Protein AF-0000000080185725 (afdb_homodimer)

Radius of gyration: 30.32 Å; Cα contacts (8 Å, |Δi|>4): 2350; chains: 2; bounding box: 55×90×79 Å

pLDDT: mean 91.61, std 12.31, range [18.7, 98.94]

Organism: NCBI:txid1233

Sequence (872 aa):
MSMSMVTGNSYLESLLQGQPQLPPSPLAWFNRLRASAVDRAGMLKVPTTRDEEWRFTDISPLAKLSFHPVRTVPSLQKEDIARFYVEGTSATLVFVDGIYMPELSVQSNRTADLIVTNLSAALATHAHAMEPHLGRHAAFQDNLFAALNTAFLHDGALIIAPRNTAIERPVHVLFIATQAESTSHPRCLLIAEPGSAVTVVEDYVTLQEGPYITNAVTEIAIGDNAQVSHTRLQRDSGQAFHMANSAVSLARASRYRSISVAFGARISRYDLNARLAAEGAECSVDGLALINERQLADTHTCIDHASPDGTSRQLHKCIIDGAAHGVFNGKIIVRPGAQRTDSSQSSRNLLLSARAHIDTKPQLEIFADDVKCAHGATVGQLDNEELFYLKSRGLSEVAARNLLTYAFGAEIIDRIPIASLKRRLEQTVLEQTQRNMSMSMVTGNSYLESLLQGQPQLPPSPLAWFNRLRASAVDRAGMLKVPTTRDEEWRFTDISPLAKLSFHPVRTVPSLQKEDIARFYVEGTSATLVFVDGIYMPELSVQSNRTADLIVTNLSAALATHAHAMEPHLGRHAAFQDNLFAALNTAFLHDGALIIAPRNTAIERPVHVLFIATQAESTSHPRCLLIAEPGSAVTVVEDYVTLQEGPYITNAVTEIAIGDNAQVSHTRLQRDSGQAFHMANSAVSLARASRYRSISVAFGARISRYDLNARLAAEGAECSVDGLALINERQLADTHTCIDHASPDGTSRQLHKCIIDGAAHGVFNGKIIVRPGAQRTDSSQSSRNLLLSARAHIDTKPQLEIFADDVKCAHGATVGQLDNEELFYLKSRGLSEVAARNLLTYAFGAEIIDRIPIASLKRRLEQTVLEQTQRN

InterPro domains:
  IPR000825 SUF system FeS cluster assembly, SufBD core domain [PF01458] (175-408)
  IPR011542 SUF system FeS cluster assembly, SufD [TIGR01981] (151-425)
  IPR037284 SUF system FeS cluster assembly, SufBD superfamily [SSF101960] (28-429)
  IPR045595 SUF system FeS cluster assembly, SufBD, N-terminal [PF19295] (21-173)
  IPR055346 SUF system FeS cluster assembly, SufBD [PTHR43575] (28-434)

Structure (mmCIF, N/CA/C/O backbone):
data_AF-0000000080185725-model_v1
#
loop_
_entity.id
_entity.type
_entity.pdbx_description
1 polymer 'Iron-regulated ABC transporter permease protein SufD'
#
loop_
_atom_site.group_PDB
_atom_site.id
_atom_site.type_symbol
_atom_site.label_atom_id
_atom_site.label_alt_id
_atom_site.label_comp_id
_atom_site.label_asym_id
_atom_site.label_entity_id
_atom_site.label_seq_id
_atom_site.pdbx_PDB_ins_code
_atom_site.Cartn_x
_atom_site.Cartn_y
_atom_site.Cartn_z
_atom_site.occupancy
_atom_site.B_iso_or_equiv
_atom_site.auth_seq_id
_atom_site.auth_comp_id
_atom_site.auth_asym_id
_atom_site.auth_atom_id
_atom_site.pdbx_PDB_model_num
ATOM 1 N N . MET A 1 1 ? 1.348 -34.344 36.562 1 19.08 1 MET A N 1
ATOM 2 C CA . MET A 1 1 ? 0.576 -33.219 36.062 1 19.08 1 MET A CA 1
ATOM 3 C C . MET A 1 1 ? 0.6 -33.188 34.531 1 19.08 1 MET A C 1
ATOM 5 O O . MET A 1 1 ? 1.665 -33.031 33.938 1 19.08 1 MET A O 1
ATOM 9 N N . SER A 1 2 ? -0.268 -33.875 33.75 1 23.16 2 SER A N 1
ATOM 10 C CA . SER A 1 2 ? -0.469 -34.219 32.344 1 23.16 2 SER A CA 1
ATOM 11 C C . SER A 1 2 ? -0.699 -32.969 31.5 1 23.16 2 SER A C 1
ATOM 13 O O . SER A 1 2 ? -1.48 -32.094 31.891 1 23.16 2 SER A O 1
ATOM 15 N N . MET A 1 3 ? 0.369 -32.438 30.844 1 24.7 3 MET A N 1
ATOM 16 C CA . MET A 1 3 ? 0.417 -31.172 30.109 1 24.7 3 MET A CA 1
ATOM 17 C C . MET A 1 3 ? -0.771 -31.062 29.156 1 24.7 3 MET A C 1
ATOM 19 O O . MET A 1 3 ? -0.98 -31.922 28.312 1 24.7 3 MET A O 1
ATOM 23 N N . SER A 1 4 ? -1.86 -30.531 29.594 1 27.56 4 SER A N 1
ATOM 24 C CA . SER A 1 4 ? -3.074 -30.188 28.875 1 27.56 4 SER A CA 1
ATOM 25 C C . SER A 1 4 ? -2.748 -29.406 27.594 1 27.56 4 SER A C 1
ATOM 27 O O . SER A 1 4 ? -2.229 -28.281 27.672 1 27.56 4 SER A O 1
ATOM 29 N N . MET A 1 5 ? -2.297 -30.047 26.609 1 28.59 5 MET A N 1
ATOM 30 C CA . MET A 1 5 ? -2.102 -29.438 25.297 1 28.59 5 MET A CA 1
ATOM 31 C C . MET A 1 5 ? -3.262 -28.5 24.953 1 28.59 5 MET A C 1
ATOM 33 O O . MET A 1 5 ? -4.426 -28.891 25.062 1 28.59 5 MET A O 1
ATOM 37 N N . VAL A 1 6 ? -3.115 -27.234 25.125 1 32.19 6 VAL A N 1
ATOM 38 C CA . VAL A 1 6 ? -4.008 -26.172 24.656 1 32.19 6 VAL A CA 1
ATOM 39 C C . VAL A 1 6 ? -4.707 -26.609 23.375 1 32.19 6 VAL A C 1
ATOM 41 O O . VAL A 1 6 ? -4.051 -26.984 22.391 1 32.19 6 VAL A O 1
ATOM 44 N N . THR A 1 7 ? -5.945 -27.109 23.266 1 34.59 7 THR A N 1
ATOM 45 C CA . THR A 1 7 ? -6.977 -27.578 22.344 1 34.59 7 THR A CA 1
ATOM 46 C C . THR A 1 7 ? -7.062 -26.656 21.141 1 34.59 7 THR A C 1
ATOM 48 O O . THR A 1 7 ? -7.969 -26.797 20.312 1 34.59 7 THR A O 1
ATOM 51 N N . GLY A 1 8 ? -6.539 -25.453 21.062 1 37.75 8 GLY A N 1
ATOM 52 C CA . GLY A 1 8 ? -7.043 -24.516 20.078 1 37.75 8 GLY A CA 1
ATOM 53 C C . GLY A 1 8 ? -6.824 -24.969 18.641 1 37.75 8 GLY A C 1
ATOM 54 O O . GLY A 1 8 ? -7.715 -24.844 17.797 1 37.75 8 GLY A O 1
ATOM 55 N N . ASN A 1 9 ? -5.543 -24.875 17.938 1 49.72 9 ASN A N 1
ATOM 56 C CA . ASN A 1 9 ? -5.469 -24.781 16.484 1 49.72 9 ASN A CA 1
ATOM 57 C C . ASN A 1 9 ? -5.754 -26.125 15.812 1 49.72 9 ASN A C 1
ATOM 59 O O . ASN A 1 9 ? -4.855 -26.953 15.664 1 49.72 9 ASN A O 1
ATOM 63 N N . SER A 1 10 ? -7.109 -26.391 15.703 1 60.66 10 SER A N 1
ATOM 64 C CA . SER A 1 10 ? -7.719 -27.625 15.234 1 60.66 10 SER A CA 1
ATOM 65 C C . SER A 1 10 ? -7.184 -28.031 13.867 1 60.66 10 SER A C 1
ATOM 67 O O . SER A 1 10 ? -6.805 -29.188 13.648 1 60.66 10 SER A O 1
ATOM 69 N N . TYR A 1 11 ? -7.039 -27.078 12.977 1 63.12 11 TYR A N 1
ATOM 70 C CA . TYR A 1 11 ? -6.645 -27.453 11.625 1 63.12 11 TYR A CA 1
ATOM 71 C C . TYR A 1 11 ? -5.219 -28 11.602 1 63.12 11 TYR A C 1
ATOM 73 O O . TYR A 1 11 ? -4.973 -29.094 11.094 1 63.12 11 TYR A O 1
ATOM 81 N N . LEU A 1 12 ? -4.359 -27.25 12.125 1 67.25 12 LEU A N 1
ATOM 82 C CA . LEU A 1 12 ? -2.961 -27.672 12.133 1 67.25 12 LEU A CA 1
ATOM 83 C C . LEU A 1 12 ? -2.791 -28.969 12.906 1 67.25 12 LEU A C 1
ATOM 85 O O . LEU A 1 12 ? -2.02 -29.844 12.5 1 67.25 12 LEU A O 1
ATOM 89 N N . GLU A 1 13 ? -3.525 -29.016 13.922 1 65.88 13 GLU A N 1
ATOM 90 C CA . GLU A 1 13 ? -3.449 -30.234 14.719 1 65.88 13 GLU A CA 1
ATOM 91 C C . GLU A 1 13 ? -3.957 -31.438 13.93 1 65.88 13 GLU A C 1
ATOM 93 O O . GLU A 1 13 ? -3.348 -32.5 13.961 1 65.88 13 GLU A O 1
ATOM 98 N N . SER A 1 14 ? -5.027 -31.156 13.336 1 66.12 14 SER A N 1
ATOM 99 C CA . SER A 1 14 ? -5.594 -32.25 12.531 1 66.12 14 SER A CA 1
ATOM 100 C C . SER A 1 14 ? -4.652 -32.625 11.398 1 66.12 14 SER A C 1
ATOM 102 O O . SER A 1 14 ? -4.508 -33.812 11.086 1 66.12 14 SER A O 1
ATOM 104 N N . LEU A 1 15 ? -4.074 -31.609 10.867 1 67.44 15 LEU A N 1
ATOM 105 C CA . LEU A 1 15 ? -3.172 -31.875 9.75 1 67.44 15 LEU A CA 1
ATOM 106 C C . LEU A 1 15 ? -1.913 -32.594 10.227 1 67.44 15 LEU A C 1
ATOM 108 O O . LEU A 1 15 ? -1.456 -33.531 9.594 1 67.44 15 LEU A O 1
ATOM 112 N N . LEU A 1 16 ? -1.464 -32.125 11.273 1 63.78 16 LEU A N 1
ATOM 113 C CA . LEU A 1 16 ? -0.219 -32.688 11.781 1 63.78 16 LEU A CA 1
ATOM 114 C C . LEU A 1 16 ? -0.452 -34.062 12.352 1 63.78 16 LEU A C 1
ATOM 116 O O . LEU A 1 16 ? 0.415 -34.938 12.258 1 63.78 16 LEU A O 1
ATOM 120 N N . GLN A 1 17 ? -1.595 -34.219 12.961 1 59.62 17 GLN A N 1
ATOM 121 C CA . GLN A 1 17 ? -1.909 -35.531 13.539 1 59.62 17 GLN A CA 1
ATOM 122 C C . GLN A 1 17 ? -2.266 -36.531 12.453 1 59.62 17 GLN A C 1
ATOM 124 O O . GLN A 1 17 ? -2.008 -37.75 12.602 1 59.62 17 GLN A O 1
ATOM 129 N N . GLY A 1 18 ? -2.934 -36.094 11.469 1 55.78 18 GLY A N 1
ATOM 130 C CA . GLY A 1 18 ? -3.434 -37 10.461 1 55.78 18 GLY A CA 1
ATOM 131 C C . GLY A 1 18 ? -2.408 -37.344 9.391 1 55.78 18 GLY A C 1
ATOM 132 O O . GLY A 1 18 ? -2.627 -38.219 8.57 1 55.78 18 GLY A O 1
ATOM 133 N N . GLN A 1 19 ? -1.421 -36.562 9.281 1 57.28 19 GLN A N 1
ATOM 134 C CA . GLN A 1 19 ? -0.544 -36.844 8.148 1 57.28 19 GLN A CA 1
ATOM 135 C C . GLN A 1 19 ? 0.426 -37.969 8.477 1 57.28 19 GLN A C 1
ATOM 137 O O . GLN A 1 19 ? 1.055 -37.969 9.539 1 57.28 19 GLN A O 1
ATOM 142 N N . PRO A 1 20 ? 0.173 -39.062 7.734 1 54.41 20 PRO A N 1
ATOM 143 C CA . PRO A 1 20 ? 1.05 -40.219 7.938 1 54.41 20 PRO A CA 1
ATOM 144 C C . PRO A 1 20 ? 2.531 -39.844 7.914 1 54.41 20 PRO A C 1
ATOM 146 O O . PRO A 1 20 ? 2.924 -38.906 7.223 1 54.41 20 PRO A O 1
ATOM 149 N N . GLN A 1 21 ? 3.229 -40.281 8.914 1 61.06 21 GLN A N 1
ATOM 150 C CA . GLN A 1 21 ? 4.684 -40.25 8.828 1 61.06 21 GLN A CA 1
ATOM 151 C C . GLN A 1 21 ? 5.172 -40.75 7.48 1 61.06 21 GLN A C 1
ATOM 153 O O . GLN A 1 21 ? 4.895 -41.906 7.105 1 61.06 21 GLN A O 1
ATOM 158 N N . LEU A 1 22 ? 5.496 -39.844 6.508 1 72.44 22 LEU A N 1
ATOM 159 C CA . LEU A 1 22 ? 6.035 -40.25 5.215 1 72.44 22 LEU A CA 1
ATOM 160 C C . LEU A 1 22 ? 7.316 -41.062 5.387 1 72.44 22 LEU A C 1
ATOM 162 O O . LEU A 1 22 ? 8.125 -40.75 6.273 1 72.44 22 LEU A O 1
ATOM 166 N N . PRO A 1 23 ? 7.332 -42.125 4.672 1 78.5 23 PRO A N 1
ATOM 167 C CA . PRO A 1 23 ? 8.57 -42.906 4.75 1 78.5 23 PRO A CA 1
ATOM 168 C C . PRO A 1 23 ? 9.812 -42.062 4.398 1 78.5 23 PRO A C 1
ATOM 170 O O . PRO A 1 23 ? 9.734 -41.188 3.562 1 78.5 23 PRO A O 1
ATOM 173 N N . PRO A 1 24 ? 10.812 -42.406 5.145 1 84.06 24 PRO A N 1
ATOM 174 C CA . PRO A 1 24 ? 12.047 -41.688 4.809 1 84.06 24 PRO A CA 1
ATOM 175 C C . PRO A 1 24 ? 12.539 -42 3.395 1 84.06 24 PRO A C 1
ATOM 177 O O . PRO A 1 24 ? 12.352 -43.094 2.895 1 84.06 24 PRO A O 1
ATOM 180 N N . SER A 1 25 ? 13.039 -40.969 2.801 1 87.19 25 SER A N 1
ATOM 181 C CA . SER A 1 25 ? 13.695 -41.125 1.504 1 87.19 25 SER A CA 1
ATOM 182 C C . SER A 1 25 ? 15.133 -41.594 1.66 1 87.19 25 SER A C 1
ATOM 184 O O . SER A 1 25 ? 15.75 -41.375 2.703 1 87.19 25 SER A O 1
ATOM 186 N N . PRO A 1 26 ? 15.633 -42.344 0.685 1 89.62 26 PRO A N 1
ATOM 187 C CA . PRO A 1 26 ? 17.047 -42.688 0.736 1 89.62 26 PRO A CA 1
ATOM 188 C C . PRO A 1 26 ? 17.969 -41.469 0.635 1 89.62 26 PRO A C 1
ATOM 190 O O . PRO A 1 26 ? 19.172 -41.562 0.905 1 89.62 26 PRO A O 1
ATOM 193 N N . LEU A 1 27 ? 17.516 -40.406 0.256 1 94.06 27 LEU A N 1
ATOM 194 C CA . LEU A 1 27 ? 18.297 -39.188 0.102 1 94.06 27 LEU A CA 1
ATOM 195 C C . LEU A 1 27 ? 18.266 -38.375 1.377 1 94.06 27 LEU A C 1
ATOM 197 O O . LEU A 1 27 ? 17.219 -37.812 1.739 1 94.06 27 LEU A O 1
ATOM 201 N N . ALA A 1 28 ? 19.406 -38.094 1.963 1 94.81 28 ALA A N 1
ATOM 202 C CA . ALA A 1 28 ? 19.516 -37.438 3.254 1 94.81 28 ALA A CA 1
ATOM 203 C C . ALA A 1 28 ? 19.047 -35.969 3.16 1 94.81 28 ALA A C 1
ATOM 205 O O . ALA A 1 28 ? 18.391 -35.469 4.07 1 94.81 28 ALA A O 1
ATOM 206 N N . TRP A 1 29 ? 19.438 -35.312 2.094 1 95.56 29 TRP A N 1
ATOM 207 C CA . TRP A 1 29 ? 19.078 -33.906 1.963 1 95.56 29 TRP A CA 1
ATOM 208 C C . TRP A 1 29 ? 17.562 -33.75 1.889 1 95.56 29 TRP A C 1
ATOM 210 O O . TRP A 1 29 ? 17.031 -32.75 2.369 1 95.56 29 TRP A O 1
ATOM 220 N N . PHE A 1 30 ? 16.891 -34.625 1.323 1 95.38 30 PHE A N 1
ATOM 221 C CA . PHE A 1 30 ? 15.438 -34.594 1.201 1 95.38 30 PHE A CA 1
ATOM 222 C C . PHE A 1 30 ? 14.766 -34.781 2.559 1 95.38 30 PHE A C 1
ATOM 224 O O . PHE A 1 30 ? 13.82 -34.094 2.896 1 95.38 30 PHE A O 1
ATOM 231 N N . ASN A 1 31 ? 15.32 -35.719 3.314 1 94.38 31 ASN A N 1
ATOM 232 C CA . ASN A 1 31 ? 14.828 -35.938 4.672 1 94.38 31 ASN A CA 1
ATOM 233 C C . ASN A 1 31 ? 15.031 -34.719 5.547 1 94.38 31 ASN A C 1
ATOM 235 O O . ASN A 1 31 ? 14.156 -34.344 6.336 1 94.38 31 ASN A O 1
ATOM 239 N N . ARG A 1 32 ? 16.156 -34.125 5.367 1 95.56 32 ARG A N 1
ATOM 240 C CA . ARG A 1 32 ? 16.453 -32.906 6.133 1 95.56 32 ARG A CA 1
ATOM 241 C C . ARG A 1 32 ? 15.492 -31.781 5.758 1 95.56 32 ARG A C 1
ATOM 243 O O . ARG A 1 32 ? 15.047 -31.031 6.625 1 95.56 32 ARG A O 1
ATOM 250 N N . LEU A 1 33 ? 15.242 -31.625 4.492 1 96 33 LEU A N 1
ATOM 251 C CA . LEU A 1 33 ? 14.312 -30.609 4.02 1 96 33 LEU A CA 1
ATOM 252 C C . LEU A 1 33 ? 12.945 -30.781 4.664 1 96 33 LEU A C 1
ATOM 254 O O . LEU A 1 33 ? 12.383 -29.828 5.211 1 96 33 LEU A O 1
ATOM 258 N N . ARG A 1 34 ? 12.422 -32.031 4.664 1 93.81 34 ARG A N 1
ATOM 259 C CA . ARG A 1 34 ? 11.117 -32.312 5.258 1 93.81 34 ARG A CA 1
ATOM 260 C C . ARG A 1 34 ? 11.133 -32.062 6.762 1 93.81 34 ARG A C 1
ATOM 262 O O . ARG A 1 34 ? 10.203 -31.469 7.305 1 93.81 34 ARG A O 1
ATOM 269 N N . ALA A 1 35 ? 12.188 -32.438 7.336 1 93.56 35 ALA A N 1
ATOM 270 C CA . ALA A 1 35 ? 12.305 -32.281 8.781 1 93.56 35 ALA A CA 1
ATOM 271 C C . ALA A 1 35 ? 12.336 -30.828 9.188 1 93.56 35 ALA A C 1
ATOM 273 O O . ALA A 1 35 ? 11.688 -30.422 10.156 1 93.56 35 ALA A O 1
ATOM 274 N N . SER A 1 36 ? 13.125 -30.109 8.43 1 95.31 36 SER A N 1
ATOM 275 C CA . SER A 1 36 ? 13.195 -28.688 8.695 1 95.31 36 SER A CA 1
ATOM 276 C C . SER A 1 36 ? 11.828 -28.031 8.539 1 95.31 36 SER A C 1
ATOM 278 O O . SER A 1 36 ? 11.461 -27.141 9.32 1 95.31 36 SER A O 1
ATOM 280 N N . ALA A 1 37 ? 11.109 -28.391 7.559 1 95.12 37 ALA A N 1
ATOM 281 C CA . ALA A 1 37 ? 9.781 -27.828 7.297 1 95.12 37 ALA A CA 1
ATOM 282 C C . ALA A 1 37 ? 8.789 -28.234 8.383 1 95.12 37 ALA A C 1
ATOM 284 O O . ALA A 1 37 ? 7.914 -27.438 8.75 1 95.12 37 ALA A O 1
ATOM 285 N N . VAL A 1 38 ? 8.922 -29.453 8.883 1 91 38 VAL A N 1
ATOM 286 C CA . VAL A 1 38 ? 8.086 -29.906 9.992 1 91 38 VAL A CA 1
ATOM 287 C C . VAL A 1 38 ? 8.336 -29.031 11.219 1 91 38 VAL A C 1
ATOM 289 O O . VAL A 1 38 ? 7.395 -28.594 11.883 1 91 38 VAL A O 1
ATOM 292 N N . ASP A 1 39 ? 9.578 -28.828 11.445 1 91.69 39 ASP A N 1
ATOM 293 C CA . ASP A 1 39 ? 9.953 -28 12.578 1 91.69 39 ASP A CA 1
ATOM 294 C C . ASP A 1 39 ? 9.359 -26.594 12.445 1 91.69 39 ASP A C 1
ATOM 296 O O . ASP A 1 39 ? 8.781 -26.062 13.398 1 91.69 39 ASP A O 1
ATOM 300 N N . ARG A 1 40 ? 9.492 -26.016 11.273 1 93.12 40 ARG A N 1
ATOM 301 C CA . ARG A 1 40 ? 9 -24.656 11.062 1 93.12 40 ARG A CA 1
ATOM 302 C C . ARG A 1 40 ? 7.48 -24.609 11.164 1 93.12 40 ARG A C 1
ATOM 304 O O . ARG A 1 40 ? 6.926 -23.688 11.766 1 93.12 40 ARG A O 1
ATOM 311 N N . ALA A 1 41 ? 6.824 -25.562 10.57 1 90.81 41 ALA A N 1
ATOM 312 C CA . ALA A 1 41 ? 5.363 -25.609 10.625 1 90.81 41 ALA A CA 1
ATOM 313 C C . ALA A 1 41 ? 4.863 -25.656 12.062 1 90.81 41 ALA A C 1
ATOM 315 O O . ALA A 1 41 ? 3.824 -25.062 12.383 1 90.81 41 ALA A O 1
ATOM 316 N N . GLY A 1 42 ? 5.605 -26.266 12.859 1 87.5 42 GLY A N 1
ATOM 317 C CA . GLY A 1 42 ? 5.234 -26.391 14.258 1 87.5 42 GLY A CA 1
ATOM 318 C C . GLY A 1 42 ? 5.406 -25.094 15.031 1 87.5 42 GLY A C 1
ATOM 319 O O . GLY A 1 42 ? 4.75 -24.891 16.062 1 87.5 42 GLY A O 1
ATOM 320 N N . MET A 1 43 ? 6.25 -24.25 14.523 1 90.75 43 MET A N 1
ATOM 321 C CA . MET A 1 43 ? 6.562 -23.016 15.219 1 90.75 43 MET A CA 1
ATOM 322 C C . MET A 1 43 ? 5.68 -21.875 14.711 1 90.75 43 MET A C 1
ATOM 324 O O . MET A 1 43 ? 5.52 -20.859 15.391 1 90.75 43 MET A O 1
ATOM 328 N N . LEU A 1 44 ? 5.121 -22.031 13.555 1 91.44 44 LEU A N 1
ATOM 329 C CA . LEU A 1 44 ? 4.332 -20.969 12.938 1 91.44 44 LEU A CA 1
ATOM 330 C C . LEU A 1 44 ? 2.875 -21.047 13.375 1 91.44 44 LEU A C 1
ATOM 332 O O . LEU A 1 44 ? 2.393 -22.125 13.75 1 91.44 44 LEU A O 1
ATOM 336 N N . LYS A 1 45 ? 2.221 -19.922 13.461 1 89.19 45 LYS A N 1
ATOM 337 C CA . LYS A 1 45 ? 0.797 -19.828 13.773 1 89.19 45 LYS A CA 1
ATOM 338 C C . LYS A 1 45 ? -0.035 -19.641 12.508 1 89.19 45 LYS A C 1
ATOM 340 O O . LYS A 1 45 ? 0.461 -19.125 11.508 1 89.19 45 LYS A O 1
ATOM 345 N N . VAL A 1 46 ? -1.278 -20.125 12.57 1 90.06 46 VAL A N 1
ATOM 346 C CA . VAL A 1 46 ? -2.211 -19.828 11.484 1 90.06 46 VAL A CA 1
ATOM 347 C C . VAL A 1 46 ? -2.451 -18.328 11.406 1 90.06 46 VAL A C 1
ATOM 349 O O . VAL A 1 46 ? -2.775 -17.688 12.414 1 90.06 46 VAL A O 1
ATOM 352 N N . PRO A 1 47 ? -2.258 -17.781 10.242 1 93.31 47 PRO A N 1
ATOM 353 C CA . PRO A 1 47 ? -2.424 -16.328 10.148 1 93.31 47 PRO A CA 1
ATOM 354 C C . PRO A 1 47 ? -3.857 -15.883 10.43 1 93.31 47 PRO A C 1
ATOM 356 O O . PRO A 1 47 ? -4.801 -16.641 10.211 1 93.31 47 PRO A O 1
ATOM 359 N N . THR A 1 48 ? -4.031 -14.719 10.945 1 94.06 48 THR A N 1
ATOM 360 C CA . THR A 1 48 ? -5.309 -14.047 11.164 1 94.06 48 THR A CA 1
ATOM 361 C C . THR A 1 48 ? -5.309 -12.664 10.516 1 94.06 48 THR A C 1
ATOM 363 O O . THR A 1 48 ? -4.285 -12.211 10 1 94.06 48 THR A O 1
ATOM 366 N N . THR A 1 49 ? -6.434 -11.961 10.586 1 95 49 THR A N 1
ATOM 367 C CA . THR A 1 49 ? -6.562 -10.633 10 1 95 49 THR A CA 1
ATOM 368 C C . THR A 1 49 ? -5.785 -9.602 10.812 1 95 49 THR A C 1
ATOM 370 O O . THR A 1 49 ? -5.648 -8.453 10.391 1 95 49 THR A O 1
ATOM 373 N N . ARG A 1 50 ? -5.18 -10.008 11.875 1 91.12 50 ARG A N 1
ATOM 374 C CA . ARG A 1 50 ? -4.312 -9.125 12.648 1 91.12 50 ARG A CA 1
ATOM 375 C C . ARG A 1 50 ? -2.912 -9.07 12.047 1 91.12 50 ARG A C 1
ATOM 377 O O . ARG A 1 50 ? -2.135 -8.164 12.352 1 91.12 50 ARG A O 1
ATOM 384 N N . ASP A 1 51 ? -2.621 -10.102 11.312 1 93.25 51 ASP A N 1
ATOM 385 C CA . ASP A 1 51 ? -1.355 -10.109 10.586 1 93.25 51 ASP A CA 1
ATOM 386 C C . ASP A 1 51 ? -1.444 -9.258 9.32 1 93.25 51 ASP A C 1
ATOM 388 O O . ASP A 1 51 ? -2.334 -9.453 8.492 1 93.25 51 ASP A O 1
ATOM 392 N N . GLU A 1 52 ? -0.504 -8.383 9.133 1 91.69 52 GLU A N 1
ATOM 393 C CA . GLU A 1 52 ? -0.587 -7.398 8.055 1 91.69 52 GLU A CA 1
ATOM 394 C C . GLU A 1 52 ? -0.732 -8.086 6.695 1 91.69 52 GLU A C 1
ATOM 396 O O . GLU A 1 52 ? -1.563 -7.684 5.879 1 91.69 52 GLU A O 1
ATOM 401 N N . GLU A 1 53 ? -0.031 -9.133 6.484 1 94 53 GLU A N 1
ATOM 402 C CA . GLU A 1 53 ? -0.036 -9.797 5.184 1 94 53 GLU A CA 1
ATOM 403 C C . GLU A 1 53 ? -1.357 -10.523 4.938 1 94 53 GLU A C 1
ATOM 405 O O . GLU A 1 53 ? -1.638 -10.953 3.814 1 94 53 GLU A O 1
ATOM 410 N N . TRP A 1 54 ? -2.219 -10.664 5.969 1 96.62 54 TRP A N 1
ATOM 411 C CA . TRP A 1 54 ? -3.479 -11.391 5.867 1 96.62 54 TRP A CA 1
ATOM 412 C C . TRP A 1 54 ? -4.652 -10.516 6.289 1 96.62 54 TRP A C 1
ATOM 414 O O . TRP A 1 54 ? -5.758 -11.016 6.52 1 96.62 54 TRP A O 1
ATOM 424 N N . ARG A 1 55 ? -4.43 -9.242 6.352 1 94.06 55 ARG A N 1
ATOM 425 C CA . ARG A 1 55 ? -5.375 -8.297 6.93 1 94.06 55 ARG A CA 1
ATOM 426 C C . ARG A 1 55 ? -6.734 -8.391 6.246 1 94.06 55 ARG A C 1
ATOM 428 O O . ARG A 1 55 ? -7.773 -8.242 6.891 1 94.06 55 ARG A O 1
ATOM 435 N N . PHE A 1 56 ? -6.715 -8.758 4.973 1 95.75 56 PHE A N 1
ATOM 436 C CA . PHE A 1 56 ? -7.965 -8.703 4.223 1 95.75 56 PHE A CA 1
ATOM 437 C C . PHE A 1 56 ? -8.461 -10.109 3.896 1 95.75 56 PHE A C 1
ATOM 439 O O . PHE A 1 56 ? -9.438 -10.266 3.16 1 95.75 56 PHE A O 1
ATOM 446 N N . THR A 1 57 ? -7.805 -11.055 4.418 1 97.31 57 THR A N 1
ATOM 447 C CA . THR A 1 57 ? -8.148 -12.438 4.098 1 97.31 57 THR A CA 1
ATOM 448 C C . THR A 1 57 ? -8.336 -13.258 5.371 1 97.31 57 THR A C 1
ATOM 450 O O . THR A 1 57 ? -7.375 -13.789 5.918 1 97.31 57 THR A O 1
ATOM 453 N N . ASP A 1 58 ? -9.562 -13.398 5.766 1 95.75 58 ASP A N 1
ATOM 454 C CA . ASP A 1 58 ? -9.922 -14.203 6.93 1 95.75 58 ASP A CA 1
ATOM 455 C C . ASP A 1 58 ? -10.016 -15.68 6.57 1 95.75 58 ASP A C 1
ATOM 457 O O . ASP A 1 58 ? -10.938 -16.094 5.867 1 95.75 58 ASP A O 1
ATOM 461 N N . ILE A 1 59 ? -9.109 -16.422 7.078 1 94.19 59 ILE A N 1
ATOM 462 C CA . ILE A 1 59 ? -9.125 -17.828 6.73 1 94.19 59 ILE A CA 1
ATOM 463 C C . ILE A 1 59 ? -9.641 -18.656 7.91 1 94.19 59 ILE A C 1
ATOM 465 O O . ILE A 1 59 ? -9.422 -19.859 7.98 1 94.19 59 ILE A O 1
ATOM 469 N N . SER A 1 60 ? -10.383 -18.109 8.852 1 90.88 60 SER A N 1
ATOM 470 C CA . SER A 1 60 ? -10.93 -18.797 10.023 1 90.88 60 SER A CA 1
ATOM 471 C C . SER A 1 60 ? -11.875 -19.922 9.609 1 90.88 60 SER A C 1
ATOM 473 O O . SER A 1 60 ? -12.016 -20.922 10.328 1 90.88 60 SER A O 1
ATOM 475 N N . PRO A 1 61 ? -12.562 -19.781 8.453 1 88.75 61 PRO A N 1
ATOM 476 C CA . PRO A 1 61 ? -13.422 -20.891 8.023 1 88.75 61 PRO A CA 1
ATOM 477 C C . PRO A 1 61 ? -12.641 -22.188 7.812 1 88.75 61 PRO A C 1
ATOM 479 O O . PRO A 1 61 ? -13.219 -23.281 7.902 1 88.75 61 PRO A O 1
ATOM 482 N N . LEU A 1 62 ? -11.383 -22.062 7.496 1 85.75 62 LEU A N 1
ATOM 483 C CA . LEU A 1 62 ? -10.539 -23.234 7.324 1 85.75 62 LEU A CA 1
ATOM 484 C C . LEU A 1 62 ? -10.453 -24.031 8.617 1 85.75 62 LEU A C 1
ATOM 486 O O . LEU A 1 62 ? -10.406 -25.266 8.594 1 85.75 62 LEU A O 1
ATOM 490 N N . ALA A 1 63 ? -10.398 -23.359 9.719 1 76.12 63 ALA A N 1
ATOM 491 C CA . ALA A 1 63 ? -10.211 -23.984 11.023 1 76.12 63 ALA A CA 1
ATOM 492 C C . ALA A 1 63 ? -11.477 -24.719 11.469 1 76.12 63 ALA A C 1
ATOM 494 O O . ALA A 1 63 ? -11.43 -25.578 12.344 1 76.12 63 ALA A O 1
ATOM 495 N N . LYS A 1 64 ? -12.492 -24.391 10.844 1 74.62 64 LYS A N 1
ATOM 496 C CA . LYS A 1 64 ? -13.766 -24.953 11.258 1 74.62 64 LYS A CA 1
ATOM 497 C C . LYS A 1 64 ? -14.023 -26.297 10.578 1 74.62 64 LYS A C 1
ATOM 499 O O . LYS A 1 64 ? -14.93 -27.047 10.977 1 74.62 64 LYS A O 1
ATOM 504 N N . LEU A 1 65 ? -13.172 -26.531 9.633 1 75 65 LEU A N 1
ATOM 505 C CA . LEU A 1 65 ? -13.367 -27.766 8.891 1 75 65 LEU A CA 1
ATOM 506 C C . LEU A 1 65 ? -12.352 -28.828 9.328 1 75 65 LEU A C 1
ATOM 508 O O . LEU A 1 65 ? -11.281 -28.484 9.836 1 75 65 LEU A O 1
ATOM 512 N N . SER A 1 66 ? -12.852 -30.016 9.289 1 75.06 66 SER A N 1
ATOM 513 C CA . SER A 1 66 ? -11.977 -31.156 9.578 1 75.06 66 SER A CA 1
ATOM 514 C C . SER A 1 66 ? -11.43 -31.766 8.289 1 75.06 66 SER A C 1
ATOM 516 O O . SER A 1 66 ? -12.156 -32.469 7.57 1 75.06 66 SER A O 1
ATOM 518 N N . PHE A 1 67 ? -10.242 -31.406 8.031 1 74.44 67 PHE A N 1
ATOM 519 C CA . PHE A 1 67 ? -9.641 -31.922 6.809 1 74.44 67 PHE A CA 1
ATOM 520 C C . PHE A 1 67 ? -8.758 -33.125 7.113 1 74.44 67 PHE A C 1
ATOM 522 O O . PHE A 1 67 ? -8.07 -33.156 8.133 1 74.44 67 PHE A O 1
ATOM 529 N N . HIS A 1 68 ? -9.016 -34.125 6.277 1 74.5 68 HIS A N 1
ATOM 530 C CA . HIS A 1 68 ? -8.25 -35.375 6.391 1 74.5 68 HIS A CA 1
ATOM 531 C C . HIS A 1 68 ? -7.293 -35.531 5.219 1 74.5 68 HIS A C 1
ATOM 533 O O . HIS A 1 68 ? -7.535 -35 4.133 1 74.5 68 HIS A O 1
ATOM 539 N N . PRO A 1 69 ? -6.191 -36.25 5.625 1 73.12 69 PRO A N 1
ATOM 540 C CA . PRO A 1 69 ? -5.359 -36.594 4.473 1 73.12 69 PRO A CA 1
ATOM 541 C C . PRO A 1 69 ? -6.098 -37.469 3.449 1 73.12 69 PRO A C 1
ATOM 543 O O . PRO A 1 69 ? -7.055 -38.156 3.797 1 73.12 69 PRO A O 1
ATOM 546 N N . VAL A 1 70 ? -5.645 -37.344 2.229 1 71.12 70 VAL A N 1
ATOM 547 C CA . VAL A 1 70 ? -6.219 -38.125 1.153 1 71.12 70 VAL A CA 1
ATOM 548 C C . VAL A 1 70 ? -6.102 -39.625 1.498 1 71.12 70 VAL A C 1
ATOM 550 O O . VAL A 1 70 ? -5.039 -40.094 1.913 1 71.12 70 VAL A O 1
ATOM 553 N N . ARG A 1 71 ? -7.227 -40.375 1.523 1 65.31 71 ARG A N 1
ATOM 554 C CA . ARG A 1 71 ? -7.309 -41.75 1.966 1 65.31 71 ARG A CA 1
ATOM 555 C C . ARG A 1 71 ? -7.082 -42.719 0.802 1 65.31 71 ARG A C 1
ATOM 557 O O . ARG A 1 71 ? -6.324 -43.688 0.924 1 65.31 71 ARG A O 1
ATOM 564 N N . THR A 1 72 ? -7.949 -42.562 -0.167 1 68.31 72 THR A N 1
ATOM 565 C CA . THR A 1 72 ? -7.891 -43.469 -1.318 1 68.31 72 THR A CA 1
ATOM 566 C C . THR A 1 72 ? -7.969 -42.656 -2.621 1 68.31 72 THR A C 1
ATOM 568 O O . THR A 1 72 ? -8.727 -41.688 -2.723 1 68.31 72 THR A O 1
ATOM 571 N N . VAL A 1 73 ? -6.973 -43.094 -3.477 1 71.94 73 VAL A N 1
ATOM 572 C CA . VAL A 1 73 ? -7.059 -42.438 -4.785 1 71.94 73 VAL A CA 1
ATOM 573 C C . VAL A 1 73 ? -8.172 -43.094 -5.605 1 71.94 73 VAL A C 1
ATOM 575 O O . VAL A 1 73 ? -8.172 -44.312 -5.812 1 71.94 73 VAL A O 1
ATOM 578 N N . PRO A 1 74 ? -9.062 -42.188 -5.879 1 76.06 74 PRO A N 1
ATOM 579 C CA . PRO A 1 74 ? -10.164 -42.75 -6.676 1 76.06 74 PRO A CA 1
ATOM 580 C C . PRO A 1 74 ? -9.695 -43.312 -8.016 1 76.06 74 PRO A C 1
ATOM 582 O O . PRO A 1 74 ? -8.672 -42.875 -8.547 1 76.06 74 PRO A O 1
ATOM 585 N N . SER A 1 75 ? -10.422 -44.25 -8.508 1 85.69 75 SER A N 1
ATOM 586 C CA . SER A 1 75 ? -10.148 -44.812 -9.836 1 85.69 75 SER A CA 1
ATOM 587 C C . SER A 1 75 ? -10.75 -43.938 -10.93 1 85.69 75 SER A C 1
ATOM 589 O O . SER A 1 75 ? -11.977 -43.844 -11.039 1 85.69 75 SER A O 1
ATOM 591 N N . LEU A 1 76 ? -9.875 -43.125 -11.508 1 93.25 76 LEU A N 1
ATOM 592 C CA . LEU A 1 76 ? -10.281 -42.281 -12.625 1 93.25 76 LEU A CA 1
ATOM 593 C C . LEU A 1 76 ? -9.773 -42.844 -13.945 1 93.25 76 LEU A C 1
ATOM 595 O O . LEU A 1 76 ? -8.703 -43.469 -14 1 93.25 76 LEU A O 1
ATOM 599 N N . GLN A 1 77 ? -10.68 -42.719 -14.984 1 94.31 77 GLN A N 1
ATOM 600 C CA . GLN A 1 77 ? -10.281 -43.031 -16.359 1 94.31 77 GLN A CA 1
ATOM 601 C C . GLN A 1 77 ? -10.039 -41.75 -17.156 1 94.31 77 GLN A C 1
ATOM 603 O O . GLN A 1 77 ? -10.484 -40.688 -16.766 1 94.31 77 GLN A O 1
ATOM 608 N N . LYS A 1 78 ? -9.359 -41.906 -18.234 1 95 78 LYS A N 1
ATOM 609 C CA . LYS A 1 78 ? -9.023 -40.781 -19.078 1 95 78 LYS A CA 1
ATOM 610 C C . LYS A 1 78 ? -10.273 -40.031 -19.531 1 95 78 LYS A C 1
ATOM 612 O O . LYS A 1 78 ? -10.273 -38.812 -19.656 1 95 78 LYS A O 1
ATOM 617 N N . GLU A 1 79 ? -11.289 -40.781 -19.734 1 95.06 79 GLU A N 1
ATOM 618 C CA . GLU A 1 79 ? -12.547 -40.188 -20.203 1 95.06 79 GLU A CA 1
ATOM 619 C C . GLU A 1 79 ? -13.133 -39.25 -19.141 1 95.06 79 GLU A C 1
ATOM 621 O O . GLU A 1 79 ? -13.781 -38.25 -19.484 1 95.06 79 GLU A O 1
ATOM 626 N N . ASP A 1 80 ? -12.859 -39.531 -17.906 1 95.44 80 ASP A N 1
ATOM 627 C CA . ASP A 1 80 ? -13.414 -38.75 -16.797 1 95.44 80 ASP A CA 1
ATOM 628 C C . ASP A 1 80 ? -12.82 -37.344 -16.766 1 95.44 80 ASP A C 1
ATOM 630 O O . ASP A 1 80 ? -13.43 -36.438 -16.219 1 95.44 80 ASP A O 1
ATOM 634 N N . ILE A 1 81 ? -11.672 -37.25 -17.344 1 96.5 81 ILE A N 1
ATOM 635 C CA . ILE A 1 81 ? -10.984 -35.969 -17.219 1 96.5 81 ILE A CA 1
ATOM 636 C C . ILE A 1 81 ? -10.617 -35.438 -18.609 1 96.5 81 ILE A C 1
ATOM 638 O O . ILE A 1 81 ? -9.742 -34.594 -18.75 1 96.5 81 ILE A O 1
ATOM 642 N N . ALA A 1 82 ? -11.203 -35.875 -19.703 1 95.75 82 ALA A N 1
ATOM 643 C CA . ALA A 1 82 ? -10.883 -35.531 -21.094 1 95.75 82 ALA A CA 1
ATOM 644 C C . ALA A 1 82 ? -10.984 -34.031 -21.344 1 95.75 82 ALA A C 1
ATOM 646 O O . ALA A 1 82 ? -10.188 -33.469 -22.094 1 95.75 82 ALA A O 1
ATOM 647 N N . ARG A 1 83 ? -11.875 -33.406 -20.688 1 93.25 83 ARG A N 1
ATOM 648 C CA . ARG A 1 83 ? -12.156 -32 -20.922 1 93.25 83 ARG A CA 1
ATOM 649 C C . ARG A 1 83 ? -11.047 -31.125 -20.359 1 93.25 83 ARG A C 1
ATOM 651 O O . ARG A 1 83 ? -10.961 -29.938 -20.688 1 93.25 83 ARG A O 1
ATOM 658 N N . PHE A 1 84 ? -10.258 -31.688 -19.531 1 95.06 84 PHE A N 1
ATOM 659 C CA . PHE A 1 84 ? -9.25 -30.859 -18.859 1 95.06 84 PHE A CA 1
ATOM 660 C C . PHE A 1 84 ? -7.926 -30.922 -19.609 1 95.06 84 PHE A C 1
ATOM 662 O O . PHE A 1 84 ? -7.031 -30.094 -19.375 1 95.06 84 PHE A O 1
ATOM 669 N N . TYR A 1 85 ? -7.758 -31.859 -20.531 1 94.69 85 TYR A N 1
ATOM 670 C CA . TYR A 1 85 ? -6.508 -31.984 -21.266 1 94.69 85 TYR A CA 1
ATOM 671 C C . TYR A 1 85 ? -6.301 -30.781 -22.188 1 94.69 85 TYR A C 1
ATOM 673 O O . TYR A 1 85 ? -7.254 -30.281 -22.781 1 94.69 85 TYR A O 1
ATOM 681 N N . VAL A 1 86 ? -5.117 -30.344 -22.203 1 92.81 86 VAL A N 1
ATOM 682 C CA . VAL A 1 86 ? -4.715 -29.344 -23.172 1 92.81 86 VAL A CA 1
ATOM 683 C C . VAL A 1 86 ? -4.156 -30.016 -24.422 1 92.81 86 VAL A C 1
ATOM 685 O O . VAL A 1 86 ? -3.348 -30.953 -24.312 1 92.81 86 VAL A O 1
ATOM 688 N N . GLU A 1 87 ? -4.52 -29.547 -25.547 1 88.81 87 GLU A N 1
ATOM 689 C CA . GLU A 1 87 ? -4.082 -30.172 -26.781 1 88.81 87 GLU A CA 1
ATOM 690 C C . GLU A 1 87 ? -2.674 -29.719 -27.172 1 88.81 87 GLU A C 1
ATOM 692 O O . GLU A 1 87 ? -2.273 -28.594 -26.859 1 88.81 87 GLU A O 1
ATOM 697 N N . GLY A 1 88 ? -1.939 -30.625 -27.812 1 88.19 88 GLY A N 1
ATOM 698 C CA . GLY A 1 88 ? -0.657 -30.281 -28.406 1 88.19 88 GLY A CA 1
ATOM 699 C C . GLY A 1 88 ? 0.45 -30.125 -27.375 1 88.19 88 GLY A C 1
ATOM 700 O O . GLY A 1 88 ? 1.342 -29.281 -27.547 1 88.19 88 GLY A O 1
ATOM 701 N N . THR A 1 89 ? 0.365 -30.859 -26.266 1 91.81 89 THR A N 1
A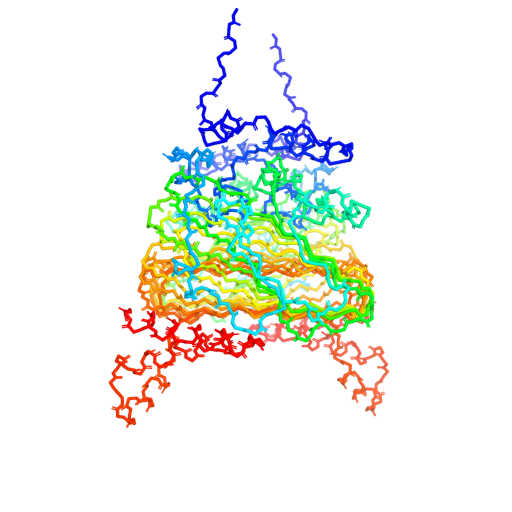TOM 702 C CA . THR A 1 89 ? 1.382 -30.75 -25.219 1 91.81 89 THR A CA 1
ATOM 703 C C . THR A 1 89 ? 2.512 -31.75 -25.469 1 91.81 89 THR A C 1
ATOM 705 O O . THR A 1 89 ? 2.316 -32.781 -26.141 1 91.81 89 THR A O 1
ATOM 708 N N . SER A 1 90 ? 3.691 -31.391 -25.016 1 92.38 90 SER A N 1
ATOM 709 C CA . SER A 1 90 ? 4.805 -32.312 -25 1 92.38 90 SER A CA 1
ATOM 710 C C . SER A 1 90 ? 4.598 -33.406 -23.969 1 92.38 90 SER A C 1
ATOM 712 O O . SER A 1 90 ? 4.996 -34.562 -24.172 1 92.38 90 SER A O 1
ATOM 714 N N . ALA A 1 91 ? 4.047 -33.094 -22.922 1 94.88 91 ALA A N 1
ATOM 715 C CA . ALA A 1 91 ? 3.746 -34 -21.828 1 94.88 91 ALA A CA 1
ATOM 716 C C . ALA A 1 91 ? 2.633 -33.469 -20.938 1 94.88 91 ALA A C 1
ATOM 718 O O . ALA A 1 91 ? 2.477 -32.25 -20.812 1 94.88 91 ALA A O 1
ATOM 719 N N . THR A 1 92 ? 1.863 -34.406 -20.453 1 96.88 92 THR A N 1
ATOM 720 C CA . THR A 1 92 ? 0.89 -34.062 -19.406 1 96.88 92 THR A CA 1
ATOM 721 C C . THR A 1 92 ? 1.085 -34.938 -18.188 1 96.88 92 THR A C 1
ATOM 723 O O . THR A 1 92 ? 1.028 -36.188 -18.281 1 96.88 92 THR A O 1
ATOM 726 N N . LEU A 1 93 ? 1.376 -34.281 -17.078 1 97.88 93 LEU A N 1
ATOM 727 C CA . LEU A 1 93 ? 1.371 -35 -15.805 1 97.88 93 LEU A CA 1
ATOM 728 C C . LEU A 1 93 ? 0.056 -34.781 -15.07 1 97.88 93 LEU A C 1
ATOM 730 O O . LEU A 1 93 ? -0.375 -33.625 -14.891 1 97.88 93 LEU A O 1
ATOM 734 N N . VAL A 1 94 ? -0.568 -35.875 -14.641 1 97.88 94 VAL A N 1
ATOM 735 C CA . VAL A 1 94 ? -1.834 -35.781 -13.922 1 97.88 94 VAL A CA 1
ATOM 736 C C . VAL A 1 94 ? -1.644 -36.219 -12.477 1 97.88 94 VAL A C 1
ATOM 738 O O . VAL A 1 94 ? -1.09 -37.281 -12.219 1 97.88 94 VAL A O 1
ATOM 741 N N . PHE A 1 95 ? -2.021 -35.406 -11.578 1 96.88 95 PHE A N 1
ATOM 742 C CA . PHE A 1 95 ? -2.051 -35.719 -10.156 1 96.88 95 PHE A CA 1
ATOM 743 C C . PHE A 1 95 ? -3.48 -35.688 -9.625 1 96.88 95 PHE A C 1
ATOM 745 O O . PHE A 1 95 ? -4.211 -34.719 -9.844 1 96.88 95 PHE A O 1
ATOM 752 N N . VAL A 1 96 ? -3.857 -36.719 -8.992 1 96 96 VAL A N 1
ATOM 753 C CA . VAL A 1 96 ? -5.18 -36.812 -8.375 1 96 96 VAL A CA 1
ATOM 754 C C . VAL A 1 96 ? -5.043 -36.781 -6.855 1 96 96 VAL A C 1
ATOM 756 O O . VAL A 1 96 ? -4.426 -37.656 -6.262 1 96 96 VAL A O 1
ATOM 759 N N . ASP A 1 97 ? -5.574 -35.719 -6.227 1 92.94 97 ASP A N 1
ATOM 760 C CA . ASP A 1 97 ? -5.5 -35.5 -4.789 1 92.94 97 ASP A CA 1
ATOM 761 C C . ASP A 1 97 ? -4.059 -35.562 -4.297 1 92.94 97 ASP A C 1
ATOM 763 O O . ASP A 1 97 ? -3.775 -36.156 -3.254 1 92.94 97 ASP A O 1
ATOM 767 N N . GLY A 1 98 ? -3.166 -35.031 -5.16 1 90.75 98 GLY A N 1
ATOM 768 C CA . GLY A 1 98 ? -1.773 -34.906 -4.766 1 90.75 98 GLY A CA 1
ATOM 769 C C . GLY A 1 98 ? -0.915 -36.094 -5.172 1 90.75 98 GLY A C 1
ATOM 770 O O . GLY A 1 98 ? 0.302 -36.062 -4.973 1 90.75 98 GLY A O 1
ATOM 771 N N . ILE A 1 99 ? -1.517 -37.062 -5.832 1 91.62 99 ILE A N 1
ATOM 772 C CA . ILE A 1 99 ? -0.786 -38.281 -6.172 1 91.62 99 ILE A CA 1
ATOM 773 C C . ILE A 1 99 ? -0.655 -38.375 -7.691 1 91.62 99 ILE A C 1
ATOM 775 O O . ILE A 1 99 ? -1.64 -38.219 -8.422 1 91.62 99 ILE A O 1
ATOM 779 N N . TYR A 1 100 ? 0.48 -38.812 -8.109 1 95.56 100 TYR A N 1
ATOM 780 C CA . TYR A 1 100 ? 0.743 -38.969 -9.531 1 95.56 100 TYR A CA 1
ATOM 781 C C . TYR A 1 100 ? -0.013 -40.156 -10.102 1 95.56 100 TYR A C 1
ATOM 783 O O . TYR A 1 100 ? -0.003 -41.25 -9.508 1 95.56 100 TYR A O 1
ATOM 791 N N . MET A 1 101 ? -0.635 -39.938 -11.305 1 95.81 101 MET A N 1
ATOM 792 C CA . MET A 1 101 ? -1.37 -40.969 -12 1 95.81 101 MET A CA 1
ATOM 793 C C . MET A 1 101 ? -0.771 -41.25 -13.375 1 95.81 101 MET A C 1
ATOM 795 O O . MET A 1 101 ? -1.202 -40.656 -14.367 1 95.81 101 MET A O 1
ATOM 799 N N . PRO A 1 102 ? 0.067 -42.25 -13.422 1 94.62 102 PRO A N 1
ATOM 800 C CA . PRO A 1 102 ? 0.716 -42.5 -14.703 1 94.62 102 PRO A CA 1
ATOM 801 C C . PRO A 1 102 ? -0.279 -42.875 -15.805 1 94.62 102 PRO A C 1
ATOM 803 O O . PRO A 1 102 ? -0.081 -42.531 -16.969 1 94.62 102 PRO A O 1
ATOM 806 N N . GLU A 1 103 ? -1.354 -43.562 -15.484 1 94.38 103 GLU A N 1
ATOM 807 C CA . GLU A 1 103 ? -2.32 -44.031 -16.469 1 94.38 103 GLU A CA 1
ATOM 808 C C . GLU A 1 103 ? -3.098 -42.875 -17.094 1 94.38 103 GLU A C 1
ATOM 810 O O . GLU A 1 103 ? -3.645 -43 -18.188 1 94.38 103 GLU A O 1
ATOM 815 N N . LEU A 1 104 ? -3.15 -41.812 -16.328 1 96.56 104 LEU A N 1
ATOM 816 C CA . LEU A 1 104 ? -3.865 -40.625 -16.812 1 96.56 104 LEU A CA 1
ATOM 817 C C . LEU A 1 104 ? -2.904 -39.625 -17.453 1 96.56 104 LEU A C 1
ATOM 819 O O . LEU A 1 104 ? -3.336 -38.688 -18.109 1 96.56 104 LEU A O 1
ATOM 823 N N . SER A 1 105 ? -1.667 -39.812 -17.281 1 96.5 105 SER A N 1
ATOM 824 C CA . SER A 1 105 ? -0.642 -38.906 -17.812 1 96.5 105 SER A CA 1
ATOM 825 C C . SER A 1 105 ? -0.229 -39.312 -19.219 1 96.5 105 SER A C 1
ATOM 827 O O . SER A 1 105 ? -0.467 -40.469 -19.656 1 96.5 105 SER A O 1
ATOM 829 N N . VAL A 1 106 ? 0.226 -38.281 -19.922 1 92.19 106 VAL A N 1
ATOM 830 C CA . VAL A 1 106 ? 0.618 -38.5 -21.312 1 92.19 106 VAL A CA 1
ATOM 831 C C . VAL A 1 106 ? 2.012 -37.938 -21.547 1 92.19 106 VAL A C 1
ATOM 833 O O . VAL A 1 106 ? 2.326 -36.844 -21.078 1 92.19 106 VAL A O 1
ATOM 836 N N . GLN A 1 107 ? 2.885 -38.688 -22.109 1 86.75 107 GLN A N 1
ATOM 837 C CA . GLN A 1 107 ? 4.195 -38.156 -22.5 1 86.75 107 GLN A CA 1
ATOM 838 C C . GLN A 1 107 ? 4.473 -38.438 -23.969 1 86.75 107 GLN A C 1
ATOM 840 O O . GLN A 1 107 ? 4.332 -39.562 -24.438 1 86.75 107 GLN A O 1
ATOM 845 N N . SER A 1 108 ? 4.648 -37.344 -24.672 1 75.31 108 SER A N 1
ATOM 846 C CA . SER A 1 108 ? 5 -37.469 -26.078 1 75.31 108 SER A CA 1
ATOM 847 C C . SER A 1 108 ? 6.484 -37.781 -26.25 1 75.31 108 SER A C 1
ATOM 849 O O . SER A 1 108 ? 7.309 -37.344 -25.453 1 75.31 108 SER A O 1
ATOM 851 N N . ASN A 1 109 ? 6.941 -38.812 -27 1 61.19 109 ASN A N 1
ATOM 852 C CA . ASN A 1 109 ? 8.305 -39.281 -27.266 1 61.19 109 ASN A CA 1
ATOM 853 C C . ASN A 1 109 ? 9.094 -38.25 -28.062 1 61.19 109 ASN A C 1
ATOM 855 O O . ASN A 1 109 ? 10.234 -38.5 -28.453 1 61.19 109 ASN A O 1
ATOM 859 N N . ARG A 1 110 ? 8.664 -37.062 -28.391 1 60.72 110 ARG A N 1
ATOM 860 C CA . ARG A 1 110 ? 9.25 -36.25 -29.469 1 60.72 110 ARG A CA 1
ATOM 861 C C . ARG A 1 110 ? 10.328 -35.344 -28.922 1 60.72 110 ARG A C 1
ATOM 863 O O . ARG A 1 110 ? 11.109 -34.75 -29.703 1 60.72 110 ARG A O 1
ATOM 870 N N . THR A 1 111 ? 10.289 -34.844 -27.734 1 61.53 111 THR A N 1
ATOM 871 C CA . THR A 1 111 ? 11.234 -33.781 -27.391 1 61.53 111 THR A CA 1
ATOM 872 C C . THR A 1 111 ? 12.406 -34.344 -26.594 1 61.53 111 THR A C 1
ATOM 874 O O . THR A 1 111 ? 12.297 -34.562 -25.375 1 61.53 111 THR A O 1
ATOM 877 N N . ALA A 1 112 ? 13.562 -34.719 -27.344 1 63.97 112 ALA A N 1
ATOM 878 C CA . ALA A 1 112 ? 14.758 -35.312 -26.75 1 63.97 112 ALA A CA 1
ATOM 879 C C . ALA A 1 112 ? 15.32 -34.406 -25.641 1 63.97 112 ALA A C 1
ATOM 881 O O . ALA A 1 112 ? 15.195 -33.188 -25.703 1 63.97 112 ALA A O 1
ATOM 882 N N . ASP A 1 113 ? 15.32 -34.844 -24.359 1 85.56 113 ASP A N 1
ATOM 883 C CA . ASP A 1 113 ? 16.125 -34.375 -23.234 1 85.56 113 ASP A CA 1
ATOM 884 C C . ASP A 1 113 ? 15.273 -33.594 -22.234 1 85.56 113 ASP A C 1
ATOM 886 O O . ASP A 1 113 ? 15.727 -33.281 -21.141 1 85.56 113 ASP A O 1
ATOM 890 N N . LEU A 1 114 ? 13.977 -33.25 -22.797 1 94 114 LEU A N 1
ATOM 891 C CA . LEU A 1 114 ? 13.078 -32.688 -21.812 1 94 114 LEU A CA 1
ATOM 892 C C . LEU A 1 114 ? 12.703 -33.688 -20.75 1 94 114 LEU A C 1
ATOM 894 O O . LEU A 1 114 ? 12.297 -34.812 -21.062 1 94 114 LEU A O 1
ATOM 898 N N . ILE A 1 115 ? 12.961 -33.312 -19.578 1 95.19 115 ILE A N 1
ATOM 899 C CA . ILE A 1 115 ? 12.594 -34.188 -18.469 1 95.19 115 ILE A CA 1
ATOM 900 C C . ILE A 1 115 ? 11.266 -33.75 -17.875 1 95.19 115 ILE A C 1
ATOM 902 O O . ILE A 1 115 ? 11.125 -32.594 -17.453 1 95.19 115 ILE A O 1
ATOM 906 N N . VAL A 1 116 ? 10.281 -34.531 -17.922 1 96.69 116 VAL A N 1
ATOM 907 C CA . VAL A 1 116 ? 8.992 -34.344 -17.266 1 96.69 116 VAL A CA 1
ATOM 908 C C . VAL A 1 116 ? 8.586 -35.594 -16.5 1 96.69 116 VAL A C 1
ATOM 910 O O . VAL A 1 116 ? 8.289 -36.625 -17.109 1 96.69 116 VAL A O 1
ATOM 913 N N . THR A 1 117 ? 8.641 -35.5 -15.203 1 95.88 117 THR A N 1
ATOM 914 C CA . THR A 1 117 ? 8.367 -36.688 -14.406 1 95.88 117 THR A CA 1
ATOM 915 C C . THR A 1 117 ? 7.844 -36.281 -13.023 1 95.88 117 THR A C 1
ATOM 917 O O . THR A 1 117 ? 7.672 -35.125 -12.727 1 95.88 117 THR A O 1
ATOM 920 N N . ASN A 1 118 ? 7.461 -37.281 -12.258 1 96.62 118 ASN A N 1
ATOM 921 C CA . ASN A 1 118 ? 7.016 -37.031 -10.891 1 96.62 118 ASN A CA 1
ATOM 922 C C . ASN A 1 118 ? 8.18 -37.094 -9.898 1 96.62 118 ASN A C 1
ATOM 924 O O . ASN A 1 118 ? 9.266 -37.562 -10.25 1 96.62 118 ASN A O 1
ATOM 928 N N . LEU A 1 119 ? 7.949 -36.562 -8.75 1 94.12 119 LEU A N 1
ATOM 929 C CA . LEU A 1 119 ? 8.984 -36.375 -7.742 1 94.12 119 LEU A CA 1
ATOM 930 C C . LEU A 1 119 ? 9.609 -37.719 -7.363 1 94.12 119 LEU A C 1
ATOM 932 O O . LEU A 1 119 ? 10.836 -37.844 -7.258 1 94.12 119 LEU A O 1
ATOM 936 N N . SER A 1 120 ? 8.789 -38.719 -7.129 1 88.94 120 SER A N 1
ATOM 937 C CA . SER A 1 120 ? 9.305 -40.031 -6.715 1 88.94 120 SER A CA 1
ATOM 938 C C . SER A 1 120 ? 10.305 -40.562 -7.734 1 88.94 120 SER A C 1
ATOM 940 O O . SER A 1 120 ? 11.383 -41.031 -7.367 1 88.94 120 SER A O 1
ATOM 942 N N . ALA A 1 121 ? 9.898 -40.531 -8.953 1 93.25 121 ALA A N 1
ATOM 943 C CA . ALA A 1 121 ? 10.797 -40.969 -10.016 1 93.25 121 ALA A CA 1
ATOM 944 C C . ALA A 1 121 ? 12.023 -40.062 -10.117 1 93.25 121 ALA A C 1
ATOM 946 O O . ALA A 1 121 ? 13.141 -40.562 -10.336 1 93.25 121 ALA A O 1
ATOM 947 N N . ALA A 1 122 ? 11.82 -38.875 -9.938 1 94.62 122 ALA A N 1
ATOM 948 C CA . ALA A 1 122 ? 12.891 -37.875 -10.062 1 94.62 122 ALA A CA 1
ATOM 949 C C . ALA A 1 122 ? 13.93 -38.062 -8.961 1 94.62 122 ALA A C 1
ATOM 951 O O . ALA A 1 122 ? 15.133 -37.906 -9.195 1 94.62 122 ALA A O 1
ATOM 952 N N . LEU A 1 123 ? 13.508 -38.344 -7.781 1 93.62 123 LEU A N 1
ATOM 953 C CA . LEU A 1 123 ? 14.414 -38.531 -6.652 1 93.62 123 LEU A CA 1
ATOM 954 C C . LEU A 1 123 ? 15.375 -39.688 -6.926 1 93.62 123 LEU A C 1
ATOM 956 O O . LEU A 1 123 ? 16.516 -39.656 -6.461 1 93.62 123 LEU A O 1
ATOM 960 N N . ALA A 1 124 ? 14.906 -40.562 -7.723 1 92.31 124 ALA A N 1
ATOM 961 C CA . ALA A 1 124 ? 15.734 -41.719 -8.055 1 92.31 124 ALA A CA 1
ATOM 962 C C . ALA A 1 124 ? 16.703 -41.406 -9.195 1 92.31 124 ALA A C 1
ATOM 964 O O . ALA A 1 124 ? 17.812 -41.938 -9.242 1 92.31 124 ALA A O 1
ATOM 965 N N . THR A 1 125 ? 16.344 -40.5 -10.008 1 94.31 125 THR A N 1
ATOM 966 C CA . THR A 1 125 ? 17.094 -40.406 -11.258 1 94.31 125 THR A CA 1
ATOM 967 C C . THR A 1 125 ? 17.703 -39 -11.391 1 94.31 125 THR A C 1
ATOM 969 O O . THR A 1 125 ? 18.703 -38.812 -12.102 1 94.31 125 THR A O 1
ATOM 972 N N . HIS A 1 126 ? 17.172 -38 -10.711 1 95.5 126 HIS A N 1
ATOM 973 C CA . HIS A 1 126 ? 17.594 -36.594 -10.969 1 95.5 126 HIS A CA 1
ATOM 974 C C . HIS A 1 126 ? 17.812 -35.844 -9.664 1 95.5 126 HIS A C 1
ATOM 976 O O . HIS A 1 126 ? 17.609 -34.625 -9.609 1 95.5 126 HIS A O 1
ATOM 982 N N . ALA A 1 127 ? 18.156 -36.5 -8.68 1 95.69 127 ALA A N 1
ATOM 983 C CA . ALA A 1 127 ? 18.312 -35.906 -7.355 1 95.69 127 ALA A CA 1
ATOM 984 C C . ALA A 1 127 ? 19.328 -34.781 -7.379 1 95.69 127 ALA A C 1
ATOM 986 O O . ALA A 1 127 ? 19.141 -33.75 -6.723 1 95.69 127 ALA A O 1
ATOM 987 N N . HIS A 1 128 ? 20.375 -34.906 -8.109 1 95.5 128 HIS A N 1
ATOM 988 C CA . HIS A 1 128 ? 21.453 -33.938 -8.148 1 95.5 128 HIS A CA 1
ATOM 989 C C . HIS A 1 128 ? 20.984 -32.625 -8.75 1 95.5 128 HIS A C 1
ATOM 991 O O . HIS A 1 128 ? 21.391 -31.547 -8.305 1 95.5 128 HIS A O 1
ATOM 997 N N . ALA A 1 129 ? 20.156 -32.719 -9.719 1 95.81 129 ALA A N 1
ATOM 998 C CA . ALA A 1 129 ? 19.641 -31.531 -10.367 1 95.81 129 ALA A CA 1
ATOM 999 C C . ALA A 1 129 ? 18.625 -30.828 -9.477 1 95.81 129 ALA A C 1
ATOM 1001 O O . ALA A 1 129 ? 18.469 -29.594 -9.531 1 95.81 129 ALA A O 1
ATOM 1002 N N . MET A 1 130 ? 17.984 -31.531 -8.617 1 96.94 130 MET A N 1
ATOM 1003 C CA . MET A 1 130 ? 16.875 -31.016 -7.816 1 96.94 130 MET A CA 1
ATOM 1004 C C . MET A 1 130 ? 17.391 -30.375 -6.527 1 96.94 130 MET A C 1
ATOM 1006 O O . MET A 1 130 ? 16.844 -29.375 -6.062 1 96.94 130 MET A O 1
ATOM 1010 N N . GLU A 1 131 ? 18.406 -30.891 -5.988 1 97.12 131 GLU A N 1
ATOM 1011 C CA . GLU A 1 131 ? 18.859 -30.562 -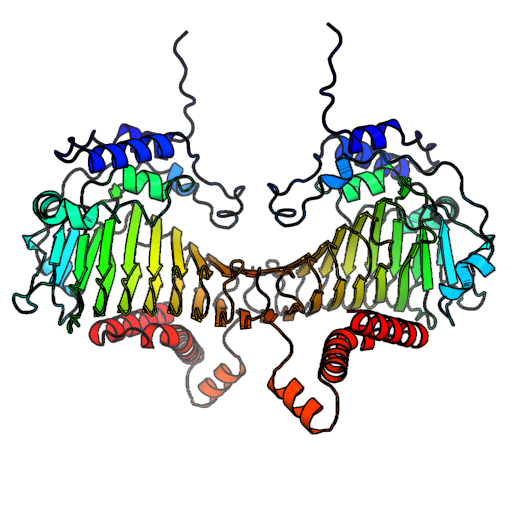4.641 1 97.12 131 GLU A CA 1
ATOM 1012 C C . GLU A 1 131 ? 19.125 -29.062 -4.496 1 97.12 131 GLU A C 1
ATOM 1014 O O . GLU A 1 131 ? 18.734 -28.438 -3.506 1 97.12 131 GLU A O 1
ATOM 1019 N N . PRO A 1 132 ? 19.734 -28.406 -5.449 1 97.31 132 PRO A N 1
ATOM 1020 C CA . PRO A 1 132 ? 20.016 -26.969 -5.266 1 97.31 132 PRO A CA 1
ATOM 1021 C C . PRO A 1 132 ? 18.766 -26.109 -5.363 1 97.31 132 PRO A C 1
ATOM 1023 O O . PRO A 1 132 ? 18.828 -24.906 -5.082 1 97.31 132 PRO A O 1
ATOM 1026 N N . HIS A 1 133 ? 17.703 -26.688 -5.723 1 98.06 133 HIS A N 1
ATOM 1027 C CA . HIS A 1 133 ? 16.562 -25.844 -6.051 1 98.06 133 HIS A CA 1
ATOM 1028 C C . HIS A 1 133 ? 15.359 -26.172 -5.176 1 98.06 133 HIS A C 1
ATOM 1030 O O . HIS A 1 133 ? 14.648 -25.266 -4.727 1 98.06 133 HIS A O 1
ATOM 1036 N N . LEU A 1 134 ? 15.094 -27.469 -4.93 1 97.69 134 LEU A N 1
ATOM 1037 C CA . LEU A 1 134 ? 13.875 -27.875 -4.242 1 97.69 134 LEU A CA 1
ATOM 1038 C C . LEU A 1 134 ? 13.844 -27.344 -2.816 1 97.69 134 LEU A C 1
ATOM 1040 O O . LEU A 1 134 ? 14.719 -27.656 -2.01 1 97.69 134 LEU A O 1
ATOM 1044 N N . GLY A 1 135 ? 12.898 -26.578 -2.537 1 96.81 135 GLY A N 1
ATOM 1045 C CA . GLY A 1 135 ? 12.734 -26 -1.211 1 96.81 135 GLY A CA 1
ATOM 1046 C C . GLY A 1 135 ? 13.664 -24.828 -0.951 1 96.81 135 GLY A C 1
ATOM 1047 O O . GLY A 1 135 ? 13.828 -24.406 0.194 1 96.81 135 GLY A O 1
ATOM 1048 N N . ARG A 1 136 ? 14.234 -24.281 -1.972 1 95.69 136 ARG A N 1
ATOM 1049 C CA . ARG A 1 136 ? 15.258 -23.25 -1.763 1 95.69 136 ARG A CA 1
ATOM 1050 C C . ARG A 1 136 ? 14.781 -21.891 -2.25 1 95.69 136 ARG A C 1
ATOM 1052 O O . ARG A 1 136 ? 15.32 -20.859 -1.852 1 95.69 136 ARG A O 1
ATOM 1059 N N . HIS A 1 137 ? 13.844 -21.875 -3.092 1 96.25 137 HIS A N 1
ATOM 1060 C CA . HIS A 1 137 ? 13.359 -20.625 -3.641 1 96.25 137 HIS A CA 1
ATOM 1061 C C . HIS A 1 137 ? 12.133 -20.125 -2.887 1 96.25 137 HIS A C 1
ATOM 1063 O O . HIS A 1 137 ? 12.047 -18.953 -2.531 1 96.25 137 HIS A O 1
ATOM 1069 N N . ALA A 1 138 ? 11.188 -20.969 -2.643 1 94.62 138 ALA A N 1
ATOM 1070 C CA . ALA A 1 138 ? 10.023 -20.625 -1.832 1 94.62 138 ALA A CA 1
ATOM 1071 C C . ALA A 1 138 ? 10.352 -20.688 -0.343 1 94.62 138 ALA A C 1
ATOM 1073 O O . ALA A 1 138 ? 10.32 -21.766 0.256 1 94.62 138 ALA A O 1
ATOM 1074 N N . ALA A 1 139 ? 10.602 -19.609 0.222 1 90.5 139 ALA A N 1
ATOM 1075 C CA . ALA A 1 139 ? 10.953 -19.562 1.639 1 90.5 139 ALA A CA 1
ATOM 1076 C C . ALA A 1 139 ? 9.781 -20.016 2.51 1 90.5 139 ALA A C 1
ATOM 1078 O O . ALA A 1 139 ? 8.641 -19.578 2.305 1 90.5 139 ALA A O 1
ATOM 1079 N N . PHE A 1 140 ? 10.07 -20.953 3.387 1 94.5 140 PHE A N 1
ATOM 1080 C CA . PHE A 1 140 ? 8.977 -21.438 4.219 1 94.5 140 PHE A CA 1
ATOM 1081 C C . PHE A 1 140 ? 9.234 -21.125 5.688 1 94.5 140 PHE A C 1
ATOM 1083 O O . PHE A 1 140 ? 8.477 -21.547 6.562 1 94.5 140 PHE A O 1
ATOM 1090 N N . GLN A 1 141 ? 10.18 -20.281 5.957 1 93.06 141 GLN A N 1
ATOM 1091 C CA . GLN A 1 141 ? 10.539 -19.984 7.34 1 93.06 141 GLN A CA 1
ATOM 1092 C C . GLN A 1 141 ? 9.461 -19.156 8.023 1 93.06 141 GLN A C 1
ATOM 1094 O O . GLN A 1 141 ? 9.227 -19.297 9.227 1 93.06 141 GLN A O 1
ATOM 1099 N N . ASP A 1 142 ? 8.828 -18.328 7.227 1 93.69 142 ASP A N 1
ATOM 1100 C CA . ASP A 1 142 ? 7.812 -17.453 7.812 1 93.69 142 ASP A CA 1
ATOM 1101 C C . ASP A 1 142 ? 6.473 -17.625 7.102 1 93.69 142 ASP A C 1
ATOM 1103 O O . ASP A 1 142 ? 5.645 -16.703 7.105 1 93.69 142 ASP A O 1
ATOM 1107 N N . ASN A 1 143 ? 6.301 -18.688 6.453 1 96.56 143 ASN A N 1
ATOM 1108 C CA . ASN A 1 143 ? 5.09 -18.984 5.695 1 96.56 143 ASN A CA 1
ATOM 1109 C C . ASN A 1 143 ? 4.531 -20.359 6.039 1 96.56 143 ASN A C 1
ATOM 1111 O O . ASN A 1 143 ? 5.066 -21.375 5.594 1 96.56 143 ASN A O 1
ATOM 1115 N N . LEU A 1 144 ? 3.502 -20.375 6.73 1 94.5 144 LEU A N 1
ATOM 1116 C CA . LEU A 1 144 ? 2.941 -21.625 7.258 1 94.5 144 LEU A CA 1
ATOM 1117 C C . LEU A 1 144 ? 2.586 -22.578 6.129 1 94.5 144 LEU A C 1
ATOM 1119 O O . LEU A 1 144 ? 2.926 -23.766 6.184 1 94.5 144 LEU A O 1
ATOM 1123 N N . PHE A 1 145 ? 1.948 -22.141 5.098 1 95.69 145 PHE A N 1
ATOM 1124 C CA . PHE A 1 145 ? 1.437 -23 4.043 1 95.69 145 PHE A CA 1
ATOM 1125 C C . PHE A 1 145 ? 2.578 -23.562 3.199 1 95.69 145 PHE A C 1
ATOM 1127 O O . PHE A 1 145 ? 2.547 -24.719 2.795 1 95.69 145 PHE A O 1
ATOM 1134 N N . ALA A 1 146 ? 3.582 -22.703 2.977 1 97.62 146 ALA A N 1
ATOM 1135 C CA . ALA A 1 146 ? 4.773 -23.234 2.316 1 97.62 146 ALA A CA 1
ATOM 1136 C C . ALA A 1 146 ? 5.461 -24.281 3.189 1 97.62 146 ALA A C 1
ATOM 1138 O O . ALA A 1 146 ? 5.926 -25.297 2.688 1 97.62 146 ALA A O 1
ATOM 1139 N N . ALA A 1 147 ? 5.508 -24.016 4.469 1 96.31 147 ALA A N 1
ATOM 1140 C CA . ALA A 1 147 ? 6.113 -24.969 5.398 1 96.31 147 ALA A CA 1
ATOM 1141 C C . ALA A 1 147 ? 5.348 -26.281 5.41 1 96.31 147 ALA A C 1
ATOM 1143 O O . ALA A 1 147 ? 5.953 -27.359 5.34 1 96.31 147 ALA A O 1
ATOM 1144 N N . LEU A 1 148 ? 4.051 -26.234 5.453 1 92.75 148 LEU A N 1
ATOM 1145 C CA . LEU A 1 148 ? 3.215 -27.422 5.461 1 92.75 148 LEU A CA 1
ATOM 1146 C C . LEU A 1 148 ? 3.373 -28.219 4.164 1 92.75 148 LEU A C 1
ATOM 1148 O O . LEU A 1 148 ? 3.523 -29.438 4.191 1 92.75 148 LEU A O 1
ATOM 1152 N N . ASN A 1 149 ? 3.338 -27.5 3.074 1 95.62 149 ASN A N 1
ATOM 1153 C CA . ASN A 1 149 ? 3.543 -28.172 1.798 1 95.62 149 ASN A CA 1
ATOM 1154 C C . ASN A 1 149 ? 4.875 -28.922 1.763 1 95.62 149 ASN A C 1
ATOM 1156 O O . ASN A 1 149 ? 4.941 -30.062 1.321 1 95.62 149 ASN A O 1
ATOM 1160 N N . THR A 1 150 ? 5.906 -28.25 2.248 1 95.69 150 THR A N 1
ATOM 1161 C CA . THR A 1 150 ? 7.246 -28.828 2.221 1 95.69 150 THR A CA 1
ATOM 1162 C C . THR A 1 150 ? 7.359 -29.984 3.213 1 95.69 150 THR A C 1
ATOM 1164 O O . THR A 1 150 ? 8 -31 2.924 1 95.69 150 THR A O 1
ATOM 1167 N N . ALA A 1 151 ? 6.723 -29.859 4.324 1 92.06 151 ALA A N 1
ATOM 1168 C CA . ALA A 1 151 ? 6.738 -30.906 5.348 1 92.06 151 ALA A CA 1
ATOM 1169 C C . ALA A 1 151 ? 6.086 -32.188 4.828 1 92.06 151 ALA A C 1
ATOM 1171 O O . ALA A 1 151 ? 6.555 -33.281 5.125 1 92.06 151 ALA A O 1
ATOM 1172 N N . PHE A 1 152 ? 5.062 -32.062 3.998 1 88.5 152 PHE A N 1
ATOM 1173 C CA . PHE A 1 152 ? 4.285 -33.219 3.561 1 88.5 152 PHE A CA 1
ATOM 1174 C C . PHE A 1 152 ? 4.555 -33.531 2.094 1 88.5 152 PHE A C 1
ATOM 1176 O O . PHE A 1 152 ? 3.713 -34.125 1.414 1 88.5 152 PHE A O 1
ATOM 1183 N N . LEU A 1 153 ? 5.668 -33.031 1.712 1 91 153 LEU A N 1
ATOM 1184 C CA . LEU A 1 153 ? 6.086 -33.25 0.334 1 91 153 LEU A CA 1
ATOM 1185 C C . LEU A 1 153 ? 6.234 -34.75 0.059 1 91 153 LEU A C 1
ATOM 1187 O O . LEU A 1 153 ? 7.121 -35.406 0.611 1 91 153 LEU A O 1
ATOM 1191 N N . HIS A 1 154 ? 5.324 -35.281 -0.708 1 85.06 154 HIS A N 1
ATOM 1192 C CA . HIS A 1 154 ? 5.344 -36.688 -1.024 1 85.06 154 HIS A CA 1
ATOM 1193 C C . HIS A 1 154 ? 5.469 -36.938 -2.527 1 85.06 154 HIS A C 1
ATOM 1195 O O . HIS A 1 154 ? 6.148 -37.844 -2.965 1 85.06 154 HIS A O 1
ATOM 1201 N N . ASP A 1 155 ? 4.762 -36.156 -3.281 1 92.06 155 ASP A N 1
ATOM 1202 C CA . ASP A 1 155 ? 4.852 -36.219 -4.738 1 92.06 155 ASP A CA 1
ATOM 1203 C C . ASP A 1 155 ? 4.758 -34.844 -5.352 1 92.06 155 ASP A C 1
ATOM 1205 O O . ASP A 1 155 ? 4.504 -33.844 -4.645 1 92.06 155 ASP A O 1
ATOM 1209 N N . GLY A 1 156 ? 5.113 -34.75 -6.621 1 96.12 156 GLY A N 1
ATOM 1210 C CA . GLY A 1 156 ? 5.129 -33.5 -7.34 1 96.12 156 GLY A CA 1
ATOM 1211 C C . GLY A 1 156 ? 5.699 -33.625 -8.742 1 96.12 156 GLY A C 1
ATOM 1212 O O . GLY A 1 156 ? 6.172 -34.688 -9.141 1 96.12 156 GLY A O 1
ATOM 1213 N N . ALA A 1 157 ? 5.574 -32.531 -9.406 1 98.31 157 ALA A N 1
ATOM 1214 C CA . ALA A 1 157 ? 6.062 -32.5 -10.781 1 98.31 157 ALA A CA 1
ATOM 1215 C C . ALA A 1 157 ? 7.477 -31.922 -10.852 1 98.31 157 ALA A C 1
ATOM 1217 O O . ALA A 1 157 ? 7.785 -30.938 -10.18 1 98.31 157 ALA A O 1
ATOM 1218 N N . LEU A 1 158 ? 8.289 -32.594 -11.578 1 98.12 158 LEU A N 1
ATOM 1219 C CA . LEU A 1 158 ? 9.586 -32.062 -11.953 1 98.12 158 LEU A CA 1
ATOM 1220 C C . LEU A 1 158 ? 9.656 -31.828 -13.461 1 98.12 158 LEU A C 1
ATOM 1222 O O . LEU A 1 158 ? 9.352 -32.719 -14.25 1 98.12 158 LEU A O 1
ATOM 1226 N N . ILE A 1 159 ? 10.07 -30.641 -13.867 1 98.19 159 ILE A N 1
ATOM 1227 C CA . ILE A 1 159 ? 10.32 -30.297 -15.266 1 98.19 159 ILE A CA 1
ATOM 1228 C C . ILE A 1 159 ? 11.727 -29.719 -15.406 1 98.19 159 ILE A C 1
ATOM 1230 O O . ILE A 1 159 ? 12.07 -28.75 -14.727 1 98.19 159 ILE A O 1
ATOM 1234 N N . ILE A 1 160 ? 12.531 -30.297 -16.219 1 98.06 160 ILE A N 1
ATOM 1235 C CA . ILE A 1 160 ? 13.844 -29.75 -16.531 1 98.06 160 ILE A CA 1
ATOM 1236 C C . ILE A 1 160 ? 13.953 -29.5 -18.031 1 98.06 160 ILE A C 1
ATOM 1238 O O . ILE A 1 160 ? 13.922 -30.438 -18.828 1 98.06 160 ILE A O 1
ATOM 1242 N N . ALA A 1 161 ? 14.016 -28.266 -18.422 1 97.81 161 ALA A N 1
ATOM 1243 C CA . ALA A 1 161 ? 14.328 -27.906 -19.797 1 97.81 161 ALA A CA 1
ATOM 1244 C C . ALA A 1 161 ? 15.836 -27.859 -20.031 1 97.81 161 ALA A C 1
ATOM 1246 O O . ALA A 1 161 ? 16.547 -27.062 -19.422 1 97.81 161 ALA A O 1
ATOM 1247 N N . PRO A 1 162 ? 16.328 -28.641 -20.891 1 96.38 162 PRO A N 1
ATOM 1248 C CA . PRO A 1 162 ? 17.781 -28.766 -21.016 1 96.38 162 PRO A CA 1
ATOM 1249 C C . PRO A 1 162 ? 18.422 -27.547 -21.688 1 96.38 162 PRO A C 1
ATOM 1251 O O . PRO A 1 162 ? 17.75 -26.797 -22.406 1 96.38 162 PRO A O 1
ATOM 1254 N N . ARG A 1 163 ? 19.719 -27.422 -21.484 1 97.06 163 ARG A N 1
ATOM 1255 C CA . ARG A 1 163 ? 20.516 -26.281 -21.938 1 97.06 163 ARG A CA 1
ATOM 1256 C C . ARG A 1 163 ? 20.328 -26.062 -23.438 1 97.06 163 ARG A C 1
ATOM 1258 O O . ARG A 1 163 ? 20.344 -27.016 -24.219 1 97.06 163 ARG A O 1
ATOM 1265 N N . ASN A 1 164 ? 20.109 -24.828 -23.781 1 96.94 164 ASN A N 1
ATOM 1266 C CA . ASN A 1 164 ? 20.094 -24.359 -25.156 1 96.94 164 ASN A CA 1
ATOM 1267 C C . ASN A 1 164 ? 19.047 -25.109 -25.984 1 96.94 164 ASN A C 1
ATOM 1269 O O . ASN A 1 164 ? 19.281 -25.453 -27.141 1 96.94 164 ASN A O 1
ATOM 1273 N N . THR A 1 165 ? 17.922 -25.5 -25.359 1 95.31 165 THR A N 1
ATOM 1274 C CA . THR A 1 165 ? 16.859 -26.203 -26.047 1 95.31 165 THR A CA 1
ATOM 1275 C C . THR A 1 165 ? 15.539 -25.438 -25.938 1 95.31 165 THR A C 1
ATOM 1277 O O . THR A 1 165 ? 15.133 -25.062 -24.844 1 95.31 165 THR A O 1
ATOM 1280 N N . ALA A 1 166 ? 14.938 -25.156 -27.047 1 95 166 ALA A N 1
ATOM 1281 C CA . ALA A 1 166 ? 13.602 -24.562 -27.078 1 95 166 ALA A CA 1
ATOM 1282 C C . ALA A 1 166 ? 12.523 -25.625 -27.188 1 95 166 ALA A C 1
ATOM 1284 O O . ALA A 1 166 ? 12.422 -26.312 -28.219 1 95 166 ALA A O 1
ATOM 1285 N N . ILE A 1 167 ? 11.766 -25.797 -26.188 1 93.81 167 ILE A N 1
ATOM 1286 C CA . ILE A 1 167 ? 10.672 -26.75 -26.203 1 93.81 167 ILE A CA 1
ATOM 1287 C C . ILE A 1 167 ? 9.469 -26.156 -26.922 1 93.81 167 ILE A C 1
ATOM 1289 O O . ILE A 1 167 ? 8.875 -25.188 -26.453 1 93.81 167 ILE A O 1
ATOM 1293 N N . GLU A 1 168 ? 9.078 -26.734 -28.016 1 89.06 168 GLU A N 1
ATOM 1294 C CA . GLU A 1 168 ? 8.07 -26.141 -28.891 1 89.06 168 GLU A CA 1
ATOM 1295 C C . GLU A 1 168 ? 6.672 -26.266 -28.281 1 89.06 168 GLU A C 1
ATOM 1297 O O . GLU A 1 168 ? 5.895 -25.312 -28.312 1 89.06 168 GLU A O 1
ATOM 1302 N N . ARG A 1 169 ? 6.418 -27.484 -27.766 1 93.06 169 ARG A N 1
ATOM 1303 C CA . ARG A 1 169 ? 5.09 -27.734 -27.219 1 93.06 169 ARG A CA 1
ATOM 1304 C C . ARG A 1 169 ? 5.078 -27.562 -25.703 1 93.06 169 ARG A C 1
ATOM 1306 O O . ARG A 1 169 ? 6.039 -27.938 -25.031 1 93.06 169 ARG A O 1
ATOM 1313 N N . PRO A 1 170 ? 3.947 -27.125 -25.172 1 95.62 170 PRO A N 1
ATOM 1314 C CA . PRO A 1 170 ? 3.898 -26.859 -23.734 1 95.62 170 PRO A CA 1
ATOM 1315 C C . PRO A 1 170 ? 3.852 -28.141 -22.906 1 95.62 170 PRO A C 1
ATOM 1317 O O . PRO A 1 170 ? 3.564 -29.219 -23.438 1 95.62 170 PRO A O 1
ATOM 1320 N N . VAL A 1 171 ? 4.27 -28 -21.688 1 96.94 171 VAL A N 1
ATOM 1321 C CA . VAL A 1 171 ? 4.062 -29.031 -20.688 1 96.94 171 VAL A CA 1
ATOM 1322 C C . VAL A 1 171 ? 2.822 -28.719 -19.844 1 96.94 171 VAL A C 1
ATOM 1324 O O . VAL A 1 171 ? 2.615 -27.578 -19.453 1 96.94 171 VAL A O 1
ATOM 1327 N N . HIS A 1 172 ? 1.96 -29.703 -19.703 1 97.69 172 HIS A N 1
ATOM 1328 C CA . HIS A 1 172 ? 0.738 -29.547 -18.922 1 97.69 172 HIS A CA 1
ATOM 1329 C C . HIS A 1 172 ? 0.816 -30.312 -17.609 1 97.69 172 HIS A C 1
ATOM 1331 O O . HIS A 1 172 ? 1.002 -31.531 -17.609 1 97.69 172 HIS A O 1
ATOM 1337 N N . VAL A 1 173 ? 0.759 -29.625 -16.5 1 98.62 173 VAL A N 1
ATOM 1338 C CA . VAL A 1 173 ? 0.66 -30.25 -15.18 1 98.62 173 VAL A CA 1
ATOM 1339 C C . VAL A 1 173 ? -0.75 -30.062 -14.625 1 98.62 173 VAL A C 1
ATOM 1341 O O . VAL A 1 173 ? -1.14 -28.938 -14.273 1 98.62 173 VAL A O 1
ATOM 1344 N N . LEU A 1 174 ? -1.462 -31.125 -14.5 1 98.44 174 LEU A N 1
ATOM 1345 C CA . LEU A 1 174 ? -2.875 -31.094 -14.141 1 98.44 174 LEU A CA 1
ATOM 1346 C C . LEU A 1 174 ? -3.09 -31.672 -12.742 1 98.44 174 LEU A C 1
ATOM 1348 O O . LEU A 1 174 ? -2.766 -32.844 -12.492 1 98.44 174 LEU A O 1
ATOM 1352 N N . PHE A 1 175 ? -3.621 -30.859 -11.812 1 98.19 175 PHE A N 1
ATOM 1353 C CA . PHE A 1 175 ? -3.977 -31.281 -10.461 1 98.19 175 PHE A CA 1
ATOM 1354 C C . PHE A 1 175 ? -5.488 -31.375 -10.305 1 98.19 175 PHE A C 1
ATOM 1356 O O . PHE A 1 175 ? -6.207 -30.406 -10.531 1 98.19 175 PHE A O 1
ATOM 1363 N N . ILE A 1 176 ? -5.969 -32.562 -9.852 1 97.75 176 ILE A N 1
ATOM 1364 C CA . ILE A 1 176 ? -7.41 -32.781 -9.773 1 97.75 176 ILE A CA 1
ATOM 1365 C C . ILE A 1 176 ? -7.801 -33.094 -8.328 1 97.75 176 ILE A C 1
ATOM 1367 O O . ILE A 1 176 ? -7.219 -33.969 -7.695 1 97.75 176 ILE A O 1
ATOM 1371 N N . ALA A 1 177 ? -8.703 -32.375 -7.77 1 96.25 177 ALA A N 1
ATOM 1372 C CA . ALA A 1 177 ? -9.305 -32.688 -6.48 1 96.25 177 ALA A CA 1
ATOM 1373 C C . ALA A 1 177 ? -10.555 -33.531 -6.66 1 96.25 177 ALA A C 1
ATOM 1375 O O . ALA A 1 177 ? -11.445 -33.188 -7.441 1 96.25 177 ALA A O 1
ATOM 1376 N N . THR A 1 178 ? -10.648 -34.656 -5.945 1 95.25 178 THR A N 1
ATOM 1377 C CA . THR A 1 178 ? -11.781 -35.562 -6.137 1 95.25 178 THR A CA 1
ATOM 1378 C C . THR A 1 178 ? -12.477 -35.844 -4.805 1 95.25 178 THR A C 1
ATOM 1380 O O . THR A 1 178 ? -13.586 -36.406 -4.781 1 95.25 178 THR A O 1
ATOM 1383 N N . GLN A 1 179 ? -11.828 -35.5 -3.711 1 92.12 179 GLN A N 1
ATOM 1384 C CA . GLN A 1 179 ? -12.367 -35.875 -2.408 1 92.12 179 GLN A CA 1
ATOM 1385 C C . GLN A 1 179 ? -12.727 -34.656 -1.582 1 92.12 179 GLN A C 1
ATOM 1387 O O . GLN A 1 179 ? -11.938 -33.719 -1.497 1 92.12 179 GLN A O 1
ATOM 1392 N N . ALA A 1 180 ? -13.875 -34.719 -0.95 1 89.81 180 ALA A N 1
ATOM 1393 C CA . ALA A 1 180 ? -14.273 -33.656 -0.035 1 89.81 180 ALA A CA 1
ATOM 1394 C C . ALA A 1 180 ? -13.516 -33.75 1.286 1 89.81 180 ALA A C 1
ATOM 1396 O O . ALA A 1 180 ? -13.117 -34.844 1.697 1 89.81 180 ALA A O 1
ATOM 1397 N N . GLU A 1 181 ? -13.289 -32.625 1.883 1 88.38 181 GLU A N 1
ATOM 1398 C CA . GLU A 1 181 ? -12.68 -32.5 3.203 1 88.38 181 GLU A CA 1
ATOM 1399 C C . GLU A 1 181 ? -11.281 -33.125 3.227 1 88.38 181 GLU A C 1
ATOM 1401 O O . GLU A 1 181 ? -10.906 -33.781 4.199 1 88.38 181 GLU A O 1
ATOM 1406 N N . SER A 1 182 ? -10.711 -32.969 2.109 1 89.19 182 SER A N 1
ATOM 1407 C CA . SER A 1 182 ? -9.336 -33.469 1.993 1 89.19 182 SER A CA 1
ATOM 1408 C C . SER A 1 182 ? -8.359 -32.312 1.789 1 89.19 182 SER A C 1
ATOM 1410 O O . SER A 1 182 ? -8.766 -31.188 1.433 1 89.19 182 SER A O 1
ATOM 1412 N N . THR A 1 183 ? -7.141 -32.594 2.125 1 90.69 183 THR A N 1
ATOM 1413 C CA . THR A 1 183 ? -6.062 -31.656 1.858 1 90.69 183 THR A CA 1
ATOM 1414 C C . THR A 1 183 ? -5.02 -32.281 0.931 1 90.69 183 THR A C 1
ATOM 1416 O O . THR A 1 183 ? -4.543 -33.375 1.174 1 90.69 183 THR A O 1
ATOM 1419 N N . SER A 1 184 ? -4.758 -31.609 -0.133 1 92.06 184 SER A N 1
ATOM 1420 C CA . SER A 1 184 ? -3.658 -32 -1.003 1 92.06 184 SER A CA 1
ATOM 1421 C C . SER A 1 184 ? -2.549 -30.969 -1.015 1 92.06 184 SER A C 1
ATOM 1423 O O . SER A 1 184 ? -2.807 -29.781 -0.801 1 92.06 184 SER A O 1
ATOM 1425 N N . HIS A 1 185 ? -1.308 -31.406 -1.232 1 93.19 185 HIS A N 1
ATOM 1426 C CA . HIS A 1 185 ? -0.137 -30.531 -1.241 1 93.19 185 HIS A CA 1
ATOM 1427 C C . HIS A 1 185 ? 0.609 -30.625 -2.568 1 93.19 185 HIS A C 1
ATOM 1429 O O . HIS A 1 185 ? 1.766 -31.047 -2.605 1 93.19 185 HIS A O 1
ATOM 1435 N N . PRO A 1 186 ? 0.003 -30.062 -3.65 1 96.25 186 PRO A N 1
ATOM 1436 C CA . PRO A 1 186 ? 0.693 -30.078 -4.941 1 96.25 186 PRO A CA 1
ATOM 1437 C C . PRO A 1 186 ? 2.047 -29.375 -4.898 1 96.25 186 PRO A C 1
ATOM 1439 O O . PRO A 1 186 ? 2.186 -28.344 -4.242 1 96.25 186 PRO A O 1
ATOM 1442 N N . ARG A 1 187 ? 2.996 -30 -5.543 1 97.62 187 ARG A N 1
ATOM 1443 C CA . ARG A 1 187 ? 4.344 -29.453 -5.648 1 97.62 187 ARG A CA 1
ATOM 1444 C C . ARG A 1 187 ? 4.832 -29.484 -7.094 1 97.62 187 ARG A C 1
ATOM 1446 O O . ARG A 1 187 ? 4.598 -30.453 -7.812 1 97.62 187 ARG A O 1
ATOM 1453 N N . CYS A 1 188 ? 5.449 -28.391 -7.539 1 98.56 188 CYS A N 1
ATOM 1454 C CA . CYS A 1 188 ? 6.051 -28.328 -8.867 1 98.56 188 CYS A CA 1
ATOM 1455 C C . CYS A 1 188 ? 7.41 -27.641 -8.82 1 98.56 188 CYS A C 1
ATOM 1457 O O . CYS A 1 188 ? 7.555 -26.578 -8.203 1 98.56 188 CYS A O 1
ATOM 1459 N N . LEU A 1 189 ? 8.414 -28.266 -9.352 1 98.75 189 LEU A N 1
ATOM 1460 C CA . LEU A 1 189 ? 9.734 -27.672 -9.547 1 98.75 189 LEU A CA 1
ATOM 1461 C C . LEU A 1 189 ? 10.086 -27.625 -11.031 1 98.75 189 LEU A C 1
ATOM 1463 O O . LEU A 1 189 ? 10.086 -28.641 -11.711 1 98.75 189 LEU A O 1
ATOM 1467 N N . LEU A 1 190 ? 10.305 -26.469 -11.531 1 98.88 190 LEU A N 1
ATOM 1468 C CA . LEU A 1 190 ? 10.734 -26.25 -12.906 1 98.88 190 LEU A CA 1
ATOM 1469 C C . LEU A 1 190 ? 12.148 -25.672 -12.953 1 98.88 190 LEU A C 1
ATOM 1471 O O . LEU A 1 190 ? 12.422 -24.641 -12.336 1 98.88 190 LEU A O 1
ATOM 1475 N N . ILE A 1 191 ? 12.992 -26.344 -13.602 1 98.81 191 ILE A N 1
ATOM 1476 C CA . ILE A 1 191 ? 14.359 -25.891 -13.82 1 98.81 191 ILE A CA 1
ATOM 1477 C C . ILE A 1 191 ? 14.586 -25.641 -15.312 1 98.81 191 ILE A C 1
ATOM 1479 O O . ILE A 1 191 ? 14.602 -26.578 -16.109 1 98.81 191 ILE A O 1
ATOM 1483 N N . ALA A 1 192 ? 14.719 -24.422 -15.648 1 98.81 192 ALA A N 1
ATOM 1484 C CA . ALA A 1 192 ? 15.109 -24.078 -17 1 98.81 192 ALA A CA 1
ATOM 1485 C C . ALA A 1 192 ? 16.609 -23.828 -17.094 1 98.81 192 ALA A C 1
ATOM 1487 O O . ALA A 1 192 ? 17.109 -22.781 -16.688 1 98.81 192 ALA A O 1
ATOM 1488 N N . GLU A 1 193 ? 17.312 -24.703 -17.672 1 98.44 193 GLU A N 1
ATOM 1489 C CA . GLU A 1 193 ? 18.766 -24.547 -17.812 1 98.44 193 GLU A CA 1
ATOM 1490 C C . GLU A 1 193 ? 19.109 -23.406 -18.766 1 98.44 193 GLU A C 1
ATOM 1492 O O . GLU A 1 193 ? 18.266 -22.938 -19.516 1 98.44 193 GLU A O 1
ATOM 1497 N N . PRO A 1 194 ? 20.375 -22.984 -18.672 1 98.62 194 PRO A N 1
ATOM 1498 C CA . PRO A 1 194 ? 20.75 -21.797 -19.438 1 98.62 194 PRO A CA 1
ATOM 1499 C C . PRO A 1 194 ? 20.422 -21.938 -20.922 1 98.62 194 PRO A C 1
ATOM 1501 O O . PRO A 1 194 ? 20.641 -23 -21.516 1 98.62 194 PRO A O 1
ATOM 1504 N N . GLY A 1 195 ? 19.859 -20.938 -21.453 1 98.5 195 GLY A N 1
ATOM 1505 C CA . GLY A 1 195 ? 19.578 -20.859 -22.875 1 98.5 195 GLY A CA 1
ATOM 1506 C C . GLY A 1 195 ? 18.328 -21.625 -23.281 1 98.5 195 GLY A C 1
ATOM 1507 O O . GLY A 1 195 ? 17.969 -21.672 -24.469 1 98.5 195 GLY A O 1
ATOM 1508 N N . SER A 1 196 ? 17.609 -22.219 -22.344 1 98.19 196 SER A N 1
ATOM 1509 C CA . SER A 1 196 ? 16.422 -23.016 -22.672 1 98.19 196 SER A CA 1
ATOM 1510 C C . SER A 1 196 ? 15.18 -22.156 -22.766 1 98.19 196 SER A C 1
ATOM 1512 O O . SER A 1 196 ? 15.188 -20.984 -22.344 1 98.19 196 SER A O 1
ATOM 1514 N N . ALA A 1 197 ? 14.156 -22.656 -23.422 1 98.12 197 ALA A N 1
ATOM 1515 C CA . ALA A 1 197 ? 12.828 -22.031 -23.453 1 98.12 197 ALA A CA 1
ATOM 1516 C C . ALA A 1 197 ? 11.734 -23.078 -23.266 1 98.12 197 ALA A C 1
ATOM 1518 O O . ALA A 1 197 ? 11.758 -24.141 -23.891 1 98.12 197 ALA A O 1
ATOM 1519 N N . VAL A 1 198 ? 10.82 -22.812 -22.359 1 97.69 198 VAL A N 1
ATOM 1520 C CA . VAL A 1 198 ? 9.773 -23.797 -22.094 1 97.69 198 VAL A CA 1
ATOM 1521 C C . VAL A 1 198 ? 8.477 -23.078 -21.719 1 97.69 198 VAL A C 1
ATOM 1523 O O . VAL A 1 198 ? 8.508 -22 -21.109 1 97.69 198 VAL A O 1
ATOM 1526 N N . THR A 1 199 ? 7.316 -23.578 -22.125 1 97.81 199 THR A N 1
ATOM 1527 C CA . THR A 1 199 ? 5.98 -23.156 -21.719 1 97.81 199 THR A CA 1
ATOM 1528 C C . THR A 1 199 ? 5.32 -24.203 -20.828 1 97.81 199 THR A C 1
ATOM 1530 O O . THR A 1 199 ? 5.289 -25.391 -21.188 1 97.81 199 THR A O 1
ATOM 1533 N N . VAL A 1 200 ? 4.82 -23.781 -19.719 1 98.38 200 VAL A N 1
ATOM 1534 C CA . VAL A 1 200 ? 4.203 -24.703 -18.766 1 98.38 200 VAL A CA 1
ATOM 1535 C C . VAL A 1 200 ? 2.811 -24.203 -18.391 1 98.38 200 VAL A C 1
ATOM 1537 O O . VAL A 1 200 ? 2.611 -23 -18.172 1 98.38 200 VAL A O 1
ATOM 1540 N N . VAL A 1 201 ? 1.857 -25.109 -18.359 1 98.38 201 VAL A N 1
ATOM 1541 C CA . VAL A 1 201 ? 0.513 -24.859 -17.859 1 98.38 201 VAL A CA 1
ATOM 1542 C C . VAL A 1 201 ? 0.308 -25.594 -16.531 1 98.38 201 VAL A C 1
ATOM 1544 O O . VAL A 1 201 ? 0.421 -26.828 -16.484 1 98.38 201 VAL A O 1
ATOM 1547 N N . GLU A 1 202 ? 0.105 -24.875 -15.523 1 98.75 202 GLU A N 1
ATOM 1548 C CA . GLU A 1 202 ? -0.261 -25.375 -14.203 1 98.75 202 GLU A CA 1
ATOM 1549 C C . GLU A 1 202 ? -1.759 -25.234 -13.953 1 98.75 202 GLU A C 1
ATOM 1551 O O . GLU A 1 202 ? -2.268 -24.109 -13.859 1 98.75 202 GLU A O 1
ATOM 1556 N N . ASP A 1 203 ? -2.402 -26.359 -13.812 1 98.31 203 ASP A N 1
ATOM 1557 C CA . ASP A 1 203 ? -3.857 -26.359 -13.922 1 98.31 203 ASP A CA 1
ATOM 1558 C C . ASP A 1 203 ? -4.496 -27.078 -12.742 1 98.31 203 ASP A C 1
ATOM 1560 O O . ASP A 1 203 ? -4.207 -28.25 -12.492 1 98.31 203 ASP A O 1
ATOM 1564 N N . TYR A 1 204 ? -5.34 -26.359 -11.953 1 98.69 204 TYR A N 1
ATOM 1565 C CA . TYR A 1 204 ? -6.07 -26.922 -10.82 1 98.69 204 TYR A CA 1
ATOM 1566 C C . TYR A 1 204 ? -7.555 -27.047 -11.133 1 98.69 204 TYR A C 1
ATOM 1568 O O . TYR A 1 204 ? -8.227 -26.047 -11.398 1 98.69 204 TYR A O 1
ATOM 1576 N N . VAL A 1 205 ? -8.062 -28.25 -11.055 1 97.81 205 VAL A N 1
ATOM 1577 C CA . VAL A 1 205 ? -9.461 -28.5 -11.375 1 97.81 205 VAL A CA 1
ATOM 1578 C C . VAL A 1 205 ? -10.078 -29.406 -10.32 1 97.81 205 VAL A C 1
ATOM 1580 O O . VAL A 1 205 ? -9.391 -29.844 -9.391 1 97.81 205 VAL A O 1
ATOM 1583 N N . THR A 1 206 ? -11.367 -29.609 -10.438 1 97.44 206 THR A N 1
ATOM 1584 C CA . THR A 1 206 ? -12.062 -30.438 -9.461 1 97.44 206 THR A CA 1
ATOM 1585 C C . THR A 1 206 ? -13.109 -31.312 -10.141 1 97.44 206 THR A C 1
ATOM 1587 O O . THR A 1 206 ? -13.594 -30.984 -11.219 1 97.44 206 THR A O 1
ATOM 1590 N N . LEU A 1 207 ? -13.43 -32.469 -9.555 1 95.88 207 LEU A N 1
ATOM 1591 C CA . LEU A 1 207 ? -14.523 -33.344 -9.969 1 95.88 207 LEU A CA 1
ATOM 1592 C C . LEU A 1 207 ? -15.562 -33.469 -8.867 1 95.88 207 LEU A C 1
ATOM 1594 O O . LEU A 1 207 ? -16.406 -34.375 -8.898 1 95.88 207 LEU A O 1
ATOM 1598 N N . GLN A 1 208 ? -15.469 -32.594 -7.902 1 92.19 208 GLN A N 1
ATOM 1599 C CA . GLN A 1 208 ? -16.422 -32.562 -6.805 1 92.19 208 GLN A CA 1
ATOM 1600 C C . GLN A 1 208 ? -16.75 -31.141 -6.371 1 92.19 208 GLN A C 1
ATOM 1602 O O . GLN A 1 208 ? -16.078 -30.188 -6.777 1 92.19 208 GLN A O 1
ATOM 1607 N N . GLU A 1 209 ? -17.781 -31.031 -5.562 1 92.12 209 GLU A N 1
ATOM 1608 C CA . GLU A 1 209 ? -18.266 -29.688 -5.281 1 92.12 209 GLU A CA 1
ATOM 1609 C C . GLU A 1 209 ? -18.047 -29.312 -3.82 1 92.12 209 GLU A C 1
ATOM 1611 O O . GLU A 1 209 ? -18.141 -28.141 -3.453 1 92.12 209 GLU A O 1
ATOM 1616 N N . GLY A 1 210 ? -17.688 -30.266 -2.975 1 90.94 210 GLY A N 1
ATOM 1617 C CA . GLY A 1 210 ? -17.547 -30.016 -1.551 1 90.94 210 GLY A CA 1
ATOM 1618 C C . GLY A 1 210 ? -16.266 -29.281 -1.208 1 90.94 210 GLY A C 1
ATOM 1619 O O . GLY A 1 210 ? -15.469 -28.953 -2.094 1 90.94 210 GLY A O 1
ATOM 1620 N N . PRO A 1 211 ? -16.094 -28.984 0.065 1 93.88 211 PRO A N 1
ATOM 1621 C CA . PRO A 1 211 ? -14.898 -28.266 0.508 1 93.88 211 PRO A CA 1
ATOM 1622 C C . PRO A 1 211 ? -13.648 -29.141 0.529 1 93.88 211 PRO A C 1
ATOM 1624 O O . PRO A 1 211 ? -13.734 -30.328 0.867 1 93.88 211 PRO A O 1
ATOM 1627 N N . TYR A 1 212 ? -12.609 -28.609 0.133 1 93.94 212 TYR A N 1
ATOM 1628 C CA . TYR A 1 212 ? -11.281 -29.203 0.23 1 93.94 212 TYR A CA 1
ATOM 1629 C C . TYR A 1 212 ? -10.195 -28.125 0.234 1 93.94 212 TYR A C 1
ATOM 1631 O O . TYR A 1 212 ? -10.484 -26.953 0.04 1 93.94 212 TYR A O 1
ATOM 1639 N N . ILE A 1 213 ? -8.922 -28.531 0.537 1 94 213 ILE A N 1
ATOM 1640 C CA . ILE A 1 213 ? -7.816 -27.578 0.544 1 94 213 ILE A CA 1
ATOM 1641 C C . ILE A 1 213 ? -6.766 -28.016 -0.479 1 94 213 ILE A C 1
ATOM 1643 O O . ILE A 1 213 ? -6.34 -29.172 -0.499 1 94 213 ILE A O 1
ATOM 1647 N N . THR A 1 214 ? -6.457 -27.156 -1.331 1 96.12 214 THR A N 1
ATOM 1648 C CA . THR A 1 214 ? -5.258 -27.281 -2.154 1 96.12 214 THR A CA 1
ATOM 1649 C C . THR A 1 214 ? -4.164 -26.344 -1.656 1 96.12 214 THR A C 1
ATOM 1651 O O . THR A 1 214 ? -4.332 -25.125 -1.673 1 96.12 214 THR A O 1
ATOM 1654 N N . ASN A 1 215 ? -3.141 -26.875 -1.116 1 95.88 215 ASN A N 1
ATOM 1655 C CA . ASN A 1 215 ? -1.973 -26.125 -0.671 1 95.88 215 ASN A CA 1
ATOM 1656 C C . ASN A 1 215 ? -0.773 -26.359 -1.585 1 95.88 215 ASN A C 1
ATOM 1658 O O . ASN A 1 215 ? 0.022 -27.266 -1.354 1 95.88 215 ASN A O 1
ATOM 1662 N N . ALA A 1 216 ? -0.593 -25.453 -2.514 1 98.25 216 ALA A N 1
ATOM 1663 C CA . ALA A 1 216 ? 0.351 -25.688 -3.604 1 98.25 216 ALA A CA 1
ATOM 1664 C C . ALA A 1 216 ? 1.617 -24.844 -3.42 1 98.25 216 ALA A C 1
ATOM 1666 O O . ALA A 1 216 ? 1.567 -23.734 -2.881 1 98.25 216 ALA A O 1
ATOM 1667 N N . VAL A 1 217 ? 2.74 -25.359 -3.816 1 98.69 217 VAL A N 1
ATOM 1668 C CA . VAL A 1 217 ? 4.004 -24.641 -3.91 1 98.69 217 VAL A CA 1
ATOM 1669 C C . VAL A 1 217 ? 4.66 -24.922 -5.262 1 98.69 217 VAL A C 1
ATOM 1671 O O . VAL A 1 217 ? 4.793 -26.078 -5.664 1 98.69 217 VAL A O 1
ATOM 1674 N N . THR A 1 218 ? 5.012 -23.922 -5.977 1 98.81 218 THR A N 1
ATOM 1675 C CA . THR A 1 218 ? 5.742 -24.016 -7.234 1 98.81 218 THR A CA 1
ATOM 1676 C C . THR A 1 218 ? 7.055 -23.234 -7.164 1 98.81 218 THR A C 1
ATOM 1678 O O . THR A 1 218 ? 7.066 -22.078 -6.754 1 98.81 218 THR A O 1
ATOM 1681 N N . GLU A 1 219 ? 8.156 -23.875 -7.473 1 98.88 219 GLU A N 1
ATOM 1682 C CA . GLU A 1 219 ? 9.461 -23.234 -7.555 1 98.88 219 GLU A CA 1
ATOM 1683 C C . GLU A 1 219 ? 10.016 -23.297 -8.977 1 98.88 219 GLU A C 1
ATOM 1685 O O . GLU A 1 219 ? 10.008 -24.344 -9.609 1 98.88 219 GLU A O 1
ATOM 1690 N N . ILE A 1 220 ? 10.484 -22.172 -9.477 1 98.94 220 ILE A N 1
ATOM 1691 C CA . ILE A 1 220 ? 11.016 -22.062 -10.836 1 98.94 220 ILE A CA 1
ATOM 1692 C C . ILE A 1 220 ? 12.398 -21.422 -10.797 1 98.94 220 ILE A C 1
ATOM 1694 O O . ILE A 1 220 ? 12.562 -20.312 -10.312 1 98.94 220 ILE A O 1
ATOM 1698 N N . ALA A 1 221 ? 13.336 -22.125 -11.281 1 98.88 221 ALA A N 1
ATOM 1699 C CA . ALA A 1 221 ? 14.688 -21.594 -11.469 1 98.88 221 ALA A CA 1
ATOM 1700 C C . ALA A 1 221 ? 15 -21.391 -12.945 1 98.88 221 ALA A C 1
ATOM 1702 O O . ALA A 1 221 ? 15 -22.344 -13.727 1 98.88 221 ALA A O 1
ATOM 1703 N N . ILE A 1 222 ? 15.297 -20.172 -13.305 1 98.94 222 ILE A N 1
ATOM 1704 C CA . ILE A 1 222 ? 15.539 -19.859 -14.711 1 98.94 222 ILE A CA 1
ATOM 1705 C C . ILE A 1 222 ? 17 -19.469 -14.906 1 98.94 222 ILE A C 1
ATOM 1707 O O . ILE A 1 222 ? 17.453 -18.422 -14.43 1 98.94 222 ILE A O 1
ATOM 1711 N N . GLY A 1 223 ? 17.734 -20.266 -15.664 1 98.81 223 GLY A N 1
ATOM 1712 C CA . GLY A 1 223 ? 19.141 -20.031 -15.898 1 98.81 223 GLY A CA 1
ATOM 1713 C C . GLY A 1 223 ? 19.406 -18.906 -16.875 1 98.81 223 GLY A C 1
ATOM 1714 O O . GLY A 1 223 ? 18.484 -18.328 -17.438 1 98.81 223 GLY A O 1
ATOM 1715 N N . ASP A 1 224 ? 20.719 -18.656 -17.062 1 98.88 224 ASP A N 1
ATOM 1716 C CA . ASP A 1 224 ? 21.141 -17.547 -17.906 1 98.88 224 ASP A CA 1
ATOM 1717 C C . ASP A 1 224 ? 20.547 -17.656 -19.312 1 98.88 224 ASP A C 1
ATOM 1719 O O . ASP A 1 224 ? 20.562 -18.734 -19.922 1 98.88 224 ASP A O 1
ATOM 1723 N N . ASN A 1 225 ? 19.922 -16.594 -19.766 1 98.81 225 ASN A N 1
ATOM 1724 C CA . ASN A 1 225 ? 19.406 -16.469 -21.125 1 98.81 225 ASN A CA 1
ATOM 1725 C C . ASN A 1 225 ? 18.25 -17.453 -21.375 1 98.81 225 ASN A C 1
ATOM 1727 O O . ASN A 1 225 ? 17.922 -17.734 -22.531 1 98.81 225 ASN A O 1
ATOM 1731 N N . ALA A 1 226 ? 17.703 -18.031 -20.312 1 98.88 226 ALA A N 1
ATOM 1732 C CA . ALA A 1 226 ? 16.578 -18.938 -20.469 1 98.88 226 ALA A CA 1
ATOM 1733 C C . ALA A 1 226 ? 15.25 -18.188 -20.422 1 98.88 226 ALA A C 1
ATOM 1735 O O . ALA A 1 226 ? 15.203 -17.031 -19.984 1 98.88 226 ALA A O 1
ATOM 1736 N N . GLN A 1 227 ? 14.211 -18.812 -20.922 1 98.75 227 GLN A N 1
ATOM 1737 C CA . GLN A 1 227 ? 12.883 -18.219 -20.953 1 98.75 227 GLN A CA 1
ATOM 1738 C C . GLN A 1 227 ? 11.82 -19.203 -20.484 1 98.75 227 GLN A C 1
ATOM 1740 O O . GLN A 1 227 ? 11.82 -20.359 -20.906 1 98.75 227 GLN A O 1
ATOM 1745 N N . VAL A 1 228 ? 10.93 -18.766 -19.609 1 98.81 228 VAL A N 1
ATOM 1746 C CA . VAL A 1 228 ? 9.82 -19.594 -19.141 1 98.81 228 VAL A CA 1
ATOM 1747 C C . VAL A 1 228 ? 8.5 -18.844 -19.312 1 98.81 228 VAL A C 1
ATOM 1749 O O . VAL A 1 228 ? 8.367 -17.703 -18.875 1 98.81 228 VAL A O 1
ATOM 1752 N N . SER A 1 229 ? 7.598 -19.406 -20.031 1 98.62 229 SER A N 1
ATOM 1753 C CA . SER A 1 229 ? 6.199 -18.984 -20.047 1 98.62 229 SER A CA 1
ATOM 1754 C C . SER A 1 229 ? 5.348 -19.875 -19.141 1 98.62 229 SER A C 1
ATOM 1756 O O . SER A 1 229 ? 5.281 -21.094 -19.344 1 98.62 229 SER A O 1
ATOM 1758 N N . HIS A 1 230 ? 4.734 -19.297 -18.188 1 98.75 230 HIS A N 1
ATOM 1759 C CA . HIS A 1 230 ? 4.023 -20.031 -17.141 1 98.75 230 HIS A CA 1
ATOM 1760 C C . HIS A 1 230 ? 2.572 -19.562 -17.031 1 98.75 230 HIS A C 1
ATOM 1762 O O . HIS A 1 230 ? 2.305 -18.422 -16.672 1 98.75 230 HIS A O 1
ATOM 1768 N N . THR A 1 231 ? 1.628 -20.406 -17.406 1 98.38 231 THR A N 1
ATOM 1769 C CA . THR A 1 231 ? 0.208 -20.125 -17.219 1 98.38 231 THR A CA 1
ATOM 1770 C C . THR A 1 231 ? -0.352 -20.953 -16.062 1 98.38 231 THR A C 1
ATOM 1772 O O . THR A 1 231 ? -0.281 -22.172 -16.062 1 98.38 231 THR A O 1
ATOM 1775 N N . ARG A 1 232 ? -0.898 -20.266 -15.102 1 98.56 232 ARG A N 1
ATOM 1776 C CA . ARG A 1 232 ? -1.513 -20.906 -13.938 1 98.56 232 ARG A CA 1
ATOM 1777 C C . ARG A 1 232 ? -3.023 -20.703 -13.938 1 98.56 232 ARG A C 1
ATOM 1779 O O . ARG A 1 232 ? -3.502 -19.562 -13.992 1 98.56 232 ARG A O 1
ATOM 1786 N N . LEU A 1 233 ? -3.742 -21.828 -13.867 1 98.06 233 LEU A N 1
ATOM 1787 C CA . LEU A 1 233 ? -5.199 -21.797 -13.883 1 98.06 233 LEU A CA 1
ATOM 1788 C C . LEU A 1 233 ? -5.773 -22.406 -12.609 1 98.06 233 LEU A C 1
ATOM 1790 O O . LEU A 1 233 ? -5.484 -23.562 -12.289 1 98.06 233 LEU A O 1
ATOM 1794 N N . GLN A 1 234 ? -6.496 -21.641 -11.891 1 98.38 234 GLN A N 1
ATOM 1795 C CA . GLN A 1 234 ? -7.207 -22.109 -10.703 1 98.38 234 GLN A CA 1
ATOM 1796 C C . GLN A 1 234 ? -8.711 -22.188 -10.953 1 98.38 234 GLN A C 1
ATOM 1798 O O . GLN A 1 234 ? -9.398 -21.172 -10.961 1 98.38 234 GLN A O 1
ATOM 1803 N N . ARG A 1 235 ? -9.203 -23.344 -11.102 1 96.31 235 ARG A N 1
ATOM 1804 C CA . ARG A 1 235 ? -10.609 -23.609 -11.383 1 96.31 235 ARG A CA 1
ATOM 1805 C C . ARG A 1 235 ? -11.203 -24.547 -10.336 1 96.31 235 ARG A C 1
ATOM 1807 O O . ARG A 1 235 ? -11.867 -25.531 -10.68 1 96.31 235 ARG A O 1
ATOM 1814 N N . ASP A 1 236 ? -10.953 -24.266 -9.141 1 97.56 236 ASP A N 1
ATOM 1815 C CA . ASP A 1 236 ? -11.422 -25.047 -7.996 1 97.56 236 ASP A CA 1
ATOM 1816 C C . ASP A 1 236 ? -12.93 -24.906 -7.816 1 97.56 236 ASP A C 1
ATOM 1818 O O . ASP A 1 236 ? -13.555 -24.047 -8.43 1 97.56 236 ASP A O 1
ATOM 1822 N N . SER A 1 237 ? -13.43 -25.812 -6.941 1 95.94 237 SER A N 1
ATOM 1823 C CA . SER A 1 237 ? -14.82 -25.688 -6.512 1 95.94 237 SER A CA 1
ATOM 1824 C C . SER A 1 237 ? -15.039 -24.375 -5.754 1 95.94 237 SER A C 1
ATOM 1826 O O . SER A 1 237 ? -14.117 -23.844 -5.125 1 95.94 237 SER A O 1
ATOM 1828 N N . GLY A 1 238 ? -16.297 -23.938 -5.793 1 96 238 GLY A N 1
ATOM 1829 C CA . GLY A 1 238 ? -16.641 -22.719 -5.086 1 96 238 GLY A CA 1
ATOM 1830 C C . GLY A 1 238 ? -16.562 -22.859 -3.576 1 96 238 GLY A C 1
ATOM 1831 O O . GLY A 1 238 ? -16.656 -21.859 -2.85 1 96 238 GLY A O 1
ATOM 1832 N N . GLN A 1 239 ? -16.297 -24.094 -3.105 1 95.88 239 GLN A N 1
ATOM 1833 C CA . GLN A 1 239 ? -16.234 -24.328 -1.666 1 95.88 239 GLN A CA 1
ATOM 1834 C C . GLN A 1 239 ? -14.812 -24.641 -1.222 1 95.88 239 GLN A C 1
ATOM 1836 O O . GLN A 1 239 ? -14.555 -24.844 -0.033 1 95.88 239 GLN A O 1
ATOM 1841 N N . ALA A 1 240 ? -13.938 -24.641 -2.145 1 96.88 240 ALA A N 1
ATOM 1842 C CA . ALA A 1 240 ? -12.57 -25.047 -1.869 1 96.88 240 ALA A CA 1
ATOM 1843 C C . ALA A 1 240 ? -11.758 -23.891 -1.267 1 96.88 240 ALA A C 1
ATOM 1845 O O . ALA A 1 240 ? -12.172 -22.734 -1.344 1 96.88 240 ALA A O 1
ATOM 1846 N N . PHE A 1 241 ? -10.727 -24.234 -0.605 1 96.5 241 PHE A N 1
ATOM 1847 C CA . PHE A 1 241 ? -9.664 -23.312 -0.192 1 96.5 241 PHE A CA 1
ATOM 1848 C C . PHE A 1 241 ? -8.391 -23.562 -0.98 1 96.5 241 PHE A C 1
ATOM 1850 O O . PHE A 1 241 ? -7.91 -24.703 -1.048 1 96.5 241 PHE A O 1
ATOM 1857 N N . HIS A 1 242 ? -7.902 -22.578 -1.589 1 98.25 242 HIS A N 1
ATOM 1858 C CA . HIS A 1 242 ? -6.707 -22.719 -2.418 1 98.25 242 HIS A CA 1
ATOM 1859 C C . HIS A 1 242 ? -5.594 -21.797 -1.938 1 98.25 242 HIS A C 1
ATOM 1861 O O . HIS A 1 242 ? -5.676 -20.578 -2.1 1 98.25 242 HIS A O 1
ATOM 1867 N N . MET A 1 243 ? -4.59 -22.344 -1.331 1 97.44 243 MET A N 1
ATOM 1868 C CA . MET A 1 243 ? -3.377 -21.625 -0.938 1 97.44 243 MET A CA 1
ATOM 1869 C C . MET A 1 243 ? -2.217 -21.969 -1.865 1 97.44 243 MET A C 1
ATOM 1871 O O . MET A 1 243 ? -1.883 -23.141 -2.037 1 97.44 243 MET A O 1
ATOM 1875 N N . ALA A 1 244 ? -1.652 -20.969 -2.459 1 98.62 244 ALA A N 1
ATOM 1876 C CA . ALA A 1 244 ? -0.585 -21.266 -3.412 1 98.62 244 ALA A CA 1
ATOM 1877 C C . ALA A 1 244 ? 0.582 -20.297 -3.246 1 98.62 244 ALA A C 1
ATOM 1879 O O . ALA A 1 244 ? 0.379 -19.094 -3.115 1 98.62 244 ALA A O 1
ATOM 1880 N N . ASN A 1 245 ? 1.783 -20.812 -3.17 1 98.62 245 ASN A N 1
ATOM 1881 C CA . ASN A 1 245 ? 3.033 -20.062 -3.15 1 98.62 245 ASN A CA 1
ATOM 1882 C C . ASN A 1 245 ? 3.916 -20.406 -4.348 1 98.62 245 ASN A C 1
ATOM 1884 O O . ASN A 1 245 ? 4.285 -21.578 -4.535 1 98.62 245 ASN A O 1
ATOM 1888 N N . SER A 1 246 ? 4.191 -19.453 -5.137 1 98.75 246 SER A N 1
ATOM 1889 C CA . SER A 1 246 ? 5.137 -19.625 -6.234 1 98.75 246 SER A CA 1
ATOM 1890 C C . SER A 1 246 ? 6.367 -18.75 -6.043 1 98.75 246 SER A C 1
ATOM 1892 O O . SER A 1 246 ? 6.258 -17.609 -5.594 1 98.75 246 SER A O 1
ATOM 1894 N N . ALA A 1 247 ? 7.516 -19.281 -6.305 1 98.81 247 ALA A N 1
ATOM 1895 C CA . ALA A 1 247 ? 8.773 -18.547 -6.23 1 98.81 247 ALA A CA 1
ATOM 1896 C C . ALA A 1 247 ? 9.617 -18.766 -7.484 1 98.81 247 ALA A C 1
ATOM 1898 O O . ALA A 1 247 ? 9.797 -19.906 -7.926 1 98.81 247 ALA A O 1
ATOM 1899 N N . VAL A 1 248 ? 10.102 -17.703 -8.055 1 98.88 248 VAL A N 1
ATOM 1900 C CA . VAL A 1 248 ? 10.867 -17.75 -9.289 1 98.88 248 VAL A CA 1
ATOM 1901 C C . VAL A 1 248 ? 12.203 -17.031 -9.094 1 98.88 248 VAL A C 1
ATOM 1903 O O . VAL A 1 248 ? 12.258 -15.953 -8.492 1 98.88 248 VAL A O 1
ATOM 1906 N N . SER A 1 249 ? 13.234 -17.578 -9.5 1 98.88 249 SER A N 1
ATOM 1907 C CA . SER A 1 249 ? 14.555 -16.953 -9.523 1 98.88 249 SER A CA 1
ATOM 1908 C C . SER A 1 249 ? 15.062 -16.781 -10.953 1 98.88 249 SER A C 1
ATOM 1910 O O . SER A 1 249 ? 15.148 -17.75 -11.703 1 98.88 249 SER A O 1
ATOM 1912 N N . LEU A 1 250 ? 15.383 -15.602 -11.297 1 98.94 250 LEU A N 1
ATOM 1913 C CA . LEU A 1 250 ? 15.82 -15.281 -12.656 1 98.94 250 LEU A CA 1
ATOM 1914 C C . LEU A 1 250 ? 17.312 -14.961 -12.688 1 98.94 250 LEU A C 1
ATOM 1916 O O . LEU A 1 250 ? 17.766 -14.039 -12.008 1 98.94 250 LEU A O 1
ATOM 1920 N N . ALA A 1 251 ? 18.031 -15.688 -13.484 1 98.81 251 ALA A N 1
ATOM 1921 C CA . ALA A 1 251 ? 19.469 -15.422 -13.672 1 98.81 251 ALA A CA 1
ATOM 1922 C C . ALA A 1 251 ? 19.688 -14.391 -14.766 1 98.81 251 ALA A C 1
ATOM 1924 O O . ALA A 1 251 ? 18.797 -13.602 -15.086 1 98.81 251 ALA A O 1
ATOM 1925 N N . ARG A 1 252 ? 20.953 -14.312 -15.219 1 98.81 252 ARG A N 1
ATOM 1926 C CA . ARG A 1 252 ? 21.375 -13.25 -16.125 1 98.81 252 ARG A CA 1
ATOM 1927 C C . ARG A 1 252 ? 20.609 -13.305 -17.438 1 98.81 252 ARG A C 1
ATOM 1929 O O . ARG A 1 252 ? 20.5 -14.367 -18.047 1 98.81 252 ARG A O 1
ATOM 1936 N N . ALA A 1 253 ? 20.016 -12.219 -17.859 1 98.75 253 ALA A N 1
ATOM 1937 C CA . ALA A 1 253 ? 19.359 -12.031 -19.141 1 98.75 253 ALA A CA 1
ATOM 1938 C C . ALA A 1 253 ? 18.266 -13.07 -19.359 1 98.75 253 ALA A C 1
ATOM 1940 O O . ALA A 1 253 ? 18.031 -13.508 -20.484 1 98.75 253 ALA A O 1
ATOM 1941 N N . SER A 1 254 ? 17.703 -13.562 -18.281 1 98.81 254 SER A N 1
ATOM 1942 C CA . SER A 1 254 ? 16.609 -14.523 -18.375 1 98.81 254 SER A CA 1
ATOM 1943 C C . SER A 1 254 ? 15.25 -13.82 -18.422 1 98.81 254 SER A C 1
ATOM 1945 O O . SER A 1 254 ? 15.156 -12.625 -18.141 1 98.81 254 SER A O 1
ATOM 1947 N N . ARG A 1 255 ? 14.195 -14.578 -18.828 1 98.88 255 ARG A N 1
ATOM 1948 C CA . ARG A 1 255 ? 12.867 -14 -19 1 98.88 255 ARG A CA 1
ATOM 1949 C C . ARG A 1 255 ? 11.789 -14.914 -18.406 1 98.88 255 ARG A C 1
ATOM 1951 O O . ARG A 1 255 ? 11.773 -16.109 -18.688 1 98.88 255 ARG A O 1
ATOM 1958 N N . TYR A 1 256 ? 10.914 -14.32 -17.641 1 98.88 256 TYR A N 1
ATOM 1959 C CA . TYR A 1 256 ? 9.758 -15.008 -17.078 1 98.88 256 TYR A CA 1
ATOM 1960 C C . TYR A 1 256 ? 8.461 -14.312 -17.469 1 98.88 256 TYR A C 1
ATOM 1962 O O . TYR A 1 256 ? 8.273 -13.125 -17.203 1 98.88 256 TYR A O 1
ATOM 1970 N N . ARG A 1 257 ? 7.59 -15.008 -18.125 1 98.69 257 ARG A N 1
ATOM 1971 C CA . ARG A 1 257 ? 6.25 -14.523 -18.453 1 98.69 257 ARG A CA 1
ATOM 1972 C C . ARG A 1 257 ? 5.18 -15.391 -17.797 1 98.69 257 ARG A C 1
ATOM 1974 O O . ARG A 1 257 ? 5.082 -16.578 -18.094 1 98.69 257 ARG A O 1
ATOM 1981 N N . SER A 1 258 ? 4.445 -14.773 -16.984 1 98.5 258 SER A N 1
ATOM 1982 C CA . SER A 1 258 ? 3.449 -15.531 -16.234 1 98.5 258 SER A CA 1
ATOM 1983 C C . SER A 1 258 ? 2.057 -14.938 -16.406 1 98.5 258 SER A C 1
ATOM 1985 O O . SER A 1 258 ? 1.898 -13.711 -16.422 1 98.5 258 SER A O 1
ATOM 1987 N N . ILE A 1 259 ? 1.068 -15.766 -16.609 1 98.38 259 ILE A N 1
ATOM 1988 C CA . ILE A 1 259 ? -0.348 -15.422 -16.562 1 98.38 259 ILE A CA 1
ATOM 1989 C C . ILE A 1 259 ? -1.061 -16.297 -15.539 1 98.38 259 ILE A C 1
ATOM 1991 O O . ILE A 1 259 ? -1.041 -17.531 -15.641 1 98.38 259 ILE A O 1
ATOM 1995 N N . SER A 1 260 ? -1.64 -15.695 -14.539 1 98.5 260 SER A N 1
ATOM 1996 C CA . SER A 1 260 ? -2.408 -16.422 -13.539 1 98.5 260 SER A CA 1
ATOM 1997 C C . SER A 1 260 ? -3.891 -16.062 -13.609 1 98.5 260 SER A C 1
ATOM 1999 O O . SER A 1 260 ? -4.258 -14.891 -13.562 1 98.5 260 SER A O 1
ATOM 2001 N N . VAL A 1 261 ? -4.711 -17.062 -13.727 1 97.94 261 VAL A N 1
ATOM 2002 C CA . VAL A 1 261 ? -6.152 -16.859 -13.789 1 97.94 261 VAL A CA 1
ATOM 2003 C C . VAL A 1 261 ? -6.832 -17.609 -12.648 1 97.94 261 VAL A C 1
ATOM 2005 O O . VAL A 1 261 ? -6.562 -18.781 -12.422 1 97.94 261 VAL A O 1
ATOM 2008 N N . ALA A 1 262 ? -7.719 -16.938 -11.922 1 98.12 262 ALA A N 1
ATOM 2009 C CA . ALA A 1 262 ? -8.461 -17.531 -10.82 1 98.12 262 ALA A CA 1
ATOM 2010 C C . ALA A 1 262 ? -9.969 -17.406 -11.047 1 98.12 262 ALA A C 1
ATOM 2012 O O . ALA A 1 262 ? -10.5 -16.312 -11.133 1 98.12 262 ALA A O 1
ATOM 2013 N N . PHE A 1 263 ? -10.648 -18.562 -11.023 1 95.5 263 PHE A N 1
ATOM 2014 C CA . PHE A 1 263 ? -12.094 -18.594 -11.234 1 95.5 263 PHE A CA 1
ATOM 2015 C C . PHE A 1 263 ? -12.797 -19.188 -10.023 1 95.5 263 PHE A C 1
ATOM 2017 O O . PHE A 1 263 ? -13.969 -18.891 -9.773 1 95.5 263 PHE A O 1
ATOM 2024 N N . GLY A 1 264 ? -12.062 -19.969 -9.328 1 96.5 264 GLY A N 1
ATOM 2025 C CA . GLY A 1 264 ? -12.75 -20.781 -8.336 1 96.5 264 GLY A CA 1
ATOM 2026 C C . GLY A 1 264 ? -12.32 -20.469 -6.918 1 96.5 264 GLY A C 1
ATOM 2027 O O . GLY A 1 264 ? -11.922 -19.344 -6.613 1 96.5 264 GLY A O 1
ATOM 2028 N N . ALA A 1 265 ? -12.688 -21.438 -6.051 1 98.12 265 ALA A N 1
ATOM 2029 C CA . ALA A 1 265 ? -12.359 -21.438 -4.625 1 98.12 265 ALA A CA 1
ATOM 2030 C C . ALA A 1 265 ? -13.25 -20.469 -3.855 1 98.12 265 ALA A C 1
ATOM 2032 O O . ALA A 1 265 ? -13.617 -19.422 -4.371 1 98.12 265 ALA A O 1
ATOM 2033 N N . ARG A 1 266 ? -13.609 -20.859 -2.701 1 97.56 266 ARG A N 1
ATOM 2034 C CA . ARG A 1 266 ? -14.273 -19.953 -1.764 1 97.56 266 ARG A CA 1
ATOM 2035 C C . ARG A 1 266 ? -13.32 -18.859 -1.299 1 97.56 266 ARG A C 1
ATOM 2037 O O . ARG A 1 266 ? -13.656 -17.672 -1.341 1 97.56 266 ARG A O 1
ATOM 2044 N N . ILE A 1 267 ? -12.172 -19.328 -0.907 1 98.12 267 ILE A N 1
ATOM 2045 C CA . ILE A 1 267 ? -11.062 -18.453 -0.551 1 98.12 267 ILE A CA 1
ATOM 2046 C C . ILE A 1 267 ? -9.789 -18.906 -1.261 1 98.12 267 ILE A C 1
ATOM 2048 O O . ILE A 1 267 ? -9.391 -20.078 -1.141 1 98.12 267 ILE A O 1
ATOM 2052 N N . SER A 1 268 ? -9.203 -18.094 -2.021 1 98.5 268 SER A N 1
ATOM 2053 C CA . SER A 1 268 ? -7.922 -18.391 -2.662 1 98.5 268 SER A CA 1
ATOM 2054 C C . SER A 1 268 ? -6.875 -17.328 -2.322 1 98.5 268 SER A C 1
ATOM 2056 O O . SER A 1 268 ? -7.188 -16.141 -2.266 1 98.5 268 SER A O 1
ATOM 2058 N N . ARG A 1 269 ? -5.734 -17.719 -1.978 1 98.5 269 ARG A N 1
ATOM 2059 C CA . ARG A 1 269 ? -4.547 -16.906 -1.768 1 98.5 269 ARG A CA 1
ATOM 2060 C C . ARG A 1 269 ? -3.408 -17.344 -2.68 1 98.5 269 ARG A C 1
ATOM 2062 O O . ARG A 1 269 ? -3.01 -18.516 -2.66 1 98.5 269 ARG A O 1
ATOM 2069 N N . TYR A 1 270 ? -2.98 -16.5 -3.504 1 98.62 270 TYR A N 1
ATOM 2070 C CA . TYR A 1 270 ? -1.854 -16.781 -4.387 1 98.62 270 TYR A CA 1
ATOM 2071 C C . TYR A 1 270 ? -0.703 -15.82 -4.125 1 98.62 270 TYR A C 1
ATOM 2073 O O . TYR A 1 270 ? -0.853 -14.609 -4.281 1 98.62 270 TYR A O 1
ATOM 2081 N N . ASP A 1 271 ? 0.435 -16.281 -3.713 1 98.56 271 ASP A N 1
ATOM 2082 C CA . ASP A 1 271 ? 1.668 -15.523 -3.52 1 98.56 271 ASP A CA 1
ATOM 2083 C C . ASP A 1 271 ? 2.686 -15.844 -4.609 1 98.56 271 ASP A C 1
ATOM 2085 O O . ASP A 1 271 ? 3.109 -17 -4.754 1 98.56 271 ASP A O 1
ATOM 2089 N N . LEU A 1 272 ? 3.072 -14.883 -5.367 1 98.75 272 LEU A N 1
ATOM 2090 C CA . LEU A 1 272 ? 4.145 -15.031 -6.344 1 98.75 272 LEU A CA 1
ATOM 2091 C C . LEU A 1 272 ? 5.332 -14.148 -5.988 1 98.75 272 LEU A C 1
ATOM 2093 O O . LEU A 1 272 ? 5.199 -12.93 -5.906 1 98.75 272 LEU A O 1
ATOM 2097 N N . ASN A 1 273 ? 6.426 -14.703 -5.723 1 98.69 273 ASN A N 1
ATOM 2098 C CA . ASN A 1 273 ? 7.688 -14 -5.516 1 98.69 273 ASN A CA 1
ATOM 2099 C C . ASN A 1 273 ? 8.641 -14.203 -6.688 1 98.69 273 ASN A C 1
ATOM 2101 O O . ASN A 1 273 ? 9.055 -15.328 -6.973 1 98.69 273 ASN A O 1
ATOM 2105 N N . ALA A 1 274 ? 8.961 -13.18 -7.395 1 98.81 274 ALA A N 1
ATOM 2106 C CA . ALA A 1 274 ? 9.922 -13.219 -8.492 1 98.81 274 ALA A CA 1
ATOM 2107 C C . ALA A 1 274 ? 11.18 -12.422 -8.156 1 98.81 274 ALA A C 1
ATOM 2109 O O . ALA A 1 274 ? 11.102 -11.219 -7.887 1 98.81 274 ALA A O 1
ATOM 2110 N N . ARG A 1 275 ? 12.273 -13.047 -8.156 1 98.81 275 ARG A N 1
ATOM 2111 C CA . ARG A 1 275 ? 13.539 -12.391 -7.848 1 98.81 275 ARG A CA 1
ATOM 2112 C C . ARG A 1 275 ? 14.398 -12.242 -9.102 1 98.81 275 ARG A C 1
ATOM 2114 O O . ARG A 1 275 ? 14.789 -13.242 -9.711 1 98.81 275 ARG A O 1
ATOM 2121 N N . LEU A 1 276 ? 14.57 -11.055 -9.523 1 98.81 276 LEU A N 1
ATOM 2122 C CA . LEU A 1 276 ? 15.555 -10.773 -10.562 1 98.81 276 LEU A CA 1
ATOM 2123 C C . LEU A 1 276 ? 16.969 -10.75 -9.992 1 98.81 276 LEU A C 1
ATOM 2125 O O . LEU A 1 276 ? 17.484 -9.68 -9.672 1 98.81 276 LEU A O 1
ATOM 2129 N N . ALA A 1 277 ? 17.578 -11.898 -10.031 1 98.5 277 ALA A N 1
ATOM 2130 C CA . ALA A 1 277 ? 18.766 -12.156 -9.219 1 98.5 277 ALA A CA 1
ATOM 2131 C C . ALA A 1 277 ? 20.031 -11.758 -9.953 1 98.5 277 ALA A C 1
ATOM 2133 O O . ALA A 1 277 ? 21.094 -11.625 -9.352 1 98.5 277 ALA A O 1
ATOM 2134 N N . ALA A 1 278 ? 19.938 -11.586 -11.203 1 98.56 278 ALA A N 1
ATOM 2135 C CA . ALA A 1 278 ? 21.125 -11.227 -11.992 1 98.56 278 ALA A CA 1
ATOM 2136 C C . ALA A 1 278 ? 20.781 -10.172 -13.039 1 98.56 278 ALA A C 1
ATOM 2138 O O . ALA A 1 278 ? 19.609 -9.898 -13.289 1 98.56 278 ALA A O 1
ATOM 2139 N N . GLU A 1 279 ? 21.844 -9.672 -13.609 1 98.5 279 GLU A N 1
ATOM 2140 C CA . GLU A 1 279 ? 21.75 -8.508 -14.484 1 98.5 279 GLU A CA 1
ATOM 2141 C C . GLU A 1 279 ? 20.906 -8.805 -15.719 1 98.5 279 GLU A C 1
ATOM 2143 O O . GLU A 1 279 ? 21.016 -9.883 -16.312 1 98.5 279 GLU A O 1
ATOM 2148 N N . GLY A 1 280 ? 20 -7.926 -16.031 1 98.62 280 GLY A N 1
ATOM 2149 C CA . GLY A 1 280 ? 19.297 -7.98 -17.297 1 98.62 280 GLY A CA 1
ATOM 2150 C C . GLY A 1 280 ? 18.109 -8.93 -17.281 1 98.62 280 GLY A C 1
ATOM 2151 O O . GLY A 1 280 ? 17.547 -9.242 -18.328 1 98.62 280 GLY A O 1
ATOM 2152 N N . ALA A 1 281 ? 17.734 -9.422 -16.109 1 98.81 281 ALA A N 1
ATOM 2153 C CA . ALA A 1 281 ? 16.562 -10.289 -16.016 1 98.81 281 ALA A CA 1
ATOM 2154 C C . ALA A 1 281 ? 15.273 -9.516 -16.266 1 98.81 281 ALA A C 1
ATOM 2156 O O . ALA A 1 281 ? 15.18 -8.328 -15.945 1 98.81 281 ALA A O 1
ATOM 2157 N N . GLU A 1 282 ? 14.266 -10.172 -16.859 1 98.81 282 GLU A N 1
ATOM 2158 C CA . GLU A 1 282 ? 12.992 -9.547 -17.188 1 98.81 282 GLU A CA 1
ATOM 2159 C C . GLU A 1 282 ? 11.82 -10.422 -16.75 1 98.81 282 GLU A C 1
ATOM 2161 O O . GLU A 1 282 ? 11.867 -11.648 -16.875 1 98.81 282 GLU A O 1
ATOM 2166 N N . CYS A 1 283 ? 10.789 -9.758 -16.219 1 98.12 283 CYS A N 1
ATOM 2167 C CA . CYS A 1 283 ? 9.602 -10.562 -15.938 1 98.12 283 CYS A CA 1
ATOM 2168 C C . CYS A 1 283 ? 8.328 -9.781 -16.25 1 98.12 283 CYS A C 1
ATOM 2170 O O . CYS A 1 283 ? 8.297 -8.555 -16.125 1 98.12 283 CYS A O 1
ATOM 2172 N N . SER A 1 284 ? 7.359 -10.461 -16.781 1 98.62 284 SER A N 1
ATOM 2173 C CA . SER A 1 284 ? 5.973 -10.039 -16.938 1 98.62 284 SER A CA 1
ATOM 2174 C C . SER A 1 284 ? 5.016 -10.945 -16.172 1 98.62 284 SER A C 1
ATOM 2176 O O . SER A 1 284 ? 4.973 -12.156 -16.422 1 98.62 284 SER A O 1
ATOM 2178 N N . VAL A 1 285 ? 4.32 -10.344 -15.25 1 98.31 285 VAL A N 1
ATOM 2179 C CA . VAL A 1 285 ? 3.459 -11.102 -14.344 1 98.31 285 VAL A CA 1
ATOM 2180 C C . VAL A 1 285 ? 2.029 -10.57 -14.43 1 98.31 285 VAL A C 1
ATOM 2182 O O . VAL A 1 285 ? 1.668 -9.633 -13.719 1 98.31 285 VAL A O 1
ATOM 2185 N N . ASP A 1 286 ? 1.186 -11.203 -15.203 1 98.19 286 ASP A N 1
ATOM 2186 C CA . ASP A 1 286 ? -0.185 -10.734 -15.391 1 98.19 286 ASP A CA 1
ATOM 2187 C C . ASP A 1 286 ? -1.181 -11.664 -14.703 1 98.19 286 ASP A C 1
ATOM 2189 O O . ASP A 1 286 ? -0.9 -12.852 -14.508 1 98.19 286 ASP A O 1
ATOM 2193 N N . GLY A 1 287 ? -2.27 -11.125 -14.266 1 98.38 287 GLY A N 1
ATOM 2194 C CA . GLY A 1 287 ? -3.252 -11.938 -13.562 1 98.38 287 GLY A CA 1
ATOM 2195 C C . GLY A 1 287 ? -4.676 -11.453 -13.766 1 98.38 287 GLY A C 1
ATOM 2196 O O . GLY A 1 287 ? -4.91 -10.273 -14.031 1 98.38 287 GLY A O 1
ATOM 2197 N N . LEU A 1 288 ? -5.594 -12.383 -13.68 1 98.25 288 LEU A N 1
ATOM 2198 C CA . LEU A 1 288 ? -7.027 -12.117 -13.719 1 98.25 288 LEU A CA 1
ATOM 2199 C C . LEU A 1 288 ? -7.762 -12.922 -12.656 1 98.25 288 LEU A C 1
ATOM 2201 O O . LEU A 1 288 ? -7.578 -14.141 -12.555 1 98.25 288 LEU A O 1
ATOM 2205 N N . ALA A 1 289 ? -8.508 -12.273 -11.852 1 98.31 289 ALA A N 1
ATOM 2206 C CA . ALA A 1 289 ? -9.484 -12.93 -10.977 1 98.31 289 ALA A CA 1
ATOM 2207 C C . ALA A 1 289 ? -10.906 -12.562 -11.383 1 98.31 289 ALA A C 1
ATOM 2209 O O . ALA A 1 289 ? -11.242 -11.383 -11.492 1 98.31 289 ALA A O 1
ATOM 2210 N N . LEU A 1 290 ? -11.656 -13.5 -11.703 1 97.38 290 LEU A N 1
ATOM 2211 C CA . LEU A 1 290 ? -13.086 -13.367 -11.961 1 97.38 290 LEU A CA 1
ATOM 2212 C C . LEU A 1 290 ? -13.898 -14.109 -10.898 1 97.38 290 LEU A C 1
ATOM 2214 O O . LEU A 1 290 ? -13.984 -15.336 -10.93 1 97.38 290 LEU A O 1
ATOM 2218 N N . ILE A 1 291 ? -14.531 -13.312 -9.961 1 97 291 ILE A N 1
ATOM 2219 C CA . ILE A 1 291 ? -15.141 -13.961 -8.805 1 97 291 ILE A CA 1
ATOM 2220 C C . ILE A 1 291 ? -16.547 -13.43 -8.594 1 97 291 ILE A C 1
ATOM 2222 O O . ILE A 1 291 ? -16.891 -12.336 -9.055 1 97 291 ILE A O 1
ATOM 2226 N N . ASN A 1 292 ? -17.328 -14.188 -7.922 1 95.62 292 ASN A N 1
ATOM 2227 C CA . ASN A 1 292 ? -18.734 -13.852 -7.66 1 95.62 292 ASN A CA 1
ATOM 2228 C C . ASN A 1 292 ? -19.203 -14.43 -6.332 1 95.62 292 ASN A C 1
ATOM 2230 O O . ASN A 1 292 ? -18.422 -15 -5.582 1 95.62 292 ASN A O 1
ATOM 2234 N N . GLU A 1 293 ? -20.469 -14.148 -6.051 1 95.44 293 GLU A N 1
ATOM 2235 C CA . GLU A 1 293 ? -21.094 -14.617 -4.816 1 95.44 293 GLU A CA 1
ATOM 2236 C C . GLU A 1 293 ? -20.297 -14.172 -3.592 1 95.44 293 GLU A C 1
ATOM 2238 O O . GLU A 1 293 ? -20.062 -12.984 -3.396 1 95.44 293 GLU A O 1
ATOM 2243 N N . ARG A 1 294 ? -19.75 -15.188 -2.877 1 96.38 294 ARG A N 1
ATOM 2244 C CA . ARG A 1 294 ? -19.047 -14.828 -1.652 1 96.38 294 ARG A CA 1
ATOM 2245 C C . ARG A 1 294 ? -17.578 -15.258 -1.715 1 96.38 294 ARG A C 1
ATOM 2247 O O . ARG A 1 294 ? -16.938 -15.445 -0.679 1 96.38 294 ARG A O 1
ATOM 2254 N N . GLN A 1 295 ? -17.094 -15.359 -2.932 1 97.88 295 GLN A N 1
ATOM 2255 C CA . GLN A 1 295 ? -15.711 -15.773 -3.109 1 97.88 295 GLN A CA 1
ATOM 2256 C C . GLN A 1 295 ? -14.75 -14.664 -2.678 1 97.88 295 GLN A C 1
ATOM 2258 O O . GLN A 1 295 ? -15.07 -13.477 -2.785 1 97.88 295 GLN A O 1
ATOM 2263 N N . LEU A 1 296 ? -13.625 -15.047 -2.188 1 98.56 296 LEU A N 1
ATOM 2264 C CA . LEU A 1 296 ? -12.516 -14.141 -1.91 1 98.56 296 LEU A CA 1
ATOM 2265 C C . LEU A 1 296 ? -11.258 -14.57 -2.658 1 98.56 296 LEU A C 1
ATOM 2267 O O . LEU A 1 296 ? -10.789 -15.695 -2.49 1 98.56 296 LEU A O 1
ATOM 2271 N N . ALA A 1 297 ? -10.773 -13.789 -3.521 1 98.75 297 ALA A N 1
ATOM 2272 C CA . ALA A 1 297 ? -9.516 -14.031 -4.23 1 98.75 297 ALA A CA 1
ATOM 2273 C C . ALA A 1 297 ? -8.453 -13.016 -3.818 1 98.75 297 ALA A C 1
ATOM 2275 O O . ALA A 1 297 ? -8.617 -11.812 -4.027 1 98.75 297 ALA A O 1
ATOM 2276 N N . ASP A 1 298 ? -7.398 -13.469 -3.219 1 98.75 298 ASP A N 1
ATOM 2277 C CA . ASP A 1 298 ? -6.301 -12.648 -2.711 1 98.75 298 ASP A CA 1
ATOM 2278 C C . ASP A 1 298 ? -5.004 -12.945 -3.453 1 98.75 298 ASP A C 1
ATOM 2280 O O . ASP A 1 298 ? -4.465 -14.055 -3.354 1 98.75 298 ASP A O 1
ATOM 2284 N N . THR A 1 299 ? -4.5 -11.977 -4.203 1 98.75 299 THR A N 1
ATOM 2285 C CA . THR A 1 299 ? -3.254 -12.141 -4.945 1 98.75 299 THR A CA 1
ATOM 2286 C C . THR A 1 299 ? -2.17 -11.227 -4.371 1 98.75 299 THR A C 1
ATOM 2288 O O . THR A 1 299 ? -2.352 -10.016 -4.289 1 98.75 299 THR A O 1
ATOM 2291 N N . HIS A 1 300 ? -1.098 -11.797 -3.98 1 98.44 300 HIS A N 1
ATOM 2292 C CA . HIS A 1 300 ? 0.105 -11.086 -3.559 1 98.44 300 HIS A CA 1
ATOM 2293 C C . HIS A 1 300 ? 1.265 -11.352 -4.512 1 98.44 300 HIS A C 1
ATOM 2295 O O . HIS A 1 300 ? 1.542 -12.5 -4.855 1 98.44 300 HIS A O 1
ATOM 2301 N N . THR A 1 301 ? 1.869 -10.305 -4.953 1 98.38 301 THR A N 1
ATOM 2302 C CA . THR A 1 301 ? 3.084 -10.453 -5.746 1 98.38 301 THR A CA 1
ATOM 2303 C C . THR A 1 301 ? 4.223 -9.641 -5.148 1 98.38 301 THR A C 1
ATOM 2305 O O . THR A 1 301 ? 3.994 -8.57 -4.57 1 98.38 301 THR A O 1
ATOM 2308 N N . CYS A 1 302 ? 5.367 -10.109 -5.188 1 98.5 302 CYS A N 1
ATOM 2309 C CA . CYS A 1 302 ? 6.594 -9.398 -4.844 1 98.5 302 CYS A CA 1
ATOM 2310 C C . CYS A 1 302 ? 7.633 -9.555 -5.945 1 98.5 302 CYS A C 1
ATOM 2312 O O . CYS A 1 302 ? 8.094 -10.656 -6.227 1 98.5 302 CYS A O 1
ATOM 2314 N N . ILE A 1 303 ? 7.934 -8.547 -6.617 1 98.75 303 ILE A N 1
ATOM 2315 C CA . ILE A 1 303 ? 8.992 -8.516 -7.625 1 98.75 303 ILE A CA 1
ATOM 2316 C C . ILE A 1 303 ? 10.227 -7.828 -7.055 1 98.75 303 ILE A C 1
ATOM 2318 O O . ILE A 1 303 ? 10.203 -6.621 -6.785 1 98.75 303 ILE A O 1
ATOM 2322 N N . ASP A 1 304 ? 11.258 -8.562 -6.848 1 98.69 304 ASP A N 1
ATOM 2323 C CA . ASP A 1 304 ? 12.484 -8.133 -6.172 1 98.69 304 ASP A CA 1
ATOM 2324 C C . ASP A 1 304 ? 13.609 -7.895 -7.18 1 98.69 304 ASP A C 1
ATOM 2326 O O . ASP A 1 304 ? 14.273 -8.836 -7.609 1 98.69 304 ASP A O 1
ATOM 2330 N N . HIS A 1 305 ? 13.758 -6.645 -7.566 1 98.75 305 HIS A N 1
ATOM 2331 C CA . HIS A 1 305 ? 14.898 -6.277 -8.391 1 98.75 305 HIS A CA 1
ATOM 2332 C C . HIS A 1 305 ? 16.188 -6.266 -7.574 1 98.75 305 HIS A C 1
ATOM 2334 O O . HIS A 1 305 ? 16.578 -5.227 -7.031 1 98.75 305 HIS A O 1
ATOM 2340 N N . ALA A 1 306 ? 16.922 -7.383 -7.684 1 98.56 306 ALA A N 1
ATOM 2341 C CA . ALA A 1 306 ? 18.109 -7.559 -6.84 1 98.56 306 ALA A CA 1
ATOM 2342 C C . ALA A 1 306 ? 19.375 -7.203 -7.598 1 98.56 306 ALA A C 1
ATOM 2344 O O . ALA A 1 306 ? 20.469 -7.129 -7.008 1 98.56 306 ALA A O 1
ATOM 2345 N N . SER A 1 307 ? 19.297 -7.004 -8.852 1 98.31 307 SER A N 1
ATOM 2346 C CA . SER A 1 307 ? 20.438 -6.715 -9.703 1 98.31 307 SER A CA 1
ATOM 2347 C C . SER A 1 307 ? 20.109 -5.637 -10.734 1 98.31 307 SER A C 1
ATOM 2349 O O . SER A 1 307 ? 18.938 -5.348 -10.984 1 98.31 307 SER A O 1
ATOM 2351 N N . PRO A 1 308 ? 21.141 -5.027 -11.305 1 98 308 PRO A N 1
ATOM 2352 C CA . PRO A 1 308 ? 20.906 -3.908 -12.227 1 98 308 PRO A CA 1
ATOM 2353 C C . PRO A 1 308 ? 20.25 -4.344 -13.531 1 98 308 PRO A C 1
ATOM 2355 O O . PRO A 1 308 ? 20.25 -5.531 -13.859 1 98 308 PRO A O 1
ATOM 2358 N N . ASP A 1 309 ? 19.703 -3.467 -14.266 1 98.5 309 ASP A N 1
ATOM 2359 C CA . ASP A 1 309 ? 19.172 -3.574 -15.625 1 98.5 309 ASP A CA 1
ATOM 2360 C C . ASP A 1 309 ? 17.984 -4.535 -15.68 1 98.5 309 ASP A C 1
ATOM 2362 O O . ASP A 1 309 ? 17.797 -5.223 -16.688 1 98.5 309 ASP A O 1
ATOM 2366 N N . GLY A 1 310 ? 17.328 -4.668 -14.531 1 98.62 310 GLY A N 1
ATOM 2367 C CA . GLY A 1 310 ? 16.125 -5.484 -14.508 1 98.62 310 GLY A CA 1
ATOM 2368 C C . GLY A 1 310 ? 14.898 -4.77 -15.039 1 98.62 310 GLY A C 1
ATOM 2369 O O . GLY A 1 310 ? 14.766 -3.555 -14.875 1 98.62 310 GLY A O 1
ATOM 2370 N N . THR A 1 311 ? 13.961 -5.508 -15.648 1 98.81 311 THR A N 1
ATOM 2371 C CA . THR A 1 311 ? 12.695 -4.969 -16.141 1 98.81 311 THR A CA 1
ATOM 2372 C C . THR A 1 311 ? 11.523 -5.812 -15.656 1 98.81 311 THR A C 1
ATOM 2374 O O . THR A 1 311 ? 11.578 -7.043 -15.68 1 98.81 311 THR A O 1
ATOM 2377 N N . SER A 1 312 ? 10.477 -5.133 -15.195 1 98.75 312 SER A N 1
ATOM 2378 C CA . SER A 1 312 ? 9.273 -5.875 -14.82 1 98.75 312 SER A CA 1
ATOM 2379 C C . SER A 1 312 ? 8.008 -5.129 -15.242 1 98.75 312 SER A C 1
ATOM 2381 O O . SER A 1 312 ? 7.969 -3.898 -15.203 1 98.75 312 SER A O 1
ATOM 2383 N N . ARG A 1 313 ? 7.059 -5.855 -15.734 1 98.75 313 ARG A N 1
ATOM 2384 C CA . ARG A 1 313 ? 5.715 -5.395 -16.062 1 98.75 313 ARG A CA 1
ATOM 2385 C C . ARG A 1 313 ? 4.656 -6.27 -15.398 1 98.75 313 ARG A C 1
ATOM 2387 O O . ARG A 1 313 ? 4.762 -7.496 -15.414 1 98.75 313 ARG A O 1
ATOM 2394 N N . GLN A 1 314 ? 3.676 -5.629 -14.734 1 98.56 314 GLN A N 1
ATOM 2395 C CA . GLN A 1 314 ? 2.588 -6.387 -14.125 1 98.56 314 GLN A CA 1
ATOM 2396 C C . GLN A 1 314 ? 1.243 -5.703 -14.352 1 98.56 314 GLN A C 1
ATOM 2398 O O . GLN A 1 314 ? 1.101 -4.504 -14.109 1 98.56 314 GLN A O 1
ATOM 2403 N N . LEU A 1 315 ? 0.351 -6.438 -14.883 1 98.62 315 LEU A N 1
ATOM 2404 C CA . LEU A 1 315 ? -1.053 -6.047 -14.969 1 98.62 315 LEU A CA 1
ATOM 2405 C C . LEU A 1 315 ? -1.941 -7.059 -14.258 1 98.62 315 LEU A C 1
ATOM 2407 O O . LEU A 1 315 ? -1.977 -8.234 -14.625 1 98.62 315 LEU A O 1
ATOM 2411 N N . HIS A 1 316 ? -2.58 -6.648 -13.203 1 98.5 316 HIS A N 1
ATOM 2412 C CA . HIS A 1 316 ? -3.533 -7.492 -12.484 1 98.5 316 HIS A CA 1
ATOM 2413 C C . HIS A 1 316 ? -4.945 -6.922 -12.578 1 98.5 316 HIS A C 1
ATOM 2415 O O . HIS A 1 316 ? -5.18 -5.766 -12.211 1 98.5 316 HIS A O 1
ATOM 2421 N N . LYS A 1 317 ? -5.855 -7.734 -13.055 1 98 317 LYS A N 1
ATOM 2422 C CA . LYS A 1 317 ? -7.246 -7.316 -13.188 1 98 317 LYS A CA 1
ATOM 2423 C C . LYS A 1 317 ? -8.164 -8.172 -12.32 1 98 317 LYS A C 1
ATOM 2425 O O . LYS A 1 317 ? -7.961 -9.375 -12.195 1 98 317 LYS A O 1
ATOM 2430 N N . CYS A 1 318 ? -9.164 -7.5 -11.727 1 97.88 318 CYS A N 1
ATOM 2431 C CA . CYS A 1 318 ? -10.211 -8.195 -10.977 1 97.88 318 CYS A CA 1
ATOM 2432 C C . CYS A 1 318 ? -11.594 -7.785 -11.461 1 97.88 318 CYS A C 1
ATOM 2434 O O . CYS A 1 318 ? -11.867 -6.598 -11.656 1 97.88 318 CYS A O 1
ATOM 2436 N N . ILE A 1 319 ? -12.375 -8.75 -11.734 1 96.75 319 ILE A N 1
ATOM 2437 C CA . ILE A 1 319 ? -13.805 -8.578 -11.977 1 96.75 319 ILE A CA 1
ATOM 2438 C C . ILE A 1 319 ? -14.602 -9.203 -10.836 1 96.75 319 ILE A C 1
ATOM 2440 O O . ILE A 1 319 ? -14.547 -10.414 -10.617 1 96.75 319 ILE A O 1
ATOM 2444 N N . ILE A 1 320 ? -15.375 -8.383 -10.133 1 96.94 320 ILE A N 1
ATOM 2445 C CA . ILE A 1 320 ? -15.992 -8.836 -8.898 1 96.94 320 ILE A CA 1
ATOM 2446 C C . ILE A 1 320 ? -17.5 -8.594 -8.945 1 96.94 320 ILE A C 1
ATOM 2448 O O . ILE A 1 320 ? -17.938 -7.473 -9.188 1 96.94 320 ILE A O 1
ATOM 2452 N N . ASP A 1 321 ? -18.219 -9.648 -8.695 1 94.81 321 ASP A N 1
ATOM 2453 C CA . ASP A 1 321 ? -19.672 -9.578 -8.695 1 94.81 321 ASP A CA 1
ATOM 2454 C C . ASP A 1 321 ? -20.266 -10.164 -7.406 1 94.81 321 ASP A C 1
ATOM 2456 O O . ASP A 1 321 ? -19.516 -10.688 -6.574 1 94.81 321 ASP A O 1
ATOM 2460 N N . GLY A 1 322 ? -21.562 -9.977 -7.254 1 95.06 322 GLY A N 1
ATOM 2461 C CA . GLY A 1 322 ? -22.172 -10.461 -6.031 1 95.06 322 GLY A CA 1
ATOM 2462 C C . GLY A 1 322 ? -21.625 -9.805 -4.777 1 95.06 322 GLY A C 1
ATOM 2463 O O . GLY A 1 322 ? -21.5 -8.586 -4.715 1 95.06 322 GLY A O 1
ATOM 2464 N N . ALA A 1 323 ? -21.391 -10.633 -3.764 1 96.88 323 ALA A N 1
ATOM 2465 C CA . ALA A 1 323 ? -20.797 -10.156 -2.521 1 96.88 323 ALA A CA 1
ATOM 2466 C C . ALA A 1 323 ? -19.344 -10.625 -2.398 1 96.88 323 ALA A C 1
ATOM 2468 O O . ALA A 1 323 ? -18.859 -10.867 -1.291 1 96.88 323 ALA A O 1
ATOM 2469 N N . ALA A 1 324 ? -18.688 -10.828 -3.582 1 97.81 324 ALA A N 1
ATOM 2470 C CA . ALA A 1 324 ? -17.328 -11.344 -3.596 1 97.81 324 ALA A CA 1
ATOM 2471 C C . ALA A 1 324 ? -16.328 -10.258 -3.203 1 97.81 324 ALA A C 1
ATOM 2473 O O . ALA A 1 324 ? -16.672 -9.07 -3.176 1 97.81 324 ALA A O 1
ATOM 2474 N N . HIS A 1 325 ? -15.148 -10.672 -2.855 1 98.19 325 HIS A N 1
ATOM 2475 C CA . HIS A 1 325 ? -14.109 -9.797 -2.344 1 98.19 325 HIS A CA 1
ATOM 2476 C C . HIS A 1 325 ? -12.781 -10.047 -3.045 1 98.19 325 HIS A C 1
ATOM 2478 O O . HIS A 1 325 ? -12.203 -11.133 -2.926 1 98.19 325 HIS A O 1
ATOM 2484 N N . GLY A 1 326 ? -12.305 -9.047 -3.787 1 98.5 326 GLY A N 1
ATOM 2485 C CA . GLY A 1 326 ? -10.984 -9.109 -4.391 1 98.5 326 GLY A CA 1
ATOM 2486 C C . GLY A 1 326 ? -9.922 -8.406 -3.566 1 98.5 326 GLY A C 1
ATOM 2487 O O . GLY A 1 326 ? -10.18 -7.355 -2.973 1 98.5 326 GLY A O 1
ATOM 2488 N N . VAL A 1 327 ? -8.734 -8.977 -3.451 1 98.69 327 VAL A N 1
ATOM 2489 C CA . VAL A 1 327 ? -7.582 -8.383 -2.783 1 98.69 327 VAL A CA 1
ATOM 2490 C C . VAL A 1 327 ? -6.363 -8.453 -3.701 1 98.69 327 VAL A C 1
ATOM 2492 O O . VAL A 1 327 ? -6.082 -9.5 -4.293 1 98.69 327 VAL A O 1
ATOM 2495 N N . PHE A 1 328 ? -5.723 -7.328 -3.873 1 98.38 328 PHE A N 1
ATOM 2496 C CA . PHE A 1 328 ? -4.465 -7.301 -4.605 1 98.38 328 PHE A CA 1
ATOM 2497 C C . PHE A 1 328 ? -3.398 -6.543 -3.824 1 98.38 328 PHE A C 1
ATOM 2499 O O . PHE A 1 328 ? -3.596 -5.379 -3.465 1 98.38 328 PHE A O 1
ATOM 2506 N N . ASN A 1 329 ? -2.322 -7.172 -3.541 1 97.75 329 ASN A N 1
ATOM 2507 C CA . ASN A 1 329 ? -1.118 -6.57 -2.975 1 97.75 329 ASN A CA 1
ATOM 2508 C C . ASN A 1 329 ? 0.101 -6.816 -3.859 1 97.75 329 ASN A C 1
ATOM 2510 O O . ASN A 1 329 ? 0.603 -7.941 -3.934 1 97.75 329 ASN A O 1
ATOM 2514 N N . GLY A 1 330 ? 0.572 -5.801 -4.516 1 97.62 330 GLY A N 1
ATOM 2515 C CA . GLY A 1 330 ? 1.742 -5.902 -5.375 1 97.62 330 GLY A CA 1
ATOM 2516 C C . GLY A 1 330 ? 2.922 -5.09 -4.875 1 97.62 330 GLY A C 1
ATOM 2517 O O . GLY A 1 330 ? 2.854 -3.861 -4.816 1 97.62 330 GLY A O 1
ATOM 2518 N N . LYS A 1 331 ? 3.998 -5.762 -4.598 1 97.62 331 LYS A N 1
ATOM 2519 C CA . LYS A 1 331 ? 5.184 -5.094 -4.074 1 97.62 331 LYS A CA 1
ATOM 2520 C C . LYS A 1 331 ? 6.332 -5.145 -5.078 1 97.62 331 LYS A C 1
ATOM 2522 O O . LYS A 1 331 ? 6.594 -6.191 -5.676 1 97.62 331 LYS A O 1
ATOM 2527 N N . ILE A 1 332 ? 6.918 -4.004 -5.328 1 98.38 332 ILE A N 1
ATOM 2528 C CA . ILE A 1 332 ? 8.156 -3.924 -6.086 1 98.38 332 ILE A CA 1
ATOM 2529 C C . ILE A 1 332 ? 9.281 -3.422 -5.184 1 98.38 332 ILE A C 1
ATOM 2531 O O . ILE A 1 332 ? 9.141 -2.395 -4.516 1 98.38 332 ILE A O 1
ATOM 2535 N N . ILE A 1 333 ? 10.352 -4.148 -5.152 1 98.31 333 ILE A N 1
ATOM 2536 C CA . ILE A 1 333 ? 11.539 -3.758 -4.402 1 98.31 333 ILE A CA 1
ATOM 2537 C C . ILE A 1 333 ? 12.703 -3.525 -5.363 1 98.31 333 ILE A C 1
ATOM 2539 O O . ILE A 1 333 ? 12.984 -4.367 -6.219 1 98.31 333 ILE A O 1
ATOM 2543 N N . VAL A 1 334 ? 13.305 -2.422 -5.262 1 97.94 334 VAL A N 1
ATOM 2544 C CA . VAL A 1 334 ? 14.547 -2.154 -5.969 1 97.94 334 VAL A CA 1
ATOM 2545 C C . VAL A 1 334 ? 15.695 -2.035 -4.969 1 97.94 334 VAL A C 1
ATOM 2547 O O . VAL A 1 334 ? 15.797 -1.045 -4.242 1 97.94 334 VAL A O 1
ATOM 2550 N N . ARG A 1 335 ? 16.547 -3.078 -4.957 1 97.06 335 ARG A N 1
ATOM 2551 C CA . ARG A 1 335 ? 17.609 -3.164 -3.969 1 97.06 335 ARG A CA 1
ATOM 2552 C C . ARG A 1 335 ? 18.719 -2.164 -4.277 1 97.06 335 ARG A C 1
ATOM 2554 O O . ARG A 1 335 ? 18.812 -1.658 -5.395 1 97.06 335 ARG A O 1
ATOM 2561 N N . PRO A 1 336 ? 19.562 -1.862 -3.197 1 94.31 336 PRO A N 1
ATOM 2562 C CA . PRO A 1 336 ? 20.734 -1.025 -3.488 1 94.31 336 PRO A CA 1
ATOM 2563 C C . PRO A 1 336 ? 21.594 -1.58 -4.625 1 94.31 336 PRO A C 1
ATOM 2565 O O . PRO A 1 336 ? 21.859 -2.783 -4.664 1 94.31 336 PRO A O 1
ATOM 2568 N N . GLY A 1 337 ? 21.906 -0.796 -5.547 1 93.81 337 GLY A N 1
ATOM 2569 C CA . GLY A 1 337 ? 22.766 -1.21 -6.648 1 93.81 337 GLY A CA 1
ATOM 2570 C C . GLY A 1 337 ? 21.984 -1.659 -7.871 1 93.81 337 GLY A C 1
ATOM 2571 O O . GLY A 1 337 ? 22.547 -1.812 -8.953 1 93.81 337 GLY A O 1
ATOM 2572 N N . ALA A 1 338 ? 20.688 -1.944 -7.715 1 96.75 338 ALA A N 1
ATOM 2573 C CA . ALA A 1 338 ? 19.875 -2.369 -8.852 1 96.75 338 ALA A CA 1
ATOM 2574 C C . ALA A 1 338 ? 19.578 -1.193 -9.781 1 96.75 338 ALA A C 1
ATOM 2576 O O . ALA A 1 338 ? 18.406 -0.917 -10.078 1 96.75 338 ALA A O 1
ATOM 2577 N N . GLN A 1 339 ? 20.578 -0.617 -10.289 1 95.25 339 GLN A N 1
ATOM 2578 C CA . GLN A 1 339 ? 20.484 0.565 -11.133 1 95.25 339 GLN A CA 1
ATOM 2579 C C . GLN A 1 339 ? 19.828 0.226 -12.477 1 95.25 339 GLN A C 1
ATOM 2581 O O . GLN A 1 339 ? 19.891 -0.922 -12.922 1 95.25 339 GLN A O 1
ATOM 2586 N N . ARG A 1 340 ? 19.188 1.193 -13.047 1 96.31 340 ARG A N 1
ATOM 2587 C CA . ARG A 1 340 ? 18.562 1.124 -14.367 1 96.31 340 ARG A CA 1
ATOM 2588 C C . ARG A 1 340 ? 17.422 0.117 -14.367 1 96.31 340 ARG A C 1
ATOM 2590 O O . ARG A 1 340 ? 17.172 -0.544 -15.383 1 96.31 340 ARG A O 1
ATOM 2597 N N . THR A 1 341 ? 16.891 -0.083 -13.164 1 97.44 341 THR A N 1
ATOM 2598 C CA . THR A 1 341 ? 15.648 -0.84 -13.07 1 97.44 341 THR A CA 1
ATOM 2599 C C . THR A 1 341 ? 14.516 -0.109 -13.789 1 97.44 341 THR A C 1
ATOM 2601 O O . THR A 1 341 ? 14.383 1.11 -13.664 1 97.44 341 THR A O 1
ATOM 2604 N N . ASP A 1 342 ? 13.727 -0.795 -14.578 1 98.19 342 ASP A N 1
ATOM 2605 C CA . ASP A 1 342 ? 12.516 -0.306 -15.227 1 98.19 342 ASP A CA 1
ATOM 2606 C C . ASP A 1 342 ? 11.312 -1.18 -14.883 1 98.19 342 ASP A C 1
ATOM 2608 O O . ASP A 1 342 ? 11.172 -2.287 -15.398 1 98.19 342 ASP A O 1
ATOM 2612 N N . SER A 1 343 ? 10.453 -0.68 -14 1 98.31 343 SER A N 1
ATOM 2613 C CA . SER A 1 343 ? 9.359 -1.499 -13.492 1 98.31 343 SER A CA 1
ATOM 2614 C C . SER A 1 343 ? 8.031 -0.744 -13.539 1 98.31 343 SER A C 1
ATOM 2616 O O . SER A 1 343 ? 7.984 0.455 -13.258 1 98.31 343 SER A O 1
ATOM 2618 N N . SER A 1 344 ? 6.992 -1.378 -13.961 1 98.06 344 SER A N 1
ATOM 2619 C CA . SER A 1 344 ? 5.637 -0.828 -13.977 1 98.06 344 SER A CA 1
ATOM 2620 C C . SER A 1 344 ? 4.617 -1.855 -13.5 1 98.06 344 SER A C 1
ATOM 2622 O O . SER A 1 344 ? 4.676 -3.023 -13.891 1 98.06 344 SER A O 1
ATOM 2624 N N . GLN A 1 345 ? 3.715 -1.44 -12.609 1 97.94 345 GLN A N 1
ATOM 2625 C CA . GLN A 1 345 ? 2.656 -2.281 -12.062 1 97.94 345 GLN A CA 1
ATOM 2626 C C . GLN A 1 345 ? 1.303 -1.583 -12.141 1 97.94 345 GLN A C 1
ATOM 2628 O O . GLN A 1 345 ? 1.188 -0.402 -11.805 1 97.94 345 GLN A O 1
ATOM 2633 N N . SER A 1 346 ? 0.307 -2.299 -12.656 1 97.69 346 SER A N 1
ATOM 2634 C CA . SER A 1 346 ? -1.042 -1.754 -12.766 1 97.69 346 SER A CA 1
ATOM 2635 C C . SER A 1 346 ? -2.08 -2.732 -12.227 1 97.69 346 SER A C 1
ATOM 2637 O O . SER A 1 346 ? -2.092 -3.904 -12.602 1 97.69 346 SER A O 1
ATOM 2639 N N . SER A 1 347 ? -2.912 -2.285 -11.297 1 97.75 347 SER A N 1
ATOM 2640 C CA . SER A 1 347 ? -4.078 -3.018 -10.812 1 97.75 347 SER A CA 1
ATOM 2641 C C . SER A 1 347 ? -5.375 -2.363 -11.281 1 97.75 347 SER A C 1
ATOM 2643 O O . SER A 1 347 ? -5.645 -1.206 -10.953 1 97.75 347 SER A O 1
ATOM 2645 N N . ARG A 1 348 ? -6.168 -3.043 -12.062 1 97.75 348 ARG A N 1
ATOM 2646 C CA . ARG A 1 348 ? -7.449 -2.541 -12.555 1 97.75 348 ARG A CA 1
ATOM 2647 C C . ARG A 1 348 ? -8.602 -3.406 -12.055 1 97.75 348 ARG A C 1
ATOM 2649 O O . ARG A 1 348 ? -8.602 -4.625 -12.242 1 97.75 348 ARG A O 1
ATOM 2656 N N . ASN A 1 349 ? -9.633 -2.777 -11.461 1 97.88 349 ASN A N 1
ATOM 2657 C CA . ASN A 1 349 ? -10.672 -3.525 -10.766 1 97.88 349 ASN A CA 1
ATOM 2658 C C . ASN A 1 349 ? -12.07 -3.053 -11.172 1 97.88 349 ASN A C 1
ATOM 2660 O O . ASN A 1 349 ? -12.367 -1.86 -11.102 1 97.88 349 ASN A O 1
ATOM 2664 N N . LEU A 1 350 ? -12.828 -3.99 -11.578 1 96.19 350 LEU A N 1
ATOM 2665 C CA . LEU A 1 350 ? -14.203 -3.74 -11.992 1 96.19 350 LEU A CA 1
ATOM 2666 C C . LEU A 1 350 ? -15.188 -4.309 -10.969 1 96.19 350 LEU A C 1
ATOM 2668 O O . LEU A 1 350 ? -15.18 -5.508 -10.695 1 96.19 350 LEU A O 1
ATOM 2672 N N . LEU A 1 351 ? -16 -3.479 -10.367 1 95.5 351 LEU A N 1
ATOM 2673 C CA . LEU A 1 351 ? -17.078 -3.898 -9.461 1 95.5 351 LEU A CA 1
ATOM 2674 C C . LEU A 1 351 ? -18.422 -3.916 -10.18 1 95.5 351 LEU A C 1
ATOM 2676 O O . LEU A 1 351 ? -18.844 -2.895 -10.719 1 95.5 351 LEU A O 1
ATOM 2680 N N . LEU A 1 352 ? -19.094 -5.051 -10.125 1 92.56 352 LEU A N 1
ATOM 2681 C CA . LEU A 1 352 ? -20.297 -5.219 -10.938 1 92.56 352 LEU A CA 1
ATOM 2682 C C . LEU A 1 352 ? -21.547 -5.117 -10.07 1 92.56 352 LEU A C 1
ATOM 2684 O O . LEU A 1 352 ? -22.672 -5.09 -10.594 1 92.56 352 LEU A O 1
ATOM 2688 N N . SER A 1 353 ? -21.375 -5.164 -8.766 1 92.19 353 SER A N 1
ATOM 2689 C CA . SER A 1 353 ? -22.516 -5.105 -7.859 1 92.19 353 SER A CA 1
ATOM 2690 C C . SER A 1 353 ? -22.219 -4.23 -6.645 1 92.19 353 SER A C 1
ATOM 2692 O O . SER A 1 353 ? -21.047 -3.973 -6.336 1 92.19 353 SER A O 1
ATOM 2694 N N . ALA A 1 354 ? -23.219 -3.826 -5.895 1 89.44 354 ALA A N 1
ATOM 2695 C CA . ALA A 1 354 ? -23.094 -2.875 -4.793 1 89.44 354 ALA A CA 1
ATOM 2696 C C . ALA A 1 354 ? -22.375 -3.504 -3.607 1 89.44 354 ALA A C 1
ATOM 2698 O O . ALA A 1 354 ? -21.766 -2.797 -2.795 1 89.44 354 ALA A O 1
ATOM 2699 N N . ARG A 1 355 ? -22.469 -4.883 -3.535 1 93.19 355 ARG A N 1
ATOM 2700 C CA . ARG A 1 355 ? -21.875 -5.547 -2.383 1 93.19 355 ARG A CA 1
ATOM 2701 C C . ARG A 1 355 ? -20.469 -6.059 -2.715 1 93.19 355 ARG A C 1
ATOM 2703 O O . ARG A 1 355 ? -19.781 -6.59 -1.846 1 93.19 355 ARG A O 1
ATOM 2710 N N . ALA A 1 356 ? -20.031 -5.879 -3.955 1 94.31 356 ALA A N 1
ATOM 2711 C CA . ALA A 1 356 ? -18.672 -6.258 -4.336 1 94.31 356 ALA A CA 1
ATOM 2712 C C . ALA A 1 356 ? -17.641 -5.34 -3.686 1 94.31 356 ALA A C 1
ATOM 2714 O O . ALA A 1 356 ? -17.875 -4.141 -3.523 1 94.31 356 ALA A O 1
ATOM 2715 N N . HIS A 1 357 ? -16.484 -5.965 -3.365 1 94.31 357 HIS A N 1
ATOM 2716 C CA . HIS A 1 357 ? -15.453 -5.246 -2.635 1 94.31 357 HIS A CA 1
ATOM 2717 C C . HIS A 1 357 ? -14.07 -5.535 -3.207 1 94.31 357 HIS A C 1
ATOM 2719 O O . HIS A 1 357 ? -13.797 -6.664 -3.623 1 94.31 357 HIS A O 1
ATOM 2725 N N . ILE A 1 358 ? -13.219 -4.434 -3.139 1 97.56 358 ILE A N 1
ATOM 2726 C CA . ILE A 1 358 ? -11.836 -4.645 -3.559 1 97.56 358 ILE A CA 1
ATOM 2727 C C . ILE A 1 358 ? -10.898 -3.885 -2.629 1 97.56 358 ILE A C 1
ATOM 2729 O O . ILE A 1 358 ? -11.203 -2.77 -2.201 1 97.56 358 ILE A O 1
ATOM 2733 N N . ASP A 1 359 ? -9.867 -4.504 -2.16 1 97.44 359 ASP A N 1
ATOM 2734 C CA . ASP A 1 359 ? -8.727 -3.885 -1.481 1 97.44 359 ASP A CA 1
ATOM 2735 C C . ASP A 1 359 ? -7.457 -4 -2.32 1 97.44 359 ASP A C 1
ATOM 2737 O O . ASP A 1 359 ? -7.027 -5.105 -2.654 1 97.44 359 ASP A O 1
ATOM 2741 N N . THR A 1 360 ? -6.879 -2.865 -2.721 1 95.88 360 THR A N 1
ATOM 2742 C CA . THR A 1 360 ? -5.637 -2.857 -3.48 1 95.88 360 THR A CA 1
ATOM 2743 C C . THR A 1 360 ? -4.543 -2.102 -2.727 1 95.88 360 THR A C 1
ATOM 2745 O O . THR A 1 360 ? -4.805 -1.053 -2.133 1 95.88 360 THR A O 1
ATOM 2748 N N . LYS A 1 361 ? -3.355 -2.676 -2.691 1 93.5 361 LYS A N 1
ATOM 2749 C CA . LYS A 1 361 ? -2.221 -2.109 -1.971 1 93.5 361 LYS A CA 1
ATOM 2750 C C . LYS A 1 361 ? -0.925 -2.287 -2.76 1 93.5 361 LYS A C 1
ATOM 2752 O O . LYS A 1 361 ? -0.042 -3.043 -2.35 1 93.5 361 LYS A O 1
ATOM 2757 N N . PRO A 1 362 ? -0.738 -1.515 -3.82 1 92.94 362 PRO A N 1
ATOM 2758 C CA . PRO A 1 362 ? 0.578 -1.527 -4.461 1 92.94 362 PRO A CA 1
ATOM 2759 C C . PRO A 1 362 ? 1.648 -0.825 -3.629 1 92.94 362 PRO A C 1
ATOM 2761 O O . PRO A 1 362 ? 1.362 0.178 -2.971 1 92.94 362 PRO A O 1
ATOM 2764 N N . GLN A 1 363 ? 2.836 -1.394 -3.631 1 93.88 363 GLN A N 1
ATOM 2765 C CA . GLN A 1 363 ? 3.918 -0.857 -2.814 1 93.88 363 GLN A CA 1
ATOM 2766 C C . GLN A 1 363 ? 5.215 -0.761 -3.613 1 93.88 363 GLN A C 1
ATOM 2768 O O . GLN A 1 363 ? 5.543 -1.664 -4.387 1 93.88 363 GLN A O 1
ATOM 2773 N N . LEU A 1 364 ? 5.891 0.373 -3.459 1 95.31 364 LEU A N 1
ATOM 2774 C CA . LEU A 1 364 ? 7.234 0.544 -3.998 1 95.31 364 LEU A CA 1
ATOM 2775 C C . LEU A 1 364 ? 8.242 0.772 -2.877 1 95.31 364 LEU A C 1
ATOM 2777 O O . LEU A 1 364 ? 8.055 1.656 -2.037 1 95.31 364 LEU A O 1
ATOM 2781 N N . GLU A 1 365 ? 9.219 -0.012 -2.76 1 95.62 365 GLU A N 1
ATOM 2782 C CA . GLU A 1 365 ? 10.398 0.182 -1.914 1 95.62 365 GLU A CA 1
ATOM 2783 C C . GLU A 1 365 ? 11.656 0.353 -2.754 1 95.62 365 GLU A C 1
ATOM 2785 O O . GLU A 1 365 ? 12.219 -0.627 -3.25 1 95.62 365 GLU A O 1
ATOM 2790 N N . ILE A 1 366 ? 12.133 1.572 -2.891 1 94.75 366 ILE A N 1
ATOM 2791 C CA . ILE A 1 366 ? 13.172 1.893 -3.867 1 94.75 366 ILE A CA 1
ATOM 2792 C C . ILE A 1 366 ? 14.422 2.393 -3.146 1 94.75 366 ILE A C 1
ATOM 2794 O O . ILE A 1 366 ? 14.398 3.453 -2.518 1 94.75 366 ILE A O 1
ATOM 2798 N N . PHE A 1 367 ? 15.555 1.675 -3.316 1 91.12 367 PHE A N 1
ATOM 2799 C CA . PHE A 1 367 ? 16.812 2 -2.654 1 91.12 367 PHE A CA 1
ATOM 2800 C C . PHE A 1 367 ? 17.875 2.398 -3.674 1 91.12 367 PHE A C 1
ATOM 2802 O O . PHE A 1 367 ? 19.062 2.289 -3.404 1 91.12 367 PHE A O 1
ATOM 2809 N N . ALA A 1 368 ? 17.453 2.707 -4.863 1 87.06 368 ALA A N 1
ATOM 2810 C CA . ALA A 1 368 ? 18.328 3.137 -5.945 1 87.06 368 ALA A CA 1
ATOM 2811 C C . ALA A 1 368 ? 17.766 4.367 -6.652 1 87.06 368 ALA A C 1
ATOM 2813 O O . ALA A 1 368 ? 16.547 4.547 -6.73 1 87.06 368 ALA A O 1
ATOM 2814 N N . ASP A 1 369 ? 18.625 5.113 -7.285 1 86.88 369 ASP A N 1
ATOM 2815 C CA . ASP A 1 369 ? 18.156 6.398 -7.793 1 86.88 369 ASP A CA 1
ATOM 2816 C C . ASP A 1 369 ? 17.938 6.348 -9.305 1 86.88 369 ASP A C 1
ATOM 2818 O O . ASP A 1 369 ? 17.062 7.031 -9.836 1 86.88 369 ASP A O 1
ATOM 2822 N N . ASP A 1 370 ? 18.859 5.594 -9.977 1 91.94 370 ASP A N 1
ATOM 2823 C CA . ASP A 1 370 ? 18.719 5.512 -11.422 1 91.94 370 ASP A CA 1
ATOM 2824 C C . ASP A 1 370 ? 17.703 4.441 -11.812 1 91.94 370 ASP A C 1
ATOM 2826 O O . ASP A 1 370 ? 18.062 3.381 -12.32 1 91.94 370 ASP A O 1
ATOM 2830 N N . VAL A 1 371 ? 16.469 4.73 -11.508 1 93.88 371 VAL A N 1
ATOM 2831 C CA . VAL A 1 371 ? 15.391 3.773 -11.75 1 93.88 371 VAL A CA 1
ATOM 2832 C C . VAL A 1 371 ? 14.203 4.484 -12.398 1 93.88 371 VAL A C 1
ATOM 2834 O O . VAL A 1 371 ? 14.117 5.715 -12.367 1 93.88 371 VAL A O 1
ATOM 2837 N N . LYS A 1 372 ? 13.359 3.822 -13.062 1 95.19 372 LYS A N 1
ATOM 2838 C CA . LYS A 1 372 ? 12.023 4.207 -13.516 1 95.19 372 LYS A CA 1
ATOM 2839 C C . LYS A 1 372 ? 10.969 3.23 -13.008 1 95.19 372 LYS A C 1
ATOM 2841 O O . LYS A 1 372 ? 10.734 2.188 -13.625 1 95.19 372 LYS A O 1
ATOM 2846 N N . CYS A 1 373 ? 10.328 3.615 -11.938 1 96.44 373 CYS A N 1
ATOM 2847 C CA . CYS A 1 373 ? 9.32 2.748 -11.344 1 96.44 373 CYS A CA 1
ATOM 2848 C C . CYS A 1 373 ? 7.977 3.455 -11.25 1 96.44 373 CYS A C 1
ATOM 2850 O O . CYS A 1 373 ? 7.914 4.652 -10.961 1 96.44 373 CYS A O 1
ATOM 2852 N N . ALA A 1 374 ? 6.961 2.781 -11.586 1 95.88 374 ALA A N 1
ATOM 2853 C CA . ALA A 1 374 ? 5.602 3.305 -11.492 1 95.88 374 ALA A CA 1
ATOM 2854 C C . ALA A 1 374 ? 4.621 2.213 -11.07 1 95.88 374 ALA A C 1
ATOM 2856 O O . ALA A 1 374 ? 4.809 1.04 -11.398 1 95.88 374 ALA A O 1
ATOM 2857 N N . HIS A 1 375 ? 3.641 2.557 -10.359 1 94.56 375 HIS A N 1
ATOM 2858 C CA . HIS A 1 375 ? 2.486 1.69 -10.148 1 94.56 375 HIS A CA 1
ATOM 2859 C C . HIS A 1 375 ? 1.184 2.479 -10.234 1 94.56 375 HIS A C 1
ATOM 2861 O O . HIS A 1 375 ? 1.188 3.707 -10.133 1 94.56 375 HIS A O 1
ATOM 2867 N N . GLY A 1 376 ? 0.11 1.784 -10.383 1 95 376 GLY A N 1
ATOM 2868 C CA . GLY A 1 376 ? -1.218 2.377 -10.43 1 95 376 GLY A CA 1
ATOM 2869 C C . GLY A 1 376 ? -2.322 1.396 -10.078 1 95 376 GLY A C 1
ATOM 2870 O O . GLY A 1 376 ? -2.146 0.184 -10.219 1 95 376 GLY A O 1
ATOM 2871 N N . ALA A 1 377 ? -3.375 1.958 -9.602 1 96.25 377 ALA A N 1
ATOM 2872 C CA . ALA A 1 377 ? -4.578 1.176 -9.336 1 96.25 377 ALA A CA 1
ATOM 2873 C C . ALA A 1 377 ? -5.836 1.971 -9.688 1 96.25 377 ALA A C 1
ATOM 2875 O O . ALA A 1 377 ? -5.898 3.18 -9.445 1 96.25 377 ALA A O 1
ATOM 2876 N N . THR A 1 378 ? -6.797 1.346 -10.289 1 95.62 378 THR A N 1
ATOM 2877 C CA . THR A 1 378 ? -8.102 1.931 -10.57 1 95.62 378 THR A CA 1
ATOM 2878 C C . THR A 1 378 ? -9.227 1.016 -10.078 1 95.62 378 THR A C 1
ATOM 2880 O O . THR A 1 378 ? -9.094 -0.21 -10.133 1 95.62 378 THR A O 1
ATOM 2883 N N . VAL A 1 379 ? -10.242 1.572 -9.555 1 95.88 379 VAL A N 1
ATOM 2884 C CA . VAL A 1 379 ? -11.461 0.878 -9.148 1 95.88 379 VAL A CA 1
ATOM 2885 C C . VAL A 1 379 ? -12.688 1.611 -9.695 1 95.88 379 VAL A C 1
ATOM 2887 O O . VAL A 1 379 ? -12.812 2.826 -9.523 1 95.88 379 VAL A O 1
ATOM 2890 N N . GLY A 1 380 ? -13.602 0.832 -10.312 1 93.25 380 GLY A N 1
ATOM 2891 C CA . GLY A 1 380 ? -14.82 1.469 -10.797 1 93.25 380 GLY A CA 1
ATOM 2892 C C . GLY A 1 380 ? -15.773 0.498 -11.461 1 93.25 380 GLY A C 1
ATOM 2893 O O . GLY A 1 380 ? -15.688 -0.713 -11.25 1 93.25 380 GLY A O 1
ATOM 2894 N N . GLN A 1 381 ? -16.719 1.146 -12.109 1 90.44 381 GLN A N 1
ATOM 2895 C CA . GLN A 1 381 ? -17.703 0.39 -12.883 1 90.44 381 GLN A CA 1
ATOM 2896 C C . GLN A 1 381 ? -17.422 0.509 -14.383 1 90.44 381 GLN A C 1
ATOM 2898 O O . GLN A 1 381 ? -16.391 1.055 -14.789 1 90.44 381 GLN A O 1
ATOM 2903 N N . LEU A 1 382 ? -18.266 -0.184 -15.141 1 89.38 382 LEU A N 1
ATOM 2904 C CA . LEU A 1 382 ? -18.188 -0.092 -16.594 1 89.38 382 LEU A CA 1
ATOM 2905 C C . LEU A 1 382 ? -18.375 1.347 -17.062 1 89.38 382 LEU A C 1
ATOM 2907 O O . LEU A 1 382 ? -19.141 2.105 -16.453 1 89.38 382 LEU A O 1
ATOM 2911 N N . ASP A 1 383 ? -17.641 1.691 -18.016 1 85.31 383 ASP A N 1
ATOM 2912 C CA . ASP A 1 383 ? -17.703 3.045 -18.562 1 85.31 383 ASP A CA 1
ATOM 2913 C C . ASP A 1 383 ? -19.094 3.352 -19.109 1 85.31 383 ASP A C 1
ATOM 2915 O O . ASP A 1 383 ? -19.547 2.711 -20.062 1 85.31 383 ASP A O 1
ATOM 2919 N N . ASN A 1 384 ? -19.641 4.359 -18.625 1 86.44 384 ASN A N 1
ATOM 2920 C CA . ASN A 1 384 ? -21 4.711 -19.016 1 86.44 384 ASN A CA 1
ATOM 2921 C C . ASN A 1 384 ? -21.078 5.176 -20.469 1 86.44 384 ASN A C 1
ATOM 2923 O O . ASN A 1 384 ? -22.078 4.938 -21.141 1 86.44 384 ASN A O 1
ATOM 2927 N N . GLU A 1 385 ? -20.062 5.82 -20.859 1 89.69 385 GLU A N 1
ATOM 2928 C CA . GLU A 1 385 ? -20.047 6.285 -22.234 1 89.69 385 GLU A CA 1
ATOM 2929 C C . GLU A 1 385 ? -20 5.113 -23.219 1 89.69 385 GLU A C 1
ATOM 2931 O O . GLU A 1 385 ? -20.672 5.117 -24.25 1 89.69 385 GLU A O 1
ATOM 2936 N N . GLU A 1 386 ? -19.188 4.195 -22.812 1 90.44 386 GLU A N 1
ATOM 2937 C CA . GLU A 1 386 ? -19.109 3.004 -23.641 1 90.44 386 GLU A CA 1
ATOM 2938 C C . GLU A 1 386 ? -20.406 2.221 -23.625 1 90.44 386 GLU A C 1
ATOM 2940 O O . GLU A 1 386 ? -20.844 1.708 -24.656 1 90.44 386 GLU A O 1
ATOM 2945 N N . LEU A 1 387 ? -20.984 2.143 -22.516 1 91.62 387 LEU A N 1
ATOM 2946 C CA . LEU A 1 387 ? -22.266 1.461 -22.375 1 91.62 387 LEU A CA 1
ATOM 2947 C C . LEU A 1 387 ? -23.328 2.133 -23.234 1 91.62 387 LEU A C 1
ATOM 2949 O O . LEU A 1 387 ? -24.062 1.458 -23.969 1 91.62 387 LEU A O 1
ATOM 2953 N N . PHE A 1 388 ? -23.328 3.404 -23.172 1 93.06 388 PHE A N 1
ATOM 2954 C CA . PHE A 1 388 ? -24.297 4.168 -23.953 1 93.06 388 PHE A CA 1
ATOM 2955 C C . PHE A 1 388 ? -24.062 3.967 -25.438 1 93.06 388 PHE A C 1
ATOM 2957 O O . PHE A 1 388 ? -25.031 3.799 -26.203 1 93.06 388 PHE A O 1
ATOM 2964 N N . TYR A 1 389 ? -22.844 4.004 -25.781 1 94.69 389 TYR A N 1
ATOM 2965 C CA . TYR A 1 389 ? -22.484 3.82 -27.188 1 94.69 389 TYR A CA 1
ATOM 2966 C C . TYR A 1 389 ? -23 2.48 -27.703 1 94.69 389 TYR A C 1
ATOM 2968 O O . TYR A 1 389 ? -23.641 2.418 -28.766 1 94.69 389 TYR A O 1
ATOM 2976 N N . LEU A 1 390 ? -22.75 1.406 -26.953 1 93.75 390 LEU A N 1
ATOM 2977 C CA . LEU A 1 390 ? -23.141 0.065 -27.375 1 93.75 390 LEU A CA 1
ATOM 2978 C C . LEU A 1 390 ? -24.656 -0.066 -27.406 1 93.75 390 LEU A C 1
ATOM 2980 O O . LEU A 1 390 ? -25.219 -0.707 -28.312 1 93.75 390 LEU A O 1
ATOM 2984 N N . LYS A 1 391 ? -25.281 0.564 -26.531 1 94.12 391 LYS A N 1
ATOM 2985 C CA . LYS A 1 391 ? -26.734 0.559 -26.5 1 94.12 391 LYS A CA 1
ATOM 2986 C C . LYS A 1 391 ? -27.312 1.309 -27.703 1 94.12 391 LYS A C 1
ATOM 2988 O O . LYS A 1 391 ? -28.297 0.871 -28.312 1 94.12 391 LYS A O 1
ATOM 2993 N N . SER A 1 392 ? -26.672 2.35 -28.047 1 95.44 392 SER A N 1
ATOM 2994 C CA . SER A 1 392 ? -27.109 3.133 -29.188 1 95.44 392 SER A CA 1
ATOM 2995 C C . SER A 1 392 ? -26.953 2.346 -30.484 1 95.44 392 SER A C 1
ATOM 2997 O O . SER A 1 392 ? -27.609 2.635 -31.484 1 95.44 392 SER A O 1
ATOM 2999 N N . ARG A 1 393 ? -26.109 1.379 -30.469 1 94 393 ARG A N 1
ATOM 3000 C CA . ARG A 1 393 ? -25.891 0.539 -31.641 1 94 393 ARG A CA 1
ATOM 3001 C C . ARG A 1 393 ? -26.797 -0.685 -31.625 1 94 393 ARG A C 1
ATOM 3003 O O . ARG A 1 393 ? -26.594 -1.625 -32.406 1 94 393 ARG A O 1
ATOM 3010 N N . GLY A 1 394 ? -27.719 -0.753 -30.641 1 94.06 394 GLY A N 1
ATOM 3011 C CA . GLY A 1 394 ? -28.781 -1.746 -30.703 1 94.06 394 GLY A CA 1
ATOM 3012 C C . GLY A 1 394 ? -28.609 -2.861 -29.688 1 94.06 394 GLY A C 1
ATOM 3013 O O . GLY A 1 394 ? -29.438 -3.783 -29.641 1 94.06 394 GLY A O 1
ATOM 3014 N N . LEU A 1 395 ? -27.625 -2.818 -28.844 1 93.44 395 LEU A N 1
ATOM 3015 C CA . LEU A 1 395 ? -27.469 -3.85 -27.828 1 93.44 395 LEU A CA 1
ATOM 3016 C C . LEU A 1 395 ? -28.328 -3.549 -26.609 1 93.44 395 LEU A C 1
ATOM 3018 O O . LEU A 1 395 ? -28.531 -2.385 -26.25 1 93.44 395 LEU A O 1
ATOM 3022 N N . SER A 1 396 ? -28.906 -4.586 -26.047 1 94 396 SER A N 1
ATOM 3023 C CA . SER A 1 396 ? -29.547 -4.406 -24.75 1 94 396 SER A CA 1
ATOM 3024 C C . SER A 1 396 ? -28.531 -4.027 -23.672 1 94 396 SER A C 1
ATOM 3026 O O . SER A 1 396 ? -27.328 -4.195 -23.859 1 94 396 SER A O 1
ATOM 3028 N N . GLU A 1 397 ? -29.062 -3.541 -22.562 1 90.44 397 GLU A N 1
ATOM 3029 C CA . GLU A 1 397 ? -28.188 -3.174 -21.453 1 90.44 397 GLU A CA 1
ATOM 3030 C C . GLU A 1 397 ? -27.391 -4.379 -20.969 1 90.44 397 GLU A C 1
ATOM 3032 O O . GLU A 1 397 ? -26.188 -4.277 -20.719 1 90.44 397 GLU A O 1
ATOM 3037 N N . VAL A 1 398 ? -28.078 -5.441 -20.922 1 88.69 398 VAL A N 1
ATOM 3038 C CA . VAL A 1 398 ? -27.469 -6.664 -20.406 1 88.69 398 VAL A CA 1
ATOM 3039 C C . VAL A 1 398 ? -26.375 -7.129 -21.375 1 88.69 398 VAL A C 1
ATOM 3041 O O . VAL A 1 398 ? -25.266 -7.465 -20.938 1 88.69 398 VAL A O 1
ATOM 3044 N N . ALA A 1 399 ? -26.672 -7.129 -22.562 1 89.94 399 ALA A N 1
ATOM 3045 C CA . ALA A 1 399 ? -25.703 -7.562 -23.562 1 89.94 399 ALA A CA 1
ATOM 3046 C C . ALA A 1 399 ? -24.5 -6.629 -23.609 1 89.94 399 ALA A C 1
ATOM 3048 O O . ALA A 1 399 ? -23.359 -7.082 -23.75 1 89.94 399 ALA A O 1
ATOM 3049 N N . ALA A 1 400 ? -24.766 -5.367 -23.562 1 91.38 400 ALA A N 1
ATOM 3050 C CA . ALA A 1 400 ? -23.703 -4.371 -23.578 1 91.38 400 ALA A CA 1
ATOM 3051 C C . ALA A 1 400 ? -22.781 -4.547 -22.375 1 91.38 400 ALA A C 1
ATOM 3053 O O . ALA A 1 400 ? -21.547 -4.535 -22.516 1 91.38 400 ALA A O 1
ATOM 3054 N N . ARG A 1 401 ? -23.328 -4.723 -21.266 1 89.75 401 ARG A N 1
ATOM 3055 C CA . ARG A 1 401 ? -22.562 -4.914 -20.031 1 89.75 401 ARG A CA 1
ATOM 3056 C C . ARG A 1 401 ? -21.719 -6.176 -20.109 1 89.75 401 ARG A C 1
ATOM 3058 O O . ARG A 1 401 ? -20.547 -6.168 -19.719 1 89.75 401 ARG A O 1
ATOM 3065 N N . ASN A 1 402 ? -22.281 -7.168 -20.625 1 88.62 402 ASN A N 1
ATOM 3066 C CA . ASN A 1 402 ? -21.562 -8.43 -20.766 1 88.62 402 ASN A CA 1
ATOM 3067 C C . ASN A 1 402 ? -20.375 -8.297 -21.703 1 88.62 402 ASN A C 1
ATOM 3069 O O . ASN A 1 402 ? -19.297 -8.82 -21.422 1 88.62 402 ASN A O 1
ATOM 3073 N N . LEU A 1 403 ? -20.594 -7.605 -22.766 1 90.31 403 LEU A N 1
ATOM 3074 C CA . LEU A 1 403 ? -19.547 -7.414 -23.75 1 90.31 403 LEU A CA 1
ATOM 3075 C C . LEU A 1 403 ? -18.391 -6.617 -23.156 1 90.31 403 LEU A C 1
ATOM 3077 O O . LEU A 1 403 ? -17.219 -6.953 -23.359 1 90.31 403 LEU A O 1
ATOM 3081 N N . LEU A 1 404 ? -18.719 -5.566 -22.453 1 91.94 404 LEU A N 1
ATOM 3082 C CA . LEU A 1 404 ? -17.688 -4.73 -21.859 1 91.94 404 LEU A CA 1
ATOM 3083 C C . LEU A 1 404 ? -16.938 -5.484 -20.75 1 91.94 404 LEU A C 1
ATOM 3085 O O . LEU A 1 404 ? -15.727 -5.363 -20.625 1 91.94 404 LEU A O 1
ATOM 3089 N N . THR A 1 405 ? -17.641 -6.215 -19.984 1 91.62 405 THR A N 1
ATOM 3090 C CA . THR A 1 405 ? -17.031 -7.027 -18.938 1 91.62 405 THR A CA 1
ATOM 3091 C C . THR A 1 405 ? -16.078 -8.062 -19.547 1 91.62 405 THR A C 1
ATOM 3093 O O . THR A 1 405 ? -14.969 -8.25 -19.062 1 91.62 405 THR A O 1
ATOM 3096 N N . TYR A 1 406 ? -16.547 -8.688 -20.562 1 90.81 406 TYR A N 1
ATOM 3097 C CA . TYR A 1 406 ? -15.734 -9.656 -21.281 1 90.81 406 TYR A CA 1
ATOM 3098 C C . TYR A 1 406 ? -14.453 -9.016 -21.812 1 90.81 406 TYR A C 1
ATOM 3100 O O . TYR A 1 406 ? -13.367 -9.57 -21.656 1 90.81 406 TYR A O 1
ATOM 3108 N N . ALA A 1 407 ? -14.594 -7.891 -22.453 1 91.44 407 ALA A N 1
ATOM 3109 C CA . ALA A 1 407 ? -13.445 -7.191 -23.016 1 91.44 407 ALA A CA 1
ATOM 3110 C C . ALA A 1 407 ? -12.414 -6.855 -21.938 1 91.44 407 ALA A C 1
ATOM 3112 O O . ALA A 1 407 ? -11.211 -6.922 -22.188 1 91.44 407 ALA A O 1
ATOM 3113 N N . PHE A 1 408 ? -12.938 -6.508 -20.797 1 94.25 408 PHE A N 1
ATOM 3114 C CA . PHE A 1 408 ? -12.078 -6.18 -19.672 1 94.25 408 PHE A CA 1
ATOM 3115 C C . PHE A 1 408 ? -11.211 -7.367 -19.281 1 94.25 408 PHE A C 1
ATOM 3117 O O . PHE A 1 408 ? -9.992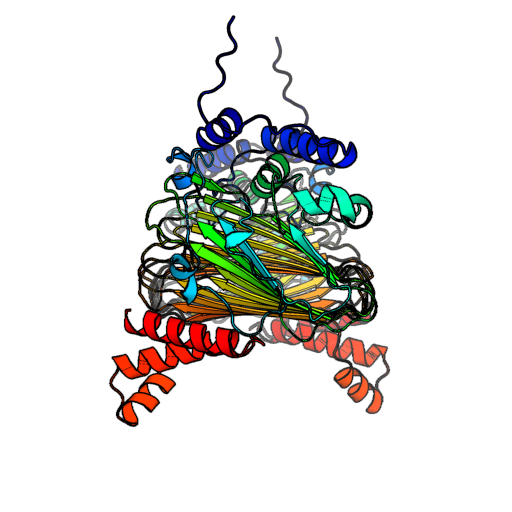 -7.23 -19.109 1 94.25 408 PHE A O 1
ATOM 3124 N N . GLY A 1 409 ? -11.75 -8.555 -19.203 1 93.31 409 GLY A N 1
ATOM 3125 C CA . GLY A 1 409 ? -11.023 -9.758 -18.828 1 93.31 409 GLY A CA 1
ATOM 3126 C C . GLY A 1 409 ? -10.203 -10.336 -19.969 1 93.31 409 GLY A C 1
ATOM 3127 O O . GLY A 1 409 ? -9.125 -10.898 -19.734 1 93.31 409 GLY A O 1
ATOM 3128 N N . ALA A 1 410 ? -10.656 -10.156 -21.172 1 92.19 410 ALA A N 1
ATOM 3129 C CA . ALA A 1 410 ? -10.039 -10.75 -22.359 1 92.19 410 ALA A CA 1
ATOM 3130 C C . ALA A 1 410 ? -8.633 -10.195 -22.578 1 92.19 410 ALA A C 1
ATOM 3132 O O . ALA A 1 410 ? -7.773 -10.867 -23.141 1 92.19 410 ALA A O 1
ATOM 3133 N N . GLU A 1 411 ? -8.406 -9.047 -22.078 1 93.75 411 GLU A N 1
ATOM 3134 C CA . GLU A 1 411 ? -7.09 -8.438 -22.219 1 93.75 411 GLU A CA 1
ATOM 3135 C C . GLU A 1 411 ? -6.004 -9.328 -21.625 1 93.75 411 GLU A C 1
ATOM 3137 O O . GLU A 1 411 ? -4.91 -9.445 -22.188 1 93.75 411 GLU A O 1
ATOM 3142 N N . ILE A 1 412 ? -6.277 -9.984 -20.516 1 97.06 412 ILE A N 1
ATOM 3143 C CA . ILE A 1 412 ? -5.32 -10.859 -19.859 1 97.06 412 ILE A CA 1
ATOM 3144 C C . ILE A 1 412 ? -5.301 -12.219 -20.547 1 97.06 412 ILE A C 1
ATOM 3146 O O . ILE A 1 412 ? -4.23 -12.766 -20.844 1 97.06 412 ILE A O 1
ATOM 3150 N N . ILE A 1 413 ? -6.434 -12.719 -20.875 1 95.81 413 ILE A N 1
ATOM 3151 C CA . ILE A 1 413 ? -6.57 -14.039 -21.469 1 95.81 413 ILE A CA 1
ATOM 3152 C C . ILE A 1 413 ? -5.867 -14.078 -22.828 1 95.81 413 ILE A C 1
ATOM 3154 O O . ILE A 1 413 ? -5.27 -15.094 -23.188 1 95.81 413 ILE A O 1
ATOM 3158 N N . ASP A 1 414 ? -5.883 -12.961 -23.516 1 93.88 414 ASP A N 1
ATOM 3159 C CA . ASP A 1 414 ? -5.297 -12.867 -24.859 1 93.88 414 ASP A CA 1
ATOM 3160 C C . ASP A 1 414 ? -3.777 -13.023 -24.797 1 93.88 414 ASP A C 1
ATOM 3162 O O . ASP A 1 414 ? -3.137 -13.281 -25.812 1 93.88 414 ASP A O 1
ATOM 3166 N N . ARG A 1 415 ? -3.205 -12.961 -23.656 1 95.06 415 ARG A N 1
ATOM 3167 C CA . ARG A 1 415 ? -1.755 -13.047 -23.5 1 95.06 415 ARG A CA 1
ATOM 3168 C C . ARG A 1 415 ? -1.302 -14.492 -23.312 1 95.06 415 ARG A C 1
ATOM 3170 O O . ARG A 1 415 ? -0.103 -14.773 -23.312 1 95.06 415 ARG A O 1
ATOM 3177 N N . ILE A 1 416 ? -2.246 -15.398 -23.141 1 95 416 ILE A N 1
ATOM 3178 C CA . ILE A 1 416 ? -1.914 -16.812 -23.016 1 95 416 ILE A CA 1
ATOM 3179 C C . ILE A 1 416 ? -1.413 -17.344 -24.359 1 95 416 ILE A C 1
ATOM 3181 O O . ILE A 1 416 ? -2.109 -17.25 -25.375 1 95 416 ILE A O 1
ATOM 3185 N N . PRO A 1 417 ? -0.251 -17.969 -24.422 1 93.5 417 PRO A N 1
ATOM 3186 C CA . PRO A 1 417 ? 0.368 -18.344 -25.703 1 93.5 417 PRO A CA 1
ATOM 3187 C C . PRO A 1 417 ? -0.194 -19.641 -26.266 1 93.5 417 PRO A C 1
ATOM 3189 O O . PRO A 1 417 ? 0.174 -20.047 -27.375 1 93.5 417 PRO A O 1
ATOM 3192 N N . ILE A 1 418 ? -1.092 -20.297 -25.609 1 94.25 418 ILE A N 1
ATOM 3193 C CA . ILE A 1 418 ? -1.673 -21.562 -26.062 1 94.25 418 ILE A CA 1
ATOM 3194 C C . ILE A 1 418 ? -3.076 -21.312 -26.609 1 94.25 418 ILE A C 1
ATOM 3196 O O . ILE A 1 418 ? -4.023 -21.109 -25.844 1 94.25 418 ILE A O 1
ATOM 3200 N N . ALA A 1 419 ? -3.207 -21.5 -27.859 1 90.38 419 ALA A N 1
ATOM 3201 C CA . ALA A 1 419 ? -4.426 -21.109 -28.562 1 90.38 419 ALA A CA 1
ATOM 3202 C C . ALA A 1 419 ? -5.641 -21.859 -28.016 1 90.38 419 ALA A C 1
ATOM 3204 O O . ALA A 1 419 ? -6.699 -21.266 -27.797 1 90.38 419 ALA A O 1
ATOM 3205 N N . SER A 1 420 ? -5.461 -23.125 -27.891 1 89.31 420 SER A N 1
ATOM 3206 C CA . SER A 1 420 ? -6.59 -23.938 -27.438 1 89.31 420 SER A CA 1
ATOM 3207 C C . SER A 1 420 ? -7.027 -23.531 -26.031 1 89.31 420 SER A C 1
ATOM 3209 O O . SER A 1 420 ? -8.227 -23.438 -25.75 1 89.31 420 SER A O 1
ATOM 3211 N N . LEU A 1 421 ? -6.102 -23.281 -25.234 1 92.88 421 LEU A N 1
ATOM 3212 C CA . LEU A 1 421 ? -6.395 -22.859 -23.875 1 92.88 421 LEU A CA 1
ATOM 3213 C C . LEU A 1 421 ? -7.031 -21.484 -23.859 1 92.88 421 LEU A C 1
ATOM 3215 O O . LEU A 1 421 ? -7.988 -21.234 -23.109 1 92.88 421 LEU A O 1
ATOM 3219 N N . LYS A 1 422 ? -6.535 -20.578 -24.625 1 92.62 422 LYS A N 1
ATOM 3220 C CA . LYS A 1 422 ? -7.078 -19.219 -24.75 1 92.62 422 LYS A CA 1
ATOM 3221 C C . LYS A 1 422 ? -8.555 -19.25 -25.125 1 92.62 422 LYS A C 1
ATOM 3223 O O . LYS A 1 422 ? -9.375 -18.594 -24.484 1 92.62 422 LYS A O 1
ATOM 3228 N N . ARG A 1 423 ? -8.891 -20.031 -26.062 1 90.25 423 ARG A N 1
ATOM 3229 C CA . ARG A 1 423 ? -10.266 -20.141 -26.531 1 90.25 423 ARG A CA 1
ATOM 3230 C C . ARG A 1 423 ? -11.188 -20.672 -25.438 1 90.25 423 ARG A C 1
ATOM 3232 O O . ARG A 1 423 ? -12.297 -20.172 -25.266 1 90.25 423 ARG A O 1
ATOM 3239 N N . ARG A 1 424 ? -10.695 -21.609 -24.812 1 91.06 424 ARG A N 1
ATOM 3240 C CA . ARG A 1 424 ? -11.492 -22.219 -23.75 1 91.06 424 ARG A CA 1
ATOM 3241 C C . ARG A 1 424 ? -11.75 -21.219 -22.625 1 91.06 424 ARG A C 1
ATOM 3243 O O . ARG A 1 424 ? -12.867 -21.141 -22.109 1 91.06 424 ARG A O 1
ATOM 3250 N N . LEU A 1 425 ? -10.75 -20.516 -22.312 1 91.94 425 LEU A N 1
ATOM 3251 C CA . LEU A 1 425 ? -10.883 -19.562 -21.219 1 91.94 425 LEU A CA 1
ATOM 3252 C C . LEU A 1 425 ? -11.734 -18.359 -21.625 1 91.94 425 LEU A C 1
ATOM 3254 O O . LEU A 1 425 ? -12.484 -17.812 -20.812 1 91.94 425 LEU A O 1
ATOM 3258 N N . GLU A 1 426 ? -11.578 -17.984 -22.828 1 88.5 426 GLU A N 1
ATOM 3259 C CA . GLU A 1 426 ? -12.445 -16.938 -23.344 1 88.5 426 GLU A CA 1
ATOM 3260 C C . GLU A 1 426 ? -13.922 -17.312 -23.219 1 88.5 426 GLU A C 1
ATOM 3262 O O . GLU A 1 426 ? -14.75 -16.5 -22.828 1 88.5 426 GLU A O 1
ATOM 3267 N N . GLN A 1 427 ? -14.164 -18.516 -23.562 1 86.5 427 GLN A N 1
ATOM 3268 C CA . GLN A 1 427 ? -15.531 -19.016 -23.438 1 86.5 427 GLN A CA 1
ATOM 3269 C C . GLN A 1 427 ? -15.984 -19.047 -21.984 1 86.5 427 GLN A C 1
ATOM 3271 O O . GLN A 1 427 ? -17.141 -18.719 -21.688 1 86.5 427 GLN A O 1
ATOM 3276 N N . THR A 1 428 ? -15.125 -19.375 -21.172 1 86.06 428 THR A N 1
ATOM 3277 C CA . THR A 1 428 ? -15.438 -19.422 -19.75 1 86.06 428 THR A CA 1
ATOM 3278 C C . THR A 1 428 ? -15.758 -18.016 -19.234 1 86.06 428 THR A C 1
ATOM 3280 O O . THR A 1 428 ? -16.719 -17.844 -18.484 1 86.06 428 THR A O 1
ATOM 3283 N N . VAL A 1 429 ? -14.984 -17.094 -19.609 1 86.5 429 VAL A N 1
ATOM 3284 C CA . VAL A 1 429 ? -15.203 -15.719 -19.172 1 86.5 429 VAL A CA 1
ATOM 3285 C C . VAL A 1 429 ? -16.531 -15.211 -19.703 1 86.5 429 VAL A C 1
ATOM 3287 O O . VAL A 1 429 ? -17.297 -14.57 -18.984 1 86.5 429 VAL A O 1
ATOM 3290 N N . LEU A 1 430 ? -16.859 -15.555 -20.922 1 82.88 430 LEU A N 1
ATOM 3291 C CA . LEU A 1 430 ? -18.125 -15.148 -21.531 1 82.88 430 LEU A CA 1
ATOM 3292 C C . LEU A 1 430 ? -19.312 -15.75 -20.766 1 82.88 430 LEU A C 1
ATOM 3294 O O . LEU A 1 430 ? -20.281 -15.055 -20.5 1 82.88 430 LEU A O 1
ATOM 3298 N N . GLU A 1 431 ? -19.156 -16.922 -20.438 1 83.25 431 GLU A N 1
ATOM 3299 C CA . GLU A 1 431 ? -20.219 -17.625 -19.734 1 83.25 431 GLU A CA 1
ATOM 3300 C C . GLU A 1 431 ? -20.406 -17.062 -18.328 1 83.25 431 GLU A C 1
ATOM 3302 O O . GLU A 1 431 ? -21.547 -16.906 -17.859 1 83.25 431 GLU A O 1
ATOM 3307 N N . GLN A 1 432 ? -19.391 -16.797 -17.703 1 81.88 432 GLN A N 1
ATOM 3308 C CA . GLN A 1 432 ? -19.453 -16.281 -16.344 1 81.88 432 GLN A CA 1
ATOM 3309 C C . GLN A 1 432 ? -20.031 -14.875 -16.312 1 81.88 432 GLN A C 1
ATOM 3311 O O . GLN A 1 432 ? -20.719 -14.5 -15.352 1 81.88 432 GLN A O 1
ATOM 3316 N N . THR A 1 433 ? -19.719 -14.141 -17.328 1 78.88 433 THR A N 1
ATOM 3317 C CA . THR A 1 433 ? -20.203 -12.766 -17.359 1 78.88 433 THR A CA 1
ATOM 3318 C C . THR A 1 433 ? -21.688 -12.711 -17.734 1 78.88 433 THR A C 1
ATOM 3320 O O . THR A 1 433 ? -22.391 -11.766 -17.391 1 78.88 433 THR A O 1
ATOM 3323 N N . GLN A 1 434 ? -22.156 -13.781 -18.438 1 74 434 GLN A N 1
ATOM 3324 C CA . GLN A 1 434 ? -23.547 -13.852 -18.844 1 74 434 GLN A CA 1
ATOM 3325 C C . GLN A 1 434 ? -24.422 -14.383 -17.703 1 74 434 GLN A C 1
ATOM 3327 O O . GLN A 1 434 ? -25.625 -14.117 -17.656 1 74 434 GLN A O 1
ATOM 3332 N N . ARG A 1 435 ? -23.875 -15.203 -16.906 1 63.53 435 ARG A N 1
ATOM 3333 C CA . ARG A 1 435 ? -24.625 -15.75 -15.781 1 63.53 435 ARG A CA 1
ATOM 3334 C C . ARG A 1 435 ? -24.938 -14.672 -14.75 1 63.53 435 ARG A C 1
ATOM 3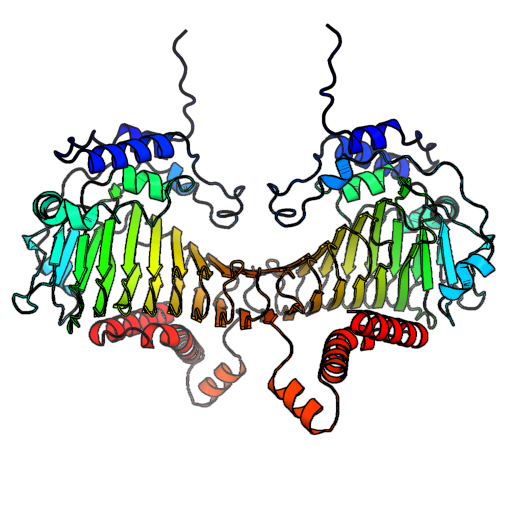336 O O . ARG A 1 435 ? -25.953 -14.75 -14.047 1 63.53 435 ARG A O 1
ATOM 3343 N N . ASN A 1 436 ? -24.016 -13.68 -14.664 1 55.97 436 ASN A N 1
ATOM 3344 C CA . ASN A 1 436 ? -24.203 -12.633 -13.656 1 55.97 436 ASN A CA 1
ATOM 3345 C C . ASN A 1 436 ? -25.234 -11.602 -14.102 1 55.97 436 ASN A C 1
ATOM 3347 O O . ASN A 1 436 ? -25.094 -10.992 -15.164 1 55.97 436 ASN A O 1
ATOM 3351 N N . MET B 1 1 ? 8.188 -6.996 48.594 1 18.7 1 MET B N 1
ATOM 3352 C CA . MET B 1 1 ? 8.758 -7.242 47.281 1 18.7 1 MET B CA 1
ATOM 3353 C C . MET B 1 1 ? 8.484 -6.074 46.344 1 18.7 1 MET B C 1
ATOM 3355 O O . MET B 1 1 ? 7.324 -5.758 46.062 1 18.7 1 MET B O 1
ATOM 3359 N N . SER B 1 2 ? 9.289 -4.973 46.281 1 22.69 2 SER B N 1
ATOM 3360 C CA . SER B 1 2 ? 9.328 -3.666 45.625 1 22.69 2 SER B CA 1
ATOM 3361 C C . SER B 1 2 ? 9.297 -3.799 44.125 1 22.69 2 SER B C 1
ATOM 3363 O O . SER B 1 2 ? 10.023 -4.617 43.531 1 22.69 2 SER B O 1
ATOM 3365 N N . MET B 1 3 ? 8.102 -3.637 43.5 1 24.33 3 MET B N 1
ATOM 3366 C CA . MET B 1 3 ? 7.801 -3.812 42.094 1 24.33 3 MET B CA 1
ATOM 3367 C C . MET B 1 3 ? 8.82 -3.088 41.219 1 24.33 3 MET B C 1
ATOM 3369 O O . MET B 1 3 ? 9 -1.874 41.344 1 24.33 3 MET B O 1
ATOM 3373 N N . SER B 1 4 ? 9.906 -3.703 40.906 1 27.2 4 SER B N 1
ATOM 3374 C CA . SER B 1 4 ? 10.953 -3.289 40 1 27.2 4 SER B CA 1
ATOM 3375 C C . SER B 1 4 ? 10.367 -2.814 38.656 1 27.2 4 SER B C 1
ATOM 3377 O O . SER B 1 4 ? 9.766 -3.6 37.938 1 27.2 4 SER B O 1
ATOM 3379 N N . MET B 1 5 ? 9.836 -1.66 38.656 1 28.61 5 MET B N 1
ATOM 3380 C CA . MET B 1 5 ? 9.375 -1.039 37.406 1 28.61 5 MET B CA 1
ATOM 3381 C C . MET B 1 5 ? 10.375 -1.284 36.281 1 28.61 5 MET B C 1
ATOM 3383 O O . MET B 1 5 ? 11.57 -1.045 36.469 1 28.61 5 MET B O 1
ATOM 3387 N N . VAL B 1 6 ? 10.141 -2.236 35.438 1 32.16 6 VAL B N 1
ATOM 3388 C CA . VAL B 1 6 ? 10.836 -2.486 34.188 1 32.16 6 VAL B CA 1
ATOM 3389 C C . VAL B 1 6 ? 11.367 -1.17 33.625 1 32.16 6 VAL B C 1
ATOM 3391 O O . VAL B 1 6 ? 10.602 -0.218 33.438 1 32.16 6 VAL B O 1
ATOM 3394 N N . THR B 1 7 ? 12.617 -0.729 33.719 1 34.38 7 THR B N 1
ATOM 3395 C CA . THR B 1 7 ? 13.516 0.341 33.312 1 34.38 7 THR B CA 1
ATOM 3396 C C . THR B 1 7 ? 13.281 0.723 31.859 1 34.38 7 THR B C 1
ATOM 3398 O O . THR B 1 7 ? 14.047 1.502 31.281 1 34.38 7 THR B O 1
ATOM 3401 N N . GLY B 1 8 ? 12.641 0.006 31 1 37.94 8 GLY B N 1
ATOM 3402 C CA . GLY B 1 8 ? 12.828 0.219 29.562 1 37.94 8 GLY B CA 1
ATOM 3403 C C . GLY B 1 8 ? 12.43 1.611 29.109 1 37.94 8 GLY B C 1
ATOM 3404 O O . GLY B 1 8 ? 13.156 2.254 28.359 1 37.94 8 GLY B O 1
ATOM 3405 N N . ASN B 1 9 ? 11.039 2.02 28.797 1 49.72 9 ASN B N 1
ATOM 3406 C CA . ASN B 1 9 ? 10.734 3.076 27.844 1 49.72 9 ASN B CA 1
ATOM 3407 C C . ASN B 1 9 ? 11.016 4.457 28.422 1 49.72 9 ASN B C 1
ATOM 3409 O O . ASN B 1 9 ? 10.172 5.031 29.109 1 49.72 9 ASN B O 1
ATOM 3413 N N . SER B 1 10 ? 12.352 4.82 28.328 1 60.66 10 SER B N 1
ATOM 3414 C CA . SER B 1 10 ? 12.969 6.016 28.906 1 60.66 10 SER B CA 1
ATOM 3415 C C . SER B 1 10 ? 12.234 7.277 28.469 1 60.66 10 SER B C 1
ATOM 3417 O O . SER B 1 10 ? 11.922 8.141 29.297 1 60.66 10 SER B O 1
ATOM 3419 N N . TYR B 1 11 ? 11.852 7.352 27.219 1 63.03 11 TYR B N 1
ATOM 3420 C CA . TYR B 1 11 ? 11.25 8.594 26.75 1 63.03 11 TYR B CA 1
ATOM 3421 C C . TYR B 1 11 ? 9.898 8.828 27.406 1 63.03 11 TYR B C 1
ATOM 3423 O O . TYR B 1 11 ? 9.656 9.891 28 1 63.03 11 TYR B O 1
ATOM 3431 N N . LEU B 1 12 ? 9.086 7.855 27.328 1 67.25 12 LEU B N 1
ATOM 3432 C CA . LEU B 1 12 ? 7.754 7.992 27.906 1 67.25 12 LEU B CA 1
ATOM 3433 C C . LEU B 1 12 ? 7.844 8.211 29.422 1 67.25 12 LEU B C 1
ATOM 3435 O O . LEU B 1 12 ? 7.09 9.008 29.984 1 67.25 12 LEU B O 1
ATOM 3439 N N . GLU B 1 13 ? 8.766 7.523 29.922 1 65.62 13 GLU B N 1
ATOM 3440 C CA . GLU B 1 13 ? 8.945 7.68 31.375 1 65.62 13 GLU B CA 1
ATOM 3441 C C . GLU B 1 13 ? 9.398 9.094 31.719 1 65.62 13 GLU B C 1
ATOM 3443 O O . GLU B 1 13 ? 8.898 9.695 32.688 1 65.62 13 GLU B O 1
ATOM 3448 N N . SER B 1 14 ? 10.312 9.477 30.953 1 66.06 14 SER B N 1
ATOM 3449 C CA . SER B 1 14 ? 10.805 10.828 31.188 1 66.06 14 SER B CA 1
ATOM 3450 C C . SER B 1 14 ? 9.711 11.859 30.969 1 66.06 14 SER B C 1
ATOM 3452 O O . SER B 1 14 ? 9.617 12.844 31.719 1 66.06 14 SER B O 1
ATOM 3454 N N . LEU B 1 15 ? 8.961 11.562 29.953 1 67.44 15 LEU B N 1
ATOM 3455 C CA . LEU B 1 15 ? 7.887 12.508 29.641 1 67.44 15 LEU B CA 1
ATOM 3456 C C . LEU B 1 15 ? 6.809 12.477 30.719 1 67.44 15 LEU B C 1
ATOM 3458 O O . LEU B 1 15 ? 6.324 13.531 31.156 1 67.44 15 LEU B O 1
ATOM 3462 N N . LEU B 1 16 ? 6.535 11.328 31.094 1 63.47 16 LEU B N 1
ATOM 3463 C CA . LEU B 1 16 ? 5.465 11.195 32.062 1 63.47 16 LEU B CA 1
ATOM 3464 C C . LEU B 1 16 ? 5.926 11.664 33.438 1 63.47 16 LEU B C 1
ATOM 3466 O O . LEU B 1 16 ? 5.141 12.227 34.219 1 63.47 16 LEU B O 1
ATOM 3470 N N . GLN B 1 17 ? 7.164 11.398 33.719 1 59.47 17 GLN B N 1
ATOM 3471 C CA . GLN B 1 17 ? 7.699 11.812 35.031 1 59.47 17 GLN B CA 1
ATOM 3472 C C . GLN B 1 17 ? 7.93 13.32 35.062 1 59.47 17 GLN B C 1
ATOM 3474 O O . GLN B 1 17 ? 7.797 13.945 36.125 1 59.47 17 GLN B O 1
ATOM 3479 N N . GLY B 1 18 ? 8.367 13.836 33.969 1 55.34 18 GLY B N 1
ATOM 3480 C CA . GLY B 1 18 ? 8.742 15.242 33.969 1 55.34 18 GLY B CA 1
ATOM 3481 C C . GLY B 1 18 ? 7.566 16.172 33.75 1 55.34 18 GLY B C 1
ATOM 3482 O O . GLY B 1 18 ? 7.703 17.391 33.875 1 55.34 18 GLY B O 1
ATOM 3483 N N . GLN B 1 19 ? 6.508 15.672 33.312 1 57.03 19 GLN B N 1
ATOM 3484 C CA . GLN B 1 19 ? 5.461 16.641 33 1 57.03 19 GLN B CA 1
ATOM 3485 C C . GLN B 1 19 ? 4.676 17.031 34.25 1 57.03 19 GLN B C 1
ATOM 3487 O O . GLN B 1 19 ? 4.262 16.172 35 1 57.03 19 GLN B O 1
ATOM 3492 N N . PRO B 1 20 ? 4.867 18.312 34.562 1 54.19 20 PRO B N 1
ATOM 3493 C CA . PRO B 1 20 ? 4.148 18.828 35.719 1 54.19 20 PRO B CA 1
ATOM 3494 C C . PRO B 1 20 ? 2.662 18.469 35.719 1 54.19 20 PRO B C 1
ATOM 3496 O O . PRO B 1 20 ? 2.068 18.359 34.625 1 54.19 20 PRO B O 1
ATOM 3499 N N . GLN B 1 21 ? 2.207 17.922 36.781 1 60.75 21 GLN B N 1
ATOM 3500 C CA . GLN B 1 21 ? 0.762 17.844 36.969 1 60.75 21 GLN B CA 1
ATOM 3501 C C . GLN B 1 21 ? 0.087 19.156 36.594 1 60.75 21 GLN B C 1
ATOM 3503 O O . GLN B 1 21 ? 0.396 20.203 37.188 1 60.75 21 GLN B O 1
ATOM 3508 N N . LEU B 1 22 ? -0.498 19.281 35.375 1 72.12 22 LEU B N 1
ATOM 3509 C CA . LEU B 1 22 ? -1.221 20.484 34.969 1 72.12 22 LEU B CA 1
ATOM 3510 C C . LEU B 1 22 ? -2.377 20.766 35.938 1 72.12 22 LEU B C 1
ATOM 3512 O O . LEU B 1 22 ? -3.037 19.828 36.406 1 72.12 22 LEU B O 1
ATOM 3516 N N . PRO B 1 23 ? -2.424 21.984 36.312 1 78.31 23 PRO B N 1
ATOM 3517 C CA . PRO B 1 23 ? -3.557 22.328 37.188 1 78.31 23 PRO B CA 1
ATOM 3518 C C . PRO B 1 23 ? -4.902 21.969 36.562 1 78.31 23 PRO B C 1
ATOM 3520 O O . PRO B 1 23 ? -5.059 22.031 35.344 1 78.31 23 PRO B O 1
ATOM 3523 N N . PRO B 1 24 ? -5.73 21.5 37.438 1 83.88 24 PRO B N 1
ATOM 3524 C CA . PRO B 1 24 ? -7.066 21.203 36.906 1 83.88 24 PRO B CA 1
ATOM 3525 C C . PRO B 1 24 ? -7.773 22.438 36.375 1 83.88 24 PRO B C 1
ATOM 3527 O O . PRO B 1 24 ? -7.586 23.547 36.875 1 83.88 24 PRO B O 1
ATOM 3530 N N . SER B 1 25 ? -8.438 22.219 35.312 1 87.06 25 SER B N 1
ATOM 3531 C CA . SER B 1 25 ? -9.305 23.234 34.75 1 87.06 25 SER B CA 1
ATOM 3532 C C . SER B 1 25 ? -10.648 23.312 35.469 1 87.06 25 SER B C 1
ATOM 3534 O O . SER B 1 25 ? -11.086 22.312 36.062 1 87.06 25 SER B O 1
ATOM 3536 N N . PRO B 1 26 ? -11.25 24.5 35.5 1 89.5 26 PRO B N 1
ATOM 3537 C CA . PRO B 1 26 ? -12.609 24.547 36.062 1 89.5 26 PRO B CA 1
ATOM 3538 C C . PRO B 1 26 ? -13.625 23.781 35.219 1 89.5 26 PRO B C 1
ATOM 3540 O O . PRO B 1 26 ? -14.742 23.531 35.688 1 89.5 26 PRO B O 1
ATOM 3543 N N . LEU B 1 27 ? -13.328 23.438 34.125 1 94 27 LEU B N 1
ATOM 3544 C CA . LEU B 1 27 ? -14.234 22.719 33.219 1 94 27 LEU B CA 1
ATOM 3545 C C . LEU B 1 27 ? -14.039 21.203 33.375 1 94 27 LEU B C 1
ATOM 3547 O O . LEU B 1 27 ? -12.992 20.672 32.969 1 94 27 LEU B O 1
ATOM 3551 N N . ALA B 1 28 ? -15.078 20.5 33.719 1 94.75 28 ALA B N 1
ATOM 3552 C CA . ALA B 1 28 ? -15.016 19.062 34.031 1 94.75 28 ALA B CA 1
ATOM 3553 C C . ALA B 1 28 ? -14.688 18.266 32.75 1 94.75 28 ALA B C 1
ATOM 3555 O O . ALA B 1 28 ? -13.922 17.297 32.812 1 94.75 28 ALA B O 1
ATOM 3556 N N . TRP B 1 29 ? -15.328 18.625 31.672 1 95.56 29 TRP B N 1
ATOM 3557 C CA . TRP B 1 29 ? -15.125 17.875 30.453 1 95.56 29 TRP B CA 1
ATOM 3558 C C . TRP B 1 29 ? -13.672 17.938 30 1 95.56 29 TRP B C 1
ATOM 3560 O O . TRP B 1 29 ? -13.141 16.984 29.422 1 95.56 29 TRP B O 1
ATOM 3570 N N . PHE B 1 30 ? -13.023 19.016 30.219 1 95.38 30 PHE B N 1
ATOM 3571 C CA . PHE B 1 30 ? -11.625 19.188 29.844 1 95.38 30 PHE B CA 1
ATOM 3572 C C . PHE B 1 30 ? -10.711 18.328 30.703 1 95.38 30 PHE B C 1
ATOM 3574 O O . PHE B 1 30 ? -9.781 17.703 30.203 1 95.38 30 PHE B O 1
ATOM 3581 N N . ASN B 1 31 ? -11.039 18.297 32 1 94.38 31 ASN B N 1
ATOM 3582 C CA . ASN B 1 31 ? -10.289 17.438 32.906 1 94.38 31 ASN B CA 1
ATOM 3583 C C . ASN B 1 31 ? -10.438 15.961 32.531 1 94.38 31 ASN B C 1
ATOM 3585 O O . ASN B 1 31 ? -9.469 15.195 32.594 1 94.38 31 ASN B O 1
ATOM 3589 N N . ARG B 1 32 ? -11.609 15.633 32.156 1 95.5 32 ARG B N 1
ATOM 3590 C CA . ARG B 1 32 ? -11.867 14.25 31.75 1 95.5 32 ARG B CA 1
ATOM 3591 C C . ARG B 1 32 ? -11.094 13.906 30.484 1 95.5 32 ARG B C 1
ATOM 3593 O O . ARG B 1 32 ? -10.57 12.797 30.359 1 95.5 32 ARG B O 1
ATOM 3600 N N . LEU B 1 33 ? -11.109 14.805 29.547 1 96 33 LEU B N 1
ATOM 3601 C CA . LEU B 1 33 ? -10.367 14.602 28.312 1 96 33 LEU B CA 1
ATOM 3602 C C . LEU B 1 33 ? -8.891 14.336 28.594 1 96 33 LEU B C 1
ATOM 3604 O O . LEU B 1 33 ? -8.328 13.359 28.094 1 96 33 LEU B O 1
ATOM 3608 N N . ARG B 1 34 ? -8.266 15.164 29.469 1 93.75 34 ARG B N 1
ATOM 3609 C CA . ARG B 1 34 ? -6.859 15.008 29.812 1 93.75 34 ARG B CA 1
ATOM 3610 C C . ARG B 1 34 ? -6.625 13.688 30.547 1 93.75 34 ARG B C 1
ATOM 3612 O O . ARG B 1 34 ? -5.668 12.969 30.25 1 93.75 34 ARG B O 1
ATOM 3619 N N . ALA B 1 35 ? -7.531 13.383 31.375 1 93.5 35 ALA B N 1
ATOM 3620 C CA . ALA B 1 35 ? -7.395 12.172 32.156 1 93.5 35 ALA B CA 1
ATOM 3621 C C . ALA B 1 35 ? -7.477 10.93 31.281 1 93.5 35 ALA B C 1
ATOM 3623 O O . ALA B 1 35 ? -6.707 9.977 31.469 1 93.5 35 ALA B O 1
ATOM 3624 N N . SER B 1 36 ? -8.445 10.984 30.438 1 95.25 36 SER B N 1
ATOM 3625 C CA . SER B 1 36 ? -8.586 9.867 29.5 1 95.25 36 SER B CA 1
ATOM 3626 C C . SER B 1 36 ? -7.328 9.688 28.656 1 95.25 36 SER B C 1
ATOM 3628 O O . SER B 1 36 ? -6.906 8.562 28.391 1 95.25 36 SER B O 1
ATOM 3630 N N . ALA B 1 37 ? -6.773 10.742 28.203 1 95.06 37 ALA B N 1
ATOM 3631 C CA . ALA B 1 37 ? -5.57 10.703 27.375 1 95.06 37 ALA B CA 1
ATOM 3632 C C . ALA B 1 37 ? -4.367 10.203 28.172 1 95.06 37 ALA B C 1
ATOM 3634 O O . ALA B 1 37 ? -3.51 9.5 27.625 1 95.06 37 ALA B O 1
ATOM 3635 N N . VAL B 1 38 ? -4.301 10.578 29.453 1 90.94 38 VAL B N 1
ATOM 3636 C CA . VAL B 1 38 ? -3.242 10.086 30.328 1 90.94 38 VAL B CA 1
ATOM 3637 C C . VAL B 1 38 ? -3.344 8.57 30.453 1 90.94 38 VAL B C 1
ATOM 3639 O O . VAL B 1 38 ? -2.338 7.859 30.344 1 90.94 38 VAL B O 1
ATOM 3642 N N . ASP B 1 39 ? -4.531 8.172 30.656 1 91.62 39 ASP B N 1
ATOM 3643 C CA . ASP B 1 39 ? -4.773 6.734 30.766 1 91.62 39 ASP B CA 1
ATOM 3644 C C . ASP B 1 39 ? -4.336 6 29.5 1 91.62 39 ASP B C 1
ATOM 3646 O O . ASP B 1 39 ? -3.648 4.98 29.578 1 91.62 39 ASP B O 1
ATOM 3650 N N . ARG B 1 40 ? -4.727 6.52 28.375 1 93.06 40 ARG B N 1
ATOM 3651 C CA . ARG B 1 40 ? -4.402 5.871 27.109 1 93.06 40 ARG B CA 1
ATOM 3652 C C . ARG B 1 40 ? -2.898 5.887 26.859 1 93.06 40 ARG B C 1
ATOM 3654 O O . ARG B 1 40 ? -2.326 4.891 26.406 1 93.06 40 ARG B O 1
ATOM 3661 N N . ALA B 1 41 ? -2.268 6.996 27.094 1 90.75 41 ALA B N 1
ATOM 3662 C CA . ALA B 1 41 ? -0.826 7.113 26.906 1 90.75 41 ALA B CA 1
ATOM 3663 C C . ALA B 1 41 ? -0.073 6.074 27.734 1 90.75 41 ALA B C 1
ATOM 3665 O O . ALA B 1 41 ? 0.951 5.547 27.281 1 90.75 41 ALA B O 1
ATOM 3666 N N . GLY B 1 42 ? -0.602 5.789 28.828 1 87.5 42 GLY B N 1
ATOM 3667 C CA . GLY B 1 42 ? 0.026 4.816 29.703 1 87.5 42 GLY B CA 1
ATOM 3668 C C . GLY B 1 42 ? -0.116 3.387 29.219 1 87.5 42 GLY B C 1
ATOM 3669 O O . GLY B 1 42 ? 0.696 2.523 29.562 1 87.5 42 GLY B O 1
ATOM 3670 N N . MET B 1 43 ? -1.124 3.186 28.422 1 90.75 43 MET B N 1
ATOM 3671 C CA . MET B 1 43 ? -1.411 1.836 27.938 1 90.75 43 MET B CA 1
ATOM 3672 C C . MET B 1 43 ? -0.737 1.58 26.594 1 90.75 43 MET B C 1
ATOM 3674 O O . MET B 1 43 ? -0.54 0.428 26.203 1 90.75 43 MET B O 1
ATOM 3678 N N . LEU B 1 44 ? -0.381 2.617 25.906 1 91.5 44 LEU B N 1
ATOM 3679 C CA . LEU B 1 44 ? 0.189 2.486 24.578 1 91.5 44 LEU B CA 1
ATOM 3680 C C . LEU B 1 44 ? 1.704 2.322 24.641 1 91.5 44 LEU B C 1
ATOM 3682 O O . LEU B 1 44 ? 2.336 2.752 25.609 1 91.5 44 LEU B O 1
ATOM 3686 N N . LYS B 1 45 ? 2.256 1.604 23.703 1 89.19 45 LYS B N 1
ATOM 3687 C CA . LYS B 1 45 ? 3.699 1.427 23.578 1 89.19 45 LYS B CA 1
ATOM 3688 C C . LYS B 1 45 ? 4.277 2.352 22.5 1 89.19 45 LYS B C 1
ATOM 3690 O O . LYS B 1 45 ? 3.57 2.754 21.578 1 89.19 45 LYS B O 1
ATOM 3695 N N . VAL B 1 46 ? 5.551 2.709 22.688 1 89.88 46 VAL B N 1
ATOM 3696 C CA . VAL B 1 46 ? 6.25 3.434 21.625 1 89.88 46 VAL B CA 1
ATOM 3697 C C . VAL B 1 46 ? 6.344 2.561 20.375 1 89.88 46 VAL B C 1
ATOM 3699 O O . VAL B 1 46 ? 6.785 1.411 20.453 1 89.88 46 VAL B O 1
ATOM 3702 N N . PRO B 1 47 ? 5.898 3.096 19.297 1 93.31 47 PRO B N 1
ATOM 3703 C CA . PRO B 1 47 ? 5.922 2.264 18.078 1 93.31 47 PRO B CA 1
ATOM 3704 C C . PRO B 1 47 ? 7.336 1.894 17.641 1 93.31 47 PRO B C 1
ATOM 3706 O O . PRO B 1 47 ? 8.289 2.627 17.938 1 93.31 47 PRO B O 1
ATOM 3709 N N . THR B 1 48 ? 7.504 0.763 17.047 1 94 48 THR B N 1
ATOM 3710 C CA . THR B 1 48 ? 8.734 0.285 16.422 1 94 48 THR B CA 1
ATOM 3711 C C . THR B 1 48 ? 8.5 -0.096 14.969 1 94 48 THR B C 1
ATOM 3713 O O . THR B 1 48 ? 7.363 -0.077 14.492 1 94 48 THR B O 1
ATOM 3716 N N . THR B 1 49 ? 9.555 -0.497 14.266 1 94.94 49 THR B N 1
ATOM 3717 C CA . THR B 1 49 ? 9.453 -0.872 12.859 1 94.94 49 THR B CA 1
ATOM 3718 C C . THR B 1 49 ? 8.75 -2.217 12.711 1 94.94 49 THR B C 1
ATOM 3720 O O . THR B 1 49 ? 8.445 -2.639 11.594 1 94.94 49 THR B O 1
ATOM 3723 N N . ARG B 1 50 ? 8.391 -2.822 13.789 1 91.19 50 ARG B N 1
ATOM 3724 C CA . ARG B 1 50 ? 7.602 -4.051 13.742 1 91.19 50 ARG B CA 1
ATOM 3725 C C . ARG B 1 50 ? 6.113 -3.74 13.586 1 91.19 50 ARG B C 1
ATOM 3727 O O . ARG B 1 50 ? 5.328 -4.613 13.211 1 91.19 50 ARG B O 1
ATOM 3734 N N . ASP B 1 51 ? 5.793 -2.543 13.992 1 93.25 51 ASP B N 1
ATOM 3735 C CA . ASP B 1 51 ? 4.422 -2.086 13.773 1 93.25 51 ASP B CA 1
ATOM 3736 C C . ASP B 1 51 ? 4.211 -1.651 12.328 1 93.25 51 ASP B C 1
ATOM 3738 O O . ASP B 1 51 ? 4.953 -0.812 11.805 1 93.25 51 ASP B O 1
ATOM 3742 N N . GLU B 1 52 ? 3.176 -2.145 11.711 1 91.62 52 GLU B N 1
ATOM 3743 C CA . GLU B 1 52 ? 2.98 -1.931 10.273 1 91.62 52 GLU B CA 1
ATOM 3744 C C . GLU B 1 52 ? 2.93 -0.442 9.945 1 91.62 52 GLU B C 1
ATOM 3746 O O . GLU B 1 52 ? 3.557 0.005 8.984 1 91.62 52 GLU B O 1
ATOM 3751 N N . GLU B 1 53 ? 2.293 0.328 10.75 1 93.94 53 GLU B N 1
ATOM 3752 C CA . GLU B 1 53 ? 2.117 1.749 10.461 1 93.94 53 GLU B CA 1
ATOM 3753 C C . GLU B 1 53 ? 3.428 2.512 10.633 1 93.94 53 GLU B C 1
ATOM 3755 O O . GLU B 1 53 ? 3.535 3.67 10.219 1 93.94 53 GLU B O 1
ATOM 3760 N N . TRP B 1 54 ? 4.48 1.877 11.211 1 96.56 54 TRP B N 1
ATOM 3761 C CA . TRP B 1 54 ? 5.758 2.527 11.484 1 96.56 54 TRP B CA 1
ATOM 3762 C C . TRP B 1 54 ? 6.91 1.748 10.852 1 96.56 54 TRP B C 1
ATOM 3764 O O . TRP B 1 54 ? 8.078 1.982 11.18 1 96.56 54 TRP B O 1
ATOM 3774 N N . ARG B 1 55 ? 6.59 0.875 9.945 1 94.12 55 ARG B N 1
ATOM 3775 C CA . ARG B 1 55 ? 7.539 -0.09 9.398 1 94.12 55 ARG B CA 1
ATOM 3776 C C . ARG B 1 55 ? 8.758 0.612 8.805 1 94.12 55 ARG B C 1
ATOM 3778 O O . ARG B 1 55 ? 9.883 0.107 8.906 1 94.12 55 ARG B O 1
ATOM 3785 N N . PHE B 1 56 ? 8.539 1.828 8.312 1 95.62 56 PHE B N 1
ATOM 3786 C CA . PHE B 1 56 ? 9.625 2.479 7.582 1 95.62 56 PHE B CA 1
ATOM 3787 C C . PHE B 1 56 ? 10.172 3.658 8.375 1 95.62 56 PHE B C 1
ATOM 3789 O O . PHE B 1 56 ? 11.008 4.418 7.863 1 95.62 56 PHE B O 1
ATOM 3796 N N . THR B 1 57 ? 9.703 3.801 9.547 1 97.31 57 THR B N 1
ATOM 3797 C CA . THR B 1 57 ? 10.102 4.953 10.352 1 97.31 57 THR B CA 1
ATOM 3798 C C . THR B 1 57 ? 10.586 4.508 11.727 1 97.31 57 THR B C 1
ATOM 3800 O O . THR B 1 57 ? 9.789 4.352 12.656 1 97.31 57 THR B O 1
ATOM 3803 N N . ASP B 1 58 ? 11.875 4.395 11.852 1 95.81 58 ASP B N 1
ATOM 3804 C CA . ASP B 1 58 ? 12.508 4.039 13.117 1 95.81 58 ASP B CA 1
ATOM 3805 C C . ASP B 1 58 ? 12.656 5.262 14.016 1 95.81 58 ASP B C 1
ATOM 3807 O O . ASP B 1 58 ? 13.469 6.148 13.742 1 95.81 58 ASP B O 1
ATOM 3811 N N . ILE B 1 59 ? 11.922 5.258 15.062 1 94.12 59 ILE B N 1
ATOM 3812 C CA . ILE B 1 59 ? 11.992 6.426 15.93 1 94.12 59 ILE B CA 1
ATOM 3813 C C . ILE B 1 59 ? 12.781 6.086 17.188 1 94.12 59 ILE B C 1
ATOM 3815 O O . ILE B 1 59 ? 12.68 6.777 18.203 1 94.12 59 ILE B O 1
ATOM 3819 N N . SER B 1 60 ? 13.641 5.082 17.234 1 90.81 60 SER B N 1
ATOM 3820 C CA . SER B 1 60 ? 14.445 4.664 18.375 1 90.81 60 SER B CA 1
ATOM 3821 C C . SER B 1 60 ? 15.391 5.773 18.812 1 90.81 60 SER B C 1
ATOM 3823 O O . SER B 1 60 ? 15.742 5.871 19.984 1 90.81 60 SER B O 1
ATOM 3825 N N . PRO B 1 61 ? 15.844 6.645 17.875 1 88.56 61 PRO B N 1
ATOM 3826 C CA . PRO B 1 61 ? 16.703 7.75 18.312 1 88.56 61 PRO B CA 1
ATOM 3827 C C . PRO B 1 61 ? 16 8.672 19.312 1 88.56 61 PRO B C 1
ATOM 3829 O O . PRO B 1 61 ? 16.672 9.344 20.109 1 88.56 61 PRO B O 1
ATOM 3832 N N . LEU B 1 62 ? 14.703 8.711 19.234 1 85.5 62 LEU B N 1
ATOM 3833 C CA . LEU B 1 62 ? 13.938 9.523 20.188 1 85.5 62 LEU B CA 1
ATOM 3834 C C . LEU B 1 62 ? 14.148 9.023 21.609 1 85.5 62 LEU B C 1
ATOM 3836 O O . LEU B 1 62 ? 14.195 9.82 22.547 1 85.5 62 LEU B O 1
ATOM 3840 N N . ALA B 1 63 ? 14.227 7.738 21.766 1 76 63 ALA B N 1
ATOM 3841 C CA . ALA B 1 63 ? 14.32 7.117 23.094 1 76 63 ALA B CA 1
ATOM 3842 C C . ALA B 1 63 ? 15.703 7.336 23.703 1 76 63 ALA B C 1
ATOM 3844 O O . ALA B 1 63 ? 15.883 7.207 24.922 1 76 63 ALA B O 1
ATOM 3845 N N . LYS B 1 64 ? 16.578 7.699 22.891 1 74.38 64 LYS B N 1
ATOM 3846 C CA . LYS B 1 64 ? 17.953 7.836 23.375 1 74.38 64 LYS B CA 1
ATOM 3847 C C . LYS B 1 64 ? 18.203 9.227 23.938 1 74.38 64 LYS B C 1
ATOM 3849 O O . LYS B 1 64 ? 19.219 9.469 24.594 1 74.38 64 LYS B O 1
ATOM 3854 N N . LEU B 1 65 ? 17.203 10.031 23.688 1 74.88 65 LEU B N 1
ATOM 3855 C CA . LEU B 1 65 ? 17.375 11.406 24.141 1 74.88 65 LEU B CA 1
ATOM 3856 C C . LEU B 1 65 ? 16.562 11.656 25.406 1 74.88 65 LEU B C 1
ATOM 3858 O O . LEU B 1 65 ? 15.562 10.969 25.656 1 74.88 65 LEU B O 1
ATOM 3862 N N . SER B 1 66 ? 17.141 12.492 26.219 1 74.81 66 SER B N 1
ATOM 3863 C CA . SER B 1 66 ? 16.438 12.922 27.422 1 74.81 66 SER B CA 1
ATOM 3864 C C . SER B 1 66 ? 15.734 14.258 27.203 1 74.81 66 SER B C 1
ATOM 3866 O O . SER B 1 66 ? 16.375 15.305 27.141 1 74.81 66 SER B O 1
ATOM 3868 N N . PHE B 1 67 ? 14.477 14.125 26.984 1 74.62 67 PHE B N 1
ATOM 3869 C CA . PHE B 1 67 ? 13.719 15.344 26.734 1 74.62 67 PHE B CA 1
ATOM 3870 C C . PHE B 1 67 ? 13.016 15.805 28.016 1 74.62 67 PHE B C 1
ATOM 3872 O O . PHE B 1 67 ? 12.523 14.977 28.781 1 74.62 67 PHE B O 1
ATOM 3879 N N . HIS B 1 68 ? 13.211 17.094 28.219 1 74.62 68 HIS B N 1
ATOM 3880 C CA . HIS B 1 68 ? 12.578 17.719 29.375 1 74.62 68 HIS B CA 1
ATOM 3881 C C . HIS B 1 68 ? 11.445 18.641 28.953 1 74.62 68 HIS B C 1
ATOM 3883 O O . HIS B 1 68 ? 11.438 19.156 27.828 1 74.62 68 HIS B O 1
ATOM 3889 N N . PRO B 1 69 ? 10.492 18.688 29.953 1 73.12 69 PRO B N 1
ATOM 3890 C CA . PRO B 1 69 ? 9.5 19.719 29.656 1 73.12 69 PRO B CA 1
ATOM 3891 C C . PRO B 1 69 ? 10.102 21.125 29.562 1 73.12 69 PRO B C 1
ATOM 3893 O O . PRO B 1 69 ? 11.156 21.375 30.156 1 73.12 69 PRO B O 1
ATOM 3896 N N . VAL B 1 70 ? 9.438 21.938 28.812 1 71 70 VAL B N 1
ATOM 3897 C CA . VAL B 1 70 ? 9.867 23.328 28.672 1 71 70 VAL B CA 1
ATOM 3898 C C . VAL B 1 70 ? 9.93 23.984 30.047 1 71 70 VAL B C 1
ATOM 3900 O O . VAL B 1 70 ? 9 23.844 30.844 1 71 70 VAL B O 1
ATOM 3903 N N . ARG B 1 71 ? 11.086 24.531 30.438 1 65 71 ARG B N 1
ATOM 3904 C CA . ARG B 1 71 ? 11.352 25.078 31.766 1 65 71 ARG B CA 1
ATOM 3905 C C . ARG B 1 71 ? 11 26.562 31.828 1 65 71 ARG B C 1
ATOM 3907 O O . ARG B 1 71 ? 10.336 27.016 32.75 1 65 71 ARG B O 1
ATOM 3914 N N . THR B 1 72 ? 11.688 27.297 30.984 1 68.56 72 THR B N 1
ATOM 3915 C CA . THR B 1 72 ? 11.492 28.734 30.984 1 68.56 72 THR B CA 1
ATOM 3916 C C . THR B 1 72 ? 11.289 29.25 29.562 1 68.56 72 THR B C 1
ATOM 3918 O O . THR B 1 72 ? 11.961 28.797 28.625 1 68.56 72 THR B O 1
ATOM 3921 N N . VAL B 1 73 ? 10.203 30.078 29.531 1 71.88 73 VAL B N 1
ATOM 3922 C CA . VAL B 1 73 ? 10 30.688 28.219 1 71.88 73 VAL B CA 1
ATOM 3923 C C . VAL B 1 73 ? 11 31.828 28.016 1 71.88 73 VAL B C 1
ATOM 3925 O O . VAL B 1 73 ? 11.07 32.75 28.828 1 71.88 73 VAL B O 1
ATOM 3928 N N . PRO B 1 74 ? 11.742 31.547 26.984 1 76.25 74 PRO B N 1
ATOM 3929 C CA . PRO B 1 74 ? 12.719 32.625 26.734 1 76.25 74 PRO B CA 1
ATOM 3930 C C . PRO B 1 74 ? 12.062 33.969 26.422 1 76.25 74 PRO B C 1
ATOM 3932 O O . PRO B 1 74 ? 10.922 34 25.938 1 76.25 74 PRO B O 1
ATOM 3935 N N . SER B 1 75 ? 12.789 35.031 26.719 1 85.5 75 SER B N 1
ATOM 3936 C CA . SER B 1 75 ? 12.312 36.344 26.375 1 85.5 75 SER B CA 1
ATOM 3937 C C . SER B 1 75 ? 12.641 36.688 24.922 1 85.5 75 SER B C 1
ATOM 3939 O O . SER B 1 75 ? 13.812 36.812 24.547 1 85.5 75 SER B O 1
ATOM 3941 N N . LEU B 1 76 ? 11.609 36.531 24.094 1 93.19 76 LEU B N 1
ATOM 3942 C CA . LEU B 1 76 ? 11.742 36.906 22.688 1 93.19 76 LEU B CA 1
ATOM 3943 C C . LEU B 1 76 ? 11.055 38.219 22.391 1 93.19 76 LEU B C 1
ATOM 3945 O O . LEU B 1 76 ? 10.047 38.562 23.016 1 93.19 76 LEU B O 1
ATOM 3949 N N . GLN B 1 77 ? 11.75 39.031 21.5 1 94.25 77 GLN B N 1
ATOM 3950 C CA . GLN B 1 77 ? 11.141 40.25 20.969 1 94.25 77 GLN B CA 1
ATOM 3951 C C . GLN B 1 77 ? 10.648 40.031 19.547 1 94.25 77 GLN B C 1
ATOM 3953 O O . GLN B 1 77 ? 11.062 39.094 18.875 1 94.25 77 GLN B O 1
ATOM 3958 N N . LYS B 1 78 ? 9.797 40.906 19.125 1 95 78 LYS B N 1
ATOM 3959 C CA . LYS B 1 78 ? 9.211 40.812 17.781 1 95 78 LYS B CA 1
ATOM 3960 C C . LYS B 1 78 ? 10.297 40.812 16.703 1 95 78 LYS B C 1
ATOM 3962 O O . LYS B 1 78 ? 10.172 40.125 15.695 1 95 78 LYS B O 1
ATOM 3967 N N . GLU B 1 79 ? 11.328 41.5 16.969 1 95 79 GLU B N 1
ATOM 3968 C CA . GLU B 1 79 ? 12.422 41.594 16.016 1 95 79 GLU B CA 1
ATOM 3969 C C . GLU B 1 79 ? 13.109 40.25 15.836 1 95 79 GLU B C 1
ATOM 3971 O O . GLU B 1 79 ? 13.594 39.938 14.742 1 95 79 GLU B O 1
ATOM 3976 N N . ASP B 1 80 ? 13.086 39.438 16.859 1 95.44 80 ASP B N 1
ATOM 3977 C CA . ASP B 1 80 ? 13.758 38.156 16.844 1 95.44 80 ASP B CA 1
ATOM 3978 C C . ASP B 1 80 ? 13.062 37.188 15.898 1 95.44 80 ASP B C 1
ATOM 3980 O O . ASP B 1 80 ? 13.68 36.219 15.414 1 95.44 80 ASP B O 1
ATOM 3984 N N . ILE B 1 81 ? 11.82 37.469 15.656 1 96.44 81 ILE B N 1
ATOM 3985 C CA . ILE B 1 81 ? 11.062 36.5 14.875 1 96.44 81 ILE B CA 1
ATOM 3986 C C . ILE B 1 81 ? 10.406 37.219 13.68 1 96.44 81 ILE B C 1
ATOM 3988 O O . ILE B 1 81 ? 9.445 36.688 13.102 1 96.44 81 ILE B O 1
ATOM 3992 N N . ALA B 1 82 ? 10.828 38.375 13.242 1 95.69 82 ALA B N 1
ATOM 3993 C CA . ALA B 1 82 ? 10.242 39.219 12.195 1 95.69 82 ALA B CA 1
ATOM 3994 C C . ALA B 1 82 ? 10.164 38.469 10.867 1 95.69 82 ALA B C 1
ATOM 3996 O O . ALA B 1 82 ? 9.195 38.625 10.117 1 95.69 82 ALA B O 1
ATOM 3997 N N . ARG B 1 83 ? 11.086 37.625 10.633 1 93.19 83 ARG B N 1
ATOM 3998 C CA . ARG B 1 83 ? 11.195 36.938 9.352 1 93.19 83 ARG B CA 1
ATOM 3999 C C . ARG B 1 83 ? 10.141 35.844 9.219 1 93.19 83 ARG B C 1
ATOM 4001 O O . ARG B 1 83 ? 9.883 35.344 8.117 1 93.19 83 ARG B O 1
ATOM 4008 N N . PHE B 1 84 ? 9.562 35.5 10.297 1 95.06 84 PHE B N 1
ATOM 4009 C CA . PHE B 1 84 ? 8.625 34.375 10.258 1 95.06 84 PHE B CA 1
ATOM 4010 C C . PHE B 1 84 ? 7.199 34.875 10.07 1 95.06 84 PHE B C 1
ATOM 4012 O O . PHE B 1 84 ? 6.301 34.094 9.75 1 95.06 84 PHE B O 1
ATOM 4019 N N . TYR B 1 85 ? 6.957 36.188 10.266 1 94.69 85 TYR B N 1
ATOM 4020 C CA . TYR B 1 85 ? 5.605 36.719 10.133 1 94.69 85 TYR B CA 1
ATOM 4021 C C . TYR B 1 85 ? 5.133 36.656 8.688 1 94.69 85 TYR B C 1
ATOM 4023 O O . TYR B 1 85 ? 5.914 36.875 7.758 1 94.69 85 TYR B O 1
ATOM 4031 N N . VAL B 1 86 ? 3.926 36.25 8.555 1 92.81 86 VAL B N 1
ATOM 4032 C CA . VAL B 1 86 ? 3.268 36.344 7.258 1 92.81 86 VAL B CA 1
ATOM 4033 C C . VAL B 1 86 ? 2.557 37.688 7.117 1 92.81 86 VAL B C 1
ATOM 4035 O O . VAL B 1 86 ? 1.866 38.125 8.039 1 92.81 86 VAL B O 1
ATOM 4038 N N . GLU B 1 87 ? 2.686 38.281 6 1 88.69 87 GLU B N 1
ATOM 4039 C CA . GLU B 1 87 ? 2.09 39.594 5.793 1 88.69 87 GLU B CA 1
ATOM 4040 C C . GLU B 1 87 ? 0.601 39.5 5.477 1 88.69 87 GLU B C 1
ATOM 4042 O O . GLU B 1 87 ? 0.164 38.5 4.867 1 88.69 87 GLU B O 1
ATOM 4047 N N . GLY B 1 88 ? -0.152 40.5 5.918 1 88.19 88 GLY B N 1
ATOM 4048 C CA . GLY B 1 88 ? -1.545 40.625 5.523 1 88.19 88 GLY B CA 1
ATOM 4049 C C . GLY B 1 88 ? -2.461 39.656 6.227 1 88.19 88 GLY B C 1
ATOM 4050 O O . GLY B 1 88 ? -3.443 39.188 5.645 1 88.19 88 GLY B O 1
ATOM 4051 N N . THR B 1 89 ? -2.111 39.25 7.457 1 91.88 89 THR B N 1
ATOM 4052 C CA . THR B 1 89 ? -2.93 38.281 8.195 1 91.88 89 THR B CA 1
ATOM 4053 C C . THR B 1 89 ? -4 39 9.008 1 91.88 89 THR B C 1
ATOM 4055 O O . THR B 1 89 ? -3.842 40.188 9.352 1 91.88 89 THR B O 1
ATOM 4058 N N . SER B 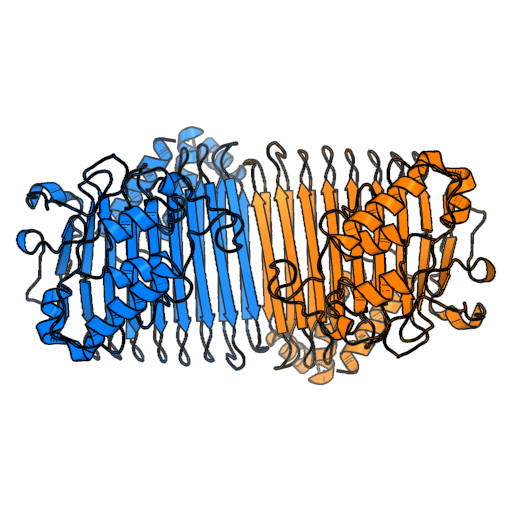1 90 ? -5.105 38.344 9.219 1 92.38 90 SER B N 1
ATOM 4059 C CA . SER B 1 90 ? -6.117 38.844 10.148 1 92.38 90 SER B CA 1
ATOM 4060 C C . SER B 1 90 ? -5.633 38.75 11.594 1 92.38 90 SER B C 1
ATOM 4062 O O . SER B 1 90 ? -5.969 39.594 12.414 1 92.38 90 SER B O 1
ATOM 4064 N N . ALA B 1 91 ? -4.934 37.781 11.875 1 94.88 91 ALA B N 1
ATOM 4065 C CA . ALA B 1 91 ? -4.359 37.531 13.195 1 94.88 91 ALA B CA 1
ATOM 4066 C C . ALA B 1 91 ? -3.158 36.594 13.117 1 94.88 91 ALA B C 1
ATOM 4068 O O . ALA B 1 91 ? -3.088 35.75 12.242 1 94.88 91 ALA B O 1
ATOM 4069 N N . THR B 1 92 ? -2.234 36.875 14 1 96.88 92 THR B N 1
ATOM 4070 C CA . THR B 1 92 ? -1.122 35.969 14.203 1 96.88 92 THR B CA 1
ATOM 4071 C C . THR B 1 92 ? -1.017 35.562 15.672 1 96.88 92 THR B C 1
ATOM 4073 O O . THR B 1 92 ? -0.869 36.406 16.547 1 96.88 92 THR B O 1
ATOM 4076 N N . LEU B 1 93 ? -1.166 34.281 15.891 1 97.88 93 LEU B N 1
ATOM 4077 C CA . LEU B 1 93 ? -0.874 33.75 17.219 1 97.88 93 LEU B CA 1
ATOM 4078 C C . LEU B 1 93 ? 0.527 33.125 17.266 1 97.88 93 LEU B C 1
ATOM 4080 O O . LEU B 1 93 ? 0.881 32.312 16.406 1 97.88 93 LEU B O 1
ATOM 4084 N N . VAL B 1 94 ? 1.311 33.562 18.25 1 97.88 94 VAL B N 1
ATOM 4085 C CA . VAL B 1 94 ? 2.672 33.062 18.391 1 97.88 94 VAL B CA 1
ATOM 4086 C C . VAL B 1 94 ? 2.783 32.219 19.656 1 97.88 94 VAL B C 1
ATOM 4088 O O . VAL B 1 94 ? 2.381 32.656 20.734 1 97.88 94 VAL B O 1
ATOM 4091 N N . PHE B 1 95 ? 3.246 31.031 19.516 1 96.88 95 PHE B N 1
ATOM 4092 C CA . PHE B 1 95 ? 3.559 30.141 20.625 1 96.88 95 PHE B CA 1
ATOM 4093 C C . PHE B 1 95 ? 5.051 29.844 20.672 1 96.88 95 PHE B C 1
ATOM 4095 O O . PHE B 1 95 ? 5.645 29.453 19.672 1 96.88 95 PHE B O 1
ATOM 4102 N N . VAL B 1 96 ? 5.629 30.031 21.797 1 96 96 VAL B N 1
ATOM 4103 C CA . VAL B 1 96 ? 7.039 29.734 22 1 96 96 VAL B CA 1
ATOM 4104 C C . VAL B 1 96 ? 7.176 28.531 22.922 1 96 96 VAL B C 1
ATOM 4106 O O . VAL B 1 96 ? 6.754 28.578 24.078 1 96 96 VAL B O 1
ATOM 4109 N N . ASP B 1 97 ? 7.719 27.406 22.391 1 92.94 97 ASP B N 1
ATOM 4110 C CA . ASP B 1 97 ? 7.883 26.156 23.125 1 92.94 97 ASP B CA 1
ATOM 4111 C C . ASP B 1 97 ? 6.562 25.688 23.734 1 92.94 97 ASP B C 1
ATOM 4113 O O . ASP B 1 97 ? 6.523 25.234 24.875 1 92.94 97 ASP B O 1
ATOM 4117 N N . GLY B 1 98 ? 5.488 25.969 22.969 1 90.75 98 GLY B N 1
ATOM 4118 C CA . GLY B 1 98 ? 4.184 25.453 23.344 1 90.75 98 GLY B CA 1
ATOM 4119 C C . GLY B 1 98 ? 3.367 26.438 24.156 1 90.75 98 GLY B C 1
ATOM 4120 O O . GLY B 1 98 ? 2.211 26.172 24.484 1 90.75 98 GLY B O 1
ATOM 4121 N N . ILE B 1 99 ? 3.924 27.609 24.391 1 91.56 99 ILE B N 1
ATOM 4122 C CA . ILE B 1 99 ? 3.248 28.578 25.25 1 91.56 99 ILE B CA 1
ATOM 4123 C C . ILE B 1 99 ? 2.861 29.812 24.438 1 91.56 99 ILE B C 1
ATOM 4125 O O . ILE B 1 99 ? 3.686 30.359 23.703 1 91.56 99 ILE B O 1
ATOM 4129 N N . TYR B 1 100 ? 1.703 30.297 24.703 1 95.56 100 TYR B N 1
ATOM 4130 C CA . TYR B 1 100 ? 1.205 31.469 24 1 95.56 100 TYR B CA 1
ATOM 4131 C C . TYR B 1 100 ? 1.947 32.719 24.438 1 95.56 100 TYR B C 1
ATOM 4133 O O . TYR B 1 100 ? 2.137 32.969 25.625 1 95.56 100 TYR B O 1
ATOM 4141 N N . MET B 1 101 ? 2.328 33.562 23.422 1 95.88 101 MET B N 1
ATOM 4142 C CA . MET B 1 101 ? 3.014 34.844 23.672 1 95.88 101 MET B CA 1
ATOM 4143 C C . MET B 1 101 ? 2.205 36 23.141 1 95.88 101 MET B C 1
ATOM 4145 O O . MET B 1 101 ? 2.404 36.438 22 1 95.88 101 MET B O 1
ATOM 4149 N N . PRO B 1 102 ? 1.45 36.594 24.016 1 94.62 102 PRO B N 1
ATOM 4150 C CA . PRO B 1 102 ? 0.607 37.688 23.547 1 94.62 102 PRO B CA 1
ATOM 4151 C C . PRO B 1 102 ? 1.417 38.875 22.984 1 94.62 102 PRO B C 1
ATOM 4153 O O . PRO B 1 102 ? 0.985 39.531 22.031 1 94.62 102 PRO B O 1
ATOM 4156 N N . GLU B 1 103 ? 2.594 39.156 23.5 1 94.44 103 GLU B N 1
ATOM 4157 C CA . GLU B 1 103 ? 3.404 40.281 23.094 1 94.44 103 GLU B CA 1
ATOM 4158 C C . GLU B 1 103 ? 3.959 40.094 21.688 1 94.44 103 GLU B C 1
ATOM 4160 O O . GLU B 1 103 ? 4.309 41.062 21.016 1 94.44 103 GLU B O 1
ATOM 4165 N N . LEU B 1 104 ? 4.043 38.844 21.312 1 96.56 104 LEU B N 1
ATOM 4166 C CA . LEU B 1 104 ? 4.555 38.531 19.984 1 96.56 104 LEU B CA 1
ATOM 4167 C C . LEU B 1 104 ? 3.414 38.312 19 1 96.56 104 LEU B C 1
ATOM 4169 O O . LEU B 1 104 ? 3.639 38.25 17.781 1 96.56 104 LEU B O 1
ATOM 4173 N N . SER B 1 105 ? 2.254 38.188 19.469 1 96.5 105 SER B N 1
ATOM 4174 C CA . SER B 1 105 ? 1.078 37.938 18.641 1 96.5 105 SER B CA 1
ATOM 4175 C C . SER B 1 105 ? 0.458 39.25 18.156 1 96.5 105 SER B C 1
ATOM 4177 O O . SER B 1 105 ? 0.719 40.312 18.719 1 96.5 105 SER B O 1
ATOM 4179 N N . VAL B 1 106 ? -0.209 39.094 17.031 1 92.12 106 VAL B N 1
ATOM 4180 C CA . VAL B 1 106 ? -0.826 40.281 16.406 1 92.12 106 VAL B CA 1
ATOM 4181 C C . VAL B 1 106 ? -2.285 39.969 16.078 1 92.12 106 VAL B C 1
ATOM 4183 O O . VAL B 1 106 ? -2.602 38.875 15.57 1 92.12 106 VAL B O 1
ATOM 4186 N N . GLN B 1 107 ? -3.174 40.781 16.453 1 86.69 107 GLN B N 1
ATOM 4187 C CA . GLN B 1 107 ? -4.574 40.656 16.062 1 86.69 107 GLN B CA 1
ATOM 4188 C C . GLN B 1 107 ? -5.086 41.938 15.414 1 86.69 107 GLN B C 1
ATOM 4190 O O . GLN B 1 107 ? -4.93 43.031 15.969 1 86.69 107 GLN B O 1
ATOM 4195 N N . SER B 1 108 ? -5.477 41.75 14.156 1 75.25 108 SER B N 1
ATOM 4196 C CA . SER B 1 108 ? -6.055 42.906 13.477 1 75.25 108 SER B CA 1
ATOM 4197 C C . SER B 1 108 ? -7.523 43.094 13.852 1 75.25 108 SER B C 1
ATOM 4199 O O . SER B 1 108 ? -8.227 42.125 14.141 1 75.25 108 SER B O 1
ATOM 4201 N N . ASN B 1 109 ? -8.016 44.281 14.273 1 60.91 109 ASN B N 1
ATOM 4202 C CA . ASN B 1 109 ? -9.359 44.656 14.703 1 60.91 109 ASN B CA 1
ATOM 4203 C C . ASN B 1 109 ? -10.367 44.562 13.562 1 60.91 109 ASN B C 1
ATOM 4205 O O . ASN B 1 109 ? -11.531 44.906 13.719 1 60.91 109 ASN B O 1
ATOM 4209 N N . ARG B 1 110 ? -10.094 44.094 12.375 1 60.38 110 ARG B N 1
ATOM 4210 C CA . ARG B 1 110 ? -10.93 44.375 11.211 1 60.38 110 ARG B CA 1
ATOM 4211 C C . ARG B 1 110 ? -11.977 43.281 11.023 1 60.38 110 ARG B C 1
ATOM 4213 O O . ARG B 1 110 ? -12.93 43.438 10.258 1 60.38 110 ARG B O 1
ATOM 4220 N N . THR B 1 111 ? -11.773 42.062 11.367 1 61.28 111 THR B N 1
ATOM 4221 C CA . THR B 1 111 ? -12.734 41.062 10.938 1 61.28 111 THR B CA 1
ATOM 4222 C C . THR B 1 111 ? -13.688 40.688 12.078 1 61.28 111 THR B C 1
ATOM 4224 O O . THR B 1 111 ? -13.336 39.875 12.953 1 61.28 111 THR B O 1
ATOM 4227 N N . ALA B 1 112 ? -14.914 41.406 12.133 1 63.84 112 ALA B N 1
ATOM 4228 C CA . ALA B 1 112 ? -15.93 41.219 13.172 1 63.84 112 ALA B CA 1
ATOM 4229 C C . ALA B 1 112 ? -16.359 39.781 13.258 1 63.84 112 ALA B C 1
ATOM 4231 O O . ALA B 1 112 ? -16.375 39.062 12.25 1 63.84 112 ALA B O 1
ATOM 4232 N N . ASP B 1 113 ? -16.062 39.031 14.359 1 85.25 113 ASP B N 1
ATOM 4233 C CA . ASP B 1 113 ? -16.703 37.812 14.844 1 85.25 113 ASP B CA 1
ATOM 4234 C C . ASP B 1 113 ? -15.75 36.625 14.695 1 85.25 113 ASP B C 1
ATOM 4236 O O . ASP B 1 113 ? -16.031 35.531 15.203 1 85.25 113 ASP B O 1
ATOM 4240 N N . LEU B 1 114 ? -14.617 36.938 13.867 1 93.94 114 LEU B N 1
ATOM 4241 C CA . LEU B 1 114 ? -13.609 35.906 13.859 1 93.94 114 LEU B CA 1
ATOM 4242 C C . LEU B 1 114 ? -12.969 35.75 15.234 1 93.94 114 LEU B C 1
ATOM 4244 O O . LEU B 1 114 ? -12.531 36.719 15.828 1 93.94 114 LEU B O 1
ATOM 4248 N N . ILE B 1 115 ? -13.039 34.562 15.695 1 95.12 115 ILE B N 1
ATOM 4249 C CA . ILE B 1 115 ? -12.414 34.312 16.984 1 95.12 115 ILE B CA 1
ATOM 4250 C C . ILE B 1 115 ? -11.039 33.688 16.766 1 95.12 115 ILE B C 1
ATOM 4252 O O . ILE B 1 115 ? -10.93 32.625 16.125 1 95.12 115 ILE B O 1
ATOM 4256 N N . VAL B 1 116 ? -10.016 34.312 17.172 1 96.69 116 VAL B N 1
ATOM 4257 C CA . VAL B 1 116 ? -8.656 33.781 17.188 1 96.69 116 VAL B CA 1
ATOM 4258 C C . VAL B 1 116 ? -8.016 34.031 18.547 1 96.69 116 VAL B C 1
ATOM 4260 O O . VAL B 1 116 ? -7.746 35.188 18.922 1 96.69 116 VAL B O 1
ATOM 4263 N N . THR B 1 117 ? -7.84 32.969 19.266 1 95.88 117 THR B N 1
ATOM 4264 C CA . THR B 1 117 ? -7.324 33.125 20.625 1 95.88 117 THR B CA 1
ATOM 4265 C C . THR B 1 117 ? -6.598 31.875 21.078 1 95.88 117 THR B C 1
ATOM 4267 O O . THR B 1 117 ? -6.48 30.906 20.328 1 95.88 117 THR B O 1
ATOM 4270 N N . ASN B 1 118 ? -6 31.938 22.234 1 96.62 118 ASN B N 1
ATOM 4271 C CA . ASN B 1 118 ? -5.34 30.766 22.812 1 96.62 118 ASN B CA 1
ATOM 4272 C C . ASN B 1 118 ? -6.301 29.953 23.672 1 96.62 118 ASN B C 1
ATOM 4274 O O . ASN B 1 118 ? -7.387 30.406 24.016 1 96.62 118 ASN B O 1
ATOM 4278 N N . LEU B 1 119 ? -5.91 28.75 23.922 1 94.12 119 LEU B N 1
ATOM 4279 C CA . LEU B 1 119 ? -6.762 27.766 24.594 1 94.12 119 LEU B CA 1
ATOM 4280 C C . LEU B 1 119 ? -7.188 28.266 25.969 1 94.12 119 LEU B C 1
ATOM 4282 O O . LEU B 1 119 ? -8.359 28.156 26.344 1 94.12 119 LEU B O 1
ATOM 4286 N N . SER B 1 120 ? -6.254 28.797 26.734 1 88.75 120 SER B N 1
ATOM 4287 C CA . SER B 1 120 ? -6.574 29.266 28.078 1 88.75 120 SER B CA 1
ATOM 4288 C C . SER B 1 120 ? -7.688 30.312 28.062 1 88.75 120 SER B C 1
ATOM 4290 O O . SER B 1 120 ? -8.633 30.234 28.844 1 88.75 120 SER B O 1
ATOM 4292 N N . ALA B 1 121 ? -7.52 31.25 27.203 1 93.12 121 ALA B N 1
ATOM 4293 C CA . ALA B 1 121 ? -8.547 32.281 27.047 1 93.12 121 ALA B CA 1
ATOM 4294 C C . ALA B 1 121 ? -9.844 31.672 26.531 1 93.12 121 ALA B C 1
ATOM 4296 O O . ALA B 1 121 ? -10.938 32.062 26.969 1 93.12 121 ALA B O 1
ATOM 4297 N N . ALA B 1 122 ? -9.711 30.781 25.672 1 94.5 122 ALA B N 1
ATOM 4298 C CA . ALA B 1 122 ? -10.867 30.172 25.031 1 94.5 122 ALA B CA 1
ATOM 4299 C C . ALA B 1 122 ? -11.672 29.359 26.047 1 94.5 122 ALA B C 1
ATOM 4301 O O . ALA B 1 122 ? -12.906 29.328 25.984 1 94.5 122 ALA B O 1
ATOM 4302 N N . LEU B 1 123 ? -11.023 28.641 26.891 1 93.5 123 LEU B N 1
ATOM 4303 C CA . LEU B 1 123 ? -11.695 27.828 27.891 1 93.5 123 LEU B CA 1
ATOM 4304 C C . LEU B 1 123 ? -12.594 28.688 28.781 1 93.5 123 LEU B C 1
ATOM 4306 O O . LEU B 1 123 ? -13.633 28.219 29.25 1 93.5 123 LEU B O 1
ATOM 4310 N N . ALA B 1 124 ? -12.195 29.906 28.906 1 92.12 124 ALA B N 1
ATOM 4311 C CA . ALA B 1 124 ? -12.977 30.812 29.734 1 92.12 124 ALA B CA 1
ATOM 4312 C C . ALA B 1 124 ? -14.148 31.406 28.953 1 92.12 124 ALA B C 1
ATOM 4314 O O . ALA B 1 124 ? -15.203 31.688 29.531 1 92.12 124 ALA B O 1
ATOM 4315 N N . THR B 1 125 ? -14.031 31.5 27.703 1 94.12 125 THR B N 1
ATOM 4316 C CA . THR B 1 125 ? -14.992 32.312 26.984 1 94.12 125 THR B CA 1
ATOM 4317 C C . THR B 1 125 ? -15.734 31.5 25.938 1 94.12 125 THR B C 1
ATOM 4319 O O . THR B 1 125 ? -16.844 31.844 25.531 1 94.12 125 THR B O 1
ATOM 4322 N N . HIS B 1 126 ? -15.18 30.375 25.469 1 95.38 126 HIS B N 1
ATOM 4323 C CA . HIS B 1 126 ? -15.75 29.656 24.328 1 95.38 126 HIS B CA 1
ATOM 4324 C C . HIS B 1 126 ? -15.797 28.156 24.578 1 95.38 126 HIS B C 1
ATOM 4326 O O . HIS B 1 126 ? -15.703 27.359 23.641 1 95.38 126 HIS B O 1
ATOM 4332 N N . ALA B 1 127 ? -15.898 27.781 25.75 1 95.56 127 ALA B N 1
ATOM 4333 C CA . ALA B 1 127 ? -15.867 26.375 26.141 1 95.56 127 ALA B CA 1
ATOM 4334 C C . ALA B 1 127 ? -16.969 25.594 25.438 1 95.56 127 ALA B C 1
ATOM 4336 O O . ALA B 1 127 ? -16.766 24.453 25.016 1 95.56 127 ALA B O 1
ATOM 4337 N N . HIS B 1 128 ? -18.109 26.141 25.266 1 95.44 128 HIS B N 1
ATOM 4338 C CA . HIS B 1 128 ? -19.266 25.469 24.688 1 95.44 128 HIS B CA 1
ATOM 4339 C C . HIS B 1 128 ? -19.016 25.125 23.219 1 95.44 128 HIS B C 1
ATOM 4341 O O . HIS B 1 128 ? -19.438 24.078 22.734 1 95.44 128 HIS B O 1
ATOM 4347 N N . ALA B 1 129 ? -18.391 26.016 22.562 1 95.75 129 ALA B N 1
ATOM 4348 C CA . ALA B 1 129 ? -18.094 25.797 21.141 1 95.75 129 ALA B CA 1
ATOM 4349 C C . ALA B 1 129 ? -16.984 24.75 20.969 1 95.75 129 ALA B C 1
ATOM 4351 O O . ALA B 1 129 ? -16.969 24.047 19.953 1 95.75 129 ALA B O 1
ATOM 4352 N N . MET B 1 130 ? -16.156 24.594 21.938 1 96.88 130 MET B N 1
ATOM 4353 C CA . MET B 1 130 ? -14.969 23.75 21.828 1 96.88 130 MET B CA 1
ATOM 4354 C C . MET B 1 130 ? -15.297 22.312 22.219 1 96.88 130 MET B C 1
ATOM 4356 O O . MET B 1 130 ? -14.766 21.359 21.625 1 96.88 130 MET B O 1
ATOM 4360 N N . GLU B 1 131 ? -16.156 22.125 23.125 1 97.06 131 GLU B N 1
ATOM 4361 C CA . GLU B 1 131 ? -16.391 20.844 23.781 1 97.06 131 GLU B CA 1
ATOM 4362 C C . GLU B 1 131 ? -16.75 19.766 22.766 1 97.06 131 GLU B C 1
ATOM 4364 O O . GLU B 1 131 ? -16.234 18.641 22.828 1 97.06 131 GLU B O 1
ATOM 4369 N N . PRO B 1 132 ? -17.562 20.031 21.781 1 97.19 132 PRO B N 1
ATOM 4370 C CA . PRO B 1 132 ? -17.938 18.953 20.859 1 97.19 132 PRO B CA 1
ATOM 4371 C C . PRO B 1 132 ? -16.812 18.594 19.906 1 97.19 132 PRO B C 1
ATOM 4373 O O . PRO B 1 132 ? -16.906 17.609 19.156 1 97.19 132 PRO B O 1
ATOM 4376 N N . HIS B 1 133 ? -15.766 19.328 19.938 1 98.06 133 HIS B N 1
ATOM 4377 C CA . HIS B 1 133 ? -14.781 19.141 18.875 1 98.06 133 HIS B CA 1
ATOM 4378 C C . HIS B 1 133 ? -13.422 18.781 19.453 1 98.06 133 HIS B C 1
ATOM 4380 O O . HIS B 1 133 ? -12.711 17.922 18.906 1 98.06 133 HIS B O 1
ATOM 4386 N N . LEU B 1 134 ? -13.008 19.422 20.562 1 97.69 134 LEU B N 1
ATOM 4387 C CA . LEU B 1 134 ? -11.648 19.266 21.078 1 97.69 134 LEU B CA 1
ATOM 4388 C C . LEU B 1 134 ? -11.406 17.828 21.531 1 97.69 134 LEU B C 1
ATOM 4390 O O . LEU B 1 134 ? -12.094 17.328 22.422 1 97.69 134 LEU B O 1
ATOM 4394 N N . GLY B 1 135 ? -10.5 17.203 20.938 1 96.81 135 GLY B N 1
ATOM 4395 C CA . GLY B 1 135 ? -10.148 15.844 21.281 1 96.81 135 GLY B CA 1
ATOM 4396 C C . GLY B 1 135 ? -11.109 14.812 20.703 1 96.81 135 GLY B C 1
ATOM 4397 O O . GLY B 1 135 ? -11.094 13.648 21.109 1 96.81 135 GLY B O 1
ATOM 4398 N N . ARG B 1 136 ? -11.891 15.203 19.75 1 95.56 136 ARG B N 1
ATOM 4399 C CA . ARG B 1 136 ? -12.945 14.312 19.281 1 95.56 136 ARG B CA 1
ATOM 4400 C C . ARG B 1 136 ? -12.68 13.859 17.844 1 95.56 136 ARG B C 1
ATOM 4402 O O . ARG B 1 136 ? -13.234 12.859 17.391 1 95.56 136 ARG B O 1
ATOM 4409 N N . HIS B 1 137 ? -11.914 14.578 17.172 1 96.19 137 HIS B N 1
ATOM 4410 C CA . HIS B 1 137 ? -11.648 14.242 15.773 1 96.19 137 HIS B CA 1
ATOM 4411 C C . HIS B 1 137 ? -10.352 13.461 15.633 1 96.19 137 HIS B C 1
ATOM 4413 O O . HIS B 1 137 ? -10.297 12.445 14.922 1 96.19 137 HIS B O 1
ATOM 4419 N N . ALA B 1 138 ? -9.305 13.883 16.25 1 94.75 138 ALA B N 1
ATOM 4420 C CA . ALA B 1 138 ? -8.047 13.141 16.266 1 94.75 138 ALA B CA 1
ATOM 4421 C C . ALA B 1 138 ? -8.094 12.016 17.297 1 94.75 138 ALA B C 1
ATOM 4423 O O . ALA B 1 138 ? -7.848 12.242 18.484 1 94.75 138 ALA B O 1
ATOM 4424 N N . ALA B 1 139 ? -8.336 10.883 16.875 1 90.31 139 ALA B N 1
ATOM 4425 C CA . ALA B 1 139 ? -8.438 9.727 17.766 1 90.31 139 ALA B CA 1
ATOM 4426 C C . ALA B 1 139 ? -7.094 9.445 18.438 1 90.31 139 ALA B C 1
ATOM 4428 O O . ALA B 1 139 ? -6.055 9.422 17.781 1 90.31 139 ALA B O 1
ATOM 4429 N N . PHE B 1 140 ? -7.145 9.336 19.734 1 94.44 140 PHE B N 1
ATOM 4430 C CA . PHE B 1 140 ? -5.887 9.102 20.422 1 94.44 140 PHE B CA 1
ATOM 4431 C C . PHE B 1 140 ? -5.898 7.746 21.125 1 94.44 140 PHE B C 1
ATOM 4433 O O . PHE B 1 140 ? -4.965 7.41 21.859 1 94.44 140 PHE B O 1
ATOM 4440 N N . GLN B 1 141 ? -6.848 6.922 20.828 1 93.06 141 GLN B N 1
ATOM 4441 C CA . GLN B 1 141 ? -6.984 5.637 21.5 1 93.06 141 GLN B CA 1
ATOM 4442 C C . GLN B 1 141 ? -5.871 4.68 21.094 1 93.06 141 GLN B C 1
ATOM 4444 O O . GLN B 1 141 ? -5.422 3.861 21.891 1 93.06 141 GLN B O 1
ATOM 4449 N N . ASP B 1 142 ? -5.469 4.836 19.859 1 93.69 142 ASP B N 1
ATOM 4450 C CA . ASP B 1 142 ? -4.438 3.922 19.359 1 93.69 142 ASP B CA 1
ATOM 4451 C C . ASP B 1 142 ? -3.24 4.691 18.812 1 93.69 142 ASP B C 1
ATOM 4453 O O . ASP B 1 142 ? -2.51 4.18 17.969 1 93.69 142 ASP B O 1
ATOM 4457 N N . ASN B 1 143 ? -3.096 5.875 19.203 1 96.5 143 ASN B N 1
ATOM 4458 C CA . ASN B 1 143 ? -2.018 6.746 18.75 1 96.5 143 ASN B CA 1
ATOM 4459 C C . ASN B 1 143 ? -1.293 7.402 19.922 1 96.5 143 ASN B C 1
ATOM 4461 O O . ASN B 1 143 ? -1.801 8.352 20.516 1 96.5 143 ASN B O 1
ATOM 4465 N N . LEU B 1 144 ? -0.156 6.965 20.172 1 94.44 144 LEU B N 1
ATOM 4466 C CA . LEU B 1 144 ? 0.594 7.391 21.344 1 94.44 144 LEU B CA 1
ATOM 4467 C C . LEU B 1 144 ? 0.822 8.898 21.328 1 94.44 144 LEU B C 1
ATOM 4469 O O . LEU B 1 144 ? 0.6 9.578 22.328 1 94.44 144 LEU B O 1
ATOM 4473 N N . PHE B 1 145 ? 1.222 9.469 20.234 1 95.62 145 PHE B N 1
ATOM 4474 C CA . PHE B 1 145 ? 1.606 10.867 20.172 1 95.62 145 PHE B CA 1
ATOM 4475 C C . PHE B 1 145 ? 0.384 11.773 20.281 1 95.62 145 PHE B C 1
ATOM 4477 O O . PHE B 1 145 ? 0.44 12.82 20.922 1 95.62 145 PHE B O 1
ATOM 4484 N N . ALA B 1 146 ? -0.714 11.312 19.672 1 97.62 146 ALA B N 1
ATOM 4485 C CA . ALA B 1 146 ? -1.953 12.055 19.891 1 97.62 146 ALA B CA 1
ATOM 4486 C C . ALA B 1 146 ? -2.383 11.984 21.344 1 97.62 146 ALA B C 1
ATOM 4488 O O . ALA B 1 146 ? -2.85 12.977 21.906 1 97.62 146 ALA B O 1
ATOM 4489 N N . ALA B 1 147 ? -2.221 10.836 21.938 1 96.25 147 ALA B N 1
ATOM 4490 C CA . ALA B 1 147 ? -2.57 10.672 23.344 1 96.25 147 ALA B CA 1
ATOM 4491 C C . ALA B 1 147 ? -1.706 11.562 24.234 1 96.25 147 ALA B C 1
ATOM 4493 O O . ALA B 1 147 ? 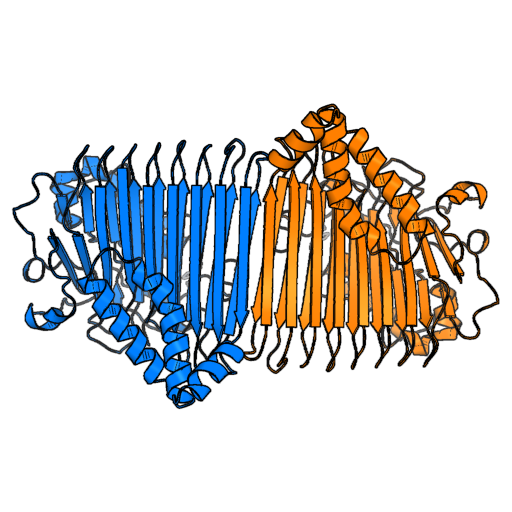-2.217 12.234 25.125 1 96.25 147 ALA B O 1
ATOM 4494 N N . LEU B 1 148 ? -0.438 11.609 23.984 1 92.75 148 LEU B N 1
ATOM 4495 C CA . LEU B 1 148 ? 0.485 12.43 24.766 1 92.75 148 LEU B CA 1
ATOM 4496 C C . LEU B 1 148 ? 0.165 13.914 24.594 1 92.75 148 LEU B C 1
ATOM 4498 O O . LEU B 1 148 ? 0.127 14.656 25.578 1 92.75 148 LEU B O 1
ATOM 4502 N N . ASN B 1 149 ? -0.056 14.297 23.375 1 95.56 149 ASN B N 1
ATOM 4503 C CA . ASN B 1 149 ? -0.427 15.688 23.141 1 95.56 149 ASN B CA 1
ATOM 4504 C C . ASN B 1 149 ? -1.678 16.078 23.938 1 95.56 149 ASN B C 1
ATOM 4506 O O . ASN B 1 149 ? -1.724 17.141 24.562 1 95.56 149 ASN B O 1
ATOM 4510 N N . THR B 1 150 ? -2.645 15.188 23.906 1 95.69 150 THR B N 1
ATOM 4511 C CA . THR B 1 150 ? -3.914 15.461 24.578 1 95.69 150 THR B CA 1
ATOM 4512 C C . THR B 1 150 ? -3.746 15.422 26.094 1 95.69 150 THR B C 1
ATOM 4514 O O . THR B 1 150 ? -4.344 16.219 26.812 1 95.69 150 THR B O 1
ATOM 4517 N N . ALA B 1 151 ? -2.936 14.547 26.562 1 92 151 ALA B N 1
ATOM 4518 C CA . ALA B 1 151 ? -2.678 14.422 28 1 92 151 ALA B CA 1
ATOM 4519 C C . ALA B 1 151 ? -2.018 15.688 28.547 1 92 151 ALA B C 1
ATOM 4521 O O . ALA B 1 151 ? -2.324 16.125 29.672 1 92 151 ALA B O 1
ATOM 4522 N N . PHE B 1 152 ? -1.17 16.328 27.75 1 88.5 152 PHE B N 1
ATOM 4523 C CA . PHE B 1 152 ? -0.385 17.453 28.234 1 88.5 152 PHE B CA 1
ATOM 4524 C C . PHE B 1 152 ? -0.887 18.766 27.625 1 88.5 152 PHE B C 1
ATOM 4526 O O . PHE B 1 152 ? -0.137 19.734 27.531 1 88.5 152 PHE B O 1
ATOM 4533 N N . LEU B 1 153 ? -2.092 18.641 27.219 1 91 153 LEU B N 1
ATOM 4534 C CA . LEU B 1 153 ? -2.729 19.828 26.625 1 91 153 LEU B CA 1
ATOM 4535 C C . LEU B 1 153 ? -2.793 20.969 27.641 1 91 153 LEU B C 1
ATOM 4537 O O . LEU B 1 153 ? -3.49 20.859 28.656 1 91 153 LEU B O 1
ATOM 4541 N N . HIS B 1 154 ? -2.01 21.969 27.406 1 85.12 154 HIS B N 1
ATOM 4542 C CA . HIS B 1 154 ? -1.97 23.109 28.312 1 85.12 154 HIS B CA 1
ATOM 4543 C C . HIS B 1 154 ? -2.34 24.391 27.594 1 85.12 154 HIS B C 1
ATOM 4545 O O . HIS B 1 154 ? -3.006 25.266 28.156 1 85.12 154 HIS B O 1
ATOM 4551 N N . ASP B 1 155 ? -1.851 24.562 26.406 1 92 155 ASP B N 1
ATOM 4552 C CA . ASP B 1 155 ? -2.197 25.719 25.578 1 92 155 ASP B CA 1
ATOM 4553 C C . ASP B 1 155 ? -2.334 25.312 24.109 1 92 155 ASP B C 1
ATOM 4555 O O . ASP B 1 155 ? -2.055 24.172 23.75 1 92 155 ASP B O 1
ATOM 4559 N N . GLY B 1 156 ? -2.922 26.203 23.328 1 96.06 156 GLY B N 1
ATOM 4560 C CA . GLY B 1 156 ? -3.172 25.953 21.922 1 96.06 156 GLY B CA 1
ATOM 4561 C C . GLY B 1 156 ? -3.973 27.047 21.25 1 96.06 156 GLY B C 1
ATOM 4562 O O . GLY B 1 156 ? -4.41 28 21.906 1 96.06 156 GLY B O 1
ATOM 4563 N N . ALA B 1 157 ? -4.059 26.891 19.984 1 98.25 157 ALA B N 1
ATOM 4564 C CA . ALA B 1 157 ? -4.785 27.891 19.219 1 98.25 157 ALA B CA 1
ATOM 4565 C C . ALA B 1 157 ? -6.23 27.453 18.984 1 98.25 157 ALA B C 1
ATOM 4567 O O . ALA B 1 157 ? -6.496 26.297 18.688 1 98.25 157 ALA B O 1
ATOM 4568 N N . LEU B 1 158 ? -7.094 28.375 19.203 1 98.06 158 LEU B N 1
ATOM 4569 C CA . LEU B 1 158 ? -8.484 28.219 18.797 1 98.06 158 LEU B CA 1
ATOM 4570 C C . LEU B 1 158 ? -8.844 29.219 17.703 1 98.06 158 LEU B C 1
ATOM 4572 O O . LEU B 1 158 ? -8.609 30.422 17.859 1 98.06 158 LEU B O 1
ATOM 4576 N N . ILE B 1 159 ? -9.422 28.75 16.625 1 98.19 159 ILE B N 1
ATOM 4577 C CA . ILE B 1 159 ? -9.945 29.578 15.539 1 98.19 159 ILE B CA 1
ATOM 4578 C C . ILE B 1 159 ? -11.391 29.203 15.258 1 98.19 159 ILE B C 1
ATOM 4580 O O . ILE B 1 159 ? -11.695 28.031 14.984 1 98.19 159 ILE B O 1
ATOM 4584 N N . ILE B 1 160 ? -12.281 30.125 15.352 1 98.06 160 ILE B N 1
ATOM 4585 C CA . ILE B 1 160 ? -13.672 29.906 14.977 1 98.06 160 ILE B CA 1
ATOM 4586 C C . ILE B 1 160 ? -14.07 30.906 13.883 1 98.06 160 ILE B C 1
ATOM 4588 O O . ILE B 1 160 ? -14.102 32.094 14.117 1 98.06 160 ILE B O 1
ATOM 4592 N N . ALA B 1 161 ? -14.312 30.406 12.719 1 97.75 161 ALA B N 1
ATOM 4593 C CA . ALA B 1 161 ? -14.898 31.219 11.648 1 97.75 161 ALA B CA 1
ATOM 4594 C C . ALA B 1 161 ? -16.422 31.25 11.742 1 97.75 161 ALA B C 1
ATOM 4596 O O . ALA B 1 161 ? -17.078 30.203 11.617 1 97.75 161 ALA B O 1
ATOM 4597 N N . PRO B 1 162 ? -16.984 32.344 11.898 1 96.31 162 PRO B N 1
ATOM 4598 C CA . PRO B 1 162 ? -18.422 32.406 12.172 1 96.31 162 PRO B CA 1
ATOM 4599 C C . PRO B 1 162 ? -19.281 32.094 10.945 1 96.31 162 PRO B C 1
ATOM 4601 O O . PRO B 1 162 ? -18.812 32.219 9.812 1 96.31 162 PRO B O 1
ATOM 4604 N N . ARG B 1 163 ? -20.516 31.734 11.211 1 97.06 163 ARG B N 1
ATOM 4605 C CA . ARG B 1 163 ? -21.469 31.297 10.195 1 97.06 163 ARG B CA 1
ATOM 4606 C C . ARG B 1 163 ? -21.578 32.312 9.07 1 97.06 163 ARG B C 1
ATOM 4608 O O . ARG B 1 163 ? -21.656 33.531 9.328 1 97.06 163 ARG B O 1
ATOM 4615 N N . ASN B 1 164 ? -21.531 31.828 7.875 1 96.94 164 ASN B N 1
ATOM 4616 C CA . ASN B 1 164 ? -21.797 32.594 6.668 1 96.94 164 ASN B CA 1
ATOM 4617 C C . ASN B 1 164 ? -20.859 33.781 6.551 1 96.94 164 ASN B C 1
ATOM 4619 O O . ASN B 1 164 ? -21.281 34.875 6.145 1 96.94 164 ASN B O 1
ATOM 4623 N N . THR B 1 165 ? -19.625 33.656 7.031 1 95.25 165 THR B N 1
ATOM 4624 C CA . THR B 1 165 ? -18.625 34.719 6.957 1 95.25 165 THR B CA 1
ATOM 4625 C C . THR B 1 165 ? -17.391 34.281 6.199 1 95.25 165 THR B C 1
ATOM 4627 O O . THR B 1 165 ? -16.828 33.219 6.504 1 95.25 165 THR B O 1
ATOM 4630 N N . ALA B 1 166 ? -17.031 35 5.191 1 95 166 ALA B N 1
ATOM 4631 C CA . ALA B 1 166 ? -15.773 34.75 4.48 1 95 166 ALA B CA 1
ATOM 4632 C C . ALA B 1 166 ? -14.641 35.625 5.039 1 95 166 ALA B C 1
ATOM 4634 O O . ALA B 1 166 ? -14.672 36.844 4.906 1 95 166 ALA B O 1
ATOM 4635 N N . ILE B 1 167 ? -13.711 35.031 5.652 1 93.88 167 ILE B N 1
ATOM 4636 C CA . ILE B 1 167 ? -12.555 35.75 6.184 1 93.88 167 ILE B CA 1
ATOM 4637 C C . ILE B 1 167 ? -11.555 36 5.062 1 93.88 167 ILE B C 1
ATOM 4639 O O . ILE B 1 167 ? -10.969 35.094 4.508 1 93.88 167 ILE B O 1
ATOM 4643 N N . GLU B 1 168 ? -11.32 37.25 4.762 1 89 168 GLU B N 1
ATOM 4644 C CA . GLU B 1 168 ? -10.547 37.625 3.59 1 89 168 GLU B CA 1
ATOM 4645 C C . GLU B 1 168 ? -9.055 37.375 3.803 1 89 168 GLU B C 1
ATOM 4647 O O . GLU B 1 168 ? -8.383 36.844 2.91 1 89 168 GLU B O 1
ATOM 4652 N N . ARG B 1 169 ? -8.602 37.75 5.012 1 93 169 ARG B N 1
ATOM 4653 C CA . ARG B 1 169 ? -7.184 37.594 5.305 1 93 169 ARG B CA 1
ATOM 4654 C C . ARG B 1 169 ? -6.914 36.344 6.098 1 93 169 ARG B C 1
ATOM 4656 O O . ARG B 1 169 ? -7.703 35.969 6.965 1 93 169 ARG B O 1
ATOM 4663 N N . PRO B 1 170 ? -5.746 35.75 5.871 1 95.56 170 PRO B N 1
ATOM 4664 C CA . PRO B 1 170 ? -5.461 34.469 6.547 1 95.56 170 PRO B CA 1
ATOM 4665 C C . PRO B 1 170 ? -5.156 34.656 8.031 1 95.56 170 PRO B C 1
ATOM 4667 O O . PRO B 1 170 ? -4.879 35.781 8.484 1 95.56 170 PRO B O 1
ATOM 4670 N N . VAL B 1 171 ? -5.363 33.594 8.75 1 96.88 171 VAL B N 1
ATOM 4671 C CA . VAL B 1 171 ? -4.891 33.5 10.125 1 96.88 171 VAL B CA 1
ATOM 4672 C C . VAL B 1 171 ? -3.553 32.75 10.164 1 96.88 171 VAL B C 1
ATOM 4674 O O . VAL B 1 171 ? -3.377 31.734 9.492 1 96.88 171 VAL B O 1
ATOM 4677 N N . HIS B 1 172 ? -2.594 33.344 10.867 1 97.69 172 HIS B N 1
ATOM 4678 C CA . HIS B 1 172 ? -1.27 32.75 11.008 1 97.69 172 HIS B CA 1
ATOM 4679 C C . HIS B 1 172 ? -1.045 32.219 12.414 1 97.69 172 HIS B C 1
ATOM 4681 O O . HIS B 1 172 ? -1.125 32.969 13.391 1 97.69 172 HIS B O 1
ATOM 4687 N N . VAL B 1 173 ? -0.857 30.938 12.555 1 98.62 173 VAL B N 1
ATOM 4688 C CA . VAL B 1 173 ? -0.471 30.312 13.828 1 98.62 173 VAL B CA 1
ATOM 4689 C C . VAL B 1 173 ? 0.994 29.891 13.766 1 98.62 173 VAL B C 1
ATOM 4691 O O . VAL B 1 173 ? 1.344 28.938 13.055 1 98.62 173 VAL B O 1
ATOM 4694 N N . LEU B 1 174 ? 1.812 30.531 14.539 1 98.44 174 LEU B N 1
ATOM 4695 C CA . LEU B 1 174 ? 3.258 30.359 14.484 1 98.44 174 LEU B CA 1
ATOM 4696 C C . LEU B 1 174 ? 3.77 29.656 15.742 1 98.44 174 LEU B C 1
ATOM 4698 O O . LEU B 1 174 ? 3.598 30.172 16.844 1 98.44 174 LEU B O 1
ATOM 4702 N N . PHE B 1 175 ? 4.375 28.484 15.602 1 98.25 175 PHE B N 1
ATOM 4703 C CA . PHE B 1 175 ? 5.004 27.734 16.688 1 98.25 175 PHE B CA 1
ATOM 4704 C C . PHE B 1 175 ? 6.523 27.797 16.594 1 98.25 175 PHE B C 1
ATOM 4706 O O . PHE B 1 175 ? 7.098 27.422 15.57 1 98.25 175 PHE B O 1
ATOM 4713 N N . ILE B 1 176 ? 7.184 28.234 17.672 1 97.81 176 ILE B N 1
ATOM 4714 C CA . ILE B 1 176 ? 8.625 28.438 17.641 1 97.81 176 ILE B CA 1
ATOM 4715 C C . ILE B 1 176 ? 9.297 27.547 18.688 1 97.81 176 ILE B C 1
ATOM 4717 O O . ILE B 1 176 ? 8.922 27.578 19.859 1 97.81 176 ILE B O 1
ATOM 4721 N N . ALA B 1 177 ? 10.219 26.75 18.312 1 96.25 177 ALA B N 1
ATOM 4722 C CA . ALA B 1 177 ? 11.062 26.016 19.25 1 96.25 177 ALA B CA 1
ATOM 4723 C C . ALA B 1 177 ? 12.336 26.797 19.578 1 96.25 177 ALA B C 1
ATOM 4725 O O . ALA B 1 177 ? 13.039 27.25 18.672 1 96.25 177 ALA B O 1
ATOM 4726 N N . THR B 1 178 ? 12.648 26.969 20.859 1 95.31 178 THR B N 1
ATOM 4727 C CA . THR B 1 178 ? 13.805 27.781 21.219 1 95.31 178 THR B CA 1
ATOM 4728 C C . THR B 1 178 ? 14.75 26.984 22.125 1 95.31 178 THR B C 1
ATOM 4730 O O . THR B 1 178 ? 15.883 27.406 22.375 1 95.31 178 THR B O 1
ATOM 4733 N N . GLN B 1 179 ? 14.281 25.875 22.656 1 92.19 179 GLN B N 1
ATOM 4734 C CA . GLN B 1 179 ? 15.078 25.156 23.641 1 92.19 179 GLN B CA 1
ATOM 4735 C C . GLN B 1 179 ? 15.469 23.766 23.141 1 92.19 179 GLN B C 1
ATOM 4737 O O . GLN B 1 179 ? 14.633 23.031 22.594 1 92.19 179 GLN B O 1
ATOM 4742 N N . ALA B 1 180 ? 16.719 23.422 23.375 1 89.88 180 ALA B N 1
ATOM 4743 C CA . ALA B 1 180 ? 17.172 22.078 23.047 1 89.88 180 ALA B CA 1
ATOM 4744 C C . ALA B 1 180 ? 16.672 21.062 24.062 1 89.88 180 ALA B C 1
ATOM 4746 O O . ALA B 1 180 ? 16.438 21.406 25.219 1 89.88 180 ALA B O 1
ATOM 4747 N N . GLU B 1 181 ? 16.469 19.875 23.609 1 88.5 181 GLU B N 1
ATOM 4748 C CA . GLU B 1 181 ? 16.094 18.719 24.438 1 88.5 181 GLU B CA 1
ATOM 4749 C C . GLU B 1 181 ? 14.781 18.969 25.172 1 88.5 181 GLU B C 1
ATOM 4751 O O . GLU B 1 181 ? 14.648 18.625 26.344 1 88.5 181 GLU B O 1
ATOM 4756 N N . SER B 1 182 ? 14.008 19.688 24.469 1 89.25 182 SER B N 1
ATOM 4757 C CA . SER B 1 182 ? 12.688 19.969 25.016 1 89.25 182 SER B CA 1
ATOM 4758 C C . SER B 1 182 ? 11.586 19.312 24.172 1 89.25 182 SER B C 1
ATOM 4760 O O . SER B 1 182 ? 11.828 18.922 23.031 1 89.25 182 SER B O 1
ATOM 4762 N N . THR B 1 183 ? 10.477 19.141 24.844 1 90.69 183 THR B N 1
ATOM 4763 C CA . THR B 1 183 ? 9.289 18.672 24.141 1 90.69 183 THR B CA 1
ATOM 4764 C C . THR B 1 183 ? 8.156 19.688 24.234 1 90.69 183 THR B C 1
ATOM 4766 O O . THR B 1 183 ? 7.828 20.156 25.328 1 90.69 183 THR B O 1
ATOM 4769 N N . SER B 1 184 ? 7.656 20.062 23.109 1 92.06 184 SER B N 1
ATOM 4770 C CA . SER B 1 184 ? 6.457 20.891 23.094 1 92.06 184 SER B CA 1
ATOM 4771 C C . SER B 1 184 ? 5.277 20.141 22.484 1 92.06 184 SER B C 1
ATOM 4773 O O . SER B 1 184 ? 5.465 19.25 21.641 1 92.06 184 SER B O 1
ATOM 4775 N N . HIS B 1 185 ? 4.051 20.484 22.906 1 93.25 185 HIS B N 1
ATOM 4776 C CA . HIS B 1 185 ? 2.826 19.844 22.438 1 93.25 185 HIS B CA 1
ATOM 4777 C C . HIS B 1 185 ? 1.866 20.859 21.828 1 93.25 185 HIS B C 1
ATOM 4779 O O . HIS B 1 185 ? 0.763 21.062 22.344 1 93.25 185 HIS B O 1
ATOM 4785 N N . PRO B 1 186 ? 2.225 21.375 20.625 1 96.31 186 PRO B N 1
ATOM 4786 C CA . PRO B 1 186 ? 1.319 22.328 19.969 1 96.31 186 PRO B CA 1
ATOM 4787 C C . PRO B 1 186 ? -0.059 21.734 19.703 1 96.31 186 PRO B C 1
ATOM 4789 O O . PRO B 1 186 ? -0.166 20.562 19.328 1 96.31 186 PRO B O 1
ATOM 4792 N N . ARG B 1 187 ? -1.054 22.531 19.953 1 97.62 187 ARG B N 1
ATOM 4793 C CA . ARG B 1 187 ? -2.439 22.156 19.703 1 97.62 187 ARG B CA 1
ATOM 4794 C C . ARG B 1 187 ? -3.178 23.234 18.938 1 97.62 187 ARG B C 1
ATOM 4796 O O . ARG B 1 187 ? -2.99 24.438 19.203 1 97.62 187 ARG B O 1
ATOM 4803 N N . CYS B 1 188 ? -3.945 22.844 17.938 1 98.56 188 CYS B N 1
ATOM 4804 C CA . CYS B 1 188 ? -4.777 23.781 17.188 1 98.56 188 CYS B CA 1
ATOM 4805 C C . CYS B 1 188 ? -6.16 23.188 16.922 1 98.56 188 CYS B C 1
ATOM 4807 O O . CYS B 1 188 ? -6.285 22.031 16.516 1 98.56 188 CYS B O 1
ATOM 4809 N N . LEU B 1 189 ? -7.191 23.906 17.266 1 98.75 189 LEU B N 1
ATOM 4810 C CA . LEU B 1 189 ? -8.57 23.578 16.938 1 98.75 189 LEU B CA 1
ATOM 4811 C C . LEU B 1 189 ? -9.188 24.641 16.047 1 98.75 189 LEU B C 1
ATOM 4813 O O . LEU B 1 189 ? -9.219 25.828 16.406 1 98.75 189 LEU B O 1
ATOM 4817 N N . LEU B 1 190 ? -9.586 24.281 14.883 1 98.88 190 LEU B N 1
ATOM 4818 C CA . LEU B 1 190 ? -10.273 25.172 13.945 1 98.88 190 LEU B CA 1
ATOM 4819 C C . LEU B 1 190 ? -11.719 24.719 13.734 1 98.88 190 LEU B C 1
ATOM 4821 O O . LEU B 1 190 ? -11.961 23.578 13.359 1 98.88 190 LEU B O 1
ATOM 4825 N N . ILE B 1 191 ? -12.609 25.562 14 1 98.81 191 ILE B N 1
ATOM 4826 C CA . ILE B 1 191 ? -14.023 25.328 13.758 1 98.81 191 ILE B CA 1
ATOM 4827 C C . ILE B 1 191 ? -14.531 26.297 12.688 1 98.81 191 ILE B C 1
ATOM 4829 O O . ILE B 1 191 ? -14.617 27.5 12.93 1 98.81 191 ILE B O 1
ATOM 4833 N N . ALA B 1 192 ? -14.82 25.781 11.578 1 98.81 192 ALA B N 1
ATOM 4834 C CA . ALA B 1 192 ? -15.484 26.578 10.539 1 98.81 192 ALA B CA 1
ATOM 4835 C C . ALA B 1 192 ? -17 26.359 10.57 1 98.81 192 ALA B C 1
ATOM 4837 O O . ALA B 1 192 ? -17.5 25.344 10.102 1 98.81 192 ALA B O 1
ATOM 4838 N N . GLU B 1 193 ? -17.703 27.297 11.016 1 98.44 193 GLU B N 1
ATOM 4839 C CA . GLU B 1 193 ? -19.156 27.172 11.078 1 98.44 193 GLU B CA 1
ATOM 4840 C C . GLU B 1 193 ? -19.766 27.156 9.688 1 98.44 193 GLU B C 1
ATOM 4842 O O . GLU B 1 193 ? -19.109 27.516 8.703 1 98.44 193 GLU B O 1
ATOM 4847 N N . PRO B 1 194 ? -21.031 26.703 9.633 1 98.62 194 PRO B N 1
ATOM 4848 C CA . PRO B 1 194 ? -21.641 26.516 8.312 1 98.62 194 PRO B CA 1
ATOM 4849 C C . PRO B 1 194 ? -21.562 27.766 7.449 1 98.62 194 PRO B C 1
ATOM 4851 O O . PRO B 1 194 ? -21.812 28.875 7.934 1 98.62 194 PRO B O 1
ATOM 4854 N N . GLY B 1 195 ? -21.203 27.594 6.262 1 98.5 195 GLY B N 1
ATOM 4855 C CA . GLY B 1 195 ? -21.172 28.656 5.27 1 98.5 195 GLY B CA 1
ATOM 4856 C C . GLY B 1 195 ? -19.969 29.578 5.391 1 98.5 195 GLY B C 1
ATOM 4857 O O . GLY B 1 195 ? -19.828 30.531 4.629 1 98.5 195 GLY B O 1
ATOM 4858 N N . SER B 1 196 ? -19.047 29.297 6.293 1 98.19 196 SER B N 1
ATOM 4859 C CA . SER B 1 196 ? -17.875 30.156 6.492 1 98.19 196 SER B CA 1
ATOM 4860 C C . SER B 1 196 ? -16.75 29.781 5.551 1 98.19 196 SER B C 1
ATOM 4862 O O . SER B 1 196 ? -16.781 28.734 4.914 1 98.19 196 SER B O 1
ATOM 4864 N N . ALA B 1 197 ? -15.82 30.688 5.352 1 98.12 197 ALA B N 1
ATOM 4865 C CA . ALA B 1 197 ? -14.578 30.453 4.613 1 98.12 197 ALA B CA 1
ATOM 4866 C C . ALA B 1 197 ? -13.383 31.047 5.336 1 98.12 197 ALA B C 1
ATOM 4868 O O . ALA B 1 197 ? -13.43 32.188 5.777 1 98.12 197 ALA B O 1
ATOM 4869 N N . VAL B 1 198 ? -12.344 30.266 5.52 1 97.69 198 VAL B N 1
ATOM 4870 C CA . VAL B 1 198 ? -11.195 30.781 6.258 1 97.69 198 VAL B CA 1
ATOM 4871 C C . VAL B 1 198 ? -9.914 30.141 5.711 1 97.69 198 VAL B C 1
ATOM 4873 O O . VAL B 1 198 ? -9.93 29 5.25 1 97.69 198 VAL B O 1
ATOM 4876 N N . THR B 1 199 ? -8.805 30.875 5.625 1 97.75 199 THR B N 1
ATOM 4877 C CA . THR B 1 199 ? -7.461 30.406 5.305 1 97.75 199 THR B CA 1
ATOM 4878 C C . THR B 1 199 ? -6.566 30.438 6.539 1 97.75 199 THR B C 1
ATOM 4880 O O . THR B 1 199 ? -6.492 31.469 7.227 1 97.75 199 THR B O 1
ATOM 4883 N N . VAL B 1 200 ? -5.914 29.344 6.82 1 98.31 200 VAL B N 1
ATOM 4884 C CA . VAL B 1 200 ? -5.059 29.266 8 1 98.31 200 VAL B CA 1
ATOM 4885 C C . VAL B 1 200 ? -3.67 28.781 7.598 1 98.31 200 VAL B C 1
ATOM 4887 O O . VAL B 1 200 ? -3.541 27.859 6.781 1 98.31 200 VAL B O 1
ATOM 4890 N N . VAL B 1 201 ? -2.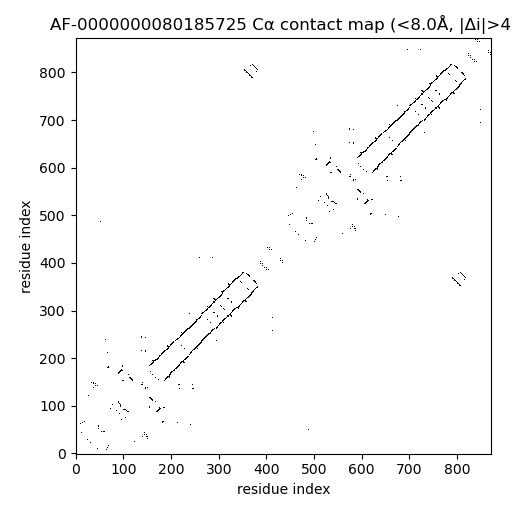646 29.406 8.141 1 98.38 201 VAL B N 1
ATOM 4891 C CA . VAL B 1 201 ? -1.263 28.969 8.008 1 98.38 201 VAL B CA 1
ATOM 4892 C C . VAL B 1 201 ? -0.762 28.438 9.352 1 98.38 201 VAL B C 1
ATOM 4894 O O . VAL B 1 201 ? -0.755 29.156 10.344 1 98.38 201 VAL B O 1
ATOM 4897 N N . GLU B 1 202 ? -0.451 27.219 9.383 1 98.75 202 GLU B N 1
ATOM 4898 C CA . GLU B 1 202 ? 0.188 26.547 10.516 1 98.75 202 GLU B CA 1
ATOM 4899 C C . GLU B 1 202 ? 1.688 26.391 10.281 1 98.75 202 GLU B C 1
ATOM 4901 O O . GLU B 1 202 ? 2.105 25.656 9.383 1 98.75 202 GLU B O 1
ATOM 4906 N N . ASP B 1 203 ? 2.445 27.062 11.117 1 98.38 203 ASP B N 1
ATOM 4907 C CA . ASP B 1 203 ? 3.852 27.266 10.789 1 98.38 203 ASP B CA 1
ATOM 4908 C C . ASP B 1 203 ? 4.75 26.875 11.953 1 98.38 203 ASP B C 1
ATOM 4910 O O . ASP B 1 203 ? 4.617 27.391 13.062 1 98.38 203 ASP B O 1
ATOM 4914 N N . TYR B 1 204 ? 5.648 25.875 11.734 1 98.69 204 TYR B N 1
ATOM 4915 C CA . TYR B 1 204 ? 6.613 25.422 12.727 1 98.69 204 TYR B CA 1
ATOM 4916 C C . TYR B 1 204 ? 8.023 25.875 12.367 1 98.69 204 TYR B C 1
ATOM 4918 O O . TYR B 1 204 ? 8.555 25.516 11.32 1 98.69 204 TYR B O 1
ATOM 4926 N N . VAL B 1 205 ? 8.648 26.625 13.25 1 97.81 205 VAL B N 1
ATOM 4927 C CA . VAL B 1 205 ? 9.984 27.141 13 1 97.81 205 VAL B CA 1
ATOM 4928 C C . VAL B 1 205 ? 10.852 26.969 14.234 1 97.81 205 VAL B C 1
ATOM 4930 O O . VAL B 1 205 ? 10.391 26.453 15.258 1 97.81 205 VAL B O 1
ATOM 4933 N N . THR B 1 206 ? 12.117 27.281 14.086 1 97.44 206 THR B N 1
ATOM 4934 C CA . THR B 1 206 ? 13.047 27.109 15.203 1 97.44 206 THR B CA 1
ATOM 4935 C C . THR B 1 206 ? 14.023 28.281 15.273 1 97.44 206 THR B C 1
ATOM 4937 O O . THR B 1 206 ? 14.273 28.953 14.266 1 97.44 206 THR B O 1
ATOM 4940 N N . LEU B 1 207 ? 14.539 28.594 16.453 1 95.94 207 LEU B N 1
ATOM 4941 C CA . LEU B 1 207 ? 15.609 29.547 16.672 1 95.94 207 LEU B CA 1
ATOM 4942 C C . LEU B 1 207 ? 16.844 28.875 17.266 1 95.94 207 LEU B C 1
ATOM 4944 O O . LEU B 1 207 ? 17.734 29.547 17.797 1 95.94 207 LEU B O 1
ATOM 4948 N N . GLN B 1 208 ? 16.844 27.562 17.188 1 92.12 208 GLN B N 1
ATOM 4949 C CA . GLN B 1 208 ? 17.969 26.797 17.688 1 92.12 208 GLN B CA 1
ATOM 4950 C C . GLN B 1 208 ? 18.25 25.594 16.797 1 92.12 208 GLN B C 1
ATOM 4952 O O . GLN B 1 208 ? 17.438 25.25 15.93 1 92.12 208 GLN B O 1
ATOM 4957 N N . GLU B 1 209 ? 19.375 24.984 17.031 1 92.06 209 GLU B N 1
ATOM 4958 C CA . GLU B 1 209 ? 19.797 23.953 16.078 1 92.06 209 GLU B CA 1
ATOM 4959 C C . GLU B 1 209 ? 19.812 22.578 16.734 1 92.06 209 GLU B C 1
ATOM 4961 O O . GLU B 1 209 ? 19.875 21.562 16.031 1 92.06 209 GLU B O 1
ATOM 4966 N N . GLY B 1 210 ? 19.719 22.5 18.047 1 90.94 210 GLY B N 1
ATOM 4967 C CA . GLY B 1 210 ? 19.797 21.219 18.734 1 90.94 210 GLY B CA 1
ATOM 4968 C C . GLY B 1 210 ? 18.531 20.391 18.625 1 90.94 210 GLY B C 1
ATOM 4969 O O . GLY B 1 210 ? 17.578 20.797 17.969 1 90.94 210 GLY B O 1
ATOM 4970 N N . PRO B 1 211 ? 18.578 19.203 19.188 1 93.88 211 PRO B N 1
ATOM 4971 C CA . PRO B 1 211 ? 17.422 18.297 19.125 1 93.88 211 PRO B CA 1
ATOM 4972 C C . PRO B 1 211 ? 16.281 18.734 20.031 1 93.88 211 PRO B C 1
ATOM 4974 O O . PRO B 1 211 ? 16.516 19.234 21.141 1 93.88 211 PRO B O 1
ATOM 4977 N N . TYR B 1 212 ? 15.133 18.609 19.562 1 94 212 TYR B N 1
ATOM 4978 C CA . TYR B 1 212 ? 13.906 18.812 20.312 1 94 212 TYR B CA 1
ATOM 4979 C C . TYR B 1 212 ? 12.75 18.031 19.688 1 94 212 TYR B C 1
ATOM 4981 O O . TYR B 1 212 ? 12.891 17.469 18.609 1 94 212 TYR B O 1
ATOM 4989 N N . ILE B 1 213 ? 11.594 17.953 20.422 1 94 213 ILE B N 1
ATOM 4990 C CA . ILE B 1 213 ? 10.422 17.25 19.891 1 94 213 ILE B CA 1
ATOM 4991 C C . ILE B 1 213 ? 9.25 18.219 19.781 1 94 213 ILE B C 1
ATOM 4993 O O . ILE B 1 213 ? 8.922 18.922 20.734 1 94 213 ILE B O 1
ATOM 4997 N N . THR B 1 214 ? 8.727 18.312 18.656 1 96.12 214 THR B N 1
ATOM 4998 C CA . THR B 1 214 ? 7.414 18.906 18.453 1 96.12 214 THR B CA 1
ATOM 4999 C C . THR B 1 214 ? 6.352 17.844 18.234 1 96.12 214 THR B C 1
ATOM 5001 O O . THR B 1 214 ? 6.406 17.094 17.25 1 96.12 214 THR B O 1
ATOM 5004 N N . ASN B 1 215 ? 5.492 17.672 19.172 1 95.94 215 ASN B N 1
ATOM 5005 C CA . ASN B 1 215 ? 4.359 16.766 19.062 1 95.94 215 ASN B CA 1
ATOM 5006 C C . ASN B 1 215 ? 3.041 17.516 18.906 1 95.94 215 ASN B C 1
ATOM 5008 O O . ASN B 1 215 ? 2.383 17.844 19.891 1 95.94 215 ASN B O 1
ATOM 5012 N N . ALA B 1 216 ? 2.619 17.625 17.672 1 98.25 216 ALA B N 1
ATOM 5013 C CA . ALA B 1 216 ? 1.521 18.531 17.344 1 98.25 216 ALA B CA 1
ATOM 5014 C C . ALA B 1 216 ? 0.24 17.766 17.047 1 98.25 216 ALA B C 1
ATOM 5016 O O . ALA B 1 216 ? 0.289 16.656 16.516 1 98.25 216 ALA B O 1
ATOM 5017 N N . VAL B 1 217 ? -0.884 18.297 17.406 1 98.69 217 VAL B N 1
ATOM 5018 C CA . VAL B 1 217 ? -2.203 17.812 17.016 1 98.69 217 VAL B CA 1
ATOM 5019 C C . VAL B 1 217 ? -3.061 18.969 16.516 1 98.69 217 VAL B C 1
ATOM 5021 O O . VAL B 1 217 ? -3.164 20 17.188 1 98.69 217 VAL B O 1
ATOM 5024 N N . THR B 1 218 ? -3.619 18.859 15.375 1 98.81 218 THR B N 1
ATOM 5025 C CA . THR B 1 218 ? -4.555 19.828 14.805 1 98.81 218 THR B CA 1
ATOM 5026 C C . THR B 1 218 ? -5.891 19.156 14.484 1 98.81 218 THR B C 1
ATOM 5028 O O . THR B 1 218 ? -5.93 18.109 13.844 1 98.81 218 THR B O 1
ATOM 5031 N N . GLU B 1 219 ? -6.973 19.703 14.984 1 98.88 219 GLU B N 1
ATOM 5032 C CA . GLU B 1 219 ? -8.328 19.25 14.68 1 98.88 219 GLU B CA 1
ATOM 5033 C C . GLU B 1 219 ? -9.117 20.344 13.953 1 98.88 219 GLU B C 1
ATOM 5035 O O . GLU B 1 219 ? -9.133 21.5 14.367 1 98.88 219 GLU B O 1
ATOM 5040 N N . ILE B 1 220 ? -9.766 19.969 12.859 1 98.94 220 ILE B N 1
ATOM 5041 C CA . ILE B 1 220 ? -10.539 20.906 12.047 1 98.94 220 ILE B CA 1
ATOM 5042 C C . ILE B 1 220 ? -11.945 20.359 11.828 1 98.94 220 ILE B C 1
ATOM 5044 O O . ILE B 1 220 ? -12.117 19.266 11.289 1 98.94 220 ILE B O 1
ATOM 5048 N N . ALA B 1 221 ? -12.891 21.078 12.25 1 98.88 221 ALA B N 1
ATOM 5049 C CA . ALA B 1 221 ? -14.297 20.781 11.969 1 98.88 221 ALA B CA 1
ATOM 5050 C C . ALA B 1 221 ? -14.883 21.766 10.961 1 98.88 221 ALA B C 1
ATOM 5052 O O . ALA B 1 221 ? -14.938 22.969 11.219 1 98.88 221 ALA B O 1
ATOM 5053 N N . ILE B 1 222 ? -15.344 21.234 9.844 1 98.94 222 ILE B N 1
ATOM 5054 C CA . ILE B 1 222 ? -15.859 22.094 8.781 1 98.94 222 ILE B CA 1
ATOM 5055 C C . ILE B 1 222 ? -17.359 21.875 8.633 1 98.94 222 ILE B C 1
ATOM 5057 O O . ILE B 1 222 ? -17.797 20.812 8.188 1 98.94 222 ILE B O 1
ATOM 5061 N N . GLY B 1 223 ? -18.125 22.906 8.914 1 98.81 223 GLY B N 1
ATOM 5062 C CA . GLY B 1 223 ? -19.578 22.828 8.852 1 98.81 223 GLY B CA 1
ATOM 5063 C C . GLY B 1 223 ? -20.125 22.844 7.434 1 98.81 223 GLY B C 1
ATOM 5064 O O . GLY B 1 223 ? -19.359 22.969 6.473 1 98.81 223 GLY B O 1
ATOM 5065 N N . ASP B 1 224 ? -21.453 22.703 7.352 1 98.88 224 ASP B N 1
ATOM 5066 C CA . ASP B 1 224 ? -22.125 22.609 6.059 1 98.88 224 ASP B CA 1
ATOM 5067 C C . ASP B 1 224 ? -21.766 23.812 5.176 1 98.88 224 ASP B C 1
ATOM 5069 O O . ASP B 1 224 ? -21.828 24.953 5.629 1 98.88 224 ASP B O 1
ATOM 5073 N N . ASN B 1 225 ? -21.328 23.531 3.959 1 98.81 225 ASN B N 1
ATOM 5074 C CA . ASN B 1 225 ? -21.078 24.547 2.943 1 98.81 225 ASN B CA 1
ATOM 5075 C C . ASN B 1 225 ? -19.906 25.469 3.334 1 98.81 225 ASN B C 1
ATOM 5077 O O . ASN B 1 225 ? -19.766 26.562 2.783 1 98.81 225 ASN B O 1
ATOM 5081 N N . ALA B 1 226 ? -19.141 25.062 4.34 1 98.88 226 ALA B N 1
ATOM 5082 C CA . ALA B 1 226 ? -17.984 25.859 4.742 1 98.88 226 ALA B CA 1
ATOM 5083 C C . ALA B 1 226 ? -16.734 25.453 3.953 1 98.88 226 ALA B C 1
ATOM 5085 O O . ALA B 1 226 ? -16.719 24.391 3.33 1 98.88 226 ALA B O 1
ATOM 5086 N N . GLN B 1 227 ? -15.766 26.328 3.932 1 98.75 227 GLN B N 1
ATOM 5087 C CA . GLN B 1 227 ? -14.516 26.094 3.211 1 98.75 227 GLN B CA 1
ATOM 5088 C C . GLN B 1 227 ? -13.305 26.453 4.074 1 98.75 227 GLN B C 1
ATOM 5090 O O . GLN B 1 227 ? -13.281 27.5 4.711 1 98.75 227 GLN B O 1
ATOM 5095 N N . VAL B 1 228 ? -12.312 25.578 4.109 1 98.81 228 VAL B N 1
ATOM 5096 C CA . VAL B 1 228 ? -11.078 25.828 4.84 1 98.81 228 VAL B CA 1
ATOM 5097 C C . VAL B 1 228 ? -9.875 25.609 3.922 1 98.81 228 VAL B C 1
ATOM 5099 O O . VAL B 1 228 ? -9.766 24.562 3.285 1 98.81 228 VAL B O 1
ATOM 5102 N N . SER B 1 229 ? -9.07 26.594 3.76 1 98.62 229 SER B N 1
ATOM 5103 C CA . SER B 1 229 ? -7.738 26.453 3.18 1 98.62 229 SER B CA 1
ATOM 5104 C C . SER B 1 229 ? -6.668 26.406 4.266 1 98.62 229 SER B C 1
ATOM 5106 O O . SER B 1 229 ? -6.535 27.328 5.066 1 98.62 229 SER B O 1
ATOM 5108 N N . HIS B 1 230 ? -5.945 25.344 4.293 1 98.75 230 HIS B N 1
ATOM 5109 C CA . HIS B 1 230 ? -4.996 25.062 5.367 1 98.75 230 HIS B CA 1
ATOM 5110 C C . HIS B 1 230 ? -3.596 24.812 4.816 1 98.75 230 HIS B C 1
ATOM 5112 O O . HIS B 1 230 ? -3.367 23.828 4.109 1 98.75 230 HIS B O 1
ATOM 5118 N N . THR B 1 231 ? -2.658 25.719 5.062 1 98.38 231 THR B N 1
ATOM 5119 C CA . THR B 1 231 ? -1.258 25.516 4.707 1 98.38 231 THR B CA 1
ATOM 5120 C C . THR B 1 231 ? -0.429 25.188 5.945 1 98.38 231 THR B C 1
ATOM 5122 O O . THR B 1 231 ? -0.389 25.969 6.898 1 98.38 231 THR B O 1
ATOM 5125 N N . ARG B 1 232 ? 0.209 24.062 5.914 1 98.56 232 ARG B N 1
ATOM 5126 C CA . ARG B 1 232 ? 1.074 23.625 7.004 1 98.56 232 ARG B CA 1
ATOM 5127 C C . ARG B 1 232 ? 2.537 23.625 6.578 1 98.56 232 ARG B C 1
ATOM 5129 O O . ARG B 1 232 ? 2.898 23 5.578 1 98.56 232 ARG B O 1
ATOM 5136 N N . LEU B 1 233 ? 3.357 24.344 7.359 1 98.06 233 LEU B N 1
ATOM 5137 C CA . LEU B 1 233 ? 4.781 24.469 7.062 1 98.06 233 LEU B CA 1
ATOM 5138 C C . LEU B 1 233 ? 5.621 23.922 8.211 1 98.06 233 LEU B C 1
ATOM 5140 O O . LEU B 1 233 ? 5.5 24.375 9.352 1 98.06 233 LEU B O 1
ATOM 5144 N N . GLN B 1 234 ? 6.395 22.938 7.934 1 98.44 234 GLN B N 1
ATOM 5145 C CA . GLN B 1 234 ? 7.344 22.391 8.891 1 98.44 234 GLN B CA 1
ATOM 5146 C C . GLN B 1 234 ? 8.773 22.766 8.531 1 98.44 234 GLN B C 1
ATOM 5148 O O . GLN B 1 234 ? 9.367 22.172 7.617 1 98.44 234 GLN B O 1
ATOM 5153 N N . ARG B 1 235 ? 9.344 23.641 9.242 1 96.31 235 ARG B N 1
ATOM 5154 C CA . ARG B 1 235 ? 10.688 24.156 9.023 1 96.31 235 ARG B CA 1
ATOM 5155 C C . ARG B 1 235 ? 11.547 24 10.273 1 96.31 235 ARG B C 1
ATOM 5157 O O . ARG B 1 235 ? 12.227 24.938 10.695 1 96.31 235 ARG B O 1
ATOM 5164 N N . ASP B 1 236 ? 11.469 22.859 10.828 1 97.56 236 ASP B N 1
ATOM 5165 C CA . ASP B 1 236 ? 12.203 22.516 12.047 1 97.56 236 ASP B CA 1
ATOM 5166 C C . ASP B 1 236 ? 13.703 22.422 11.781 1 97.56 236 ASP B C 1
ATOM 5168 O O . ASP B 1 236 ? 14.133 22.406 10.625 1 97.56 236 ASP B O 1
ATOM 5172 N N . SER B 1 237 ? 14.438 22.375 12.93 1 96 237 SER B N 1
ATOM 5173 C CA . SER B 1 237 ? 15.859 22.078 12.844 1 96 237 SER B CA 1
ATOM 5174 C C . SER B 1 237 ? 16.109 20.688 12.266 1 96 237 SER B C 1
ATOM 5176 O O . SER B 1 237 ? 15.266 19.781 12.414 1 96 237 SER B O 1
ATOM 5178 N N . GLY B 1 238 ? 17.281 20.547 11.68 1 95.94 238 GLY B N 1
ATOM 5179 C CA . GLY B 1 238 ? 17.656 19.25 11.109 1 95.94 238 GLY B CA 1
ATOM 5180 C C . GLY B 1 238 ? 17.859 18.172 12.156 1 95.94 238 GLY B C 1
ATOM 5181 O O . GLY B 1 238 ? 18 17 11.828 1 95.94 238 GLY B O 1
ATOM 5182 N N . GLN B 1 239 ? 17.797 18.578 13.453 1 95.81 239 GLN B N 1
ATOM 5183 C CA . GLN B 1 239 ? 18.016 17.609 14.523 1 95.81 239 GLN B CA 1
ATOM 5184 C C . GLN B 1 239 ? 16.719 17.328 15.289 1 95.81 239 GLN B C 1
ATOM 5186 O O . GLN B 1 239 ? 16.703 16.531 16.219 1 95.81 239 GLN B O 1
ATOM 5191 N N . ALA B 1 240 ? 15.695 17.969 14.875 1 96.88 240 ALA B N 1
ATOM 5192 C CA . ALA B 1 240 ? 14.43 17.906 15.609 1 96.88 240 ALA B CA 1
ATOM 5193 C C . ALA B 1 240 ? 13.648 16.641 15.234 1 96.88 240 ALA B C 1
ATOM 5195 O O . ALA B 1 240 ? 13.938 16 14.219 1 96.88 240 ALA B O 1
ATOM 5196 N N . PHE B 1 241 ? 12.773 16.25 16.078 1 96.5 241 PHE B N 1
ATOM 5197 C CA . PHE B 1 241 ? 11.734 15.266 15.82 1 96.5 241 PHE B CA 1
ATOM 5198 C C . PHE B 1 241 ? 10.367 15.93 15.766 1 96.5 241 PHE B C 1
ATOM 5200 O O . PHE B 1 241 ? 9.984 16.656 16.688 1 96.5 241 PHE B O 1
ATOM 5207 N N . HIS B 1 242 ? 9.695 15.727 14.719 1 98.25 242 HIS B N 1
ATOM 5208 C CA . HIS B 1 242 ? 8.391 16.359 14.531 1 98.25 242 HIS B CA 1
ATOM 5209 C C . HIS B 1 242 ? 7.305 15.305 14.312 1 98.25 242 HIS B C 1
ATOM 5211 O O . HIS B 1 242 ? 7.246 14.672 13.258 1 98.25 242 HIS B O 1
ATOM 5217 N N . MET B 1 243 ? 6.484 15.094 15.281 1 97.44 243 MET B N 1
ATOM 5218 C CA . MET B 1 243 ? 5.305 14.242 15.195 1 97.44 243 MET B CA 1
ATOM 5219 C C . MET B 1 243 ? 4.031 15.07 15.102 1 97.44 243 MET B C 1
ATOM 5221 O O . MET B 1 243 ? 3.771 15.914 15.961 1 97.44 243 MET B O 1
ATOM 5225 N N . ALA B 1 244 ? 3.291 14.852 14.07 1 98.62 244 ALA B N 1
ATOM 5226 C CA . ALA B 1 244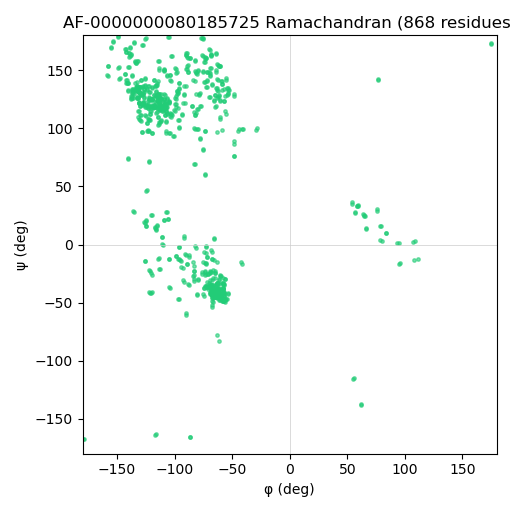 ? 2.102 15.68 13.898 1 98.62 244 ALA B CA 1
ATOM 5227 C C . ALA B 1 244 ? 0.904 14.844 13.469 1 98.62 244 ALA B C 1
ATOM 5229 O O . ALA B 1 244 ? 1.022 13.992 12.578 1 98.62 244 ALA B O 1
ATOM 5230 N N . ASN B 1 245 ? -0.218 15 14.133 1 98.62 245 ASN B N 1
ATOM 5231 C CA . ASN B 1 245 ? -1.504 14.406 13.789 1 98.62 245 ASN B CA 1
ATOM 5232 C C . ASN B 1 245 ? -2.555 15.469 13.492 1 98.62 245 ASN B C 1
ATOM 5234 O O . ASN B 1 245 ? -2.854 16.312 14.336 1 98.62 245 ASN B O 1
ATOM 5238 N N . SER B 1 246 ? -3.045 15.445 12.312 1 98.75 246 SER B N 1
ATOM 5239 C CA . SER B 1 246 ? -4.152 16.328 11.938 1 98.75 246 SER B CA 1
ATOM 5240 C C . SER B 1 246 ? -5.398 15.516 11.594 1 98.75 246 SER B C 1
ATOM 5242 O O . SER B 1 246 ? -5.309 14.453 10.969 1 98.75 246 SER B O 1
ATOM 5244 N N . ALA B 1 247 ? -6.535 15.945 12.055 1 98.81 247 ALA B N 1
ATOM 5245 C CA . ALA B 1 247 ? -7.82 15.32 11.758 1 98.81 247 ALA B CA 1
ATOM 5246 C C . ALA B 1 247 ? -8.844 16.359 11.312 1 98.81 247 ALA B C 1
ATOM 5248 O O . ALA B 1 247 ? -9 17.406 11.953 1 98.81 247 ALA B O 1
ATOM 5249 N N . VAL B 1 248 ? -9.508 16.078 10.242 1 98.88 248 VAL B N 1
ATOM 5250 C CA . VAL B 1 248 ? -10.484 17 9.656 1 98.88 248 VAL B CA 1
ATOM 5251 C C . VAL B 1 248 ? -11.82 16.281 9.461 1 98.88 248 VAL B C 1
ATOM 5253 O O . VAL B 1 248 ? -11.852 15.133 9.008 1 98.88 248 VAL B O 1
ATOM 5256 N N . SER B 1 249 ? -12.859 16.844 9.82 1 98.88 249 SER B N 1
ATOM 5257 C CA . SER B 1 249 ? -14.211 16.359 9.562 1 98.88 249 SER B CA 1
ATOM 5258 C C . SER B 1 249 ? -14.977 17.297 8.641 1 98.88 249 SER B C 1
ATOM 5260 O O . SER B 1 249 ? -15.117 18.484 8.938 1 98.88 249 SER B O 1
ATOM 5262 N N . LEU B 1 250 ? -15.453 16.797 7.578 1 98.88 250 LEU B N 1
ATOM 5263 C CA . LEU B 1 250 ? -16.156 17.594 6.578 1 98.88 250 LEU B CA 1
ATOM 5264 C C . LEU B 1 250 ? -17.641 17.297 6.578 1 98.88 250 LEU B C 1
ATOM 5266 O O . LEU B 1 250 ? -18.047 16.141 6.371 1 98.88 250 LEU B O 1
ATOM 5270 N N . ALA B 1 251 ? -18.438 18.297 6.781 1 98.81 251 ALA B N 1
ATOM 5271 C CA . ALA B 1 251 ? -19.891 18.156 6.723 1 98.81 251 ALA B CA 1
ATOM 5272 C C . ALA B 1 251 ? -20.406 18.328 5.297 1 98.81 251 ALA B C 1
ATOM 5274 O O . ALA B 1 251 ? -19.656 18.156 4.336 1 98.81 251 ALA B O 1
ATOM 5275 N N . ARG B 1 252 ? -21.734 18.516 5.191 1 98.81 252 ARG B N 1
ATOM 5276 C CA . ARG B 1 252 ? -22.391 18.5 3.891 1 98.81 252 ARG B CA 1
ATOM 5277 C C . ARG B 1 252 ? -21.859 19.609 2.992 1 98.81 252 ARG B C 1
ATOM 5279 O O . ARG B 1 252 ? -21.781 20.766 3.408 1 98.81 252 ARG B O 1
ATOM 5286 N N . ALA B 1 253 ? -21.453 19.297 1.79 1 98.75 253 ALA B N 1
ATOM 5287 C CA . ALA B 1 253 ? -21.062 20.219 0.734 1 98.75 253 ALA B CA 1
ATOM 5288 C C . ALA B 1 253 ? -19.938 21.141 1.209 1 98.75 253 ALA B C 1
ATOM 5290 O O . ALA B 1 253 ? -19.875 22.312 0.81 1 98.75 253 ALA B O 1
ATOM 5291 N N . SER B 1 254 ? -19.141 20.672 2.148 1 98.81 254 SER B N 1
ATOM 5292 C CA . SER B 1 254 ? -18.016 21.453 2.625 1 98.81 254 SER B CA 1
ATOM 5293 C C . SER B 1 254 ? -16.75 21.156 1.816 1 98.81 254 SER B C 1
ATOM 5295 O O . SER B 1 254 ? -16.719 20.188 1.045 1 98.81 254 SER B O 1
ATOM 5297 N N . ARG B 1 255 ? -15.727 22.047 1.956 1 98.88 255 ARG B N 1
ATOM 5298 C CA . ARG B 1 255 ? -14.508 21.906 1.169 1 98.88 255 ARG B CA 1
ATOM 5299 C C . ARG B 1 255 ? -13.266 22.125 2.035 1 98.88 255 ARG B C 1
ATOM 5301 O O . ARG B 1 255 ? -13.195 23.109 2.787 1 98.88 255 ARG B O 1
ATOM 5308 N N . TYR B 1 256 ? -12.32 21.25 1.895 1 98.88 256 TYR B N 1
ATOM 5309 C CA . TYR B 1 256 ? -11.031 21.344 2.564 1 98.88 256 TYR B CA 1
ATOM 5310 C C . TYR B 1 256 ? -9.883 21.312 1.556 1 98.88 256 TYR B C 1
ATOM 5312 O O . TYR B 1 256 ? -9.75 20.375 0.779 1 98.88 256 TYR B O 1
ATOM 5320 N N . ARG B 1 257 ? -9.094 22.344 1.53 1 98.69 257 ARG B N 1
ATOM 5321 C CA . ARG B 1 257 ? -7.887 22.391 0.718 1 98.69 257 ARG B CA 1
ATOM 5322 C C . ARG B 1 257 ? -6.645 22.531 1.593 1 98.69 257 ARG B C 1
ATOM 5324 O O . ARG B 1 257 ? -6.496 23.516 2.316 1 98.69 257 ARG B O 1
ATOM 5331 N N . SER B 1 258 ? -5.828 21.578 1.489 1 98.44 258 SER B N 1
ATOM 5332 C CA . SER B 1 258 ? -4.652 21.578 2.354 1 98.44 258 SER B CA 1
ATOM 5333 C C . SER B 1 258 ? -3.369 21.453 1.541 1 98.44 258 SER B C 1
ATOM 5335 O O . SER B 1 258 ? -3.322 20.703 0.56 1 98.44 258 SER B O 1
ATOM 5337 N N . ILE B 1 259 ? -2.369 22.219 1.877 1 98.31 259 ILE B N 1
ATOM 5338 C CA . ILE B 1 259 ? -1.003 22.094 1.384 1 98.31 259 ILE B CA 1
ATOM 5339 C C . ILE B 1 259 ? -0.045 21.906 2.561 1 98.31 259 ILE B C 1
ATOM 5341 O O . ILE B 1 259 ? 0.024 22.766 3.447 1 98.31 259 ILE B O 1
ATOM 5345 N N . SER B 1 260 ? 0.645 20.812 2.6 1 98.5 260 SER B N 1
ATOM 5346 C CA . SER B 1 260 ? 1.641 20.562 3.637 1 98.5 260 SER B CA 1
ATOM 5347 C C . SER B 1 260 ? 3.049 20.516 3.051 1 98.5 260 SER B C 1
ATOM 5349 O O . SER B 1 260 ? 3.314 19.766 2.111 1 98.5 260 SER B O 1
ATOM 5351 N N . VAL B 1 261 ? 3.926 21.297 3.607 1 97.94 261 VAL B N 1
ATOM 5352 C CA . VAL B 1 261 ? 5.312 21.344 3.15 1 97.94 261 VAL B CA 1
ATOM 5353 C C . VAL B 1 261 ? 6.246 21 4.305 1 97.94 261 VAL B C 1
ATOM 5355 O O . VAL B 1 261 ? 6.125 21.547 5.398 1 97.94 261 VAL B O 1
ATOM 5358 N N . ALA B 1 262 ? 7.184 20.094 4.074 1 98.12 262 ALA B N 1
ATOM 5359 C CA . ALA B 1 262 ? 8.164 19.688 5.078 1 98.12 262 ALA B CA 1
ATOM 5360 C C . ALA B 1 262 ? 9.586 19.922 4.578 1 98.12 262 ALA B C 1
ATOM 5362 O O . ALA B 1 262 ? 10 19.328 3.576 1 98.12 262 ALA B O 1
ATOM 5363 N N . PHE B 1 263 ? 10.359 20.688 5.352 1 95.44 263 PHE B N 1
ATOM 5364 C CA . PHE B 1 263 ? 11.734 21 4.996 1 95.44 263 PHE B CA 1
ATOM 5365 C C . PHE B 1 263 ? 12.695 20.484 6.059 1 95.44 263 PHE B C 1
ATOM 5367 O O . PHE B 1 263 ? 13.859 20.203 5.77 1 95.44 263 PHE B O 1
ATOM 5374 N N . GLY B 1 264 ? 12.172 20.391 7.219 1 96.44 264 GLY B N 1
ATOM 5375 C CA . GLY B 1 264 ? 13.102 20.203 8.328 1 96.44 264 GLY B CA 1
ATOM 5376 C C . GLY B 1 264 ? 12.906 18.875 9.031 1 96.44 264 GLY B C 1
ATOM 5377 O O . GLY B 1 264 ? 12.477 17.891 8.422 1 96.44 264 GLY B O 1
ATOM 5378 N N . ALA B 1 265 ? 13.492 18.844 10.25 1 98.12 265 ALA B N 1
ATOM 5379 C CA . ALA B 1 265 ? 13.422 17.719 11.18 1 98.12 265 ALA B CA 1
ATOM 5380 C C . ALA B 1 265 ? 14.352 16.594 10.75 1 98.12 265 ALA B C 1
ATOM 5382 O O . ALA B 1 265 ? 14.523 16.344 9.547 1 98.12 265 ALA B O 1
ATOM 5383 N N . ARG B 1 266 ? 14.953 15.984 11.688 1 97.5 266 ARG B N 1
ATOM 5384 C CA . ARG B 1 266 ? 15.688 14.75 11.445 1 97.5 266 ARG B CA 1
ATOM 5385 C C . ARG B 1 266 ? 14.742 13.617 11.055 1 97.5 266 ARG B C 1
ATOM 5387 O O . ARG B 1 266 ? 14.969 12.93 10.062 1 97.5 266 ARG B O 1
ATOM 5394 N N . ILE B 1 267 ? 13.734 13.508 11.859 1 98.12 267 ILE B N 1
ATOM 5395 C CA . ILE B 1 267 ? 12.633 12.586 11.602 1 98.12 267 ILE B CA 1
ATOM 5396 C C . ILE B 1 267 ? 11.297 13.32 11.75 1 98.12 267 ILE B C 1
ATOM 5398 O O . ILE B 1 267 ? 11.031 13.93 12.789 1 98.12 267 ILE B O 1
ATOM 5402 N N . SER B 1 268 ? 10.508 13.344 10.766 1 98.5 268 SER B N 1
ATOM 5403 C CA . SER B 1 268 ? 9.172 13.914 10.828 1 98.5 268 SER B CA 1
ATOM 5404 C C . SER B 1 268 ? 8.117 12.891 10.414 1 98.5 268 SER B C 1
ATOM 5406 O O . SER B 1 268 ? 8.328 12.117 9.477 1 98.5 268 SER B O 1
ATOM 5408 N N . ARG B 1 269 ? 7.094 12.766 11.133 1 98.44 269 ARG B N 1
ATOM 5409 C CA . ARG B 1 269 ? 5.895 11.984 10.852 1 98.44 269 ARG B CA 1
ATOM 5410 C C . ARG B 1 269 ? 4.652 12.875 10.836 1 98.44 269 ARG B C 1
ATOM 5412 O O . ARG B 1 269 ? 4.363 13.555 11.82 1 98.44 269 ARG B O 1
ATOM 5419 N N . TYR B 1 270 ? 4.023 12.938 9.75 1 98.62 270 TYR B N 1
ATOM 5420 C CA . TYR B 1 270 ? 2.787 13.695 9.633 1 98.62 270 TYR B CA 1
ATOM 5421 C C . TYR B 1 270 ? 1.623 12.789 9.25 1 98.62 270 TYR B C 1
ATOM 5423 O O . TYR B 1 270 ? 1.64 12.156 8.195 1 98.62 270 TYR B O 1
ATOM 5431 N N . ASP B 1 271 ? 0.614 12.672 10.062 1 98.56 271 ASP B N 1
ATOM 5432 C CA . ASP B 1 271 ? -0.624 11.938 9.82 1 98.56 271 ASP B CA 1
ATOM 5433 C C . ASP B 1 271 ? -1.792 12.891 9.586 1 98.56 271 ASP B C 1
ATOM 5435 O O . ASP B 1 271 ? -2.137 13.695 10.461 1 98.56 271 ASP B O 1
ATOM 5439 N N . LEU B 1 272 ? -2.379 12.836 8.445 1 98.69 272 LEU B N 1
ATOM 5440 C CA . LEU B 1 272 ? -3.594 13.586 8.156 1 98.69 272 LEU B CA 1
ATOM 5441 C C . LEU B 1 272 ? -4.77 12.648 7.906 1 98.69 272 LEU B C 1
ATOM 5443 O O . LEU B 1 272 ? -4.727 11.82 6.996 1 98.69 272 LEU B O 1
ATOM 5447 N N . ASN B 1 273 ? -5.746 12.703 8.695 1 98.62 273 ASN B N 1
ATOM 5448 C CA . ASN B 1 273 ? -7.004 11.992 8.508 1 98.62 273 ASN B CA 1
ATOM 5449 C C . ASN B 1 273 ? -8.133 12.938 8.117 1 98.62 273 ASN B C 1
ATOM 5451 O O . ASN B 1 273 ? -8.5 13.828 8.883 1 98.62 273 ASN B O 1
ATOM 5455 N N . ALA B 1 274 ? -8.664 12.812 6.957 1 98.81 274 ALA B N 1
ATOM 5456 C CA . ALA B 1 274 ? -9.797 13.594 6.488 1 98.81 274 ALA B CA 1
ATOM 5457 C C . ALA B 1 274 ? -11.031 12.719 6.301 1 98.81 274 ALA B C 1
ATOM 5459 O O . ALA B 1 274 ? -11.008 11.758 5.527 1 98.81 274 ALA B O 1
ATOM 5460 N N . ARG B 1 275 ? -12.055 13.016 6.984 1 98.81 275 ARG B N 1
ATOM 5461 C CA . ARG B 1 275 ? -13.297 12.258 6.895 1 98.81 275 ARG B CA 1
ATOM 5462 C C . ARG B 1 275 ? -14.375 13.055 6.172 1 98.81 275 ARG B C 1
ATOM 5464 O O . ARG B 1 275 ? -14.781 14.125 6.633 1 98.81 275 ARG B O 1
ATOM 5471 N N . LEU B 1 276 ? -14.719 12.617 5.023 1 98.81 276 LEU B N 1
ATOM 5472 C CA . LEU B 1 276 ? -15.898 13.156 4.348 1 98.81 276 LEU B CA 1
ATOM 5473 C C . LEU B 1 276 ? -17.172 12.578 4.938 1 98.81 276 LEU B C 1
ATOM 5475 O O . LEU B 1 276 ? -17.734 11.617 4.398 1 98.81 276 LEU B O 1
ATOM 5479 N N . ALA B 1 277 ? -17.688 13.273 5.902 1 98.5 277 ALA B N 1
ATOM 5480 C CA . ALA B 1 277 ? -18.688 12.719 6.816 1 98.5 277 ALA B CA 1
ATOM 5481 C C . ALA B 1 277 ? -20.094 12.922 6.285 1 98.5 277 ALA B C 1
ATOM 5483 O O . ALA B 1 277 ? -21.047 12.289 6.758 1 98.5 277 ALA B O 1
ATOM 5484 N N . ALA B 1 278 ? -20.234 13.789 5.367 1 98.56 278 ALA B N 1
ATOM 5485 C CA . ALA B 1 278 ? -21.562 14.062 4.824 1 98.56 278 ALA B CA 1
ATOM 5486 C C . ALA B 1 278 ? -21.516 14.234 3.307 1 98.56 278 ALA B C 1
ATOM 5488 O O . ALA B 1 278 ? -20.422 14.359 2.729 1 98.56 278 ALA B O 1
ATOM 5489 N N . GLU B 1 279 ? -22.703 14.25 2.752 1 98.5 279 GLU B N 1
ATOM 5490 C CA . GLU B 1 279 ? -22.875 14.195 1.304 1 98.5 279 GLU B CA 1
ATOM 5491 C C . GLU B 1 279 ? -22.234 15.414 0.627 1 98.5 279 GLU B C 1
ATOM 5493 O O . GLU B 1 279 ? -22.375 16.531 1.112 1 98.5 279 GLU B O 1
ATOM 5498 N N . GLY B 1 280 ? -21.484 15.164 -0.395 1 98.62 280 GLY B N 1
ATOM 5499 C CA . GLY B 1 280 ? -21.031 16.234 -1.258 1 98.62 280 GLY B CA 1
ATOM 5500 C C . GLY B 1 280 ? -19.781 16.938 -0.735 1 98.62 280 GLY B C 1
ATOM 5501 O O . GLY B 1 280 ? -19.375 17.984 -1.246 1 98.62 280 GLY B O 1
ATOM 5502 N N . ALA B 1 281 ? -19.141 16.375 0.302 1 98.81 281 ALA B N 1
ATOM 5503 C CA . ALA B 1 281 ? -17.906 16.953 0.823 1 98.81 281 ALA B CA 1
ATOM 5504 C C . ALA B 1 281 ? -16.766 16.766 -0.167 1 98.81 281 ALA B C 1
ATOM 5506 O O . ALA B 1 281 ? -16.719 15.773 -0.896 1 98.81 281 ALA B O 1
ATOM 5507 N N . GLU B 1 282 ? -15.82 17.719 -0.201 1 98.81 282 GLU B N 1
ATOM 5508 C CA . GLU B 1 282 ? -14.688 17.688 -1.115 1 98.81 282 GLU B CA 1
ATOM 5509 C C . GLU B 1 282 ? -13.383 18.016 -0.386 1 98.81 282 GLU B C 1
ATOM 5511 O O . GLU B 1 282 ? -13.352 18.875 0.488 1 98.81 282 GLU B O 1
ATOM 5516 N N . CYS B 1 283 ? -12.336 17.266 -0.751 1 98.12 283 CYS B N 1
ATOM 5517 C CA . CYS B 1 283 ? -11.055 17.656 -0.179 1 98.12 283 CYS B CA 1
ATOM 5518 C C . CYS B 1 283 ? -9.93 17.516 -1.201 1 98.12 283 CYS B C 1
ATOM 5520 O O . CYS B 1 283 ? -9.984 16.656 -2.07 1 98.12 283 CYS B O 1
ATOM 5522 N N . SER B 1 284 ? -9.016 18.438 -1.175 1 98.62 284 SER B N 1
ATOM 5523 C CA . SER B 1 284 ? -7.727 18.422 -1.86 1 98.62 284 SER B CA 1
ATOM 5524 C C . SER B 1 284 ? -6.574 18.484 -0.868 1 98.62 284 SER B C 1
ATOM 5526 O O . SER B 1 284 ? -6.461 19.438 -0.099 1 98.62 284 SER B O 1
ATOM 5528 N N . VAL B 1 285 ? -5.773 17.453 -0.886 1 98.25 285 VAL B N 1
ATOM 5529 C CA . VAL B 1 285 ? -4.699 17.312 0.09 1 98.25 285 VAL B CA 1
ATOM 5530 C C . VAL B 1 285 ? -3.361 17.172 -0.632 1 98.25 285 VAL B C 1
ATOM 5532 O O . VAL B 1 285 ? -2.965 16.047 -0.996 1 98.25 285 VAL B O 1
ATOM 5535 N N . ASP B 1 286 ? -2.613 18.234 -0.762 1 98.19 286 ASP B N 1
ATOM 5536 C CA . ASP B 1 286 ? -1.343 18.203 -1.479 1 98.19 286 ASP B CA 1
ATOM 5537 C C . ASP B 1 286 ? -0.165 18.344 -0.519 1 98.19 286 ASP B C 1
ATOM 5539 O O . ASP B 1 286 ? -0.303 18.922 0.559 1 98.19 286 ASP B O 1
ATOM 5543 N N . GLY B 1 287 ? 0.924 17.75 -0.862 1 98.38 287 GLY B N 1
ATOM 5544 C CA . GLY B 1 287 ? 2.082 17.812 0.018 1 98.38 287 GLY B CA 1
ATOM 5545 C C . GLY B 1 287 ? 3.4 17.781 -0.73 1 98.38 287 GLY B C 1
ATOM 5546 O O . GLY B 1 287 ? 3.48 17.266 -1.845 1 98.38 287 GLY B O 1
ATOM 5547 N N . LEU B 1 288 ? 4.395 18.375 -0.125 1 98.25 288 LEU B N 1
ATOM 5548 C CA . LEU B 1 288 ? 5.77 18.359 -0.613 1 98.25 288 LEU B CA 1
ATOM 5549 C C . LEU B 1 288 ? 6.75 18.125 0.529 1 98.25 288 LEU B C 1
ATOM 5551 O O . LEU B 1 288 ? 6.691 18.797 1.559 1 98.25 288 LEU B O 1
ATOM 5555 N N . ALA B 1 289 ? 7.57 17.156 0.393 1 98.31 289 ALA B N 1
ATOM 5556 C CA . ALA B 1 289 ? 8.734 16.969 1.256 1 98.31 289 ALA B CA 1
ATOM 5557 C C . ALA B 1 289 ? 10.031 17.172 0.475 1 98.31 289 ALA B C 1
ATOM 5559 O O . ALA B 1 289 ? 10.242 16.547 -0.561 1 98.31 289 ALA B O 1
ATOM 5560 N N . LEU B 1 290 ? 10.789 18.094 0.856 1 97.38 290 LEU B N 1
ATOM 5561 C CA . LEU B 1 290 ? 12.133 18.328 0.343 1 97.38 290 LEU B CA 1
ATOM 5562 C C . LEU B 1 290 ? 13.18 18.047 1.418 1 97.38 290 LEU B C 1
ATOM 5564 O O . LEU B 1 290 ? 13.367 18.859 2.332 1 97.38 290 LEU B O 1
ATOM 5568 N N . ILE B 1 291 ? 13.898 16.875 1.268 1 97.06 291 ILE B N 1
ATOM 5569 C CA . ILE B 1 291 ? 14.75 16.453 2.367 1 97.06 291 ILE B CA 1
ATOM 5570 C C . ILE B 1 291 ? 16.125 16.078 1.833 1 97.06 291 ILE B C 1
ATOM 5572 O O . ILE B 1 291 ? 16.281 15.758 0.65 1 97.06 291 ILE B O 1
ATOM 5576 N N . ASN B 1 292 ? 17.094 16.109 2.691 1 95.62 292 ASN B N 1
ATOM 5577 C CA . ASN B 1 292 ? 18.484 15.82 2.342 1 95.62 292 ASN B CA 1
ATOM 5578 C C . ASN B 1 292 ? 19.234 15.203 3.516 1 95.62 292 ASN B C 1
ATOM 5580 O O . ASN B 1 292 ? 18.641 14.914 4.559 1 95.62 292 ASN B O 1
ATOM 5584 N N . GLU B 1 293 ? 20.484 14.906 3.238 1 95.44 293 GLU B N 1
ATOM 5585 C CA . GLU B 1 293 ? 21.359 14.305 4.242 1 95.44 293 GLU B CA 1
ATOM 5586 C C . GLU B 1 293 ? 20.766 13.016 4.797 1 95.44 293 GLU B C 1
ATOM 5588 O O . GLU B 1 293 ? 20.469 12.086 4.039 1 95.44 293 GLU B O 1
ATOM 5593 N N . ARG B 1 294 ? 20.438 13.055 6.113 1 96.38 294 ARG B N 1
ATOM 5594 C CA . ARG B 1 294 ? 19.938 11.82 6.707 1 96.38 294 ARG B CA 1
ATOM 5595 C C . ARG B 1 294 ? 18.531 12.016 7.27 1 96.38 294 ARG B C 1
ATOM 5597 O O . ARG B 1 294 ? 18.109 11.281 8.164 1 96.38 294 ARG B O 1
ATOM 5604 N N . GLN B 1 295 ? 17.859 12.977 6.684 1 97.81 295 GLN B N 1
ATOM 5605 C CA . GLN B 1 295 ? 16.5 13.25 7.145 1 97.81 295 GLN B CA 1
ATOM 5606 C C . GLN B 1 295 ? 15.539 12.141 6.73 1 97.81 295 GLN B C 1
ATOM 5608 O O . GLN B 1 295 ? 15.742 11.492 5.699 1 97.81 295 GLN B O 1
ATOM 5613 N N . LEU B 1 296 ? 14.555 11.914 7.535 1 98.56 296 LEU B N 1
ATOM 5614 C CA . LEU B 1 296 ? 13.445 11.031 7.203 1 98.56 296 LEU B CA 1
ATOM 5615 C C . LEU B 1 296 ? 12.117 11.773 7.301 1 98.56 296 LEU B C 1
ATOM 5617 O O . LEU B 1 296 ? 11.781 12.32 8.352 1 98.56 296 LEU B O 1
ATOM 5621 N N . ALA B 1 297 ? 11.414 11.898 6.258 1 98.75 297 ALA B N 1
ATOM 5622 C CA . ALA B 1 297 ? 10.07 12.484 6.23 1 98.75 297 ALA B CA 1
ATOM 5623 C C . ALA B 1 297 ? 9.016 11.43 5.895 1 98.75 297 ALA B C 1
ATOM 5625 O O . ALA B 1 297 ? 9.047 10.844 4.809 1 98.75 297 ALA B O 1
ATOM 5626 N N . ASP B 1 298 ? 8.125 11.172 6.793 1 98.75 298 ASP B N 1
ATOM 5627 C CA . ASP B 1 298 ? 7.074 10.164 6.676 1 98.75 298 ASP B CA 1
ATOM 5628 C C . ASP B 1 298 ? 5.691 10.82 6.684 1 98.75 298 ASP B C 1
ATOM 5630 O O . ASP B 1 298 ? 5.277 11.398 7.688 1 98.75 298 ASP B O 1
ATOM 5634 N N . THR B 1 299 ? 4.992 10.742 5.566 1 98.75 299 THR B N 1
ATOM 5635 C CA . THR B 1 299 ? 3.65 11.305 5.457 1 98.75 299 THR B CA 1
ATOM 5636 C C . THR B 1 299 ? 2.613 10.195 5.301 1 98.75 299 THR B C 1
ATOM 5638 O O . THR B 1 299 ? 2.703 9.383 4.383 1 98.75 299 THR B O 1
ATOM 5641 N N . HIS B 1 300 ? 1.678 10.164 6.172 1 98.44 300 HIS B N 1
ATOM 5642 C CA . HIS B 1 300 ? 0.512 9.289 6.098 1 98.44 300 HIS B CA 1
ATOM 5643 C C . HIS B 1 300 ? -0.771 10.094 5.922 1 98.44 300 HIS B C 1
ATOM 5645 O O . HIS B 1 300 ? -1.006 11.062 6.652 1 98.44 300 HIS B O 1
ATOM 5651 N N . THR B 1 301 ? -1.523 9.727 4.961 1 98.38 301 THR B N 1
ATOM 5652 C CA . THR B 1 301 ? -2.844 10.328 4.805 1 98.38 301 THR B CA 1
ATOM 5653 C C . THR B 1 301 ? -3.924 9.25 4.742 1 98.38 301 THR B C 1
ATOM 5655 O O . THR B 1 301 ? -3.688 8.156 4.227 1 98.38 301 THR B O 1
ATOM 5658 N N . CYS B 1 302 ? -5.008 9.484 5.297 1 98.5 302 CYS B N 1
ATOM 5659 C CA . CYS B 1 302 ? -6.211 8.664 5.184 1 98.5 302 CYS B CA 1
ATOM 5660 C C . CYS B 1 302 ? -7.418 9.516 4.809 1 98.5 302 CYS B C 1
ATOM 5662 O O . CYS B 1 302 ? -7.82 10.398 5.57 1 98.5 302 CYS B O 1
ATOM 5664 N N . ILE B 1 303 ? -7.922 9.359 3.68 1 98.75 303 ILE B N 1
ATOM 5665 C CA . ILE B 1 303 ? -9.141 10.023 3.227 1 98.75 303 ILE B CA 1
ATOM 5666 C C . ILE B 1 303 ? -10.305 9.039 3.271 1 98.75 303 ILE B C 1
ATOM 5668 O O . ILE B 1 303 ? -10.344 8.07 2.51 1 98.75 303 ILE B O 1
ATOM 5672 N N . ASP B 1 304 ? -11.227 9.266 4.148 1 98.69 304 ASP B N 1
ATOM 5673 C CA . ASP B 1 304 ? -12.336 8.367 4.453 1 98.69 304 ASP B CA 1
ATOM 5674 C C . ASP B 1 304 ? -13.641 8.891 3.855 1 98.69 304 ASP B C 1
ATOM 5676 O O . ASP B 1 304 ? -14.289 9.758 4.438 1 98.69 304 ASP B O 1
ATOM 5680 N N . HIS B 1 305 ? -13.961 8.391 2.686 1 98.75 305 HIS B N 1
ATOM 5681 C CA . HIS B 1 305 ? -15.258 8.695 2.1 1 98.75 305 HIS B CA 1
ATOM 5682 C C . HIS B 1 305 ? -16.375 7.945 2.822 1 98.75 305 HIS B C 1
ATOM 5684 O O . HIS B 1 305 ? -16.75 6.84 2.422 1 98.75 305 HIS B O 1
ATOM 5690 N N . ALA B 1 306 ? -17.016 8.672 3.746 1 98.56 306 ALA B N 1
ATOM 5691 C CA . ALA B 1 306 ? -18 8.031 4.609 1 98.56 306 ALA B CA 1
ATOM 5692 C C . ALA B 1 306 ? -19.422 8.281 4.105 1 98.56 306 ALA B C 1
ATOM 5694 O O . ALA B 1 306 ? -20.375 7.699 4.613 1 98.56 306 ALA B O 1
ATOM 5695 N N . SER B 1 307 ? -19.578 9.133 3.164 1 98.31 307 SER B N 1
ATOM 5696 C CA . SER B 1 307 ? -20.875 9.508 2.627 1 98.31 307 SER B CA 1
ATOM 5697 C C . SER B 1 307 ? -20.828 9.641 1.108 1 98.31 307 SER B C 1
ATOM 5699 O O . SER B 1 307 ? -19.75 9.75 0.522 1 98.31 307 SER B O 1
ATOM 5701 N N . PRO B 1 308 ? -22 9.609 0.473 1 98 308 PRO B N 1
ATOM 5702 C CA . PRO B 1 308 ? -22.047 9.625 -0.991 1 98 308 PRO B CA 1
ATOM 5703 C C . PRO B 1 308 ? -21.594 10.969 -1.576 1 98 308 PRO B C 1
ATOM 5705 O O . PRO B 1 308 ? -21.547 11.969 -0.862 1 98 308 PRO B O 1
ATOM 5708 N N . ASP B 1 309 ? -21.266 11.023 -2.797 1 98.5 309 ASP B N 1
ATOM 5709 C CA . ASP B 1 309 ? -20.984 12.18 -3.637 1 98.5 309 ASP B CA 1
ATOM 5710 C C . ASP B 1 309 ? -19.75 12.938 -3.145 1 98.5 309 ASP B C 1
ATOM 5712 O O . ASP B 1 309 ? -19.672 14.156 -3.262 1 98.5 309 ASP B O 1
ATOM 5716 N N . GLY B 1 310 ? -18.875 12.195 -2.469 1 98.62 310 GLY B N 1
ATOM 5717 C CA . GLY B 1 310 ? -17.625 12.797 -2.035 1 98.62 310 GLY B CA 1
ATOM 5718 C C . GLY B 1 310 ? -16.578 12.852 -3.133 1 98.62 310 GLY B C 1
ATOM 5719 O O . GLY B 1 310 ? -16.516 11.969 -3.984 1 98.62 310 GLY B O 1
ATOM 5720 N N . THR B 1 311 ? -15.703 13.867 -3.113 1 98.81 311 THR B N 1
ATOM 5721 C CA . THR B 1 311 ? -14.602 14.008 -4.059 1 98.81 311 THR B CA 1
ATOM 5722 C C . THR B 1 311 ? -13.289 14.273 -3.324 1 98.81 311 THR B C 1
ATOM 5724 O O . THR B 1 311 ? -13.25 15.07 -2.381 1 98.81 311 THR B O 1
ATOM 5727 N N . SER B 1 312 ? -12.234 13.586 -3.752 1 98.75 312 SER B N 1
ATOM 5728 C CA . SER B 1 312 ? -10.93 13.867 -3.168 1 98.75 312 SER B CA 1
ATOM 5729 C C . SER B 1 312 ? -9.828 13.828 -4.227 1 98.75 312 SER B C 1
ATOM 5731 O O . SER B 1 312 ? -9.891 13.023 -5.16 1 98.75 312 SER B O 1
ATOM 5733 N N . ARG B 1 313 ? -8.922 14.75 -4.137 1 98.75 313 ARG B N 1
ATOM 5734 C CA . ARG B 1 313 ? -7.707 14.828 -4.938 1 98.75 313 ARG B CA 1
ATOM 5735 C C . ARG B 1 313 ? -6.477 14.961 -4.047 1 98.75 313 ARG B C 1
ATOM 5737 O O . ARG B 1 313 ? -6.477 15.734 -3.088 1 98.75 313 ARG B O 1
ATOM 5744 N N . GLN B 1 314 ? -5.445 14.125 -4.309 1 98.56 314 GLN B N 1
ATOM 5745 C CA . GLN B 1 314 ? -4.207 14.227 -3.547 1 98.56 314 GLN B CA 1
ATOM 5746 C C . GLN B 1 314 ? -2.988 14.086 -4.457 1 98.56 314 GLN B C 1
ATOM 5748 O O . GLN B 1 314 ? -2.906 13.148 -5.25 1 98.56 314 GLN B O 1
ATOM 5753 N N . LEU B 1 315 ? -2.152 15.039 -4.379 1 98.62 315 LEU B N 1
ATOM 5754 C CA . LEU B 1 315 ? -0.824 14.977 -4.98 1 98.62 315 LEU B CA 1
ATOM 5755 C C . LEU B 1 315 ? 0.26 15.148 -3.922 1 98.62 315 LEU B C 1
ATOM 5757 O O . LEU B 1 315 ? 0.324 16.172 -3.25 1 98.62 315 LEU B O 1
ATOM 5761 N N . HIS B 1 316 ? 1.041 14.125 -3.711 1 98.5 316 HIS B N 1
ATOM 5762 C CA . HIS B 1 316 ? 2.174 14.195 -2.795 1 98.5 316 HIS B CA 1
ATOM 5763 C C . HIS B 1 316 ? 3.494 14.023 -3.537 1 98.5 316 HIS B C 1
ATOM 5765 O O . HIS B 1 316 ? 3.691 13.023 -4.238 1 98.5 316 HIS B O 1
ATOM 5771 N N . LYS B 1 317 ? 4.367 14.984 -3.367 1 98 317 LYS B N 1
ATOM 5772 C CA . LYS B 1 317 ? 5.672 14.938 -4.02 1 98 317 LYS B CA 1
ATOM 5773 C C . LYS B 1 317 ? 6.801 14.891 -2.992 1 98 317 LYS B C 1
ATOM 5775 O O . LYS B 1 317 ? 6.723 15.539 -1.946 1 98 317 LYS B O 1
ATOM 5780 N N . CYS B 1 318 ? 7.836 14.102 -3.318 1 97.88 318 CYS B N 1
ATOM 5781 C CA . CYS B 1 318 ? 9.047 14.055 -2.514 1 97.88 318 CYS B CA 1
ATOM 5782 C C . CYS B 1 318 ? 10.289 14.281 -3.375 1 97.88 318 CYS B C 1
ATOM 5784 O O . CYS B 1 318 ? 10.414 13.703 -4.453 1 97.88 318 CYS B O 1
ATOM 5786 N N . ILE B 1 319 ? 11.086 15.172 -2.934 1 96.75 319 ILE B N 1
ATOM 5787 C CA . ILE B 1 319 ? 12.43 15.367 -3.469 1 96.75 319 ILE B CA 1
ATOM 5788 C C . ILE B 1 319 ? 13.461 14.953 -2.432 1 96.75 319 ILE B C 1
ATOM 5790 O O . ILE B 1 319 ? 13.555 15.547 -1.356 1 96.75 319 ILE B O 1
ATOM 5794 N N . ILE B 1 320 ? 14.273 13.961 -2.775 1 96.94 320 ILE B N 1
ATOM 5795 C CA . ILE B 1 320 ? 15.141 13.344 -1.776 1 96.94 320 ILE B CA 1
ATOM 5796 C C . ILE B 1 320 ? 16.594 13.359 -2.268 1 96.94 320 ILE B C 1
ATOM 5798 O O . ILE B 1 320 ? 16.891 12.867 -3.359 1 96.94 320 ILE B O 1
ATOM 5802 N N . ASP B 1 321 ? 17.438 13.906 -1.437 1 94.75 321 ASP B N 1
ATOM 5803 C CA . ASP B 1 321 ? 18.859 13.984 -1.752 1 94.75 321 ASP B CA 1
ATOM 5804 C C . ASP B 1 321 ? 19.703 13.414 -0.62 1 94.75 321 ASP B C 1
ATOM 5806 O O . ASP B 1 321 ? 19.172 13.039 0.43 1 94.75 321 ASP B O 1
ATOM 5810 N N . GLY B 1 322 ? 21 13.289 -0.902 1 95.06 322 GLY B N 1
ATOM 5811 C CA . GLY B 1 322 ? 21.859 12.711 0.112 1 95.06 322 GLY B CA 1
ATOM 5812 C C . GLY B 1 322 ? 21.484 11.289 0.473 1 95.06 322 GLY B C 1
ATOM 5813 O O . GLY B 1 322 ? 21.266 10.453 -0.41 1 95.06 322 GLY B O 1
ATOM 5814 N N . ALA B 1 323 ? 21.516 11 1.772 1 96.81 323 ALA B N 1
ATOM 5815 C CA . ALA B 1 323 ? 21.109 9.695 2.268 1 96.81 323 ALA B CA 1
ATOM 5816 C C . ALA B 1 323 ? 19.75 9.766 2.961 1 96.81 323 ALA B C 1
ATOM 5818 O O . ALA B 1 323 ? 19.484 9.016 3.902 1 96.81 323 ALA B O 1
ATOM 5819 N N . ALA B 1 324 ? 18.906 10.758 2.514 1 97.75 324 ALA B N 1
ATOM 5820 C CA . ALA B 1 324 ? 17.609 10.969 3.146 1 97.75 324 ALA B CA 1
ATOM 5821 C C . ALA B 1 324 ? 16.609 9.898 2.729 1 97.75 324 ALA B C 1
ATOM 5823 O O . ALA B 1 324 ? 16.844 9.156 1.771 1 97.75 324 ALA B O 1
ATOM 5824 N N . HIS B 1 325 ? 15.562 9.781 3.479 1 98.19 325 HIS B N 1
ATOM 5825 C CA . HIS B 1 325 ? 14.555 8.742 3.305 1 98.19 325 HIS B CA 1
ATOM 5826 C C . HIS B 1 325 ? 13.148 9.328 3.307 1 98.19 325 HIS B C 1
ATOM 5828 O O . HIS B 1 325 ? 12.695 9.875 4.32 1 98.19 325 HIS B O 1
ATOM 5834 N N . GLY B 1 326 ? 12.461 9.234 2.168 1 98.5 326 GLY B N 1
ATOM 5835 C CA . GLY B 1 326 ? 11.062 9.625 2.084 1 98.5 326 GLY B CA 1
ATOM 5836 C C . GLY B 1 326 ? 10.109 8.453 2.24 1 98.5 326 GLY B C 1
ATOM 5837 O O . GLY B 1 326 ? 10.375 7.355 1.749 1 98.5 326 GLY B O 1
ATOM 5838 N N . VAL B 1 327 ? 9.016 8.617 2.957 1 98.69 327 VAL B N 1
ATOM 5839 C CA . VAL B 1 327 ? 7.953 7.633 3.117 1 98.69 327 VAL B CA 1
ATOM 5840 C C . VAL B 1 327 ? 6.602 8.273 2.824 1 98.69 327 VAL B C 1
ATOM 5842 O O . VAL B 1 327 ? 6.305 9.367 3.316 1 98.69 327 VAL B O 1
ATOM 5845 N N . PHE B 1 328 ? 5.844 7.641 1.971 1 98.38 328 PHE B N 1
ATOM 5846 C CA . PHE B 1 328 ? 4.477 8.078 1.724 1 98.38 328 PHE B CA 1
ATOM 5847 C C . PHE B 1 328 ? 3.508 6.906 1.81 1 98.38 328 PHE B C 1
ATOM 5849 O O . PHE B 1 328 ? 3.664 5.914 1.099 1 98.38 328 PHE B O 1
ATOM 5856 N N . ASN B 1 329 ? 2.559 6.996 2.664 1 97.75 329 ASN B N 1
ATOM 5857 C CA . ASN B 1 329 ? 1.429 6.082 2.768 1 97.75 329 ASN B CA 1
ATOM 5858 C C . ASN B 1 329 ? 0.098 6.812 2.633 1 97.75 329 ASN B C 1
ATOM 5860 O O . ASN B 1 329 ? -0.312 7.535 3.543 1 97.75 329 ASN B O 1
ATOM 5864 N N . GLY B 1 330 ? -0.569 6.633 1.529 1 97.62 330 GLY B N 1
ATOM 5865 C CA . GLY B 1 330 ? -1.861 7.258 1.291 1 97.62 330 GLY B CA 1
ATOM 5866 C C . GLY B 1 330 ? -2.998 6.258 1.188 1 97.62 330 GLY B C 1
ATOM 5867 O O . GLY B 1 330 ? -3.031 5.445 0.262 1 97.62 330 GLY B O 1
ATOM 5868 N N . LYS B 1 331 ? -3.938 6.363 2.074 1 97.5 331 LYS B N 1
ATOM 5869 C CA . LYS B 1 331 ? -5.066 5.438 2.1 1 97.5 331 LYS B CA 1
ATOM 5870 C C . LYS B 1 331 ? -6.367 6.145 1.729 1 97.5 331 LYS B C 1
ATOM 5872 O O . LYS B 1 331 ? -6.641 7.242 2.213 1 97.5 331 LYS B O 1
ATOM 5877 N N . ILE B 1 332 ? -7.074 5.574 0.802 1 98.38 332 ILE B N 1
ATOM 5878 C CA . ILE B 1 332 ? -8.438 6.004 0.495 1 98.38 332 ILE B CA 1
ATOM 5879 C C . ILE B 1 332 ? -9.422 4.895 0.862 1 98.38 332 ILE B C 1
ATOM 5881 O O . ILE B 1 332 ? -9.25 3.744 0.45 1 98.38 332 ILE B O 1
ATOM 5885 N N . ILE B 1 333 ? -10.398 5.246 1.637 1 98.31 333 ILE B N 1
ATOM 5886 C CA . ILE B 1 333 ? -11.461 4.316 2.008 1 98.31 333 ILE B CA 1
ATOM 5887 C C . ILE B 1 333 ? -12.797 4.809 1.449 1 98.31 333 ILE B C 1
ATOM 5889 O O . ILE B 1 333 ? -13.156 5.977 1.622 1 98.31 333 ILE B O 1
ATOM 5893 N N . VAL B 1 334 ? -13.453 3.977 0.77 1 97.94 334 VAL B N 1
ATOM 5894 C CA . VAL B 1 334 ? -14.828 4.246 0.352 1 97.94 334 VAL B CA 1
ATOM 5895 C C . VAL B 1 334 ? -15.781 3.305 1.08 1 97.94 334 VAL B C 1
ATOM 5897 O O . VAL B 1 334 ? -15.836 2.109 0.781 1 97.94 334 VAL B O 1
ATOM 5900 N N . ARG B 1 335 ? -16.516 3.877 2.045 1 97.12 335 ARG B N 1
ATOM 5901 C CA . ARG B 1 335 ? -17.375 3.082 2.912 1 97.12 335 ARG B CA 1
ATOM 5902 C C . ARG B 1 335 ? -18.609 2.586 2.156 1 97.12 335 ARG B C 1
ATOM 5904 O O . ARG B 1 335 ? -18.938 3.115 1.095 1 97.12 335 ARG B O 1
ATOM 5911 N N . PRO B 1 336 ? -19.266 1.495 2.74 1 94.38 336 PRO B N 1
ATOM 5912 C CA . PRO B 1 336 ? -20.531 1.085 2.131 1 94.38 336 PRO B CA 1
ATOM 5913 C C . PRO B 1 336 ? -21.531 2.234 2.016 1 94.38 336 PRO B C 1
ATOM 5915 O O . PRO B 1 336 ? -21.703 3.004 2.963 1 94.38 336 PRO B O 1
ATOM 5918 N N . GLY B 1 337 ? -22.078 2.416 0.899 1 93.94 337 GLY B N 1
ATOM 5919 C CA . GLY B 1 337 ? -23.078 3.451 0.691 1 93.94 337 GLY B CA 1
ATOM 5920 C C . GLY B 1 337 ? -22.484 4.742 0.145 1 93.94 337 GLY B C 1
ATOM 5921 O O . GLY B 1 337 ? -23.234 5.621 -0.303 1 93.94 337 GLY B O 1
ATOM 5922 N N . ALA B 1 338 ? -21.172 4.922 0.23 1 96.81 338 ALA B N 1
ATOM 5923 C CA . ALA B 1 338 ? -20.547 6.137 -0.287 1 96.81 338 ALA B CA 1
ATOM 5924 C C . ALA B 1 338 ? -20.516 6.129 -1.812 1 96.81 338 ALA B C 1
ATOM 5926 O O . ALA B 1 338 ? -19.453 6.285 -2.416 1 96.81 338 ALA B O 1
ATOM 5927 N N . GLN B 1 339 ? -21.641 6.074 -2.385 1 95.38 339 GLN B N 1
ATOM 5928 C CA . GLN B 1 339 ? -21.797 5.988 -3.832 1 95.38 339 GLN B CA 1
ATOM 5929 C C . GLN B 1 339 ? -21.375 7.289 -4.508 1 95.38 339 GLN B C 1
ATOM 5931 O O . GLN B 1 339 ? -21.406 8.359 -3.889 1 95.38 339 GLN B O 1
ATOM 5936 N N . ARG B 1 340 ? -20.938 7.176 -5.715 1 96.31 340 ARG B N 1
ATOM 5937 C CA . ARG B 1 340 ? -20.562 8.289 -6.578 1 96.31 340 ARG B CA 1
ATOM 5938 C C . ARG B 1 340 ? -19.344 9.023 -6.016 1 96.31 340 ARG B C 1
ATOM 5940 O O . ARG B 1 340 ? -19.234 10.242 -6.16 1 96.31 340 ARG B O 1
ATOM 5947 N N . THR B 1 341 ? -18.594 8.266 -5.23 1 97.5 341 THR B N 1
ATOM 5948 C CA . THR B 1 341 ? -17.297 8.781 -4.812 1 97.5 341 THR B CA 1
ATOM 5949 C C . THR B 1 341 ? -16.375 8.969 -6.016 1 97.5 341 THR B C 1
ATOM 5951 O O . THR B 1 341 ? -16.328 8.109 -6.902 1 97.5 341 THR B O 1
ATOM 5954 N N . ASP B 1 342 ? -15.688 10.07 -6.117 1 98.19 342 ASP B N 1
ATOM 5955 C CA . ASP B 1 342 ? -14.656 10.367 -7.109 1 98.19 342 ASP B CA 1
ATOM 5956 C C . ASP B 1 342 ? -13.344 10.758 -6.441 1 98.19 342 ASP B C 1
ATOM 5958 O O . ASP B 1 342 ? -13.203 11.867 -5.934 1 98.19 342 ASP B O 1
ATOM 5962 N N . SER B 1 343 ? -12.383 9.844 -6.434 1 98.31 343 SER B N 1
ATOM 5963 C CA . SER B 1 343 ? -11.148 10.062 -5.688 1 98.31 343 SER B CA 1
ATOM 5964 C C . SER B 1 343 ? -9.93 9.734 -6.539 1 98.31 343 SER B C 1
ATOM 5966 O O . SER B 1 343 ? -9.93 8.758 -7.293 1 98.31 343 SER B O 1
ATOM 5968 N N . SER B 1 344 ? -8.922 10.555 -6.504 1 98.12 344 SER B N 1
ATOM 5969 C CA . SER B 1 344 ? -7.648 10.336 -7.184 1 98.12 344 SER B CA 1
ATOM 5970 C C . SER B 1 344 ? -6.473 10.711 -6.289 1 98.12 344 SER B C 1
ATOM 5972 O O . SER B 1 344 ? -6.496 11.742 -5.621 1 98.12 344 SER B O 1
ATOM 5974 N N . GLN B 1 345 ? -5.465 9.836 -6.227 1 97.94 345 GLN B N 1
ATOM 5975 C CA . GLN B 1 345 ? -4.258 10.039 -5.43 1 97.94 345 GLN B CA 1
ATOM 5976 C C . GLN B 1 345 ? -3.004 9.766 -6.258 1 97.94 345 GLN B C 1
ATOM 5978 O O . GLN B 1 345 ? -2.934 8.766 -6.977 1 97.94 345 GLN B O 1
ATOM 5983 N N . SER B 1 346 ? -2.059 10.703 -6.203 1 97.69 346 SER B N 1
ATOM 5984 C CA . SER B 1 346 ? -0.802 10.562 -6.934 1 97.69 346 SER B CA 1
ATOM 5985 C C . SER B 1 346 ? 0.395 10.852 -6.035 1 97.69 346 SER B C 1
ATOM 5987 O O . SER B 1 346 ? 0.44 11.891 -5.371 1 97.69 346 SER B O 1
ATOM 5989 N N . SER B 1 347 ? 1.337 9.93 -5.957 1 97.75 347 SER B N 1
ATOM 5990 C CA . SER B 1 347 ? 2.629 10.125 -5.305 1 97.75 347 SER B CA 1
ATOM 5991 C C . SER B 1 347 ? 3.76 10.18 -6.328 1 97.75 347 SER B C 1
ATOM 5993 O O . SER B 1 347 ? 3.988 9.219 -7.062 1 97.75 347 SER B O 1
ATOM 5995 N N . ARG B 1 348 ? 4.457 11.281 -6.426 1 97.75 348 ARG B N 1
ATOM 5996 C CA . ARG B 1 348 ? 5.578 11.453 -7.344 1 97.75 348 ARG B CA 1
ATOM 5997 C C . ARG B 1 348 ? 6.875 11.719 -6.582 1 97.75 348 ARG B C 1
ATOM 5999 O O . ARG B 1 348 ? 6.941 12.625 -5.754 1 97.75 348 ARG B O 1
ATOM 6006 N N . ASN B 1 349 ? 7.934 10.953 -6.887 1 97.88 349 ASN B N 1
ATOM 6007 C CA . ASN B 1 349 ? 9.141 10.977 -6.07 1 97.88 349 ASN B CA 1
ATOM 6008 C C . ASN B 1 349 ? 10.398 11.102 -6.93 1 97.88 349 ASN B C 1
ATOM 6010 O O . ASN B 1 349 ? 10.594 10.328 -7.867 1 97.88 349 ASN B O 1
ATOM 6014 N N . LEU B 1 350 ? 11.156 12.078 -6.594 1 96.12 350 LEU B N 1
ATOM 6015 C CA . LEU B 1 350 ? 12.414 12.352 -7.281 1 96.12 350 LEU B CA 1
ATOM 6016 C C . LEU B 1 350 ? 13.602 12.016 -6.395 1 96.12 350 LEU B C 1
ATOM 6018 O O . LEU B 1 350 ? 13.742 12.562 -5.297 1 96.12 350 LEU B O 1
ATOM 6022 N N . LEU B 1 351 ? 14.438 11.094 -6.809 1 95.5 351 LEU B N 1
ATOM 6023 C CA . LEU B 1 351 ? 15.68 10.758 -6.121 1 95.5 351 LEU B CA 1
ATOM 6024 C C . LEU B 1 351 ? 16.875 11.43 -6.789 1 95.5 351 LEU B C 1
ATOM 6026 O O . LEU B 1 351 ? 17.109 11.234 -7.98 1 95.5 351 LEU B O 1
ATOM 6030 N N . LEU B 1 352 ? 17.641 12.164 -6.004 1 92.5 352 LEU B N 1
ATOM 6031 C CA . LEU B 1 352 ? 18.688 13 -6.586 1 92.5 352 LEU B CA 1
ATOM 6032 C C . LEU B 1 352 ? 20.062 12.383 -6.355 1 92.5 352 LEU B C 1
ATOM 6034 O O . LEU B 1 352 ? 21.062 12.859 -6.895 1 92.5 352 LEU B O 1
ATOM 6038 N N . SER B 1 353 ? 20.141 11.383 -5.492 1 92.19 353 SER B N 1
ATOM 6039 C CA . SER B 1 353 ? 21.406 10.75 -5.188 1 92.19 353 SER B CA 1
ATOM 6040 C C . SER B 1 353 ? 21.266 9.234 -5.062 1 92.19 353 SER B C 1
ATOM 6042 O O . SER B 1 353 ? 20.156 8.734 -4.867 1 92.19 353 SER B O 1
ATOM 6044 N N . ALA B 1 354 ? 22.344 8.492 -5.09 1 89.31 354 ALA B N 1
ATOM 6045 C CA . ALA B 1 354 ? 22.344 7.027 -5.125 1 89.31 354 ALA B CA 1
ATOM 6046 C C . ALA B 1 354 ? 21.891 6.449 -3.783 1 89.31 354 ALA B C 1
ATOM 6048 O O . ALA B 1 354 ? 21.406 5.324 -3.721 1 89.31 354 ALA B O 1
ATOM 6049 N N . ARG B 1 355 ? 22.109 7.27 -2.703 1 93.19 355 ARG B N 1
ATOM 6050 C CA . ARG B 1 355 ? 21.781 6.75 -1.38 1 93.19 355 ARG B CA 1
ATOM 6051 C C . ARG B 1 355 ? 20.391 7.207 -0.938 1 93.19 355 ARG B C 1
ATOM 6053 O O . ARG B 1 355 ? 19.922 6.812 0.127 1 93.19 355 ARG B O 1
ATOM 6060 N N . ALA B 1 356 ? 19.734 8.016 -1.758 1 94.25 356 ALA B N 1
ATOM 6061 C CA . ALA B 1 356 ? 18.375 8.438 -1.456 1 94.25 356 ALA B CA 1
ATOM 6062 C C . ALA B 1 356 ? 17.391 7.27 -1.577 1 94.25 356 ALA B C 1
ATOM 6064 O O . ALA B 1 356 ? 17.562 6.406 -2.445 1 94.25 356 ALA B O 1
ATOM 6065 N N . HIS B 1 357 ? 16.391 7.312 -0.693 1 94.31 357 HIS B N 1
ATOM 6066 C CA . HIS B 1 357 ? 15.445 6.203 -0.611 1 94.31 357 HIS B CA 1
ATOM 6067 C C . HIS B 1 357 ? 14.016 6.711 -0.489 1 94.31 357 HIS B C 1
ATOM 6069 O O . HIS B 1 357 ? 13.758 7.719 0.175 1 94.31 357 HIS B O 1
ATOM 6075 N N . ILE B 1 358 ? 13.094 5.891 -1.148 1 97.62 358 ILE B N 1
ATOM 6076 C CA . ILE B 1 358 ? 11.688 6.23 -0.996 1 97.62 358 ILE B CA 1
ATOM 6077 C C . ILE B 1 358 ? 10.859 4.957 -0.846 1 97.62 358 ILE B C 1
ATOM 6079 O O . ILE B 1 358 ? 11.141 3.945 -1.496 1 97.62 358 ILE B O 1
ATOM 6083 N N . ASP B 1 359 ? 9.984 4.898 0.106 1 97.5 359 ASP B N 1
ATOM 6084 C CA . ASP B 1 359 ? 8.945 3.887 0.251 1 97.5 359 ASP B CA 1
ATOM 6085 C C . ASP B 1 359 ? 7.559 4.496 0.056 1 97.5 359 ASP B C 1
ATOM 6087 O O . ASP B 1 359 ? 7.172 5.422 0.774 1 97.5 359 ASP B O 1
ATOM 6091 N N . THR B 1 360 ? 6.809 4.02 -0.961 1 95.94 360 THR B N 1
ATOM 6092 C CA . THR B 1 360 ? 5.449 4.488 -1.201 1 95.94 360 THR B CA 1
ATOM 6093 C C . THR B 1 360 ? 4.457 3.334 -1.109 1 95.94 360 THR B C 1
ATOM 6095 O O . THR B 1 360 ? 4.73 2.23 -1.586 1 95.94 360 THR B O 1
ATOM 6098 N N . LYS B 1 361 ? 3.344 3.574 -0.428 1 93.62 361 LYS B N 1
ATOM 6099 C CA . LYS B 1 361 ? 2.312 2.562 -0.213 1 93.62 361 LYS B CA 1
ATOM 6100 C C . LYS B 1 361 ? 0.917 3.168 -0.33 1 93.62 361 LYS B C 1
ATOM 6102 O O . LYS B 1 361 ? 0.188 3.258 0.66 1 93.62 361 LYS B O 1
ATOM 6107 N N . PRO B 1 362 ? 0.482 3.486 -1.546 1 93.06 362 PRO B N 1
ATOM 6108 C CA . PRO B 1 362 ? -0.922 3.877 -1.7 1 93.06 362 PRO B CA 1
ATOM 6109 C C . PRO B 1 362 ? -1.882 2.699 -1.541 1 93.06 362 PRO B C 1
ATOM 6111 O O . PRO B 1 362 ? -1.567 1.581 -1.955 1 93.06 362 PRO B O 1
ATOM 6114 N N . GLN B 1 363 ? -2.998 2.963 -0.89 1 94 363 GLN B N 1
ATOM 6115 C CA . GLN B 1 363 ? -3.961 1.902 -0.608 1 94 363 GLN B CA 1
ATOM 6116 C C . GLN B 1 363 ? -5.383 2.344 -0.943 1 94 363 GLN B C 1
ATOM 6118 O O . GLN B 1 363 ? -5.77 3.48 -0.657 1 94 363 GLN B O 1
ATOM 6123 N N . LEU B 1 364 ? -6.109 1.453 -1.613 1 95.31 364 LEU B N 1
ATOM 6124 C CA . LEU B 1 364 ? -7.535 1.644 -1.835 1 95.31 364 LEU B CA 1
ATOM 6125 C C . LEU B 1 364 ? -8.344 0.549 -1.145 1 95.31 364 LEU B C 1
ATOM 6127 O O . LEU B 1 364 ? -8.094 -0.64 -1.353 1 95.31 364 LEU B O 1
ATOM 6131 N N . GLU B 1 365 ? -9.211 0.876 -0.282 1 95.75 365 GLU B N 1
ATOM 6132 C CA . GLU B 1 365 ? -10.227 0.001 0.297 1 95.75 365 GLU B CA 1
ATOM 6133 C C . GLU B 1 365 ? -11.625 0.431 -0.123 1 95.75 365 GLU B C 1
ATOM 6135 O O . GLU B 1 365 ? -12.188 1.38 0.433 1 95.75 365 GLU B O 1
ATOM 6140 N N . ILE B 1 366 ? -12.227 -0.283 -1.055 1 94.69 366 ILE B N 1
ATOM 6141 C CA . ILE B 1 366 ? -13.445 0.177 -1.713 1 94.69 366 ILE B CA 1
ATOM 6142 C C . ILE B 1 366 ? -14.586 -0.799 -1.431 1 94.69 366 ILE B C 1
ATOM 6144 O O . ILE B 1 366 ? -14.539 -1.952 -1.867 1 94.69 366 ILE B O 1
ATOM 6148 N N . PHE B 1 367 ? -15.664 -0.305 -0.777 1 91.25 367 PHE B N 1
ATOM 6149 C CA . PHE B 1 367 ? -16.812 -1.127 -0.392 1 91.25 367 PHE B CA 1
ATOM 6150 C C . PHE B 1 367 ? -18.062 -0.687 -1.131 1 91.25 367 PHE B C 1
ATOM 6152 O O . PHE B 1 367 ? -19.188 -0.92 -0.662 1 91.25 367 PHE B O 1
ATOM 6159 N N . ALA B 1 368 ? -17.891 0.062 -2.174 1 87.56 368 ALA B N 1
ATOM 6160 C CA . ALA B 1 368 ? -18.984 0.548 -3.012 1 87.56 368 ALA B CA 1
ATOM 6161 C C . ALA B 1 368 ? -18.672 0.363 -4.492 1 87.56 368 ALA B C 1
ATOM 6163 O O . ALA B 1 368 ? -17.5 0.397 -4.891 1 87.56 368 ALA B O 1
ATOM 6164 N N . ASP B 1 369 ? -19.688 0.303 -5.305 1 87.19 369 ASP B N 1
ATOM 6165 C CA . ASP B 1 369 ? -19.422 -0.081 -6.688 1 87.19 369 ASP B CA 1
ATOM 6166 C C . ASP B 1 369 ? -19.484 1.132 -7.613 1 87.19 369 ASP B C 1
ATOM 6168 O O . ASP B 1 369 ? -18.766 1.187 -8.617 1 87.19 369 ASP B O 1
ATOM 6172 N N . ASP B 1 370 ? -20.438 2.045 -7.277 1 92.12 370 ASP B N 1
ATOM 6173 C CA . ASP B 1 370 ? -20.547 3.227 -8.125 1 92.12 370 ASP B CA 1
ATOM 6174 C C . ASP B 1 370 ? -19.516 4.285 -7.73 1 92.12 370 ASP B C 1
ATOM 6176 O O . ASP B 1 370 ? -19.875 5.312 -7.148 1 92.12 370 ASP B O 1
ATOM 6180 N N . VAL B 1 371 ? -18.281 3.977 -7.984 1 94.06 371 VAL B N 1
ATOM 6181 C CA . VAL B 1 371 ? -17.188 4.859 -7.59 1 94.06 371 VAL B CA 1
ATOM 6182 C C . VAL B 1 371 ? -16.203 5.008 -8.742 1 94.06 371 VAL B C 1
ATOM 6184 O O . VAL B 1 371 ? -16.219 4.215 -9.688 1 94.06 371 VAL B O 1
ATOM 6187 N N . LYS B 1 372 ? -15.445 6.02 -8.805 1 95.38 372 LYS B N 1
ATOM 6188 C CA . LYS B 1 372 ? -14.25 6.242 -9.617 1 95.38 372 LYS B CA 1
ATOM 6189 C C . LYS B 1 372 ? -13.039 6.562 -8.742 1 95.38 372 LYS B C 1
ATOM 6191 O O . LYS B 1 372 ? -12.836 7.715 -8.359 1 95.38 372 LYS B O 1
ATOM 6196 N N . CYS B 1 373 ? -12.266 5.547 -8.5 1 96.5 373 CYS B N 1
ATOM 6197 C CA . CYS B 1 373 ? -11.094 5.723 -7.648 1 96.5 373 CYS B CA 1
ATOM 6198 C C . CYS B 1 373 ? -9.82 5.32 -8.383 1 96.5 373 CYS B C 1
ATOM 6200 O O . CYS B 1 373 ? -9.812 4.344 -9.125 1 96.5 373 CYS B O 1
ATOM 6202 N N . ALA B 1 374 ? -8.82 6.102 -8.25 1 95.94 374 ALA B N 1
ATOM 6203 C CA . ALA B 1 374 ? -7.512 5.812 -8.844 1 95.94 374 ALA B CA 1
ATOM 6204 C C . ALA B 1 374 ? -6.383 6.262 -7.922 1 95.94 374 ALA B C 1
ATOM 6206 O O . ALA B 1 374 ? -6.527 7.242 -7.184 1 95.94 374 ALA B O 1
ATOM 6207 N N . HIS B 1 375 ? -5.328 5.566 -7.926 1 94.62 375 HIS B N 1
ATOM 6208 C CA . HIS B 1 375 ? -4.086 6.055 -7.336 1 94.62 375 HIS B CA 1
ATOM 6209 C C . HIS B 1 375 ? -2.887 5.719 -8.219 1 94.62 375 HIS B C 1
ATOM 6211 O O . HIS B 1 375 ? -2.979 4.859 -9.094 1 94.62 375 HIS B O 1
ATOM 6217 N N . GLY B 1 376 ? -1.807 6.383 -7.969 1 95 376 GLY B N 1
ATOM 6218 C CA . GLY B 1 376 ? -0.564 6.148 -8.688 1 95 376 GLY B CA 1
ATOM 6219 C C . GLY B 1 376 ? 0.664 6.609 -7.926 1 95 376 GLY B C 1
ATOM 6220 O O . GLY B 1 376 ? 0.57 7.469 -7.051 1 95 376 GLY B O 1
ATOM 6221 N N . ALA B 1 377 ? 1.737 5.965 -8.25 1 96.12 377 ALA B N 1
ATOM 6222 C CA . ALA B 1 377 ? 3.033 6.375 -7.715 1 96.12 377 ALA B CA 1
ATOM 6223 C C . ALA B 1 377 ? 4.129 6.242 -8.766 1 96.12 377 ALA B C 1
ATOM 6225 O O . ALA B 1 377 ? 4.133 5.297 -9.555 1 96.12 377 ALA B O 1
ATOM 6226 N N . THR B 1 378 ? 5.02 7.195 -8.828 1 95.56 378 THR B N 1
ATOM 6227 C CA . THR B 1 378 ? 6.199 7.152 -9.688 1 95.56 378 THR B CA 1
ATOM 6228 C C . THR B 1 378 ? 7.461 7.453 -8.883 1 95.56 378 THR B C 1
ATOM 6230 O O . THR B 1 378 ? 7.434 8.258 -7.957 1 95.56 378 THR B O 1
ATOM 6233 N N . VAL B 1 379 ? 8.508 6.777 -9.18 1 95.75 379 VAL B N 1
ATOM 6234 C CA . VAL B 1 379 ? 9.828 7.008 -8.609 1 95.75 379 VAL B CA 1
ATOM 6235 C C . VAL B 1 379 ? 10.867 7.062 -9.727 1 95.75 379 VAL B C 1
ATOM 6237 O O . VAL B 1 379 ? 10.922 6.172 -10.578 1 95.75 379 VAL B O 1
ATOM 6240 N N . GLY B 1 380 ? 11.727 8.117 -9.672 1 93.12 380 GLY B N 1
ATOM 6241 C CA . GLY B 1 380 ? 12.781 8.188 -10.68 1 93.12 380 GLY B CA 1
ATOM 6242 C C . GLY B 1 380 ? 13.688 9.391 -10.508 1 93.12 380 GLY B C 1
ATOM 6243 O O . GLY B 1 380 ? 13.734 9.992 -9.43 1 93.12 380 GLY B O 1
ATOM 6244 N N . GLN B 1 381 ? 14.438 9.562 -11.57 1 90.25 381 GLN B N 1
ATOM 6245 C CA . GLN B 1 381 ? 15.32 10.719 -11.641 1 90.25 381 GLN B CA 1
ATOM 6246 C C . GLN B 1 381 ? 14.773 11.773 -12.602 1 90.25 381 GLN B C 1
ATOM 6248 O O . GLN B 1 381 ? 13.648 11.648 -13.086 1 90.25 381 GLN B O 1
ATOM 6253 N N . LEU B 1 382 ? 15.523 12.875 -12.695 1 89.25 382 LEU B N 1
ATOM 6254 C CA . LEU B 1 382 ? 15.172 13.922 -13.641 1 89.25 382 LEU B CA 1
ATOM 6255 C C . LEU B 1 382 ? 15.156 13.391 -15.07 1 89.25 382 LEU B C 1
ATOM 6257 O O . LEU B 1 382 ? 15.945 12.508 -15.414 1 89.25 382 LEU B O 1
ATOM 6261 N N . ASP B 1 383 ? 14.234 13.836 -15.781 1 85.12 383 ASP B N 1
ATOM 6262 C CA . ASP B 1 383 ? 14.094 13.398 -17.172 1 85.12 383 ASP B CA 1
ATOM 6263 C C . ASP B 1 383 ? 15.328 13.758 -18 1 85.12 383 ASP B C 1
ATOM 6265 O O . ASP B 1 383 ? 15.648 14.938 -18.156 1 85.12 383 ASP B O 1
ATOM 6269 N N . ASN B 1 384 ? 15.859 12.805 -18.578 1 86.25 384 ASN B N 1
ATOM 6270 C CA . ASN B 1 384 ? 17.094 12.992 -19.328 1 86.25 384 ASN B CA 1
ATOM 6271 C C . ASN B 1 384 ? 16.875 13.828 -20.578 1 86.25 384 ASN B C 1
ATOM 6273 O O . ASN B 1 384 ? 17.75 14.586 -21 1 86.25 384 ASN B O 1
ATOM 6277 N N . GLU B 1 385 ? 15.75 13.641 -21.141 1 89.62 385 GLU B N 1
ATOM 6278 C CA . GLU B 1 385 ? 15.445 14.414 -22.344 1 89.62 385 GLU B CA 1
ATOM 6279 C C . GLU B 1 385 ? 15.32 15.898 -22.016 1 89.62 385 GLU B C 1
ATOM 6281 O O . GLU B 1 385 ? 15.805 16.75 -22.766 1 89.62 385 GLU B O 1
ATOM 6286 N N . GLU B 1 386 ? 14.688 16.094 -20.922 1 90.38 386 GLU B N 1
ATOM 6287 C CA . GLU B 1 386 ? 14.547 17.484 -20.5 1 90.38 386 GLU B CA 1
ATOM 6288 C C . GLU B 1 386 ? 15.898 18.078 -20.109 1 90.38 386 GLU B C 1
ATOM 6290 O O . GLU B 1 386 ? 16.188 19.234 -20.422 1 90.38 386 GLU B O 1
ATOM 6295 N N . LEU B 1 387 ? 16.656 17.312 -19.484 1 91.5 387 LEU B N 1
ATOM 6296 C CA . LEU B 1 387 ? 17.984 17.766 -19.094 1 91.5 387 LEU B CA 1
ATOM 6297 C C . LEU B 1 387 ? 18.828 18.094 -20.328 1 91.5 387 LEU B C 1
ATOM 6299 O O . LEU B 1 387 ? 19.469 19.141 -20.391 1 91.5 387 LEU B O 1
ATOM 6303 N N . PHE B 1 388 ? 18.734 17.234 -21.266 1 93 388 PHE B N 1
ATOM 6304 C CA . PHE B 1 388 ? 19.484 17.438 -22.516 1 93 388 PHE B CA 1
ATOM 6305 C C . PHE B 1 388 ? 19 18.688 -23.219 1 93 388 PHE B C 1
ATOM 6307 O O . PHE B 1 388 ? 19.812 19.469 -23.734 1 93 388 PHE B O 1
ATOM 6314 N N . TYR B 1 389 ? 17.75 18.828 -23.266 1 94.81 389 TYR B N 1
ATOM 6315 C CA . TYR B 1 389 ? 17.156 19.984 -23.922 1 94.81 389 TYR B CA 1
ATOM 6316 C C . TYR B 1 389 ? 17.672 21.281 -23.297 1 94.81 389 TYR B C 1
ATOM 6318 O O . TYR B 1 389 ? 18.109 22.188 -24.016 1 94.81 389 TYR B O 1
ATOM 6326 N N . LEU B 1 390 ? 17.656 21.359 -21.938 1 93.75 390 LEU B N 1
ATOM 6327 C CA . LEU B 1 390 ? 18.078 22.562 -21.234 1 93.75 390 LEU B CA 1
ATOM 6328 C C . LEU B 1 390 ? 19.578 22.797 -21.422 1 93.75 390 LEU B C 1
ATOM 6330 O O . LEU B 1 390 ? 20 23.953 -21.578 1 93.75 390 LEU B O 1
ATOM 6334 N N . LYS B 1 391 ? 20.281 21.781 -21.484 1 94.12 391 LYS B N 1
ATOM 6335 C CA . LYS B 1 391 ? 21.719 21.906 -21.719 1 94.12 391 LYS B CA 1
ATOM 6336 C C . LYS B 1 391 ? 22 22.406 -23.141 1 94.12 391 LYS B C 1
ATOM 6338 O O . LYS B 1 391 ? 22.891 23.234 -23.344 1 94.12 391 LYS B O 1
ATOM 6343 N N . SER B 1 392 ? 21.234 21.938 -24.016 1 95.38 392 SER B N 1
ATOM 6344 C CA . SER B 1 392 ? 21.375 22.375 -25.406 1 95.38 392 SER B CA 1
ATOM 6345 C C . SER B 1 392 ? 21.047 23.859 -25.547 1 95.38 392 SER B C 1
ATOM 6347 O O . SER B 1 392 ? 21.5 24.5 -26.516 1 95.38 392 SER B O 1
ATOM 6349 N N . ARG B 1 393 ? 20.312 24.375 -24.656 1 94 393 ARG B N 1
ATOM 6350 C CA . ARG B 1 393 ? 19.953 25.797 -24.688 1 94 393 ARG B CA 1
ATOM 6351 C C . ARG B 1 393 ? 20.953 26.625 -23.891 1 94 393 ARG B C 1
ATOM 6353 O O . ARG B 1 393 ? 20.688 27.797 -23.594 1 94 393 ARG B O 1
ATOM 6360 N N . GLY B 1 394 ? 22.047 26 -23.422 1 94 394 GLY B N 1
ATOM 6361 C CA . GLY B 1 394 ? 23.156 26.766 -22.875 1 94 394 GLY B CA 1
ATOM 6362 C C . GLY B 1 394 ? 23.266 26.672 -21.375 1 94 394 GLY B C 1
ATOM 6363 O O . GLY B 1 394 ? 24.156 27.281 -20.766 1 94 394 GLY B O 1
ATOM 6364 N N . LEU B 1 395 ? 22.453 25.922 -20.703 1 93.31 395 LEU B N 1
ATOM 6365 C CA . LEU B 1 395 ? 22.562 25.766 -19.266 1 93.31 395 LEU B CA 1
ATOM 6366 C C . LEU B 1 395 ? 23.609 24.719 -18.906 1 93.31 395 LEU B C 1
ATOM 6368 O O . LEU B 1 395 ? 23.766 23.719 -19.609 1 93.31 395 LEU B O 1
ATOM 6372 N N . SER B 1 396 ? 24.359 24.984 -17.875 1 94 396 SER B N 1
ATOM 6373 C CA . SER B 1 396 ? 25.219 23.922 -17.328 1 94 396 SER B CA 1
ATOM 6374 C C . SER B 1 396 ? 24.375 22.766 -16.781 1 94 396 SER B C 1
ATOM 6376 O O . SER B 1 396 ? 23.172 22.922 -16.547 1 94 396 SER B O 1
ATOM 6378 N N . GLU B 1 397 ? 25.047 21.656 -16.578 1 90.44 397 GLU B N 1
ATOM 6379 C CA . GLU B 1 397 ? 24.359 20.484 -16.031 1 90.44 397 GLU B CA 1
ATOM 6380 C C . GLU B 1 397 ? 23.781 20.797 -14.656 1 90.44 397 GLU B C 1
ATOM 6382 O O . GLU B 1 397 ? 22.625 20.438 -14.367 1 90.44 397 GLU B O 1
ATOM 6387 N N . VAL B 1 398 ? 24.547 21.5 -13.938 1 88.62 398 VAL B N 1
ATOM 6388 C CA . VAL B 1 398 ? 24.141 21.828 -12.578 1 88.62 398 VAL B CA 1
ATOM 6389 C C . VAL B 1 398 ? 22.938 22.766 -12.602 1 88.62 398 VAL B C 1
ATOM 6391 O O . VAL B 1 398 ? 21.953 22.547 -11.891 1 88.62 398 VAL B O 1
ATOM 6394 N N . ALA B 1 399 ? 23.016 23.703 -13.398 1 89.81 399 ALA B N 1
ATOM 6395 C CA . ALA B 1 399 ? 21.922 24.672 -13.5 1 89.81 399 ALA B CA 1
ATOM 6396 C C . ALA B 1 399 ? 20.656 24 -14.023 1 89.81 399 ALA B C 1
ATOM 6398 O O . ALA B 1 399 ? 19.547 24.297 -13.562 1 89.81 399 ALA B O 1
ATOM 6399 N N . ALA B 1 400 ? 20.812 23.203 -15.016 1 91.38 400 ALA B N 1
ATOM 6400 C CA . ALA B 1 400 ? 19.688 22.484 -15.602 1 91.38 400 ALA B CA 1
ATOM 6401 C C . ALA B 1 400 ? 19.016 21.594 -14.562 1 91.38 400 ALA B C 1
ATOM 6403 O O . ALA B 1 400 ? 17.781 21.578 -14.445 1 91.38 400 ALA B O 1
ATOM 6404 N N . ARG B 1 401 ? 19.766 20.906 -13.852 1 89.69 401 ARG B N 1
ATOM 6405 C CA . ARG B 1 401 ? 19.25 20.016 -12.82 1 89.69 401 ARG B CA 1
ATOM 6406 C C . ARG B 1 401 ? 18.516 20.797 -11.742 1 89.69 401 ARG B C 1
ATOM 6408 O O . ARG B 1 401 ? 17.438 20.375 -11.297 1 89.69 401 ARG B O 1
ATOM 6415 N N . ASN B 1 402 ? 19.062 21.859 -11.375 1 88.44 402 ASN B N 1
ATOM 6416 C CA . ASN B 1 402 ? 18.438 22.703 -10.359 1 88.44 402 ASN B CA 1
ATOM 6417 C C . ASN B 1 402 ? 17.094 23.234 -10.828 1 88.44 402 ASN B C 1
ATOM 6419 O O . ASN B 1 402 ? 16.141 23.266 -10.055 1 88.44 402 ASN B O 1
ATOM 6423 N N . LEU B 1 403 ? 17.062 23.641 -12.047 1 90.31 403 LEU B N 1
ATOM 6424 C CA . LEU B 1 403 ? 15.836 24.188 -12.602 1 90.31 403 LEU B CA 1
ATOM 6425 C C . LEU B 1 403 ? 14.742 23.125 -12.648 1 90.31 403 LEU B C 1
ATOM 6427 O O . LEU B 1 403 ? 13.594 23.391 -12.312 1 90.31 403 LEU B O 1
ATOM 6431 N N . LEU B 1 404 ? 15.109 21.953 -13.102 1 91.81 404 LEU B N 1
ATOM 6432 C CA . LEU B 1 404 ? 14.133 20.875 -13.195 1 91.81 404 LEU B CA 1
ATOM 6433 C C . LEU B 1 404 ? 13.672 20.438 -11.805 1 91.81 404 LEU B C 1
ATOM 6435 O O . LEU B 1 404 ? 12.484 20.156 -11.602 1 91.81 404 LEU B O 1
ATOM 6439 N N . THR B 1 405 ? 14.547 20.375 -10.898 1 91.56 405 THR B N 1
ATOM 6440 C CA . THR B 1 405 ? 14.203 20.031 -9.523 1 91.56 405 THR B CA 1
ATOM 6441 C C . THR B 1 405 ? 13.258 21.062 -8.93 1 91.56 405 THR B C 1
ATOM 6443 O O . THR B 1 405 ? 12.266 20.719 -8.289 1 91.56 405 THR B O 1
ATOM 6446 N N . TYR B 1 406 ? 13.586 22.281 -9.156 1 90.62 406 TYR B N 1
ATOM 6447 C CA . TYR B 1 406 ? 12.734 23.375 -8.703 1 90.62 406 TYR B CA 1
ATOM 6448 C C . TYR B 1 406 ? 11.336 23.266 -9.297 1 90.62 406 TYR B C 1
ATOM 6450 O O . TYR B 1 406 ? 10.344 23.406 -8.578 1 90.62 406 TYR B O 1
ATOM 6458 N N . ALA B 1 407 ? 11.258 23.062 -10.578 1 91.38 407 ALA B N 1
ATOM 6459 C CA . ALA B 1 407 ? 9.977 22.953 -11.258 1 91.38 407 ALA B CA 1
ATOM 6460 C C . ALA B 1 407 ? 9.133 21.828 -10.672 1 91.38 407 ALA B C 1
ATOM 6462 O O . ALA B 1 407 ? 7.91 21.953 -10.555 1 91.38 407 ALA B O 1
ATOM 6463 N N . PHE B 1 408 ? 9.812 20.781 -10.328 1 94.19 408 PHE B N 1
ATOM 6464 C CA . PHE B 1 408 ? 9.148 19.625 -9.734 1 94.19 408 PHE B CA 1
ATOM 6465 C C . PHE B 1 408 ? 8.461 20 -8.43 1 94.19 408 PHE B C 1
ATOM 6467 O O . PHE B 1 408 ? 7.289 19.688 -8.219 1 94.19 408 PHE B O 1
ATOM 6474 N N . GLY B 1 409 ? 9.109 20.75 -7.559 1 93.25 409 GLY B N 1
ATOM 6475 C CA . GLY B 1 409 ? 8.562 21.156 -6.273 1 93.25 409 GLY B CA 1
ATOM 6476 C C . GLY B 1 409 ? 7.605 22.328 -6.375 1 93.25 409 GLY B C 1
ATOM 6477 O O . GLY B 1 409 ? 6.637 22.406 -5.613 1 93.25 409 GLY B O 1
ATOM 6478 N N . ALA B 1 410 ? 7.824 23.172 -7.34 1 92.19 410 ALA B N 1
ATOM 6479 C CA . ALA B 1 410 ? 7.059 24.406 -7.5 1 92.19 410 ALA B CA 1
ATOM 6480 C C . ALA B 1 410 ? 5.594 24.109 -7.809 1 92.19 410 ALA B C 1
ATOM 6482 O O . ALA B 1 410 ? 4.707 24.906 -7.484 1 92.19 410 ALA B O 1
ATOM 6483 N N . GLU B 1 411 ? 5.367 22.969 -8.344 1 93.69 411 GLU B N 1
ATOM 6484 C CA . GLU B 1 411 ? 3.994 22.594 -8.664 1 93.69 411 GLU B CA 1
ATOM 6485 C C . GLU B 1 411 ? 3.111 22.609 -7.422 1 93.69 411 GLU B C 1
ATOM 6487 O O . GLU B 1 411 ? 1.95 23.016 -7.48 1 93.69 411 GLU B O 1
ATOM 6492 N N . ILE B 1 412 ? 3.637 22.188 -6.285 1 97 412 ILE B N 1
ATOM 6493 C CA . ILE B 1 412 ? 2.889 22.141 -5.031 1 97 412 ILE B CA 1
ATOM 6494 C C . ILE B 1 412 ? 2.859 23.547 -4.414 1 97 412 ILE B C 1
ATOM 6496 O O . ILE B 1 412 ? 1.807 24.016 -3.971 1 97 412 ILE B O 1
ATOM 6500 N N . ILE B 1 413 ? 3.955 24.203 -4.43 1 95.75 413 ILE B N 1
ATOM 6501 C CA . ILE B 1 413 ? 4.094 25.516 -3.797 1 95.75 413 ILE B CA 1
ATOM 6502 C C . ILE B 1 413 ? 3.164 26.516 -4.477 1 95.75 413 ILE B C 1
ATOM 6504 O O . ILE B 1 413 ? 2.6 27.391 -3.816 1 95.75 413 ILE B O 1
ATOM 6508 N N . ASP B 1 414 ? 2.953 26.344 -5.77 1 93.88 414 ASP B N 1
ATOM 6509 C CA . ASP B 1 414 ? 2.131 27.266 -6.559 1 93.88 414 ASP B CA 1
ATOM 6510 C C . ASP B 1 414 ? 0.667 27.188 -6.129 1 93.88 414 ASP B C 1
ATOM 6512 O O . ASP B 1 414 ? -0.121 28.078 -6.445 1 93.88 414 ASP B O 1
ATOM 6516 N N . ARG B 1 415 ? 0.314 26.219 -5.363 1 95 415 ARG B N 1
ATOM 6517 C CA . ARG B 1 415 ? -1.075 26.031 -4.953 1 95 415 ARG B CA 1
ATOM 6518 C C . ARG B 1 415 ? -1.361 26.766 -3.646 1 95 415 ARG B C 1
ATOM 6520 O O . ARG B 1 415 ? -2.514 26.844 -3.215 1 95 415 ARG B O 1
ATOM 6527 N N . ILE B 1 416 ? -0.328 27.297 -3.018 1 94.88 416 ILE B N 1
ATOM 6528 C CA . ILE B 1 416 ? -0.509 28.062 -1.794 1 94.88 416 ILE B CA 1
ATOM 6529 C C . ILE B 1 416 ? -1.192 29.391 -2.121 1 94.88 416 ILE B C 1
ATOM 6531 O O . ILE B 1 416 ? -0.696 30.172 -2.939 1 94.88 416 ILE B O 1
ATOM 6535 N N . PRO B 1 417 ? -2.289 29.734 -1.47 1 93.44 417 PRO B N 1
ATOM 6536 C CA . PRO B 1 417 ? -3.088 30.891 -1.849 1 93.44 417 PRO B CA 1
ATOM 6537 C C . PRO B 1 417 ? -2.523 32.188 -1.297 1 93.44 417 PRO B C 1
ATOM 6539 O O . PRO B 1 417 ? -3.037 33.281 -1.607 1 93.44 417 PRO B O 1
ATOM 6542 N N . ILE B 1 418 ? -1.479 32.188 -0.537 1 94.25 418 ILE B N 1
ATOM 6543 C CA . ILE B 1 418 ? -0.881 33.375 0.055 1 94.25 418 ILE B CA 1
ATOM 6544 C C . ILE B 1 418 ? 0.377 33.75 -0.721 1 94.25 418 ILE B C 1
ATOM 6546 O O . ILE B 1 418 ? 1.425 33.125 -0.571 1 94.25 418 ILE B O 1
ATOM 6550 N N . ALA B 1 419 ? 0.298 34.844 -1.366 1 90.44 419 ALA B N 1
ATOM 6551 C CA . ALA B 1 419 ? 1.333 35.25 -2.32 1 90.44 419 ALA B CA 1
ATOM 6552 C C . ALA B 1 419 ? 2.684 35.406 -1.629 1 90.44 419 ALA B C 1
ATOM 6554 O O . ALA B 1 419 ? 3.711 34.969 -2.146 1 90.44 419 ALA B O 1
ATOM 6555 N N . SER B 1 420 ? 2.641 36.094 -0.534 1 89.25 420 SER B N 1
ATOM 6556 C CA . SER B 1 420 ? 3.895 36.344 0.166 1 89.25 420 SER B CA 1
ATOM 6557 C C . SER B 1 420 ? 4.543 35.062 0.627 1 89.25 420 SER B C 1
ATOM 6559 O O . SER B 1 420 ? 5.758 34.875 0.512 1 89.25 420 SER B O 1
ATOM 6561 N N . LEU B 1 421 ? 3.756 34.219 1.091 1 92.88 421 LEU B N 1
ATOM 6562 C CA . LEU B 1 421 ? 4.254 32.938 1.549 1 92.88 421 LEU B CA 1
ATOM 6563 C C . LEU B 1 421 ? 4.766 32.094 0.377 1 92.88 421 LEU B C 1
ATOM 6565 O O . LEU B 1 421 ? 5.809 31.453 0.476 1 92.88 421 LEU B O 1
ATOM 6569 N N . LYS B 1 422 ? 4.062 32.062 -0.701 1 92.62 422 LYS B N 1
ATOM 6570 C CA . LYS B 1 422 ? 4.453 31.359 -1.914 1 92.62 422 LYS B CA 1
ATOM 6571 C C . LYS B 1 422 ? 5.84 31.797 -2.379 1 92.62 422 LYS B C 1
ATOM 6573 O O . LYS B 1 422 ? 6.703 30.953 -2.643 1 92.62 422 LYS B O 1
ATOM 6578 N N . ARG B 1 423 ? 6.07 33.031 -2.414 1 90.19 423 ARG B N 1
ATOM 6579 C CA . ARG B 1 423 ? 7.34 33.594 -2.871 1 90.19 423 ARG B CA 1
ATOM 6580 C C . ARG B 1 423 ? 8.484 33.156 -1.957 1 90.19 423 ARG B C 1
ATOM 6582 O O . ARG B 1 423 ? 9.562 32.812 -2.432 1 90.19 423 ARG B O 1
ATOM 6589 N N . ARG B 1 424 ? 8.195 33.219 -0.755 1 90.94 424 ARG B N 1
ATOM 6590 C CA . ARG B 1 424 ? 9.211 32.844 0.218 1 90.94 424 ARG B CA 1
ATOM 6591 C C . ARG B 1 424 ? 9.586 31.391 0.085 1 90.94 424 ARG B C 1
ATOM 6593 O O . ARG B 1 424 ? 10.766 31.031 0.154 1 90.94 424 ARG B O 1
ATOM 6600 N N . LEU B 1 425 ? 8.602 30.609 -0.083 1 91.88 425 LEU B N 1
ATOM 6601 C CA . LEU B 1 425 ? 8.844 29.172 -0.164 1 91.88 425 LEU B CA 1
ATOM 6602 C C . LEU B 1 425 ? 9.5 28.797 -1.488 1 91.88 425 LEU B C 1
ATOM 6604 O O . LEU B 1 425 ? 10.328 27.891 -1.543 1 91.88 425 LEU B O 1
ATOM 6608 N N . GLU B 1 426 ? 9.109 29.484 -2.49 1 88.56 426 GLU B N 1
ATOM 6609 C CA . GLU B 1 426 ? 9.781 29.281 -3.773 1 88.56 426 GLU B CA 1
ATOM 6610 C C . GLU B 1 426 ? 11.273 29.562 -3.662 1 88.56 426 GLU B C 1
ATOM 6612 O O . GLU B 1 426 ? 12.094 28.812 -4.207 1 88.56 426 GLU B O 1
ATOM 6617 N N . GLN B 1 427 ? 11.547 30.594 -2.988 1 86.44 427 GLN B N 1
ATOM 6618 C CA . GLN B 1 427 ? 12.953 30.953 -2.777 1 86.44 427 GLN B CA 1
ATOM 6619 C C . GLN B 1 427 ? 13.664 29.875 -1.949 1 86.44 427 GLN B C 1
ATOM 6621 O O . GLN B 1 427 ? 14.812 29.531 -2.225 1 86.44 427 GLN B O 1
ATOM 6626 N N . THR B 1 428 ? 12.992 29.391 -1.037 1 86 428 THR B N 1
ATOM 6627 C CA . THR B 1 428 ? 13.555 28.344 -0.191 1 86 428 THR B CA 1
ATOM 6628 C C . THR B 1 428 ? 13.844 27.078 -1.007 1 86 428 THR B C 1
ATOM 6630 O O . THR B 1 428 ? 14.906 26.469 -0.868 1 86 428 THR B O 1
ATOM 6633 N N . VAL B 1 429 ? 12.945 26.719 -1.818 1 86.44 429 VAL B N 1
ATOM 6634 C CA . VAL B 1 429 ? 13.109 25.531 -2.652 1 86.44 429 VAL B CA 1
ATOM 6635 C C . VAL B 1 429 ? 14.289 25.734 -3.605 1 86.44 429 VAL B C 1
ATOM 6637 O O . VAL B 1 429 ? 15.109 24.844 -3.795 1 86.44 429 VAL B O 1
ATOM 6640 N N . LEU B 1 430 ? 14.414 26.922 -4.141 1 82.75 430 LEU B N 1
ATOM 6641 C CA . LEU B 1 430 ? 15.516 27.25 -5.047 1 82.75 430 LEU B CA 1
ATOM 6642 C C . LEU B 1 430 ? 16.859 27.141 -4.336 1 82.75 430 LEU B C 1
ATOM 6644 O O . LEU B 1 430 ? 17.812 26.578 -4.875 1 82.75 430 LEU B O 1
ATOM 6648 N N . GLU B 1 431 ? 16.859 27.625 -3.186 1 83.12 431 GLU B N 1
ATOM 6649 C CA . GLU B 1 431 ? 18.094 27.609 -2.412 1 83.12 431 GLU B CA 1
ATOM 6650 C C . GLU B 1 431 ? 18.484 26.188 -2.014 1 83.12 431 GLU B C 1
ATOM 6652 O O . GLU B 1 431 ? 19.672 25.828 -2.049 1 83.12 431 GLU B O 1
ATOM 6657 N N . GLN B 1 432 ? 17.578 25.453 -1.661 1 81.69 432 GLN B N 1
ATOM 6658 C CA . GLN B 1 432 ? 17.828 24.094 -1.229 1 81.69 432 GLN B CA 1
ATOM 6659 C C . GLN B 1 432 ? 18.281 23.219 -2.396 1 81.69 432 GLN B C 1
ATOM 6661 O O . GLN B 1 432 ? 19.109 22.312 -2.223 1 81.69 432 GLN B O 1
ATOM 6666 N N . THR B 1 433 ? 17.766 23.5 -3.521 1 78.81 433 THR B N 1
ATOM 6667 C CA . THR B 1 433 ? 18.109 22.719 -4.695 1 78.81 433 THR B CA 1
ATOM 6668 C C . THR B 1 433 ? 19.484 23.094 -5.215 1 78.81 433 THR B C 1
ATOM 6670 O O . THR B 1 433 ? 20.172 22.281 -5.848 1 78.81 433 THR B O 1
ATOM 6673 N N . GLN B 1 434 ? 19.922 24.344 -4.91 1 74 434 GLN B N 1
ATOM 6674 C CA . GLN B 1 434 ? 21.219 24.812 -5.344 1 74 434 GLN B CA 1
ATOM 6675 C C . GLN B 1 434 ? 22.328 24.359 -4.391 1 74 434 GLN B C 1
ATOM 6677 O O . GLN B 1 434 ? 23.484 24.25 -4.777 1 74 434 GLN B O 1
ATOM 6682 N N . ARG B 1 435 ? 21.969 24.203 -3.172 1 63.78 435 ARG B N 1
ATOM 6683 C CA . ARG B 1 435 ? 22.953 23.766 -2.191 1 63.78 435 ARG B CA 1
ATOM 6684 C C . ARG B 1 435 ? 23.359 22.312 -2.441 1 63.78 435 ARG B C 1
ATOM 6686 O O . ARG B 1 435 ? 24.484 21.906 -2.131 1 63.78 435 ARG B O 1
ATOM 6693 N N . ASN B 1 436 ? 22.391 21.547 -2.986 1 55.91 436 ASN B N 1
ATOM 6694 C CA . ASN B 1 436 ? 22.672 20.141 -3.209 1 55.91 436 ASN B CA 1
ATOM 6695 C C . ASN B 1 436 ? 23.516 19.922 -4.457 1 55.91 436 ASN B C 1
ATOM 6697 O O . ASN B 1 436 ? 23.234 20.484 -5.516 1 55.91 436 ASN B O 1
#

Foldseek 3Di:
DPPPPPPPQQLLCLLVVQQPPDDDDPDPLLVVQLVVLVVLLVVADDDALVDVVCVPPGPVVSSVFRAHADDDFDDDALVLCVVVDAPQAQWEWEAELAHTDPRNIDHHPPFPPKDKDKPVVCCVPPVVVCSVWVCPFFPCNHPNLSSSLSNNVDMEIETEFDAQEEDPGAYEYEYEYEDARYEYRYEYEYEYEANYEHEYEAYYYYPDAHEYEYRYEYEYEHYHNYEYEYEYEAHYHQRYEYEYEYGYEWEHLYEYEYEYEHEHYQEYEYEYEYEDQYANYEYEYEYEYEYEAAREYAYEYEYELNAANYEYEYEYEYEYYYLYEYEYEYEYEHDVHRAAYEYEEEYEYEYDDPNYYYHYHYYYHYPDDRYHYYYYYDYDHQDPVQLVVVVVVPDDSLRSRLVSQLVRRLVSLVPRPRPSSSVVVSVVSSVSSNVD/DPPPPPPPQQLLCLLVVQAPPPDDDPDPLLVVQLVVLVVLLVVADDDALVDVVCVPPGPVVSSVFRAHADDDFDDDALVLCVVVDAPQAQWEWEAELAHTDPRNIDHHPPFPPKDKDKPVVCCVPPVVVCSVWVCPFQPCNHPNLSSSLSNNPDMEIETEFDAQEEDPGAYEYEYEYEDARYEYRYEYEYEYEANYEHEYEAYYYYPDAHEYEYRYEYEYEHYHNYEYEYEYEAHYHQRYEYEYEYGYEWEHLYEYEYEYEHEHYQEYEYEYEYEDQYANYEYEYEYEYEYEAAREYAYEYEYELNAANYEYEYEYEYEYYYLYEYEYEYEYEHDPHRAAYEYEEEYEYEYDDPNYYYHYHYYYHYPDDRYHYYYYYDYDHQDPVQLVVVVVVPDDSLRSRLVSQLVRRLVSLVPRPRPSSSVVVSVVSSVSSNVD

Secondary structure (DSSP, 8-state):
---------HHHHHHHHHS--PPPPS-HHHHHHHHHHHHHHHHPPPP-TTSGGGTT---HHHHTS--EE--------GGGGGGGPPTT-SEEEEEETTEE-TTT-EE-S-STT-EEEEHHHHHHH-HHHHTTTTTTSS--TT-HHHHHHHHT----EEEEEPTT-B--SPEEEEEEE-STTEEE--EEEEEE-TT-EEEEEEEEEES--S--EEEEEEEEEE-TT-EEEEEEEE---TT-EEEEEEEEEE-TT-EEEEEEEE---SEEEEEEEEEE-STT-EEEEEEEEEE-TT-EEEEEEEEEE-STT-EEEEEEEEEE-TT-EEEEEEEEEE-TT-TTEEEEEEEEEEE-STT-EEEE--EEEE--SSEEEEEEEEEE---HHHHHHHHHTT--HHHHHHHHHHHHHHHHHTT-S-HHHHHHHHHHHHHHHHH-/---------HHHHHHHHHS--PPPPS-HHHHHHHHHHHHHHHHPPPP-TTSGGGTT---HHHHTS--EE--------GGGGGGGPPTT-SEEEEEETTEE-TTT-EE-S-STT-EEEEHHHHHHH-HHHHTTTTTTSS--TT-HHHHHHHHT----EEEEEPTT-B--SPEEEEEEE-STTEEE--EEEEEE-TT-EEEEEEEEEES--S--EEEEEEEEEE-TT-EEEEEEEE---TT-EEEEEEEEEE-TT-EEEEEEEE---SEEEEEEEEEE-STT-EEEEEEEEEE-TT-EEEEEEEEEE-STT-EEEEEEEEEE-TT-EEEEEEEEEE-TT-TTEEEEEEEEEEE-STT-EEEE--EEEE--SSEEEEEEEEEE---HHHHHHHHHTT--HHHHHHHHHHHHHHHHHTT-S-HHHHHHHHHHHHHHHHH-

Solvent-accessible surface area (backbone atoms only — not comparable to full-atom values): 42020 Å² total; per-residue (Å²): 136,81,81,74,71,82,80,68,70,49,36,62,46,38,45,62,70,50,45,72,85,71,75,80,59,96,46,66,69,58,44,48,50,25,49,51,19,44,55,37,36,70,72,48,68,84,79,39,49,84,38,78,95,27,48,89,51,76,55,65,70,58,50,74,41,76,50,36,57,70,81,71,81,75,92,76,56,58,78,79,50,53,87,72,62,70,82,76,47,38,29,34,48,31,24,51,52,41,36,77,34,72,89,64,31,46,74,55,92,76,61,88,72,56,42,75,46,42,35,64,62,34,59,74,75,41,42,79,76,39,62,82,47,69,80,64,60,47,70,29,82,89,29,49,64,50,7,46,29,46,36,62,58,71,35,28,42,36,36,37,39,40,64,65,35,74,49,85,41,33,36,36,41,38,40,35,40,68,58,63,37,20,46,26,36,43,34,36,41,37,38,31,29,40,43,8,32,44,36,38,37,40,38,38,38,51,81,46,66,54,38,28,37,41,32,33,40,36,34,36,42,32,24,41,50,7,37,40,38,39,37,38,40,38,45,37,24,66,45,15,35,36,40,36,41,36,15,36,42,27,25,38,48,9,40,40,39,36,41,37,39,39,59,35,17,25,39,28,39,39,38,39,39,38,32,27,63,20,48,43,9,36,39,36,51,33,33,40,37,49,41,40,49,73,19,30,46,35,42,35,38,36,42,34,30,57,18,28,46,20,37,39,41,31,45,36,37,38,40,28,23,47,54,5,37,44,35,39,35,40,36,40,36,32,34,69,71,14,34,53,24,38,36,41,39,37,37,43,36,40,31,73,25,64,59,6,32,41,37,41,39,47,30,42,42,35,34,36,17,55,31,45,37,39,37,35,37,39,40,22,49,80,57,62,67,58,44,50,51,39,35,73,72,70,37,50,71,67,58,30,50,32,52,52,53,37,55,63,55,42,64,58,47,69,66,48,90,45,65,71,57,31,54,54,47,52,50,48,48,48,50,56,43,64,74,98,135,81,81,73,70,81,79,68,70,51,36,61,46,37,45,63,69,51,45,72,84,70,78,80,60,94,47,65,69,58,45,48,51,25,48,52,19,44,54,37,36,70,72,47,69,84,77,40,49,84,38,78,94,28,47,89,49,77,56,64,71,58,50,74,42,76,49,36,55,69,84,71,81,75,92,77,54,58,78,80,50,53,86,72,61,70,83,74,46,40,27,33,48,32,23,52,52,40,36,80,34,73,88,65,30,46,73,54,90,77,61,86,72,56,42,76,46,43,36,64,62,33,58,75,74,42,41,78,78,38,60,82,46,69,79,62,60,47,70,30,82,88,29,49,65,51,6,45,27,46,37,60,57,73,35,29,42,36,37,37,38,41,62,65,32,72,48,86,44,33,36,35,40,40,39,34,41,67,58,62,37,20,47,26,36,44,33,37,41,37,38,30,29,40,42,7,30,42,37,38,36,41,37,38,37,51,79,48,65,54,38,27,36,41,31,33,39,37,34,36,43,34,24,42,50,8,37,39,39,38,39,37,41,37,46,38,24,68,46,15,35,35,41,35,40,34,14,35,42,25,25,38,47,9,40,40,40,35,41,38,39,40,57,34,16,26,40,27,39,41,37,40,38,38,32,27,65,20,48,42,9,35,39,36,51,32,32,39,38,49,41,41,48,73,19,30,46,35,42,36,38,38,41,35,29,58,17,30,45,20,36,38,43,32,46,35,37,36,42,28,22,48,53,6,36,42,35,40,35,42,35,40,35,32,34,70,71,14,34,54,24,39,36,41,37,38,37,42,35,39,30,72,25,64,59,7,33,43,37,40,40,46,30,42,41,35,34,36,16,56,30,44,38,38,39,36,39,39,41,21,49,80,56,63,66,58,44,50,54,38,35,73,72,70,39,50,71,66,56,31,51,31,52,53,54,36,55,64,55,42,64,58,49,69,67,48,90,46,64,70,58,34,54,52,50,51,51,48,48,48,52,56,44,63,75,98

Nearest PDB structures (foldseek):
  5awf-assembly1_B  TM=9.337E-01  e=4.294E-23  Escherichia coli K-12
  5awg-assembly2_F  TM=8.852E-01  e=3.593E-18  Escherichia coli K-12
  5awf-assembly2_E  TM=8.217E-01  e=4.167E-15  Escherichia coli K-12
  5awf-assembly1_A  TM=7.851E-01  e=4.361E-15  Escherichia coli K-12
  5awg-assembly1_A  TM=8.095E-01  e=3.382E-14  Escherichia coli K-12